Protein AF-A0A2D5G984-F1 (afdb_monomer_lite)

Secondary structure (DSSP, 8-state):
-EE-TT--EE-SS---TTTTPPSSSS-EEEEEEEEE-TTS-EEEEEEEEE-----SS-SSS-TTS-S-TT-TT----SSSSS--TTT-SSTT-TT----SSSSSS-TTTT-SSTTS--TT---SSSSSS-TTT-S-TTSSSS-HHHHHHHT--TTS--TT--SSSSS--HHHHHHHT--TT-TTSSPPP--------S-EEEEETTTEEEEEETTEE---S---S--SS--EEEEE--TT--EEEEEEPPPP-S--TT-----EEEEEETTB--------S--PPEEEEEEEEE-S----------TT------S---PPPP-TT--TTSEEEEETTEE-TTT-EEEEEEGGGS-EEEEEEEEEE-STTS-HHHHHHHHHHHHHHHB-TTS-B-PPTTEEEEEEEESSSEEEEEEEES---HHHHHHHTT-----SS--HHHHHHHHTTS---EESSS-EEEEEEEEEE-S---S-SS-HHHHHHHHHHH--EEEEEEESTT--HHHHHHHHS-GGGEEEES-GGGHHHHHHHHHHHHHHHHHTTTTTEEEEEEEEE--SS----EEEEEB-SSS-B-TT--EE------TT--S------------------------------SS----------------------STT-------PPP--------------TTS--------------SSS--TTS-S-TTS--TT---SS-SSS-TTT-SSSSSSS--TTT-S-TT-TT----SSSSS--TTT-SSTT-SSS-GGG-S-TT-TT-------TT-SSSSSS--EEEEETTTTEEEEEEEETTEEEEEEEEEE--STTEEEEEEE-SSSSSS-EEEEEETTT-EEEEEEEETBEEEEEEEEEE--TTTEEEEE-S-SSSSS---EEEEETTT--EEEEEEETTEEEE--EE-----TTEEEEEEE-SSSSSS-EEEEEETTT--EEEEEEETTEEEEEEEEPP--TTEEEEEEE-SSSSSSPEEEEEETTT-EEEEEEEETTEEEEEEEEEE---TTEEEEEEE-SSSSSS-EEEEEETTTTEEEEEEEETBEEEEEEEPPP--TTEEE--

Structure (mmCIF, N/CA/C/O backbone):
data_AF-A0A2D5G984-F1
#
_entry.id   AF-A0A2D5G984-F1
#
loop_
_atom_site.group_PDB
_atom_site.id
_atom_site.type_symbol
_atom_site.label_atom_id
_atom_site.label_alt_id
_atom_site.label_comp_id
_atom_site.label_asym_id
_atom_site.label_entity_id
_atom_site.label_seq_id
_atom_site.pdbx_PDB_ins_code
_atom_site.Cartn_x
_atom_site.Cartn_y
_atom_site.Cartn_z
_atom_site.occupancy
_atom_site.B_iso_or_equiv
_atom_site.auth_seq_id
_atom_site.auth_comp_id
_atom_site.auth_asym_id
_atom_site.auth_atom_id
_atom_site.pdbx_PDB_model_num
ATOM 1 N N . PHE A 1 1 ? 63.640 -6.044 41.833 1.00 72.88 1 PHE A N 1
ATOM 2 C CA . PHE A 1 1 ? 63.336 -7.449 41.522 1.00 72.88 1 PHE A CA 1
ATOM 3 C C . PHE A 1 1 ? 63.156 -8.225 42.811 1.00 72.88 1 PHE A C 1
ATOM 5 O O . PHE A 1 1 ? 63.799 -7.881 43.799 1.00 72.88 1 PHE A O 1
ATOM 12 N N . ALA A 1 2 ? 62.315 -9.252 42.790 1.00 75.62 2 ALA A N 1
ATOM 13 C CA . ALA A 1 2 ? 62.269 -10.324 43.776 1.00 75.62 2 ALA A CA 1
ATOM 14 C C . ALA A 1 2 ? 62.746 -11.619 43.103 1.00 75.62 2 ALA A C 1
ATOM 16 O O . ALA A 1 2 ? 62.732 -11.712 41.875 1.00 75.62 2 ALA A O 1
ATOM 17 N N . ILE A 1 3 ? 63.184 -12.595 43.898 1.00 77.12 3 ILE A N 1
ATOM 18 C CA . ILE A 1 3 ? 63.578 -13.920 43.409 1.00 77.12 3 ILE A CA 1
ATOM 19 C C . ILE A 1 3 ? 62.800 -14.967 44.211 1.00 77.12 3 ILE A C 1
ATOM 21 O O . ILE A 1 3 ? 62.787 -14.903 45.443 1.00 77.12 3 ILE A O 1
ATOM 25 N N . THR A 1 4 ? 62.121 -15.896 43.536 1.00 76.56 4 THR A N 1
ATOM 26 C CA . THR A 1 4 ? 61.377 -16.978 44.202 1.00 76.56 4 THR A CA 1
ATOM 27 C C . THR A 1 4 ? 62.344 -18.033 44.758 1.00 76.56 4 THR A C 1
ATOM 29 O O . THR A 1 4 ? 63.473 -18.150 44.277 1.00 76.56 4 THR A O 1
ATOM 32 N N . PRO A 1 5 ? 61.939 -18.873 45.733 1.00 68.81 5 PRO A N 1
ATOM 33 C CA . PRO A 1 5 ? 62.769 -19.990 46.201 1.00 68.81 5 PRO A CA 1
ATOM 34 C C . PRO A 1 5 ? 63.130 -21.027 45.119 1.00 68.81 5 PRO A C 1
ATOM 36 O O . PRO A 1 5 ? 63.953 -21.902 45.377 1.00 68.81 5 PRO A O 1
ATOM 39 N N . MET A 1 6 ? 62.518 -20.943 43.930 1.00 71.88 6 MET A N 1
ATOM 40 C CA . MET A 1 6 ? 62.817 -21.764 42.751 1.00 71.88 6 MET A CA 1
ATOM 41 C C . MET A 1 6 ? 63.754 -21.067 41.744 1.00 71.88 6 MET A C 1
ATOM 43 O O . MET A 1 6 ? 64.185 -21.703 40.787 1.00 71.88 6 MET A O 1
ATOM 47 N N . GLY A 1 7 ? 64.115 -19.798 41.974 1.00 65.88 7 GLY A N 1
ATOM 48 C CA . GLY A 1 7 ? 65.059 -19.031 41.152 1.00 65.88 7 GLY A CA 1
ATOM 49 C C . GLY A 1 7 ? 64.426 -18.110 40.103 1.00 65.88 7 GLY A C 1
ATOM 50 O O . GLY A 1 7 ? 65.157 -17.474 39.348 1.00 65.88 7 GLY A O 1
ATOM 51 N N . GLU A 1 8 ? 63.097 -18.001 40.047 1.00 75.50 8 GLU A N 1
ATOM 52 C CA . GLU A 1 8 ? 62.406 -17.113 39.102 1.00 75.50 8 GLU A CA 1
ATOM 53 C C . GLU A 1 8 ? 62.559 -15.654 39.540 1.00 75.50 8 GLU A C 1
ATOM 55 O O . GLU A 1 8 ? 62.438 -15.347 40.726 1.00 75.50 8 GLU A O 1
ATOM 60 N N . LEU A 1 9 ? 62.803 -14.747 38.593 1.00 75.94 9 LEU A N 1
ATOM 61 C CA . LEU A 1 9 ? 63.164 -13.356 38.867 1.00 75.94 9 LEU A CA 1
ATOM 62 C C . LEU A 1 9 ? 62.079 -12.407 38.340 1.00 75.94 9 LEU A C 1
ATOM 64 O O . LEU A 1 9 ? 61.869 -12.308 37.135 1.00 75.94 9 LEU A O 1
ATOM 68 N N . SER A 1 10 ? 61.389 -11.706 39.243 1.00 74.62 10 SER A N 1
ATOM 69 C CA . SER A 1 10 ? 60.225 -10.864 38.924 1.00 74.62 10 SER A CA 1
ATOM 70 C C . SER A 1 10 ? 60.441 -9.391 39.279 1.00 74.62 10 SER A C 1
ATOM 72 O O . SER A 1 10 ? 61.189 -9.045 40.200 1.00 74.62 10 SER A O 1
ATOM 74 N N . PHE A 1 11 ? 59.794 -8.483 38.548 1.00 73.56 11 PHE A N 1
ATOM 75 C CA . PHE A 1 11 ? 59.820 -7.052 38.853 1.00 73.56 11 PHE A CA 1
ATOM 76 C C . PHE A 1 11 ? 59.001 -6.736 40.118 1.00 73.56 11 PHE A C 1
ATOM 78 O O . PHE A 1 11 ? 57.890 -7.218 40.297 1.00 73.56 11 PHE A O 1
ATOM 85 N N . THR A 1 12 ? 59.547 -5.894 41.001 1.00 72.25 12 THR A N 1
ATOM 86 C CA . THR A 1 12 ? 58.902 -5.456 42.265 1.00 72.25 12 THR A CA 1
ATOM 87 C C . THR A 1 12 ? 58.130 -4.137 42.139 1.00 72.25 12 THR A C 1
ATOM 89 O O . THR A 1 12 ? 57.498 -3.689 43.089 1.00 72.25 12 THR A O 1
ATOM 92 N N . LYS A 1 13 ? 58.231 -3.503 40.972 1.00 69.94 13 LYS A N 1
ATOM 93 C CA . LYS A 1 13 ? 57.448 -2.381 40.445 1.00 69.94 13 LYS A CA 1
ATOM 94 C C . LYS A 1 13 ? 57.608 -2.470 38.924 1.00 69.94 13 LYS A C 1
ATOM 96 O O . LYS A 1 13 ? 58.684 -2.884 38.486 1.00 69.94 13 LYS A O 1
ATOM 101 N N . ALA A 1 14 ? 56.593 -2.095 38.146 1.00 65.00 14 ALA A N 1
ATOM 102 C CA . ALA A 1 14 ? 56.723 -1.995 36.693 1.00 65.00 14 ALA A CA 1
ATOM 103 C C . ALA A 1 14 ? 57.974 -1.167 36.305 1.00 65.00 14 ALA A C 1
ATOM 105 O O . ALA A 1 14 ? 58.214 -0.121 36.929 1.00 65.00 14 ALA A O 1
ATOM 106 N N . PRO A 1 15 ? 58.797 -1.634 35.346 1.00 66.62 15 PRO A N 1
ATOM 107 C CA . PRO A 1 15 ? 59.877 -0.830 34.787 1.00 66.62 15 PRO A CA 1
ATOM 108 C C . PRO A 1 15 ? 59.307 0.392 34.055 1.00 66.62 15 PRO A C 1
ATOM 110 O O . PRO A 1 15 ? 58.212 0.338 33.506 1.00 66.62 15 PRO A O 1
ATOM 113 N N . ILE A 1 16 ? 60.064 1.488 34.056 1.00 68.44 16 ILE A N 1
ATOM 114 C CA . ILE A 1 16 ? 59.806 2.656 33.209 1.00 68.44 16 ILE A CA 1
ATOM 115 C C . ILE A 1 16 ? 60.832 2.563 32.089 1.00 68.44 16 ILE A C 1
ATOM 117 O O . ILE A 1 16 ? 62.025 2.694 32.361 1.00 68.44 16 ILE A O 1
ATOM 121 N N . PHE A 1 17 ? 60.380 2.271 30.874 1.00 65.50 17 PHE A N 1
ATOM 122 C CA . PHE A 1 17 ? 61.282 2.042 29.748 1.00 65.50 17 PHE A CA 1
ATOM 123 C C . PHE A 1 17 ? 61.952 3.343 29.272 1.00 65.50 17 PHE A C 1
ATOM 125 O O . PHE A 1 17 ? 63.152 3.334 29.029 1.00 65.50 17 PHE A O 1
ATOM 132 N N . GLU A 1 18 ? 61.275 4.489 29.404 1.00 62.75 18 GLU A N 1
ATOM 133 C CA . GLU A 1 18 ? 61.811 5.834 29.112 1.00 62.75 18 GLU A CA 1
ATOM 134 C C . GLU A 1 18 ? 62.972 6.317 30.012 1.00 62.75 18 GLU A C 1
ATOM 136 O O . GLU A 1 18 ? 63.437 7.454 29.894 1.00 62.75 18 GLU A O 1
ATOM 141 N N . MET A 1 19 ? 63.463 5.496 30.949 1.00 64.62 19 MET A N 1
ATOM 142 C CA . MET A 1 19 ? 64.619 5.824 31.793 1.00 64.62 19 MET A CA 1
ATOM 143 C C . MET A 1 19 ? 65.549 4.607 31.990 1.00 64.62 19 MET A C 1
ATOM 145 O O . MET A 1 19 ? 65.352 3.837 32.936 1.00 64.62 19 MET A O 1
ATOM 149 N N . PRO A 1 20 ? 66.630 4.461 31.194 1.00 60.62 20 PRO A N 1
ATOM 150 C CA . PRO A 1 20 ? 67.133 5.396 30.181 1.00 60.62 20 PRO A CA 1
ATOM 151 C C . PRO A 1 20 ? 66.295 5.392 28.894 1.00 60.62 20 PRO A C 1
ATOM 153 O O . PRO A 1 20 ? 65.963 4.324 28.399 1.00 60.62 20 PRO A O 1
ATOM 156 N N . ALA A 1 21 ? 66.033 6.580 28.345 1.00 63.16 21 ALA A N 1
ATOM 157 C CA . ALA A 1 21 ? 65.268 6.755 27.112 1.00 63.16 21 ALA A CA 1
ATOM 158 C C . ALA A 1 21 ? 65.879 5.996 25.925 1.00 63.16 21 ALA A C 1
ATOM 160 O O . ALA A 1 21 ? 67.108 6.008 25.745 1.00 63.16 21 ALA A O 1
ATOM 161 N N . ASP A 1 22 ? 65.020 5.400 25.095 1.00 69.12 22 ASP A N 1
ATOM 162 C CA . ASP A 1 22 ? 65.439 4.843 23.814 1.00 69.12 22 ASP A CA 1
ATOM 163 C C . ASP A 1 22 ? 66.078 5.949 22.955 1.00 69.12 22 ASP A C 1
ATOM 165 O O . ASP A 1 22 ? 65.508 7.006 22.696 1.00 69.12 22 ASP A O 1
ATOM 169 N N . SER A 1 23 ? 67.334 5.719 22.578 1.00 69.81 23 SER A N 1
ATOM 170 C CA . SER A 1 23 ? 68.154 6.649 21.797 1.00 69.81 23 SER A CA 1
ATOM 171 C C . SER A 1 23 ? 68.283 6.225 20.328 1.00 69.81 23 SER A C 1
ATOM 173 O O . SER A 1 23 ? 68.980 6.891 19.559 1.00 69.81 23 SER A O 1
ATOM 175 N N . ASN A 1 24 ? 67.653 5.108 19.957 1.00 70.19 24 ASN A N 1
ATOM 176 C CA . ASN A 1 24 ? 67.613 4.512 18.624 1.00 70.19 24 ASN A CA 1
ATOM 177 C C . ASN A 1 24 ? 66.189 4.502 18.035 1.00 70.19 24 ASN A C 1
ATOM 179 O O . ASN A 1 24 ? 66.074 4.522 16.811 1.00 70.19 24 ASN A O 1
ATOM 183 N N . GLY A 1 25 ? 65.144 4.568 18.865 1.00 66.06 25 GLY A N 1
ATOM 184 C CA . GLY A 1 25 ? 63.748 4.700 18.435 1.00 66.06 25 GLY A CA 1
ATOM 185 C C . GLY A 1 25 ? 63.187 3.424 17.808 1.00 66.06 25 GLY A C 1
ATOM 186 O O . GLY A 1 25 ? 62.398 3.500 16.870 1.00 66.06 25 GLY A O 1
ATOM 187 N N . ASP A 1 26 ? 63.640 2.258 18.277 1.00 72.06 26 ASP A N 1
ATOM 188 C CA . ASP A 1 26 ? 63.119 0.947 17.866 1.00 72.06 26 ASP A CA 1
ATOM 189 C C . ASP A 1 26 ? 62.229 0.294 18.937 1.00 72.06 26 ASP A C 1
ATOM 191 O O . ASP A 1 26 ? 61.632 -0.754 18.685 1.00 72.06 26 ASP A O 1
ATOM 195 N N . ASN A 1 27 ? 62.116 0.920 20.114 1.00 70.62 27 ASN A N 1
ATOM 196 C CA . ASN A 1 27 ? 61.397 0.453 21.294 1.00 70.62 27 ASN A CA 1
ATOM 197 C C . ASN A 1 27 ? 61.853 -0.932 21.811 1.00 70.62 27 ASN A C 1
ATOM 199 O O . ASN A 1 27 ? 61.105 -1.582 22.549 1.00 70.62 27 ASN A O 1
ATOM 203 N N . ILE A 1 28 ? 63.060 -1.411 21.462 1.00 76.00 28 ILE A N 1
ATOM 204 C CA . ILE A 1 28 ? 63.586 -2.730 21.859 1.00 76.00 28 ILE A CA 1
ATOM 205 C C . ILE A 1 28 ? 64.616 -2.599 22.992 1.00 76.00 28 ILE A C 1
ATOM 207 O O . ILE A 1 28 ? 65.824 -2.428 22.810 1.00 76.00 28 ILE A O 1
ATOM 211 N N . TYR A 1 29 ? 64.136 -2.805 24.213 1.00 76.00 29 TYR A N 1
ATOM 212 C CA . TYR A 1 29 ? 64.911 -2.686 25.440 1.00 76.00 29 TYR A CA 1
ATOM 213 C C . TYR A 1 29 ? 65.614 -4.003 25.810 1.00 76.00 29 TYR A C 1
ATOM 215 O O . TYR A 1 29 ? 64.987 -5.053 25.966 1.00 76.00 29 TYR A O 1
ATOM 223 N N . GLN A 1 30 ? 66.940 -3.956 25.986 1.00 76.06 30 GLN A N 1
ATOM 224 C CA . GLN A 1 30 ? 67.775 -5.124 26.309 1.00 76.06 30 GLN A CA 1
ATOM 225 C C . GLN A 1 30 ? 67.986 -5.281 27.822 1.00 76.06 30 GLN A C 1
ATOM 227 O O . GLN A 1 30 ? 68.870 -4.662 28.422 1.00 76.06 30 GLN A O 1
ATOM 232 N N . LEU A 1 31 ? 67.213 -6.164 28.454 1.00 76.56 31 LEU A N 1
ATOM 233 C CA . LEU A 1 31 ? 67.364 -6.503 29.866 1.00 76.56 31 LEU A CA 1
ATOM 234 C C . LEU A 1 31 ? 68.503 -7.517 30.049 1.00 76.56 31 LEU A C 1
ATOM 236 O O . LEU A 1 31 ? 68.408 -8.639 29.562 1.00 76.56 31 LEU A O 1
ATOM 240 N N . THR A 1 32 ? 69.568 -7.164 30.775 1.00 77.62 32 THR A N 1
ATOM 241 C CA . THR A 1 32 ? 70.674 -8.095 31.084 1.00 77.62 32 THR A CA 1
ATOM 242 C C . THR A 1 32 ? 70.706 -8.448 32.568 1.00 77.62 32 THR A C 1
ATOM 244 O O . THR A 1 32 ? 70.838 -7.577 33.427 1.00 77.62 32 THR A O 1
ATOM 247 N N . VAL A 1 33 ? 70.617 -9.744 32.862 1.00 78.12 33 VAL A N 1
ATOM 248 C CA . VAL A 1 33 ? 70.697 -10.330 34.203 1.00 78.12 33 VAL A CA 1
ATOM 249 C C . VAL A 1 33 ? 72.072 -10.973 34.378 1.00 78.12 33 VAL A C 1
ATOM 251 O O . VAL A 1 33 ? 72.521 -11.733 33.523 1.00 78.12 33 VAL A O 1
ATOM 254 N N . SER A 1 34 ? 72.739 -10.681 35.495 1.00 80.00 34 SER A N 1
ATOM 255 C CA . SER A 1 34 ? 74.047 -11.243 35.851 1.00 80.00 34 SER A CA 1
ATOM 256 C C . SER A 1 34 ? 73.943 -11.956 37.196 1.00 80.00 34 SER A C 1
ATOM 258 O O . SER A 1 34 ? 73.473 -11.364 38.166 1.00 80.00 34 SER A O 1
ATOM 260 N N . ALA A 1 35 ? 74.402 -13.203 37.259 1.00 79.06 35 ALA A N 1
ATOM 261 C CA . ALA A 1 35 ? 74.536 -13.978 38.491 1.00 79.06 35 ALA A CA 1
ATOM 262 C C . ALA A 1 35 ? 76.018 -14.299 38.732 1.00 79.06 35 ALA A C 1
ATOM 264 O O . ALA A 1 35 ? 76.754 -14.534 37.777 1.00 79.06 35 ALA A O 1
ATOM 265 N N . GLU A 1 36 ? 76.455 -14.303 39.990 1.00 83.75 36 GLU A N 1
ATOM 266 C CA . GLU A 1 36 ? 77.839 -14.567 40.405 1.00 83.75 36 GLU A CA 1
ATOM 267 C C . GLU A 1 36 ? 77.829 -15.507 41.617 1.00 83.75 36 GLU A C 1
ATOM 269 O O . GLU A 1 36 ? 76.978 -15.362 42.498 1.00 83.75 36 GLU A O 1
ATOM 274 N N . ASP A 1 37 ? 78.724 -16.497 41.638 1.00 81.69 37 ASP A N 1
ATOM 275 C CA . ASP A 1 37 ? 78.843 -17.457 42.738 1.00 81.69 37 ASP A CA 1
ATOM 276 C C . ASP A 1 37 ? 79.801 -16.985 43.852 1.00 81.69 37 ASP A C 1
ATOM 278 O O . ASP A 1 37 ? 80.534 -16.005 43.716 1.00 81.69 37 ASP A O 1
ATOM 282 N N . GLU A 1 38 ? 79.826 -17.705 44.979 1.00 73.19 38 GLU A N 1
ATOM 283 C CA . GLU A 1 38 ? 80.688 -17.378 46.131 1.00 73.19 38 GLU A CA 1
ATOM 284 C C . GLU A 1 38 ? 82.204 -17.514 45.846 1.00 73.19 38 GLU A C 1
ATOM 286 O O . GLU A 1 38 ? 83.027 -17.215 46.715 1.00 73.19 38 GLU A O 1
ATOM 291 N N . LEU A 1 39 ? 82.591 -17.965 44.646 1.00 77.25 39 LEU A N 1
ATOM 292 C CA . LEU A 1 39 ? 83.975 -18.078 44.180 1.00 77.25 39 LEU A CA 1
ATOM 293 C C . LEU A 1 39 ? 84.346 -16.990 43.152 1.00 77.25 39 LEU A C 1
ATOM 295 O O . LEU A 1 39 ? 85.504 -16.936 42.727 1.00 77.25 39 LEU A O 1
ATOM 299 N N . GLY A 1 40 ? 83.405 -16.112 42.785 1.00 71.75 40 GLY A N 1
ATOM 300 C CA . GLY A 1 40 ? 83.599 -15.025 41.823 1.00 71.75 40 GLY A CA 1
ATOM 301 C C . GLY A 1 40 ? 83.478 -15.454 40.357 1.00 71.75 40 GLY A C 1
ATOM 302 O O . GLY A 1 40 ? 84.008 -14.777 39.473 1.00 71.75 40 GLY A O 1
ATOM 303 N N . ALA A 1 41 ? 82.832 -16.590 40.074 1.00 76.00 41 ALA A N 1
ATOM 304 C CA . ALA A 1 41 ? 82.476 -16.979 38.714 1.00 76.00 41 ALA A CA 1
ATOM 305 C C . ALA A 1 41 ? 81.079 -16.444 38.371 1.00 76.00 41 ALA A C 1
ATOM 307 O O . ALA A 1 41 ? 80.106 -16.747 39.061 1.00 76.00 41 ALA A O 1
ATOM 308 N N . SER A 1 42 ? 80.973 -15.661 37.295 1.00 81.81 42 SER A N 1
ATOM 309 C CA . SER A 1 42 ? 79.714 -15.050 36.862 1.00 81.81 42 SER A CA 1
ATOM 310 C C . SER A 1 42 ? 79.224 -15.539 35.500 1.00 81.81 42 SER A C 1
ATOM 312 O O . SER A 1 42 ? 80.000 -15.901 34.613 1.00 81.81 42 SER A O 1
ATOM 314 N N . ALA A 1 43 ? 77.901 -15.546 35.349 1.00 80.94 43 ALA A N 1
ATOM 315 C CA . ALA A 1 43 ? 77.179 -15.859 34.125 1.00 80.94 43 ALA A CA 1
ATOM 316 C C . ALA A 1 43 ? 76.155 -14.753 33.835 1.00 80.94 43 ALA A C 1
ATOM 318 O O . ALA A 1 43 ? 75.552 -14.194 34.754 1.00 80.94 43 ALA A O 1
ATOM 319 N N . GLN A 1 44 ? 75.959 -14.445 32.553 1.00 84.19 44 GLN A N 1
ATOM 320 C CA . GLN A 1 44 ? 75.046 -13.400 32.089 1.00 84.19 44 GLN A CA 1
ATOM 321 C C . GLN A 1 44 ? 74.031 -13.956 31.095 1.00 84.19 44 GLN A C 1
ATOM 323 O O . GLN A 1 44 ? 74.346 -14.845 30.303 1.00 84.19 44 GLN A O 1
ATOM 328 N N . PHE A 1 45 ? 72.820 -13.413 31.148 1.00 80.19 45 PHE A N 1
ATOM 329 C CA . PHE A 1 45 ? 71.716 -13.725 30.250 1.00 80.19 45 PHE A CA 1
ATOM 330 C C . PHE A 1 45 ? 71.002 -12.427 29.866 1.00 80.19 45 PHE A C 1
ATOM 332 O O . PHE A 1 45 ? 70.779 -11.577 30.729 1.00 80.19 45 PHE A O 1
ATOM 339 N N . SER A 1 46 ? 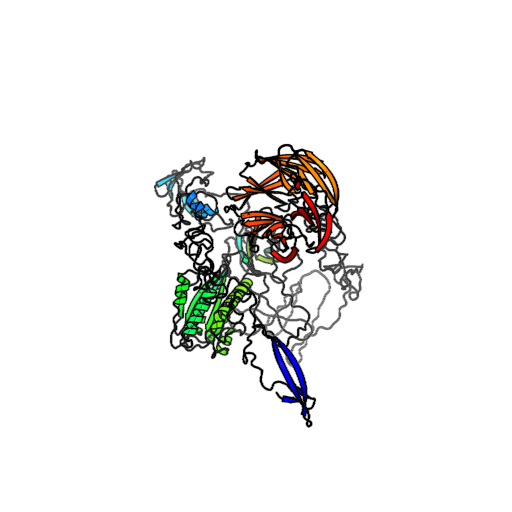70.644 -12.274 28.592 1.00 83.06 46 SER A N 1
ATOM 340 C CA . SER A 1 46 ? 70.015 -11.057 28.066 1.00 83.06 46 SER A CA 1
ATOM 341 C C . SER A 1 46 ? 68.700 -11.384 27.363 1.00 83.06 46 SER A C 1
ATOM 343 O O . SER A 1 46 ? 68.597 -12.402 26.680 1.00 83.06 46 SER A O 1
ATOM 345 N N . ILE A 1 47 ? 67.703 -10.519 27.545 1.00 81.06 47 ILE A N 1
ATOM 346 C CA . ILE A 1 47 ? 66.343 -10.640 27.013 1.00 81.06 47 ILE A CA 1
ATOM 347 C C . ILE A 1 47 ? 65.987 -9.325 26.315 1.00 81.06 47 ILE A C 1
ATOM 349 O O . ILE A 1 47 ? 66.127 -8.259 26.912 1.00 81.06 47 ILE A O 1
ATOM 353 N N . ALA A 1 48 ? 65.495 -9.408 25.081 1.00 79.25 48 ALA A N 1
ATOM 354 C CA . ALA A 1 48 ? 64.903 -8.278 24.375 1.00 79.25 48 ALA A CA 1
ATOM 355 C C . ALA A 1 48 ? 63.421 -8.132 24.760 1.00 79.25 48 ALA A C 1
ATOM 357 O O . ALA A 1 48 ? 62.703 -9.131 24.809 1.00 79.25 48 ALA A O 1
ATOM 358 N N . VAL A 1 49 ? 62.966 -6.904 25.004 1.00 72.69 49 VAL A N 1
ATOM 359 C CA . VAL A 1 49 ? 61.558 -6.559 25.249 1.00 72.69 49 VAL A CA 1
ATOM 360 C C . VAL A 1 49 ? 61.183 -5.425 24.304 1.00 72.69 49 VAL A C 1
ATOM 362 O O . VAL A 1 49 ? 61.825 -4.381 24.347 1.00 72.69 49 VAL A O 1
ATOM 365 N N . GLN A 1 50 ? 60.172 -5.629 23.460 1.00 76.88 50 GLN A N 1
ATOM 366 C CA . GLN A 1 50 ? 59.649 -4.592 22.570 1.00 76.88 50 GLN A CA 1
ATOM 367 C C . GLN A 1 50 ? 58.452 -3.887 23.222 1.00 76.88 50 GLN A C 1
ATOM 369 O O . GLN A 1 50 ? 57.627 -4.543 23.860 1.00 76.88 50 GLN A O 1
ATOM 374 N N . VAL A 1 51 ? 58.365 -2.570 23.050 1.00 67.81 51 VAL A N 1
ATOM 375 C CA . VAL A 1 51 ? 57.208 -1.738 23.416 1.00 67.81 51 VAL A CA 1
ATOM 376 C C . VAL A 1 51 ? 56.555 -1.212 22.132 1.00 67.81 51 VAL A C 1
ATOM 378 O O . VAL A 1 51 ? 57.236 -1.008 21.128 1.00 67.81 51 VAL A O 1
ATOM 381 N N . ILE A 1 52 ? 55.239 -1.015 22.148 1.00 65.69 52 ILE A N 1
ATOM 382 C CA . ILE A 1 52 ? 54.480 -0.411 21.047 1.00 65.69 52 ILE A CA 1
ATOM 383 C C . ILE A 1 52 ? 53.616 0.726 21.594 1.00 65.69 52 ILE A C 1
ATOM 385 O O . ILE A 1 52 ? 53.033 0.599 22.671 1.00 65.69 52 ILE A O 1
ATOM 389 N N . THR A 1 53 ? 53.587 1.832 20.859 1.00 65.81 53 THR A N 1
ATOM 390 C CA . THR A 1 53 ? 52.595 2.908 20.959 1.00 65.81 53 THR A CA 1
ATOM 391 C C . THR A 1 53 ? 51.608 2.717 19.816 1.00 65.81 53 THR A C 1
ATOM 393 O O . THR A 1 53 ? 52.012 2.224 18.762 1.00 65.81 53 THR A O 1
ATOM 396 N N . ASN A 1 54 ? 50.342 3.056 20.041 1.00 73.50 54 ASN A N 1
ATOM 397 C CA . ASN A 1 54 ? 49.280 2.858 19.065 1.00 73.50 54 ASN A CA 1
ATOM 398 C C . ASN A 1 54 ? 48.931 4.199 18.398 1.00 73.50 54 ASN A C 1
ATOM 400 O O . ASN A 1 54 ? 48.911 5.235 19.065 1.00 73.50 54 ASN A O 1
ATOM 404 N N . ASP A 1 55 ? 48.818 4.114 17.081 1.00 81.56 55 ASP A N 1
ATOM 405 C CA . ASP A 1 55 ? 48.581 5.141 16.066 1.00 81.56 55 ASP A CA 1
ATOM 406 C C . ASP A 1 55 ? 48.088 4.291 14.883 1.00 81.56 55 ASP A C 1
ATOM 408 O O . ASP A 1 55 ? 48.879 3.559 14.271 1.00 81.56 55 ASP A O 1
ATOM 412 N N . ALA A 1 56 ? 46.766 4.160 14.749 1.00 83.50 56 ALA A N 1
ATOM 413 C CA . ALA A 1 56 ? 46.163 3.043 14.017 1.00 83.50 56 ALA A CA 1
ATOM 414 C C . ALA A 1 56 ? 45.941 3.302 12.514 1.00 83.50 56 ALA A C 1
ATOM 416 O O . ALA A 1 56 ? 45.974 2.337 11.740 1.00 83.50 56 ALA A O 1
ATOM 417 N N . ASP A 1 57 ? 45.812 4.559 12.086 1.00 84.88 57 ASP A N 1
ATOM 418 C CA . ASP A 1 57 ? 45.705 4.966 10.674 1.00 84.88 57 ASP A CA 1
ATOM 419 C C . ASP A 1 57 ? 46.930 5.735 10.131 1.00 84.88 57 ASP A C 1
ATOM 421 O O . ASP A 1 57 ? 47.137 5.756 8.911 1.00 84.88 57 ASP A O 1
ATOM 425 N N . SER A 1 58 ? 47.813 6.237 11.008 1.00 86.94 58 SER A N 1
ATOM 426 C CA . SER A 1 58 ? 49.041 6.972 10.670 1.00 86.94 58 SER A CA 1
ATOM 427 C C . SER A 1 58 ? 48.864 8.398 10.126 1.00 86.94 58 SER A C 1
ATOM 429 O O . SER A 1 58 ? 49.705 8.840 9.329 1.00 86.94 58 SER A O 1
ATOM 431 N N . ASP A 1 59 ? 47.846 9.144 10.574 1.00 84.62 59 ASP A N 1
ATOM 432 C CA . ASP A 1 59 ? 47.746 10.599 10.347 1.00 84.62 59 ASP A CA 1
ATOM 433 C C . ASP A 1 59 ? 48.890 11.388 11.048 1.00 84.62 59 ASP A C 1
ATOM 435 O O . ASP A 1 59 ? 49.530 12.262 10.443 1.00 84.62 59 ASP A O 1
ATOM 439 N N . GLY A 1 60 ? 49.235 11.006 12.287 1.00 85.62 60 GLY A N 1
ATOM 440 C CA . GLY A 1 60 ? 50.279 11.613 13.123 1.00 85.62 60 GLY A CA 1
ATOM 441 C C . GLY A 1 60 ? 49.837 12.088 14.518 1.00 85.62 60 GLY A C 1
ATOM 442 O O . GLY A 1 60 ? 50.682 12.589 15.276 1.00 85.62 60 GLY A O 1
ATOM 443 N N . VAL A 1 61 ? 48.560 11.942 14.864 1.00 84.75 61 VAL A N 1
ATOM 444 C CA . VAL A 1 61 ? 48.002 11.974 16.222 1.00 84.75 61 VAL A CA 1
ATOM 445 C C . VAL A 1 61 ? 48.150 10.560 16.837 1.00 84.75 61 VAL A C 1
ATOM 447 O O . VAL A 1 61 ? 48.820 9.692 16.283 1.00 84.75 61 VAL A O 1
ATOM 450 N N . LEU A 1 62 ? 47.691 10.345 18.070 1.00 84.81 62 LEU A N 1
ATOM 451 C CA . LEU A 1 62 ? 47.742 9.049 18.761 1.00 84.81 62 LEU A CA 1
ATOM 452 C C . LEU A 1 62 ? 46.333 8.697 19.229 1.00 84.81 62 LEU A C 1
ATOM 454 O O . LEU A 1 62 ? 45.675 9.591 19.759 1.00 84.81 62 LEU A O 1
ATOM 458 N N . ASP A 1 63 ? 45.955 7.413 19.211 1.00 81.44 63 ASP A N 1
ATOM 459 C CA . ASP A 1 63 ? 44.626 6.898 19.607 1.00 81.44 63 ASP A CA 1
ATOM 460 C C . ASP A 1 63 ? 44.078 7.429 20.958 1.00 81.44 63 ASP A C 1
ATOM 462 O O . ASP A 1 63 ? 42.886 7.342 21.236 1.00 81.44 63 ASP A O 1
ATOM 466 N N . GLU A 1 64 ? 44.946 7.912 21.856 1.00 83.44 64 GLU A N 1
ATOM 467 C CA . GLU A 1 64 ? 44.583 8.473 23.170 1.00 83.44 64 GLU A CA 1
ATOM 468 C C . GLU A 1 64 ? 44.304 9.993 23.183 1.00 83.44 64 GLU A C 1
ATOM 470 O O . GLU A 1 64 ? 43.908 10.522 24.222 1.00 83.44 64 GLU A O 1
ATOM 475 N N . ASN A 1 65 ? 44.526 10.700 22.070 1.00 85.25 65 ASN A N 1
ATOM 476 C CA . ASN A 1 65 ? 44.288 12.143 21.904 1.00 85.25 65 ASN A CA 1
ATOM 477 C C . ASN A 1 65 ? 43.522 12.462 20.602 1.00 85.25 65 ASN A C 1
ATOM 479 O O . ASN A 1 65 ? 43.547 13.606 20.155 1.00 85.25 65 ASN A O 1
ATOM 483 N N . ASP A 1 66 ? 42.898 11.452 20.003 1.00 88.88 66 ASP A N 1
ATOM 484 C CA . ASP A 1 66 ? 42.262 11.482 18.691 1.00 88.88 66 ASP A CA 1
ATOM 485 C C . ASP A 1 66 ? 40.766 11.146 18.830 1.00 88.88 66 ASP A C 1
ATOM 487 O O . ASP A 1 66 ? 40.394 10.270 19.618 1.00 88.88 66 ASP A O 1
ATOM 491 N N . ALA A 1 67 ? 39.917 11.879 18.108 1.00 89.88 67 ALA A N 1
ATOM 492 C CA . ALA A 1 67 ? 38.474 11.662 18.054 1.00 89.88 67 ALA A CA 1
ATOM 493 C C . ALA A 1 67 ? 38.083 10.535 17.078 1.00 89.88 67 ALA A C 1
ATOM 495 O O . ALA A 1 67 ? 37.115 9.817 17.342 1.00 89.88 67 ALA A O 1
ATOM 496 N N . PHE A 1 68 ? 38.868 10.308 16.016 1.00 92.25 68 PHE A N 1
ATOM 497 C CA . PHE A 1 68 ? 38.576 9.345 14.951 1.00 92.25 68 PHE A CA 1
ATOM 498 C C . PHE A 1 68 ? 39.767 8.408 14.654 1.00 92.25 68 PHE A C 1
ATOM 500 O O . PHE A 1 68 ? 40.219 8.378 13.514 1.00 92.25 68 PHE A O 1
ATOM 507 N N . PRO A 1 69 ? 40.224 7.546 15.600 1.00 89.06 69 PRO A N 1
ATOM 508 C CA . PRO A 1 69 ? 41.496 6.800 15.500 1.00 89.06 69 PRO A CA 1
ATOM 509 C C . PRO A 1 69 ? 41.591 5.697 14.428 1.00 89.06 69 PRO A C 1
ATOM 511 O O . PRO A 1 69 ? 42.278 4.695 14.630 1.00 89.06 69 PRO A O 1
ATOM 514 N N . ASN A 1 70 ? 40.784 5.756 13.371 1.00 90.44 70 ASN A N 1
ATOM 515 C CA . ASN A 1 70 ? 40.866 4.885 12.201 1.00 90.44 70 ASN A CA 1
ATOM 516 C C . ASN A 1 70 ? 40.599 5.649 10.878 1.00 90.44 70 ASN A C 1
ATOM 518 O O . ASN A 1 70 ? 40.521 4.991 9.834 1.00 90.44 70 ASN A O 1
ATOM 522 N N . ASP A 1 71 ? 40.423 6.979 10.897 1.00 89.94 71 ASP A N 1
ATOM 523 C CA . ASP A 1 71 ? 40.248 7.812 9.701 1.00 89.94 71 ASP A CA 1
ATOM 524 C C . ASP A 1 71 ? 41.360 8.876 9.613 1.00 89.94 71 ASP A C 1
ATOM 526 O O . ASP A 1 71 ? 41.264 9.924 10.245 1.00 89.94 71 ASP A O 1
ATOM 530 N N . PRO A 1 72 ? 42.384 8.685 8.759 1.00 92.19 72 PRO A N 1
ATOM 531 C CA . PRO A 1 72 ? 43.527 9.595 8.661 1.00 92.19 72 PRO A CA 1
ATOM 532 C C . PRO A 1 72 ? 43.205 10.924 7.940 1.00 92.19 72 PRO A C 1
ATOM 534 O O . PRO A 1 72 ? 44.109 11.595 7.426 1.00 92.19 72 PRO A O 1
ATOM 537 N N . SER A 1 73 ? 41.920 11.275 7.839 1.00 91.75 73 SER A N 1
ATOM 538 C CA . SER A 1 73 ? 41.400 12.564 7.375 1.00 91.75 73 SER A CA 1
ATOM 539 C C . SER A 1 73 ? 40.937 13.454 8.534 1.00 91.75 73 SER A C 1
ATOM 541 O O . SER A 1 73 ? 40.904 14.671 8.358 1.00 91.75 73 SER A O 1
ATOM 543 N N . GLU A 1 74 ? 40.590 12.869 9.687 1.00 92.25 74 GLU A N 1
ATOM 544 C CA . GLU A 1 74 ? 39.933 13.539 10.813 1.00 92.25 74 GLU A CA 1
ATOM 545 C C . GLU A 1 74 ? 40.627 13.213 12.137 1.00 92.25 74 GLU A C 1
ATOM 547 O O . GLU A 1 74 ? 40.994 12.078 12.394 1.00 92.25 74 GLU A O 1
ATOM 552 N N . TRP A 1 75 ? 40.782 14.211 13.006 1.00 91.38 75 TRP A N 1
ATOM 553 C CA . TRP A 1 75 ? 41.472 14.059 14.300 1.00 91.38 75 TRP A CA 1
ATOM 554 C C . TRP A 1 75 ? 40.827 14.886 15.425 1.00 91.38 75 TRP A C 1
ATOM 556 O O . TRP A 1 75 ? 41.383 15.025 16.519 1.00 91.38 75 TRP A O 1
ATOM 566 N N . SER A 1 76 ? 39.703 15.544 15.134 1.00 92.12 76 SER A N 1
ATOM 567 C CA . SER A 1 76 ? 39.096 16.572 15.978 1.00 92.12 76 SER A CA 1
ATOM 568 C C . SER A 1 76 ? 37.599 16.653 15.707 1.00 92.12 76 SER A C 1
ATOM 570 O O . SER A 1 76 ? 37.176 16.614 14.555 1.00 92.12 76 SER A O 1
ATOM 572 N N . ASP A 1 77 ? 36.846 16.762 16.793 1.00 92.38 77 ASP A N 1
ATOM 573 C CA . ASP A 1 77 ? 35.398 16.934 16.863 1.00 92.38 77 ASP A CA 1
ATOM 574 C C . ASP A 1 77 ? 35.180 18.070 17.880 1.00 92.38 77 ASP A C 1
ATOM 576 O O . ASP A 1 77 ? 35.432 17.915 19.088 1.00 92.38 77 ASP A O 1
ATOM 580 N N . SER A 1 78 ? 34.872 19.266 17.375 1.00 93.94 78 SER A N 1
ATOM 581 C CA . SER A 1 78 ? 34.932 20.509 18.152 1.00 93.94 78 SER A CA 1
ATOM 582 C C . SER A 1 78 ? 33.742 20.745 19.089 1.00 93.94 78 SER A C 1
ATOM 584 O O . SER A 1 78 ? 33.885 21.514 20.050 1.00 93.94 78 SER A O 1
ATOM 586 N N . ASP A 1 79 ? 32.600 20.089 18.870 1.00 90.75 79 ASP A N 1
ATOM 587 C CA . ASP A 1 79 ? 31.374 20.276 19.667 1.00 90.75 79 ASP A CA 1
ATOM 588 C C . ASP A 1 79 ? 30.667 18.980 20.116 1.00 90.75 79 ASP A C 1
ATOM 590 O O . ASP A 1 79 ? 29.891 19.036 21.076 1.00 90.75 79 ASP A O 1
ATOM 594 N N . ASN A 1 80 ? 31.123 17.827 19.614 1.00 90.25 80 ASN A N 1
ATOM 595 C CA . ASN A 1 80 ? 30.896 16.462 20.106 1.00 90.25 80 ASN A CA 1
ATOM 596 C C . ASN A 1 80 ? 29.593 15.815 19.601 1.00 90.25 80 ASN A C 1
ATOM 598 O O . ASN A 1 80 ? 28.919 15.118 20.369 1.00 90.25 80 ASN A O 1
ATOM 602 N N . ASP A 1 81 ? 29.260 16.020 18.320 1.00 88.69 81 ASP A N 1
ATOM 603 C CA . ASP A 1 81 ? 28.163 15.326 17.627 1.00 88.69 81 ASP A CA 1
ATOM 604 C C . ASP A 1 81 ? 28.571 13.985 16.973 1.00 88.69 81 ASP A C 1
ATOM 606 O O . ASP A 1 81 ? 27.734 13.084 16.849 1.00 88.69 81 ASP A O 1
ATOM 610 N N . GLY A 1 82 ? 29.861 13.800 16.667 1.00 88.25 82 GLY A N 1
ATOM 611 C CA . GLY A 1 82 ? 30.419 12.612 16.021 1.00 88.25 82 GLY A CA 1
ATOM 612 C C . GLY A 1 82 ? 30.801 12.767 14.541 1.00 88.25 82 GLY A C 1
ATOM 613 O O . GLY A 1 82 ? 31.156 11.757 13.926 1.00 88.25 82 GLY A O 1
ATOM 614 N N . VAL A 1 83 ? 30.760 13.976 13.973 1.00 90.56 83 VAL A N 1
ATOM 615 C CA . VAL A 1 83 ? 31.335 14.323 12.661 1.00 90.56 83 VAL A CA 1
ATOM 616 C C . VAL A 1 83 ? 32.707 14.995 12.857 1.00 90.56 83 VAL A C 1
ATOM 618 O O . VAL A 1 83 ? 33.004 15.567 13.904 1.00 90.56 83 VAL A O 1
ATOM 621 N N . GLY A 1 84 ? 33.615 14.845 11.888 1.00 92.25 84 GLY A N 1
ATOM 622 C CA . GLY A 1 84 ? 34.970 15.401 11.971 1.00 92.25 84 GLY A CA 1
ATOM 623 C C . GLY A 1 84 ? 35.076 16.833 11.443 1.00 92.25 84 GLY A C 1
ATOM 624 O O . GLY A 1 84 ? 34.502 17.149 10.400 1.00 92.25 84 GLY A O 1
ATOM 625 N N . ASP A 1 85 ? 35.878 17.666 12.118 1.00 92.38 85 ASP A N 1
ATOM 626 C CA . ASP A 1 85 ? 36.093 19.100 11.838 1.00 92.38 85 ASP A CA 1
ATOM 627 C C . ASP A 1 85 ? 36.452 19.449 10.367 1.00 92.38 85 ASP A C 1
ATOM 629 O O . ASP A 1 85 ? 36.385 20.626 9.994 1.00 92.38 85 ASP A O 1
ATOM 633 N N . ASN A 1 86 ? 36.920 18.498 9.539 1.00 89.88 86 ASN A N 1
ATOM 634 C CA . ASN A 1 86 ? 37.242 18.736 8.122 1.00 89.88 86 ASN A CA 1
ATOM 635 C C . ASN A 1 86 ? 36.137 18.292 7.139 1.00 89.88 86 ASN A C 1
ATOM 637 O O . ASN A 1 86 ? 36.204 18.676 5.965 1.00 89.88 86 ASN A O 1
ATOM 641 N N . SER A 1 87 ? 35.162 17.503 7.596 1.00 89.81 87 SER A N 1
ATOM 642 C CA . SER A 1 87 ? 34.024 16.991 6.815 1.00 89.81 87 SER A CA 1
ATOM 643 C C . SER A 1 87 ? 32.710 17.695 7.157 1.00 89.81 87 SER A C 1
ATOM 645 O O . SER A 1 87 ? 31.845 17.806 6.293 1.00 89.81 87 SER A O 1
ATOM 647 N N . ASP A 1 88 ? 32.590 18.183 8.389 1.00 91.25 88 ASP A N 1
ATOM 648 C CA . ASP A 1 88 ? 31.477 18.977 8.903 1.00 91.25 88 ASP A CA 1
ATOM 649 C C . ASP A 1 88 ? 31.433 20.389 8.264 1.00 91.25 88 ASP A C 1
ATOM 651 O O . ASP A 1 88 ? 32.447 21.092 8.157 1.00 91.25 88 ASP A O 1
ATOM 655 N N . ALA A 1 89 ? 30.244 20.809 7.818 1.00 92.06 89 ALA A N 1
ATOM 656 C CA . ALA A 1 89 ? 29.985 22.134 7.255 1.00 92.06 89 ALA A CA 1
ATOM 657 C C . ALA A 1 89 ? 29.908 23.255 8.319 1.00 92.06 89 ALA A C 1
ATOM 659 O O . ALA A 1 89 ? 30.239 24.412 8.023 1.00 92.06 89 ALA A O 1
ATOM 660 N N . PHE A 1 90 ? 29.555 22.926 9.567 1.00 92.81 90 PHE A N 1
ATOM 661 C CA . PHE A 1 90 ? 29.369 23.845 10.693 1.00 92.81 90 PHE A CA 1
ATOM 662 C C . PHE A 1 90 ? 30.122 23.440 11.998 1.00 92.81 90 PHE A C 1
ATOM 664 O O . PHE A 1 90 ? 29.475 23.444 13.044 1.00 92.81 90 PHE A O 1
ATOM 671 N N . PRO A 1 91 ? 31.480 23.289 12.031 1.00 92.38 91 PRO A N 1
ATOM 672 C CA . PRO A 1 91 ? 32.274 22.669 13.134 1.00 92.38 91 PRO A CA 1
ATOM 673 C C . PRO A 1 91 ? 32.323 23.336 14.524 1.00 92.38 91 PRO A C 1
ATOM 675 O O . PRO A 1 91 ? 33.370 23.390 15.173 1.00 92.38 91 PRO A O 1
ATOM 678 N N . ASN A 1 92 ? 31.261 24.017 14.942 1.00 92.38 92 ASN A N 1
ATOM 679 C CA . ASN A 1 92 ? 31.059 24.613 16.265 1.00 92.38 92 ASN A CA 1
ATOM 680 C C . ASN A 1 92 ? 29.556 24.584 16.665 1.00 92.38 92 ASN A C 1
ATOM 682 O O . ASN A 1 92 ? 29.146 25.380 17.521 1.00 92.38 92 ASN A O 1
ATOM 686 N N . ASN A 1 93 ? 28.727 23.774 15.995 1.00 89.00 93 ASN A N 1
ATOM 687 C CA . ASN A 1 93 ? 27.272 23.754 16.084 1.00 89.00 93 ASN A CA 1
ATOM 688 C C . ASN A 1 93 ? 26.669 22.349 15.845 1.00 89.00 93 ASN A C 1
ATOM 690 O O . ASN A 1 93 ? 25.805 22.220 14.989 1.00 89.00 93 ASN A O 1
ATOM 694 N N . GLY A 1 94 ? 27.065 21.346 16.641 1.00 89.94 94 GLY A N 1
ATOM 695 C CA . GLY A 1 94 ? 26.610 19.935 16.632 1.00 89.94 94 GLY A CA 1
ATOM 696 C C . GLY A 1 94 ? 25.108 19.630 16.828 1.00 89.94 94 GLY A C 1
ATOM 697 O O . GLY A 1 94 ? 24.712 18.776 17.627 1.00 89.94 94 GLY A O 1
ATOM 698 N N . THR A 1 95 ? 24.254 20.370 16.130 1.00 90.12 95 THR A N 1
ATOM 699 C CA . THR A 1 95 ? 22.885 20.050 15.705 1.00 90.12 95 THR A CA 1
ATOM 700 C C . THR A 1 95 ? 22.713 20.237 14.186 1.00 90.12 95 THR A C 1
ATOM 702 O O . THR A 1 95 ? 21.599 20.094 13.685 1.00 90.12 95 THR A O 1
ATOM 705 N N . GLU A 1 96 ? 23.785 20.609 13.480 1.00 89.94 96 GLU A N 1
ATOM 706 C CA . GLU A 1 96 ? 23.880 20.945 12.057 1.00 89.94 96 GLU A CA 1
ATOM 707 C C . GLU A 1 96 ? 25.288 20.545 11.588 1.00 89.94 96 GLU A C 1
ATOM 709 O O . GLU A 1 96 ? 26.257 21.005 12.185 1.00 89.94 96 GLU A O 1
ATOM 714 N N . TRP A 1 97 ? 25.406 19.723 10.545 1.00 90.69 97 TRP A N 1
ATOM 715 C CA . TRP A 1 97 ? 26.697 19.220 10.047 1.00 90.69 97 TRP A CA 1
ATOM 716 C C . TRP A 1 97 ? 26.786 19.131 8.511 1.00 90.69 97 TRP A C 1
ATOM 718 O O . TRP A 1 97 ? 27.891 19.007 7.977 1.00 90.69 97 TRP A O 1
ATOM 728 N N . ASP A 1 98 ? 25.663 19.220 7.783 1.00 90.00 98 ASP A N 1
ATOM 729 C CA . ASP A 1 98 ? 25.607 19.194 6.311 1.00 90.00 98 ASP A CA 1
ATOM 730 C C . ASP A 1 98 ? 24.958 20.475 5.738 1.00 90.00 98 ASP A C 1
ATOM 732 O O . ASP A 1 98 ? 24.072 21.073 6.347 1.00 90.00 98 ASP A O 1
ATOM 736 N N . ASP A 1 99 ? 25.408 20.898 4.554 1.00 90.62 99 ASP A N 1
ATOM 737 C CA . ASP A 1 99 ? 24.942 22.071 3.781 1.00 90.62 99 ASP A CA 1
ATOM 738 C C . ASP A 1 99 ? 24.623 21.562 2.365 1.00 90.62 99 ASP A C 1
ATOM 740 O O . ASP A 1 99 ? 25.387 21.755 1.410 1.00 90.62 99 ASP A O 1
ATOM 744 N N . ARG A 1 100 ? 23.546 20.767 2.266 1.00 91.25 100 ARG A N 1
ATOM 745 C CA . ARG A 1 100 ? 23.301 19.832 1.149 1.00 91.25 100 ARG A CA 1
ATOM 746 C C . ARG A 1 100 ? 23.128 20.510 -0.208 1.00 91.25 100 ARG A C 1
ATOM 748 O O . ARG A 1 100 ? 23.464 19.915 -1.237 1.00 91.25 100 ARG A O 1
ATOM 755 N N . ASP A 1 101 ? 22.635 21.743 -0.227 1.00 85.94 101 ASP A N 1
ATOM 756 C CA . ASP A 1 101 ? 22.399 22.527 -1.442 1.00 85.94 101 ASP A CA 1
ATOM 757 C C . ASP A 1 101 ? 23.310 23.768 -1.589 1.00 85.94 101 ASP A C 1
ATOM 759 O O . ASP A 1 101 ? 23.402 24.335 -2.689 1.00 85.94 101 ASP A O 1
ATOM 763 N N . GLY A 1 102 ? 24.059 24.139 -0.543 1.00 90.56 102 GLY A N 1
ATOM 764 C CA . GLY A 1 102 ? 24.986 25.272 -0.534 1.00 90.56 102 GLY A CA 1
ATOM 765 C C . GLY A 1 102 ? 24.336 26.634 -0.264 1.00 90.56 102 GLY A C 1
ATOM 766 O O . GLY A 1 102 ? 24.885 27.663 -0.685 1.00 90.56 102 GLY A O 1
ATOM 767 N N . ASP A 1 103 ? 23.166 26.647 0.374 1.00 90.00 103 ASP A N 1
ATOM 768 C CA . ASP A 1 103 ? 22.475 27.804 0.950 1.00 90.00 103 ASP A CA 1
ATOM 769 C C . ASP A 1 103 ? 23.321 28.517 2.028 1.00 90.00 103 ASP A C 1
ATOM 771 O O . ASP A 1 103 ? 23.466 29.753 2.001 1.00 90.00 103 ASP A O 1
ATOM 775 N N . GLY A 1 104 ? 23.950 27.729 2.912 1.00 89.00 104 GLY A N 1
ATOM 776 C CA . GLY A 1 104 ? 24.669 28.196 4.099 1.00 89.00 104 GLY A CA 1
ATOM 777 C C . GLY A 1 104 ? 23.909 28.058 5.429 1.00 89.00 104 GLY A C 1
ATOM 778 O O . GLY A 1 104 ? 24.263 28.758 6.387 1.00 89.00 104 GLY A O 1
ATOM 779 N N . LEU A 1 105 ? 22.906 27.178 5.492 1.00 89.38 105 LEU A N 1
ATOM 780 C CA . LEU A 1 105 ? 22.165 26.757 6.688 1.00 89.38 105 LEU A CA 1
ATOM 781 C C . LEU A 1 105 ? 22.272 25.234 6.866 1.00 89.38 105 LEU A C 1
ATOM 783 O O . LEU A 1 105 ? 22.400 24.506 5.886 1.00 89.38 105 LEU A O 1
ATOM 787 N N . GLY A 1 106 ? 22.239 24.748 8.110 1.00 89.38 106 GLY A N 1
ATOM 788 C CA . GLY A 1 106 ? 22.367 23.322 8.393 1.00 89.38 106 GLY A CA 1
ATOM 789 C C . GLY A 1 106 ? 21.128 22.514 8.024 1.00 89.38 106 GLY A C 1
ATOM 790 O O . GLY A 1 106 ? 20.060 22.685 8.627 1.00 89.38 106 GLY A O 1
ATOM 791 N N . SER A 1 107 ? 21.308 21.572 7.097 1.00 90.12 107 SER A N 1
ATOM 792 C CA . SER A 1 107 ? 20.272 20.717 6.504 1.00 90.12 107 SER A CA 1
ATOM 793 C C . SER A 1 107 ? 19.654 19.683 7.469 1.00 90.12 107 SER A C 1
ATOM 795 O O . SER A 1 107 ? 18.839 18.852 7.051 1.00 90.12 107 SER A O 1
ATOM 797 N N . GLU A 1 108 ? 20.038 19.717 8.747 1.00 87.81 108 GLU A N 1
ATOM 798 C CA . GLU A 1 108 ? 19.508 18.905 9.847 1.00 87.81 108 GLU A CA 1
ATOM 799 C C . GLU A 1 108 ? 18.379 19.593 10.626 1.00 87.81 108 GLU A C 1
ATOM 801 O O . GLU A 1 108 ? 17.394 18.941 10.981 1.00 87.81 108 GLU A O 1
ATOM 806 N N . THR A 1 109 ? 18.551 20.876 10.979 1.00 82.31 109 THR A N 1
ATOM 807 C CA . THR A 1 109 ? 17.674 21.571 11.949 1.00 82.31 109 THR A CA 1
ATOM 808 C C . THR A 1 109 ? 17.479 23.076 11.728 1.00 82.31 109 THR A C 1
ATOM 810 O O . THR A 1 109 ? 16.616 23.658 12.393 1.00 82.31 109 THR A O 1
ATOM 813 N N . ALA A 1 110 ? 18.232 23.719 10.828 1.00 85.81 110 ALA A N 1
ATOM 814 C CA . ALA A 1 110 ? 18.130 25.160 10.564 1.00 85.81 110 ALA A CA 1
ATOM 815 C C . ALA A 1 110 ? 17.487 25.512 9.215 1.00 85.81 110 ALA A C 1
ATOM 817 O O . ALA A 1 110 ? 17.173 26.683 8.997 1.00 85.81 110 ALA A O 1
ATOM 818 N N . ASP A 1 111 ? 17.300 24.517 8.349 1.00 91.12 111 ASP A N 1
ATOM 819 C CA . ASP A 1 111 ? 16.786 24.662 6.992 1.00 91.12 111 ASP A CA 1
ATOM 820 C C . ASP A 1 111 ? 15.407 23.990 6.825 1.00 91.12 111 ASP A C 1
ATOM 822 O O . ASP A 1 111 ? 15.227 22.825 7.190 1.00 91.12 111 ASP A O 1
ATOM 826 N N . ASN A 1 112 ? 14.433 24.725 6.280 1.00 90.06 112 ASN A N 1
ATOM 827 C CA . ASN A 1 112 ? 13.090 24.254 5.946 1.00 90.06 112 ASN A CA 1
ATOM 828 C C . ASN A 1 112 ? 12.911 23.790 4.487 1.00 90.06 112 ASN A C 1
ATOM 830 O O . ASN A 1 112 ? 11.883 23.191 4.175 1.00 90.06 112 ASN A O 1
ATOM 834 N N . CYS A 1 113 ? 13.916 23.962 3.620 1.00 92.25 113 CYS A N 1
ATOM 835 C CA . CYS A 1 113 ? 14.013 23.270 2.333 1.00 92.25 113 CYS A CA 1
ATOM 836 C C . CYS A 1 113 ? 15.381 22.575 2.144 1.00 92.25 113 CYS A C 1
ATOM 838 O O . CYS A 1 113 ? 16.073 22.918 1.188 1.00 92.25 113 CYS A O 1
ATOM 840 N N . PRO A 1 114 ? 15.734 21.528 2.934 1.00 89.75 114 PRO A N 1
ATOM 841 C CA . PRO A 1 114 ? 17.079 20.912 3.007 1.00 89.75 114 PRO A CA 1
ATOM 842 C C . PRO A 1 114 ? 17.710 20.300 1.741 1.00 89.75 114 PRO A C 1
ATOM 844 O O . PRO A 1 114 ? 18.692 19.565 1.842 1.00 89.75 114 PRO A O 1
ATOM 847 N N . ASP A 1 115 ? 17.117 20.509 0.570 1.00 91.50 115 ASP A N 1
ATOM 848 C CA . ASP A 1 115 ? 17.600 20.071 -0.739 1.00 91.50 115 ASP A CA 1
ATOM 849 C C . ASP A 1 115 ? 17.356 21.147 -1.844 1.00 91.50 115 ASP A C 1
ATOM 851 O O . ASP A 1 115 ? 17.599 20.871 -3.025 1.00 91.50 115 ASP A O 1
ATOM 855 N N . ILE A 1 116 ? 16.841 22.351 -1.511 1.00 88.81 116 ILE A N 1
ATOM 856 C CA . ILE A 1 116 ? 16.469 23.431 -2.456 1.00 88.81 116 ILE A CA 1
ATOM 857 C C . ILE A 1 116 ? 16.748 24.846 -1.885 1.00 88.81 116 ILE A C 1
ATOM 859 O O . ILE A 1 116 ? 15.846 25.541 -1.417 1.00 88.81 116 ILE A O 1
ATOM 863 N N . ALA A 1 117 ? 17.985 25.311 -2.081 1.00 90.88 117 ALA A N 1
ATOM 864 C CA . ALA A 1 117 ? 18.565 26.507 -1.461 1.00 90.88 117 ALA A CA 1
ATOM 865 C C . ALA A 1 117 ? 17.651 27.748 -1.399 1.00 90.88 117 ALA A C 1
ATOM 867 O O . ALA A 1 117 ? 17.446 28.456 -2.401 1.00 90.88 117 ALA A O 1
ATOM 868 N N . ASN A 1 118 ? 17.187 28.075 -0.192 1.00 90.88 118 ASN A N 1
ATOM 869 C CA . ASN A 1 118 ? 16.255 29.161 0.097 1.00 90.88 118 ASN A CA 1
ATOM 870 C C . ASN A 1 118 ? 16.706 30.056 1.291 1.00 90.88 118 ASN A C 1
ATOM 872 O O . ASN A 1 118 ? 15.959 30.179 2.265 1.00 90.88 118 ASN A O 1
ATOM 876 N N . PRO A 1 119 ? 17.800 30.862 1.200 1.00 91.12 119 PRO A N 1
ATOM 877 C CA . PRO A 1 119 ? 18.432 31.511 2.376 1.00 91.12 119 PRO A CA 1
ATOM 878 C C . PRO A 1 119 ? 17.622 32.635 3.057 1.00 91.12 119 PRO A C 1
ATOM 880 O O . PRO A 1 119 ? 18.145 33.440 3.835 1.00 91.12 119 PRO A O 1
ATOM 883 N N . ALA A 1 120 ? 16.355 32.778 2.678 1.00 89.38 120 ALA A N 1
ATOM 884 C CA . ALA A 1 120 ? 15.355 33.603 3.330 1.00 89.38 120 ALA A CA 1
ATOM 885 C C . ALA A 1 120 ? 14.529 32.834 4.378 1.00 89.38 120 ALA A C 1
ATOM 887 O O . ALA A 1 120 ? 13.941 33.513 5.221 1.00 89.38 120 ALA A O 1
ATOM 888 N N . GLN A 1 121 ? 14.496 31.491 4.322 1.00 90.75 121 GLN A N 1
ATOM 889 C CA . GLN A 1 121 ? 13.708 30.600 5.187 1.00 90.75 121 GLN A CA 1
ATOM 890 C C . GLN A 1 121 ? 12.266 31.103 5.313 1.00 90.75 121 GLN A C 1
ATOM 892 O O . GLN A 1 121 ? 11.800 31.527 6.374 1.00 90.75 121 GLN A O 1
ATOM 897 N N . ALA A 1 122 ? 11.620 31.192 4.150 1.00 90.88 122 ALA A N 1
ATOM 898 C CA . ALA A 1 122 ? 10.222 31.564 4.045 1.00 90.88 122 ALA A CA 1
ATOM 899 C C . ALA A 1 122 ? 9.366 30.321 4.331 1.00 90.88 122 ALA A C 1
ATOM 901 O O . ALA A 1 122 ? 9.735 29.223 3.923 1.00 90.88 122 ALA A O 1
ATOM 902 N N . ASP A 1 123 ? 8.324 30.529 5.128 1.00 87.25 123 ASP A N 1
ATOM 903 C CA . ASP A 1 123 ? 7.422 29.538 5.720 1.00 87.25 123 ASP A CA 1
ATOM 904 C C . ASP A 1 123 ? 6.098 30.285 5.948 1.00 87.25 123 ASP A C 1
ATOM 906 O O . ASP A 1 123 ? 5.935 30.979 6.967 1.00 87.25 123 ASP A O 1
ATOM 910 N N . LEU A 1 124 ? 5.227 30.310 4.934 1.00 89.19 124 LEU A N 1
ATOM 911 C CA . LEU A 1 124 ? 4.002 31.113 4.941 1.00 89.19 124 LEU A CA 1
ATOM 912 C C . LEU A 1 124 ? 2.872 30.455 5.757 1.00 89.19 124 LEU A C 1
ATOM 914 O O . LEU A 1 124 ? 2.381 31.098 6.697 1.00 89.19 124 LEU A O 1
ATOM 918 N N . ASP A 1 125 ? 2.496 29.203 5.478 1.00 78.88 125 ASP A N 1
ATOM 919 C CA . ASP A 1 125 ? 1.438 28.483 6.212 1.00 78.88 125 ASP A CA 1
ATOM 920 C C . ASP A 1 125 ? 1.820 28.134 7.671 1.00 78.88 125 ASP A C 1
ATOM 922 O O . ASP A 1 125 ? 0.957 28.117 8.560 1.00 78.88 125 ASP A O 1
ATOM 926 N N . ASN A 1 126 ? 3.127 28.002 7.948 1.00 86.69 126 ASN A N 1
ATOM 927 C CA . ASN A 1 126 ? 3.726 27.641 9.231 1.00 86.69 126 ASN A CA 1
ATOM 928 C C . ASN A 1 126 ? 3.778 26.134 9.603 1.00 86.69 126 ASN A C 1
ATOM 930 O O . ASN A 1 126 ? 3.906 25.842 10.804 1.00 86.69 126 ASN A O 1
ATOM 934 N N . ASP A 1 127 ? 3.760 25.215 8.631 1.00 80.94 127 ASP A N 1
ATOM 935 C CA . ASP A 1 127 ? 3.978 23.756 8.747 1.00 80.94 127 ASP A CA 1
ATOM 936 C C . ASP A 1 127 ? 5.430 23.379 9.122 1.00 80.94 127 ASP A C 1
ATOM 938 O O . ASP A 1 127 ? 5.629 22.612 10.074 1.00 80.94 127 ASP A O 1
ATOM 942 N N . GLY A 1 128 ? 6.435 23.970 8.463 1.00 83.88 128 GLY A N 1
ATOM 943 C CA . GLY A 1 128 ? 7.856 23.626 8.637 1.00 83.88 128 GLY A CA 1
ATOM 944 C C . GLY A 1 128 ? 8.584 23.140 7.375 1.00 83.88 128 GLY A C 1
ATOM 945 O O . GLY A 1 128 ? 9.802 22.965 7.430 1.00 83.88 128 GLY A O 1
ATOM 946 N N . ILE A 1 129 ? 7.875 22.965 6.261 1.00 86.75 129 ILE A N 1
ATOM 947 C CA . ILE A 1 129 ? 8.392 23.090 4.888 1.00 86.75 129 ILE A CA 1
ATOM 948 C C . ILE A 1 129 ? 8.574 24.607 4.587 1.00 86.75 129 ILE A C 1
ATOM 950 O O . ILE A 1 129 ? 8.405 25.449 5.479 1.00 86.75 129 ILE A O 1
ATOM 954 N N . GLY A 1 130 ? 9.019 25.004 3.392 1.00 90.12 130 GLY A N 1
ATOM 955 C CA . GLY A 1 130 ? 9.104 26.415 2.997 1.00 90.12 130 GLY A CA 1
ATOM 956 C C . GLY A 1 130 ? 8.646 26.706 1.573 1.00 90.12 130 GLY A C 1
ATOM 957 O O . GLY A 1 130 ? 8.694 25.810 0.733 1.00 90.12 130 GLY A O 1
ATOM 958 N N . ASP A 1 131 ? 8.332 27.983 1.293 1.00 88.00 131 ASP A N 1
ATOM 959 C CA . ASP A 1 131 ? 7.758 28.567 0.048 1.00 88.00 131 ASP A CA 1
ATOM 960 C C . ASP A 1 131 ? 8.529 28.274 -1.281 1.00 88.00 131 ASP A C 1
ATOM 962 O O . ASP A 1 131 ? 8.356 28.927 -2.314 1.00 88.00 131 ASP A O 1
ATOM 966 N N . VAL A 1 132 ? 9.535 27.399 -1.252 1.00 87.19 132 VAL A N 1
ATOM 967 C CA . VAL A 1 132 ? 10.402 27.020 -2.383 1.00 87.19 132 VAL A CA 1
ATOM 968 C C . VAL A 1 132 ? 10.403 25.498 -2.610 1.00 87.19 132 VAL A C 1
ATOM 970 O O . VAL A 1 132 ? 10.865 25.032 -3.654 1.00 87.19 132 VAL A O 1
ATOM 973 N N . CYS A 1 133 ? 9.879 24.729 -1.653 1.00 87.69 133 CYS A N 1
ATOM 974 C CA . CYS A 1 133 ? 9.781 23.273 -1.673 1.00 87.69 133 CYS A CA 1
ATOM 975 C C . CYS A 1 133 ? 8.403 22.730 -1.234 1.00 87.69 133 CYS A C 1
ATOM 977 O O . CYS A 1 133 ? 8.247 21.507 -1.185 1.00 87.69 133 CYS A O 1
ATOM 979 N N . ASP A 1 134 ? 7.428 23.601 -0.954 1.00 86.38 134 ASP A N 1
ATOM 980 C CA . ASP A 1 134 ? 6.015 23.242 -0.780 1.00 86.38 134 ASP A CA 1
ATOM 981 C C . ASP A 1 134 ? 5.247 23.194 -2.125 1.00 86.38 134 ASP A C 1
ATOM 983 O O . ASP A 1 134 ? 5.741 23.636 -3.166 1.00 86.38 134 ASP A O 1
ATOM 987 N N . ASP A 1 135 ? 4.042 22.619 -2.094 1.00 89.62 135 ASP A N 1
ATOM 988 C CA . ASP A 1 135 ? 3.042 22.585 -3.172 1.00 89.62 135 ASP A CA 1
ATOM 989 C C . ASP A 1 135 ? 1.751 23.379 -2.802 1.00 89.62 135 ASP A C 1
ATOM 991 O O . ASP A 1 135 ? 0.875 23.514 -3.663 1.00 89.62 135 ASP A O 1
ATOM 995 N N . ASP A 1 136 ? 1.605 23.872 -1.560 1.00 87.31 136 ASP A N 1
ATOM 996 C CA . ASP A 1 136 ? 0.445 24.608 -0.992 1.00 87.31 136 ASP A CA 1
ATOM 997 C C . ASP A 1 136 ? 0.951 25.714 -0.026 1.00 87.31 136 ASP A C 1
ATOM 999 O O . ASP A 1 136 ? 0.854 25.572 1.193 1.00 87.31 136 ASP A O 1
ATOM 1003 N N . ASP A 1 137 ? 1.534 26.804 -0.561 1.00 89.50 137 ASP A N 1
ATOM 1004 C CA . ASP A 1 137 ? 2.277 27.830 0.211 1.00 89.50 137 ASP A CA 1
ATOM 1005 C C . ASP A 1 137 ? 1.483 28.443 1.391 1.00 89.50 137 ASP A C 1
ATOM 1007 O O . ASP A 1 137 ? 2.087 28.943 2.345 1.00 89.50 137 ASP A O 1
ATOM 1011 N N . ASP A 1 138 ? 0.142 28.464 1.350 1.00 83.50 138 ASP A N 1
ATOM 1012 C CA . ASP A 1 138 ? -0.695 29.056 2.407 1.00 83.50 138 ASP A CA 1
ATOM 1013 C C . ASP A 1 138 ? -1.540 28.071 3.244 1.00 83.50 138 ASP A C 1
ATOM 1015 O O . ASP A 1 138 ? -2.182 28.488 4.222 1.00 83.50 138 ASP A O 1
ATOM 1019 N N . GLY A 1 139 ? -1.427 26.768 2.961 1.00 84.94 139 GLY A N 1
ATOM 1020 C CA . GLY A 1 139 ? -1.920 25.664 3.791 1.00 84.94 139 GLY A CA 1
ATOM 1021 C C . GLY A 1 139 ? -3.439 25.502 3.791 1.00 84.94 139 GLY A C 1
ATOM 1022 O O . GLY A 1 139 ? -4.035 25.139 4.817 1.00 84.94 139 GLY A O 1
ATOM 1023 N N . ASP A 1 140 ? -4.096 25.802 2.670 1.00 81.06 140 ASP A N 1
ATOM 1024 C CA . ASP A 1 140 ? -5.558 25.799 2.562 1.00 81.06 140 ASP A CA 1
ATOM 1025 C C . ASP A 1 140 ? -6.148 24.583 1.823 1.00 81.06 140 ASP A C 1
ATOM 1027 O O . ASP A 1 140 ? -7.372 24.387 1.788 1.00 81.06 140 ASP A O 1
ATOM 1031 N N . GLY A 1 141 ? -5.296 23.682 1.338 1.00 82.38 141 GLY A N 1
ATOM 1032 C CA . GLY A 1 141 ? -5.701 22.471 0.634 1.00 82.38 141 GLY A CA 1
ATOM 1033 C C . GLY A 1 141 ? -6.005 22.701 -0.845 1.00 82.38 141 GLY A C 1
ATOM 1034 O O . GLY A 1 141 ? -6.652 21.849 -1.463 1.00 82.38 141 GLY A O 1
ATOM 1035 N N . LEU A 1 142 ? -5.569 23.830 -1.405 1.00 84.19 142 LEU A N 1
ATOM 1036 C CA . LEU A 1 142 ? -5.449 24.096 -2.834 1.00 84.19 142 LEU A CA 1
ATOM 1037 C C . LEU A 1 142 ? -3.962 24.144 -3.185 1.00 84.19 142 LEU A C 1
ATOM 1039 O O . LEU A 1 142 ? -3.192 24.797 -2.500 1.00 84.19 142 LEU A O 1
ATOM 1043 N N . THR A 1 143 ? -3.536 23.502 -4.275 1.00 89.44 143 THR A N 1
ATOM 1044 C CA . THR A 1 143 ? -2.119 23.593 -4.656 1.00 89.44 143 THR A CA 1
ATOM 1045 C C . THR A 1 143 ? -1.806 24.861 -5.444 1.00 89.44 143 THR A C 1
ATOM 1047 O O . THR A 1 143 ? -2.575 25.271 -6.324 1.00 89.44 143 THR A O 1
ATOM 1050 N N . ASP A 1 144 ? -0.606 25.394 -5.227 1.00 83.69 144 ASP A N 1
ATOM 1051 C CA . ASP A 1 144 ? -0.005 26.556 -5.896 1.00 83.69 144 ASP A CA 1
ATOM 1052 C C . ASP A 1 144 ? -0.200 26.534 -7.417 1.00 83.69 144 ASP A C 1
ATOM 1054 O O . ASP A 1 144 ?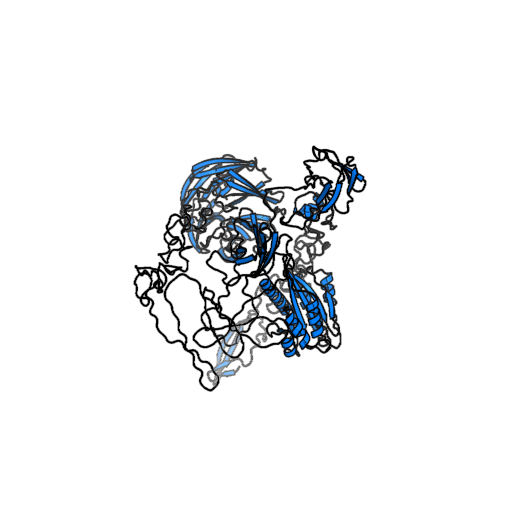 -0.553 27.514 -8.091 1.00 83.69 144 ASP A O 1
ATOM 1058 N N . VAL A 1 145 ? -0.007 25.336 -7.970 1.00 85.94 145 VAL A N 1
ATOM 1059 C CA . VAL A 1 145 ? -0.139 25.025 -9.388 1.00 85.94 145 VAL A CA 1
ATOM 1060 C C . VAL A 1 145 ? -1.599 25.092 -9.840 1.00 85.94 145 VAL A C 1
ATOM 1062 O O . VAL A 1 145 ? -1.867 25.606 -10.929 1.00 85.94 145 VAL A O 1
ATOM 1065 N N . TRP A 1 146 ? -2.557 24.586 -9.061 1.00 85.94 146 TRP A N 1
ATOM 1066 C CA . TRP A 1 146 ? -3.983 24.654 -9.401 1.00 85.94 146 TRP A CA 1
ATOM 1067 C C . TRP A 1 146 ? -4.480 26.102 -9.376 1.00 85.94 146 TRP A C 1
ATOM 1069 O O . TRP A 1 146 ? -5.066 26.578 -10.354 1.00 85.94 146 TRP A O 1
ATOM 1079 N N . GLU A 1 147 ? -4.147 26.834 -8.318 1.00 88.56 147 GLU A N 1
ATOM 1080 C CA . GLU A 1 147 ? -4.488 28.243 -8.152 1.00 88.56 147 GLU A CA 1
ATOM 1081 C C . GLU A 1 147 ? -3.921 29.132 -9.258 1.00 88.56 147 GLU A C 1
ATOM 1083 O O . GLU A 1 147 ? -4.662 29.870 -9.921 1.00 88.56 147 GLU A O 1
ATOM 1088 N N . THR A 1 148 ? -2.622 28.998 -9.537 1.00 89.31 148 THR A N 1
ATOM 1089 C CA . THR A 1 148 ? -1.944 29.716 -10.623 1.00 89.31 148 THR A CA 1
ATOM 1090 C C . THR A 1 148 ? -2.575 29.416 -11.988 1.00 89.31 148 THR A C 1
ATOM 1092 O O . THR A 1 148 ? -2.657 30.305 -12.843 1.00 89.31 148 THR A O 1
ATOM 1095 N N . ASN A 1 149 ? -3.063 28.189 -12.215 1.00 87.75 149 ASN A N 1
ATOM 1096 C CA . ASN A 1 149 ? -3.738 27.815 -13.462 1.00 87.75 149 ASN A CA 1
ATOM 1097 C C . ASN A 1 149 ? -5.118 28.478 -13.627 1.00 87.75 149 ASN A C 1
ATOM 1099 O O . ASN A 1 149 ? -5.493 28.799 -14.760 1.00 87.75 149 ASN A O 1
ATOM 1103 N N . PHE A 1 150 ? -5.857 28.722 -12.539 1.00 85.06 150 PHE A N 1
ATOM 1104 C CA . PHE A 1 150 ? -7.152 29.418 -12.580 1.00 85.06 150 PHE A CA 1
ATOM 1105 C C . PHE A 1 150 ? -7.066 30.936 -12.350 1.00 85.06 150 PHE A C 1
ATOM 1107 O O . PHE A 1 150 ? -8.019 31.657 -12.654 1.00 85.06 150 PHE A O 1
ATOM 1114 N N . GLY A 1 151 ? -5.902 31.445 -11.938 1.00 87.06 151 GLY A N 1
ATOM 1115 C CA . GLY A 1 151 ? -5.658 32.871 -11.713 1.00 87.06 151 GLY A CA 1
ATOM 1116 C C . GLY A 1 151 ? -6.110 33.359 -10.337 1.00 87.06 151 GLY A C 1
ATOM 1117 O O . GLY A 1 151 ? -6.522 34.517 -10.214 1.00 87.06 151 GLY A O 1
ATOM 1118 N N . LEU A 1 152 ? -6.053 32.465 -9.350 1.00 88.81 152 LEU A N 1
ATOM 1119 C CA . LEU A 1 152 ? -6.142 32.769 -7.925 1.00 88.81 152 LEU A CA 1
ATOM 1120 C C . LEU A 1 152 ? -4.761 33.268 -7.421 1.00 88.81 152 LEU A C 1
ATOM 1122 O O . LEU A 1 152 ? -3.950 33.719 -8.238 1.00 88.81 152 LEU A O 1
ATOM 1126 N N . ASP A 1 153 ? -4.521 33.304 -6.111 1.00 87.56 153 ASP A N 1
ATOM 1127 C CA . ASP A 1 153 ? -3.355 33.972 -5.502 1.00 87.56 153 ASP A CA 1
ATOM 1128 C C . ASP A 1 153 ? -2.787 33.057 -4.400 1.00 87.56 153 ASP A C 1
ATOM 1130 O O . ASP A 1 153 ? -3.268 33.175 -3.273 1.00 87.56 153 ASP A O 1
ATOM 1134 N N . PRO A 1 154 ? -1.796 32.185 -4.707 1.00 87.88 154 PRO A N 1
ATOM 1135 C CA . PRO A 1 154 ? -1.320 31.098 -3.824 1.00 87.88 154 PRO A CA 1
ATOM 1136 C C . PRO A 1 154 ? -0.733 31.493 -2.461 1.00 87.88 154 PRO A C 1
ATOM 1138 O O . PRO A 1 154 ? -0.238 30.667 -1.712 1.00 87.88 154 PRO A O 1
ATOM 1141 N N . LEU A 1 155 ? -0.723 32.790 -2.161 1.00 90.81 155 LEU A N 1
ATOM 1142 C CA . LEU A 1 155 ? -0.206 33.365 -0.924 1.00 90.81 155 LEU A CA 1
ATOM 1143 C C . LEU A 1 155 ? -1.357 33.981 -0.098 1.00 90.81 155 LEU A C 1
ATOM 1145 O O . LEU A 1 155 ? -1.164 34.988 0.600 1.00 90.81 155 LEU A O 1
ATOM 1149 N N . SER A 1 156 ? -2.591 33.494 -0.281 1.00 88.94 156 SER A N 1
ATOM 1150 C CA . SER A 1 156 ? -3.821 34.085 0.254 1.00 88.94 156 SER A CA 1
ATOM 1151 C C . SER A 1 156 ? -5.049 33.147 0.302 1.00 88.94 156 SER A C 1
ATOM 1153 O O . SER A 1 156 ? -6.026 33.382 -0.426 1.00 88.94 156 SER A O 1
ATOM 1155 N N . SER A 1 157 ? -5.088 32.249 1.287 1.00 86.50 157 SER A N 1
ATOM 1156 C CA . SER A 1 157 ? -6.186 31.331 1.630 1.00 86.50 157 SER A CA 1
ATOM 1157 C C . SER A 1 157 ? -7.573 31.726 1.108 1.00 86.50 157 SER A C 1
ATOM 1159 O O . SER A 1 157 ? -8.209 32.714 1.521 1.00 86.50 157 SER A O 1
ATOM 1161 N N . ASN A 1 158 ? -8.038 30.944 0.138 1.00 83.62 158 ASN A N 1
ATOM 1162 C CA . ASN A 1 158 ? -9.228 31.166 -0.660 1.00 83.62 158 ASN A CA 1
ATOM 1163 C C . ASN A 1 158 ? -10.069 29.904 -0.971 1.00 83.62 158 ASN A C 1
ATOM 1165 O O . ASN A 1 158 ? -11.107 30.044 -1.615 1.00 83.62 158 ASN A O 1
ATOM 1169 N N . GLN A 1 159 ? -9.755 28.738 -0.397 1.00 83.81 159 GLN A N 1
ATOM 1170 C CA . GLN A 1 159 ? -10.537 27.486 -0.313 1.00 83.81 159 GLN A CA 1
ATOM 1171 C C . GLN A 1 159 ? -12.065 27.677 -0.165 1.00 83.81 159 GLN A C 1
ATOM 1173 O O . GLN A 1 159 ? -12.861 26.926 -0.742 1.00 83.81 159 GLN A O 1
ATOM 1178 N N . TYR A 1 160 ? -12.490 28.702 0.589 1.00 81.81 160 TYR A N 1
ATOM 1179 C CA . TYR A 1 160 ? -13.892 29.044 0.885 1.00 81.81 160 TYR A CA 1
ATOM 1180 C C . TYR A 1 160 ? -14.489 30.153 -0.001 1.00 81.81 160 TYR A C 1
ATOM 1182 O O . TYR A 1 160 ? -15.620 30.584 0.241 1.00 81.81 160 TYR A O 1
ATOM 1190 N N . GLN A 1 161 ? -13.750 30.670 -0.983 1.00 83.50 161 GLN A N 1
ATOM 1191 C CA . GLN A 1 161 ? -14.248 31.676 -1.922 1.00 83.50 161 GLN A CA 1
ATOM 1192 C C . GLN A 1 161 ? -15.048 31.018 -3.055 1.00 83.50 161 GLN A C 1
ATOM 1194 O O . GLN A 1 161 ? -14.796 29.879 -3.427 1.00 83.50 161 GLN A O 1
ATOM 1199 N N . ASP A 1 162 ? -16.027 31.764 -3.569 1.00 78.56 162 ASP A N 1
ATOM 1200 C CA . ASP A 1 162 ? -16.938 31.419 -4.670 1.00 78.56 162 ASP A CA 1
ATOM 1201 C C . ASP A 1 162 ? -16.780 32.536 -5.726 1.00 78.56 162 ASP A C 1
ATOM 1203 O O . ASP A 1 162 ? -17.423 33.591 -5.601 1.00 78.56 162 ASP A O 1
ATOM 1207 N N . PRO A 1 163 ? -15.821 32.426 -6.672 1.00 81.56 163 PRO A N 1
ATOM 1208 C CA . PRO A 1 163 ? -15.426 33.561 -7.510 1.00 81.56 163 PRO A CA 1
ATOM 1209 C C . PRO A 1 163 ? -16.403 33.849 -8.656 1.00 81.56 163 PRO A C 1
ATOM 1211 O O . PRO A 1 163 ? -16.499 34.999 -9.106 1.00 81.56 163 PRO A O 1
ATOM 1214 N N . ASP A 1 164 ? -17.137 32.838 -9.130 1.00 75.12 164 ASP A N 1
ATOM 1215 C CA . ASP A 1 164 ? -18.063 32.954 -10.263 1.00 75.12 164 ASP A CA 1
ATOM 1216 C C . ASP A 1 164 ? -19.559 32.960 -9.890 1.00 75.12 164 ASP A C 1
ATOM 1218 O O . ASP A 1 164 ? -20.387 33.403 -10.703 1.00 75.12 164 ASP A O 1
ATOM 1222 N N . LEU A 1 165 ? -19.880 32.623 -8.633 1.00 71.31 165 LEU A N 1
ATOM 1223 C CA . LEU A 1 165 ? -21.207 32.647 -8.012 1.00 71.31 165 LEU A CA 1
ATOM 1224 C C . LEU A 1 165 ? -22.153 31.520 -8.471 1.00 71.31 165 LEU A C 1
ATOM 1226 O O . LEU A 1 165 ? -23.378 31.711 -8.517 1.00 71.31 165 LEU A O 1
ATOM 1230 N N . ASP A 1 166 ? -21.587 30.354 -8.793 1.00 66.62 166 ASP A N 1
ATOM 1231 C CA . ASP A 1 166 ? -22.253 29.048 -8.920 1.00 66.62 166 ASP A CA 1
ATOM 1232 C C . ASP A 1 166 ? -22.853 28.560 -7.579 1.00 66.62 166 ASP A C 1
ATOM 1234 O O . ASP A 1 166 ? -24.019 28.130 -7.537 1.00 66.62 166 ASP A O 1
ATOM 1238 N N . GLY A 1 167 ? -22.107 28.721 -6.478 1.00 63.34 167 GLY A N 1
ATOM 1239 C CA . GLY A 1 167 ? -22.489 28.308 -5.124 1.00 63.34 167 GLY A CA 1
ATOM 1240 C C . GLY A 1 167 ? -21.672 27.162 -4.508 1.00 63.34 167 GLY A C 1
ATOM 1241 O O . GLY A 1 167 ? -21.985 26.768 -3.379 1.00 63.34 167 GLY A O 1
ATOM 1242 N N . ARG A 1 168 ? -20.663 26.631 -5.208 1.00 67.88 168 ARG A N 1
ATOM 1243 C CA . ARG A 1 168 ? -19.534 25.876 -4.635 1.00 67.88 168 ARG A CA 1
ATOM 1244 C C . ARG A 1 168 ? -18.439 26.834 -4.139 1.00 67.88 168 ARG A C 1
ATOM 1246 O O . ARG A 1 168 ? -18.608 28.048 -4.179 1.00 67.88 168 ARG A O 1
ATOM 1253 N N . SER A 1 169 ? -17.352 26.285 -3.602 1.00 78.94 169 SER A N 1
ATOM 1254 C CA . SER A 1 169 ? -16.134 27.044 -3.310 1.00 78.94 169 SER A CA 1
ATOM 1255 C C . SER A 1 169 ? -14.924 26.381 -3.952 1.00 78.94 169 SER A C 1
ATOM 1257 O O . SER A 1 169 ? -14.976 25.181 -4.236 1.00 78.94 169 SER A O 1
ATOM 1259 N N . ASN A 1 170 ? -13.834 27.136 -4.103 1.00 76.81 170 ASN A N 1
ATOM 1260 C CA . ASN A 1 170 ? -12.593 26.693 -4.742 1.00 76.81 170 ASN A CA 1
ATOM 1261 C C . ASN A 1 170 ? -12.162 25.278 -4.308 1.00 76.81 170 ASN A C 1
ATOM 1263 O O . ASN A 1 170 ? -11.901 24.438 -5.160 1.00 76.81 170 ASN A O 1
ATOM 1267 N N . PHE A 1 171 ? -12.194 24.967 -3.007 1.00 72.88 171 PHE A N 1
ATOM 1268 C CA . PHE A 1 171 ? -11.858 23.637 -2.474 1.00 72.88 171 PHE A CA 1
ATOM 1269 C C . PHE A 1 171 ? -12.780 22.508 -2.965 1.00 72.88 171 PHE A C 1
ATOM 1271 O O . PHE A 1 171 ? -12.329 21.416 -3.302 1.00 72.88 171 PHE A O 1
ATOM 1278 N N . VAL A 1 172 ? -14.088 22.764 -3.058 1.00 67.31 172 VAL A N 1
ATOM 1279 C CA . VAL A 1 172 ? -15.056 21.792 -3.593 1.00 67.31 172 VAL A CA 1
ATOM 1280 C C . VAL A 1 172 ? -14.821 21.567 -5.088 1.00 67.31 172 VAL A C 1
ATOM 1282 O O . VAL A 1 172 ? -15.009 20.458 -5.582 1.00 67.31 172 VAL A O 1
ATOM 1285 N N . GLU A 1 173 ? -14.416 22.601 -5.820 1.00 74.12 173 GLU A N 1
ATOM 1286 C CA . GLU A 1 173 ? -14.144 22.525 -7.258 1.00 74.12 173 GLU A CA 1
ATOM 1287 C C . GLU A 1 173 ? -12.795 21.866 -7.562 1.00 74.12 173 GLU A C 1
ATOM 1289 O O . GLU A 1 173 ? -12.725 21.053 -8.480 1.00 74.12 173 GLU A O 1
ATOM 1294 N N . PHE A 1 174 ? -11.775 22.107 -6.734 1.00 77.06 174 PHE A N 1
ATOM 1295 C CA . PHE A 1 174 ? -10.508 21.372 -6.715 1.00 77.06 174 PHE A CA 1
ATOM 1296 C C . PHE A 1 174 ? -10.747 19.868 -6.543 1.00 77.06 174 PHE A C 1
ATOM 1298 O O . PHE A 1 174 ? -10.382 19.085 -7.422 1.00 77.06 174 PHE A O 1
ATOM 1305 N N . LEU A 1 175 ? -11.467 19.471 -5.485 1.00 61.47 175 LEU A N 1
ATOM 1306 C CA . LEU A 1 175 ? -11.800 18.067 -5.210 1.00 61.47 175 LEU A CA 1
ATOM 1307 C C . LEU A 1 175 ? -12.667 17.405 -6.294 1.00 61.47 175 LEU A C 1
ATOM 1309 O O . LEU A 1 175 ? -12.604 16.190 -6.459 1.00 61.47 175 LEU A O 1
ATOM 1313 N N . THR A 1 176 ? -13.480 18.173 -7.028 1.00 62.25 176 THR A N 1
ATOM 1314 C CA . THR A 1 176 ? -14.381 17.637 -8.071 1.00 62.25 176 THR A CA 1
ATOM 1315 C C . THR A 1 176 ? -13.885 17.858 -9.506 1.00 62.25 176 THR A C 1
ATOM 1317 O O . THR A 1 176 ? -14.569 17.475 -10.453 1.00 62.25 176 THR A O 1
ATOM 1320 N N . GLY A 1 177 ? -12.692 18.433 -9.699 1.00 69.25 177 GLY A N 1
ATOM 1321 C CA . GLY A 1 177 ? -12.090 18.658 -11.020 1.00 69.25 177 GLY A CA 1
ATOM 1322 C C . GLY A 1 177 ? -12.784 19.728 -11.877 1.00 69.25 177 GLY A C 1
ATOM 1323 O O . GLY A 1 177 ? -12.666 19.700 -13.105 1.00 69.25 177 GLY A O 1
ATOM 1324 N N . HIS A 1 178 ? -13.510 20.654 -11.248 1.00 75.94 178 HIS A N 1
ATOM 1325 C CA . HIS A 1 178 ? -14.246 21.742 -11.896 1.00 75.94 178 HIS A CA 1
ATOM 1326 C C . HIS A 1 178 ? -13.483 23.080 -11.834 1.00 75.94 178 HIS A C 1
ATOM 1328 O O . HIS A 1 178 ? -12.461 23.202 -11.159 1.00 75.94 178 HIS A O 1
ATOM 1334 N N . SER A 1 179 ? -13.924 24.074 -12.615 1.00 80.44 179 SER A N 1
ATOM 1335 C CA . SER A 1 179 ? -13.204 25.339 -12.791 1.00 80.44 179 SER A CA 1
ATOM 1336 C C . SER A 1 179 ? -13.829 26.487 -11.974 1.00 80.44 179 SER A C 1
ATOM 1338 O O . SER A 1 179 ? -14.889 26.961 -12.386 1.00 80.44 179 SER A O 1
ATOM 1340 N N . PRO A 1 180 ? -13.126 27.055 -10.962 1.00 82.12 180 PRO A N 1
ATOM 1341 C CA . PRO A 1 180 ? -13.622 28.105 -10.039 1.00 82.12 180 PRO A CA 1
ATOM 1342 C C . PRO A 1 180 ? -13.851 29.490 -10.678 1.00 82.12 180 PRO A C 1
ATOM 1344 O O . PRO A 1 180 ? -13.875 30.533 -10.024 1.00 82.12 180 PRO A O 1
ATOM 1347 N N . VAL A 1 181 ? -13.951 29.526 -12.005 1.00 83.50 181 VAL A N 1
ATOM 1348 C CA . VAL A 1 181 ? -14.173 30.707 -12.842 1.00 83.50 181 VAL A CA 1
ATOM 1349 C C . VAL A 1 181 ? -15.175 30.417 -13.982 1.00 83.50 181 VAL A C 1
ATOM 1351 O O . VAL A 1 181 ? -15.320 31.244 -14.892 1.00 83.50 181 VAL A O 1
ATOM 1354 N N . SER A 1 182 ? -15.848 29.255 -13.970 1.00 77.75 182 SER A N 1
ATOM 1355 C CA . SER A 1 182 ? -16.710 28.734 -15.043 1.00 77.75 182 SER A CA 1
ATOM 1356 C C . SER A 1 182 ? -18.048 28.124 -14.569 1.00 77.75 182 SER A C 1
ATOM 1358 O O . SER A 1 182 ? -18.350 26.947 -14.765 1.00 77.75 182 SER A O 1
ATOM 1360 N N . LYS A 1 183 ? -18.963 28.992 -14.128 1.00 64.19 183 LYS A N 1
ATOM 1361 C CA . LYS A 1 183 ? -20.406 28.761 -13.874 1.00 64.19 183 LYS A CA 1
ATOM 1362 C C . LYS A 1 183 ? -21.258 28.247 -15.054 1.00 64.19 183 LYS A C 1
ATOM 1364 O O . LYS A 1 183 ? -22.460 28.524 -15.144 1.00 64.19 183 LYS A O 1
ATOM 1369 N N . GLU A 1 184 ? -20.658 27.581 -16.036 1.00 54.59 184 GLU A N 1
ATOM 1370 C CA . GLU A 1 184 ? -21.333 26.787 -17.076 1.00 54.59 184 GLU A CA 1
ATOM 1371 C C . GLU A 1 184 ? -20.996 25.286 -16.980 1.00 54.59 184 GLU A C 1
ATOM 1373 O O . GLU A 1 184 ? -21.571 24.495 -17.728 1.00 54.59 184 GLU A O 1
ATOM 1378 N N . ASP A 1 185 ? -20.147 24.892 -16.025 1.00 56.94 185 ASP A N 1
ATOM 1379 C CA . ASP A 1 185 ? -19.646 23.525 -15.861 1.00 56.94 185 ASP A CA 1
ATOM 1380 C C . ASP A 1 185 ? -20.663 22.576 -15.179 1.00 56.94 185 ASP A C 1
ATOM 1382 O O . ASP A 1 185 ? -20.551 21.355 -15.311 1.00 56.94 185 ASP A O 1
ATOM 1386 N N . PHE A 1 186 ? -21.716 23.113 -14.539 1.00 48.91 186 PHE A N 1
ATOM 1387 C CA . PHE A 1 186 ? -22.824 22.347 -13.939 1.00 48.91 186 PHE A CA 1
ATOM 1388 C C . PHE A 1 186 ? -24.185 22.570 -14.650 1.00 48.91 186 PHE A C 1
ATOM 1390 O O . PHE A 1 186 ? -24.541 23.697 -15.015 1.00 48.91 186 PHE A O 1
ATOM 1397 N N . PRO A 1 187 ? -25.016 21.519 -14.835 1.00 35.84 187 PRO A N 1
ATOM 1398 C CA . PRO A 1 187 ? -26.273 21.607 -15.586 1.00 35.84 187 PRO A CA 1
ATOM 1399 C C . PRO A 1 187 ? -27.407 22.323 -14.824 1.00 35.84 187 PRO A C 1
ATOM 1401 O O . PRO A 1 187 ? -27.723 22.013 -13.677 1.00 35.84 187 PRO A O 1
ATOM 1404 N N . SER A 1 188 ? -28.092 23.255 -15.496 1.00 32.53 188 SER A N 1
ATOM 1405 C CA . SER A 1 188 ? -29.106 24.128 -14.879 1.00 32.53 188 SER A CA 1
ATOM 1406 C C . SER A 1 188 ? -30.461 23.456 -14.571 1.00 32.53 188 SER A C 1
ATOM 1408 O O . SER A 1 188 ? -30.939 22.581 -15.293 1.00 32.53 188 SER A O 1
ATOM 1410 N N . LEU A 1 189 ? -31.142 23.957 -13.533 1.00 34.47 189 LEU A N 1
ATOM 1411 C CA . LEU A 1 189 ? -32.431 23.467 -13.018 1.00 34.47 189 LEU A CA 1
ATOM 1412 C C . LEU A 1 189 ? -33.588 23.496 -14.047 1.00 34.47 189 LEU A C 1
ATOM 1414 O O . LEU A 1 189 ? -34.005 24.563 -14.504 1.00 34.47 189 LEU A O 1
ATOM 1418 N N . VAL A 1 190 ? -34.212 22.338 -14.307 1.00 32.72 190 VAL A N 1
ATOM 1419 C CA . VAL A 1 190 ? -35.407 22.201 -15.170 1.00 32.72 190 VAL A CA 1
ATOM 1420 C C . VAL A 1 190 ? -36.644 21.803 -14.355 1.00 32.72 190 VAL A C 1
ATOM 1422 O O . VAL A 1 190 ? -36.646 20.786 -13.667 1.00 32.72 190 VAL A O 1
ATOM 1425 N N . ILE A 1 191 ? -37.736 22.570 -14.474 1.00 35.66 191 ILE A N 1
ATOM 1426 C CA . ILE A 1 191 ? -38.997 22.333 -13.746 1.00 35.66 191 ILE A CA 1
ATOM 1427 C C . ILE A 1 191 ? -40.126 21.965 -14.718 1.00 35.66 191 ILE A C 1
ATOM 1429 O O . ILE A 1 191 ? -40.608 22.804 -15.482 1.00 35.66 191 ILE A O 1
ATOM 1433 N N . TYR A 1 192 ? -40.622 20.730 -14.620 1.00 31.91 192 TYR A N 1
ATOM 1434 C CA . TYR A 1 192 ? -41.823 20.276 -15.324 1.00 31.91 192 TYR A CA 1
ATOM 1435 C C . TYR A 1 192 ? -43.065 20.349 -14.428 1.00 31.91 192 TYR A C 1
ATOM 1437 O O . TYR A 1 192 ? -43.039 19.939 -13.271 1.00 31.91 192 TYR A O 1
ATOM 1445 N N . SER A 1 193 ? -44.193 20.790 -14.990 1.00 37.72 193 SER A N 1
ATOM 1446 C CA . SER A 1 193 ? -45.515 20.675 -14.362 1.00 37.72 193 SER A CA 1
ATOM 1447 C C . SER A 1 193 ? -46.452 19.849 -15.236 1.00 37.72 193 SER A C 1
ATOM 1449 O O . SER A 1 193 ? -46.463 20.022 -16.453 1.00 37.72 193 SER A O 1
ATOM 1451 N N . ARG A 1 194 ? -47.310 19.025 -14.628 1.00 36.75 194 ARG A N 1
ATOM 1452 C CA . ARG A 1 194 ? -48.476 18.434 -15.302 1.00 36.75 194 ARG A CA 1
ATOM 1453 C C . ARG A 1 194 ? -49.766 18.907 -14.624 1.00 36.75 194 ARG A C 1
ATOM 1455 O O . ARG A 1 194 ? -49.808 19.067 -13.410 1.00 36.75 194 ARG A O 1
ATOM 1462 N N . PHE A 1 195 ? -50.822 19.083 -15.421 1.00 41.47 195 PHE A N 1
ATOM 1463 C CA . PHE A 1 195 ? -52.208 19.343 -14.988 1.00 41.47 195 PHE A CA 1
ATOM 1464 C C . PHE A 1 195 ? -52.562 20.744 -14.434 1.00 41.47 195 PHE A C 1
ATOM 1466 O O . PHE A 1 195 ? -53.483 20.863 -13.625 1.00 41.47 195 PHE A O 1
ATOM 1473 N N . ILE A 1 196 ? -51.947 21.822 -14.940 1.00 43.28 196 ILE A N 1
ATOM 1474 C CA . ILE A 1 196 ? -52.469 23.196 -14.767 1.00 43.28 196 ILE A CA 1
ATOM 1475 C C . ILE A 1 196 ? -53.221 23.632 -16.035 1.00 43.28 196 ILE A C 1
ATOM 1477 O O . ILE A 1 196 ? -52.616 23.999 -17.033 1.00 43.28 196 ILE A O 1
ATOM 1481 N N . THR A 1 197 ? -54.556 23.638 -15.985 1.00 43.47 197 THR A N 1
ATOM 1482 C CA . THR A 1 197 ? -55.440 23.969 -17.128 1.00 43.47 197 THR A CA 1
ATOM 1483 C C . THR A 1 197 ? -55.781 25.463 -17.257 1.00 43.47 197 THR A C 1
ATOM 1485 O O . THR A 1 197 ? -56.677 25.856 -18.006 1.00 43.47 197 THR A O 1
ATOM 1488 N N . SER A 1 198 ? -55.135 26.333 -16.475 1.00 52.00 198 SER A N 1
ATOM 1489 C CA . SER A 1 198 ? -55.269 27.797 -16.551 1.00 52.00 198 SER A CA 1
ATOM 1490 C C . SER A 1 198 ? -54.100 28.468 -15.825 1.00 52.00 198 SER A C 1
ATOM 1492 O O . SER A 1 198 ? -53.833 28.096 -14.682 1.00 52.00 198 SER A O 1
ATOM 1494 N N . PRO A 1 199 ? -53.416 29.453 -16.434 1.00 56.34 199 PRO A N 1
ATOM 1495 C CA . PRO A 1 199 ? -52.127 29.921 -15.937 1.00 56.34 199 PRO A CA 1
ATOM 1496 C C . PRO A 1 199 ? -52.210 30.691 -14.615 1.00 56.34 199 PRO A C 1
ATOM 1498 O O . PRO A 1 199 ? -53.164 31.437 -14.359 1.00 56.34 199 PRO A O 1
ATOM 1501 N N . VAL A 1 200 ? -51.161 30.535 -13.805 1.00 59.50 200 VAL A N 1
ATOM 1502 C CA . VAL A 1 200 ? -50.966 31.201 -12.508 1.00 59.50 200 VAL A CA 1
ATOM 1503 C C . VAL A 1 200 ? -49.632 31.944 -12.533 1.00 59.50 200 VAL A C 1
ATOM 1505 O O . VAL A 1 200 ? -48.612 31.369 -12.909 1.00 59.50 200 VAL A O 1
ATOM 1508 N N . THR A 1 201 ? -49.642 33.212 -12.112 1.00 62.25 201 THR A N 1
ATOM 1509 C CA . THR A 1 201 ? -48.442 34.062 -12.069 1.00 62.25 201 THR A CA 1
ATOM 1510 C C . THR A 1 201 ? -47.907 34.144 -10.640 1.00 62.25 201 THR A C 1
ATOM 1512 O O . THR A 1 201 ? -48.585 34.676 -9.749 1.00 62.25 201 THR A O 1
ATOM 1515 N N . LEU A 1 202 ? -46.683 33.664 -10.422 1.00 60.44 202 LEU A N 1
ATOM 1516 C CA . LEU A 1 202 ? -45.918 33.824 -9.184 1.00 60.44 202 LEU A CA 1
ATOM 1517 C C . LEU A 1 202 ? -44.922 34.984 -9.305 1.00 60.44 202 LEU A C 1
ATOM 1519 O O . LEU A 1 202 ? -44.470 35.324 -10.396 1.00 60.44 202 LEU A O 1
ATOM 1523 N N . VAL A 1 203 ? -44.559 35.582 -8.172 1.00 58.34 203 VAL A N 1
ATOM 1524 C CA . VAL A 1 203 ? -43.529 36.624 -8.073 1.00 58.34 203 VAL A CA 1
ATOM 1525 C C . VAL A 1 203 ? -42.577 36.313 -6.924 1.00 58.34 203 VAL A C 1
ATOM 1527 O O . VAL A 1 203 ? -43.033 36.066 -5.808 1.00 58.34 203 VAL A O 1
ATOM 1530 N N . ILE A 1 204 ? -41.273 36.380 -7.194 1.00 55.34 204 ILE A N 1
ATOM 1531 C CA . ILE A 1 204 ? -40.182 36.125 -6.243 1.00 55.34 204 ILE A CA 1
ATOM 1532 C C . ILE A 1 204 ? -39.524 37.465 -5.884 1.00 55.34 204 ILE A C 1
ATOM 1534 O O . ILE A 1 204 ? -39.127 38.228 -6.770 1.00 55.34 204 ILE A O 1
ATOM 1538 N N . ASP A 1 205 ? -39.511 37.799 -4.590 1.00 52.78 205 ASP A N 1
ATOM 1539 C CA . ASP A 1 205 ? -38.945 39.020 -3.979 1.00 52.78 205 ASP A CA 1
ATOM 1540 C C . ASP A 1 205 ? -39.350 40.350 -4.629 1.00 52.78 205 ASP A C 1
ATOM 1542 O O . ASP A 1 205 ? -38.677 41.372 -4.511 1.00 52.78 205 ASP A O 1
ATOM 1546 N N . ASN A 1 206 ? -40.504 40.362 -5.299 1.00 55.38 206 ASN A N 1
ATOM 1547 C CA . ASN A 1 206 ? -40.995 41.482 -6.109 1.00 55.38 206 ASN A CA 1
ATOM 1548 C C . ASN A 1 206 ? -40.095 41.858 -7.302 1.00 55.38 206 ASN A C 1
ATOM 1550 O O . ASN A 1 206 ? -40.320 42.909 -7.903 1.00 55.38 206 ASN A O 1
ATOM 1554 N N . LYS A 1 207 ? -39.120 41.009 -7.652 1.00 50.62 207 LYS A N 1
ATOM 1555 C CA . LYS A 1 207 ? -38.145 41.226 -8.729 1.00 50.62 207 LYS A CA 1
ATOM 1556 C C . LYS A 1 207 ? -38.405 40.312 -9.929 1.00 50.62 207 LYS A C 1
ATOM 1558 O O . LYS A 1 207 ? -38.486 40.804 -11.051 1.00 50.62 207 LYS A O 1
ATOM 1563 N N . TYR A 1 208 ? -38.580 39.012 -9.694 1.00 51.97 208 TYR A N 1
ATOM 1564 C CA . TYR A 1 208 ? -38.779 38.012 -10.750 1.00 51.97 208 TYR A CA 1
ATOM 1565 C C . TYR A 1 208 ? -40.249 37.589 -10.835 1.00 51.97 208 TYR A C 1
ATOM 1567 O O . TYR A 1 208 ? -40.961 37.612 -9.831 1.00 51.97 208 TYR A O 1
ATOM 1575 N N . THR A 1 209 ? -40.715 37.226 -12.031 1.00 51.94 209 THR A N 1
ATOM 1576 C CA . THR A 1 209 ? -42.112 36.840 -12.304 1.00 51.94 209 THR A CA 1
ATOM 1577 C C . THR A 1 209 ? -42.125 35.547 -13.109 1.00 51.94 209 THR A C 1
ATOM 1579 O O . THR A 1 209 ? -41.447 35.476 -14.129 1.00 51.94 209 THR A O 1
ATOM 1582 N N . VAL A 1 210 ? -42.887 34.547 -12.662 1.00 55.41 210 VAL A N 1
ATOM 1583 C CA . VAL A 1 210 ? -42.962 33.212 -13.275 1.00 55.41 210 VAL A CA 1
ATOM 1584 C C . VAL A 1 210 ? -44.415 32.918 -13.642 1.00 55.41 210 VAL A C 1
ATOM 1586 O O . VAL A 1 210 ? -45.274 32.867 -12.761 1.00 55.41 210 VAL A O 1
ATOM 1589 N N . ASP A 1 211 ? -44.696 32.729 -14.931 1.00 54.94 211 ASP A N 1
ATOM 1590 C CA . ASP A 1 211 ? -46.000 32.274 -15.427 1.00 54.94 211 ASP A CA 1
ATOM 1591 C C . ASP A 1 211 ? -45.961 30.754 -15.641 1.00 54.94 211 ASP A C 1
ATOM 1593 O O . ASP A 1 211 ? -45.248 30.262 -16.517 1.00 54.94 211 ASP A O 1
ATOM 1597 N N . ILE A 1 212 ? -46.737 30.007 -14.851 1.00 57.62 212 ILE A N 1
ATOM 1598 C CA . ILE A 1 212 ? -46.858 28.548 -14.989 1.00 57.62 212 ILE A CA 1
ATOM 1599 C C . ILE A 1 212 ? -48.022 28.241 -15.939 1.00 57.62 212 ILE A C 1
ATOM 1601 O O . ILE A 1 212 ? -49.123 28.769 -15.754 1.00 57.62 212 ILE A O 1
ATOM 1605 N N . THR A 1 213 ? -47.789 27.412 -16.961 1.00 52.97 213 THR A N 1
ATOM 1606 C CA . THR A 1 213 ? -48.745 27.146 -18.052 1.00 52.97 213 THR A CA 1
ATOM 1607 C C . THR A 1 213 ? -49.009 25.650 -18.256 1.00 52.97 213 THR A C 1
ATOM 1609 O O . THR A 1 213 ? -48.371 24.809 -17.628 1.00 52.97 213 THR A O 1
ATOM 1612 N N . GLU A 1 214 ? -49.967 25.308 -19.123 1.00 47.56 214 GLU A N 1
ATOM 1613 C CA . GLU A 1 214 ? -50.365 23.916 -19.398 1.00 47.56 214 GLU A CA 1
ATOM 1614 C C . GLU A 1 214 ? -49.235 23.085 -20.038 1.00 47.56 214 GLU A C 1
ATOM 1616 O O . GLU A 1 214 ? -49.122 21.894 -19.756 1.00 47.56 214 GLU A O 1
ATOM 1621 N N . ASP A 1 215 ? -48.349 23.738 -20.802 1.00 43.44 215 ASP A N 1
ATOM 1622 C CA . ASP A 1 215 ? -47.160 23.141 -21.431 1.00 43.44 215 ASP A CA 1
ATOM 1623 C C . ASP A 1 215 ? -45.918 23.118 -20.505 1.00 43.44 215 ASP A C 1
ATOM 1625 O O . ASP A 1 215 ? -44.839 22.709 -20.931 1.00 43.44 215 ASP A O 1
ATOM 1629 N N . GLY A 1 216 ? -46.036 23.583 -19.252 1.00 50.56 216 GLY A N 1
ATOM 1630 C CA . GLY A 1 216 ? -44.920 23.738 -18.309 1.00 50.56 216 GLY A CA 1
ATOM 1631 C C . GLY A 1 216 ? -44.538 25.194 -18.011 1.00 50.56 216 GLY A C 1
ATOM 1632 O O . GLY A 1 216 ? -45.321 26.130 -18.222 1.00 50.56 216 GLY A O 1
ATOM 1633 N N . ILE A 1 217 ? -43.320 25.383 -17.495 1.00 43.28 217 ILE A N 1
ATOM 1634 C CA . ILE A 1 217 ? -42.682 26.695 -17.317 1.00 43.28 217 ILE A CA 1
ATOM 1635 C C . ILE A 1 217 ? -41.881 27.024 -18.585 1.00 43.28 217 ILE A C 1
ATOM 1637 O O . ILE A 1 217 ? -41.156 26.180 -19.103 1.00 43.28 217 ILE A O 1
ATOM 1641 N N . ARG A 1 218 ? -41.990 28.261 -19.085 1.00 40.53 218 ARG A N 1
ATOM 1642 C CA . ARG A 1 218 ? -41.050 28.791 -20.087 1.00 40.53 218 ARG A CA 1
ATOM 1643 C C . ARG A 1 218 ? -39.796 29.298 -19.382 1.00 40.53 218 ARG A C 1
ATOM 1645 O O . ARG A 1 218 ? -39.927 30.014 -18.395 1.00 40.53 218 ARG A O 1
ATOM 1652 N N . GLU A 1 219 ? -38.631 28.938 -19.912 1.00 38.41 219 GLU A N 1
ATOM 1653 C CA . GLU A 1 219 ? -37.300 29.230 -19.360 1.00 38.41 219 GLU A CA 1
ATOM 1654 C C . GLU A 1 219 ? -37.133 30.675 -18.859 1.00 38.41 219 GLU A C 1
ATOM 1656 O O . GLU A 1 219 ? -37.542 31.638 -19.517 1.00 38.41 219 GLU A O 1
ATOM 1661 N N . ILE A 1 220 ? -36.490 30.817 -17.696 1.00 40.56 220 ILE A N 1
ATOM 1662 C CA . ILE A 1 220 ? -36.059 32.097 -17.125 1.00 40.56 220 ILE A CA 1
ATOM 1663 C C . ILE A 1 220 ? -34.631 31.910 -16.607 1.00 40.56 220 ILE A C 1
ATOM 1665 O O . ILE A 1 220 ? -34.425 31.545 -15.452 1.00 40.56 220 ILE A O 1
ATOM 1669 N N . ASN A 1 221 ? -33.644 32.181 -17.460 1.00 37.31 221 ASN A N 1
ATOM 1670 C CA . ASN A 1 221 ? -32.210 31.957 -17.219 1.00 37.31 221 ASN A CA 1
ATOM 1671 C C . ASN A 1 221 ? -31.599 32.984 -16.226 1.00 37.31 221 ASN A C 1
ATOM 1673 O O . ASN A 1 221 ? -30.515 33.508 -16.469 1.00 37.31 221 ASN A O 1
ATOM 1677 N N . GLN A 1 222 ? -32.345 33.388 -15.187 1.00 39.25 222 GLN A N 1
ATOM 1678 C CA . GLN A 1 222 ? -32.027 34.497 -14.266 1.00 39.25 222 GLN A CA 1
ATOM 1679 C C . GLN A 1 222 ? -32.624 34.309 -12.850 1.00 39.25 222 GLN A C 1
ATOM 1681 O O . GLN A 1 222 ? -33.069 35.279 -12.229 1.00 39.25 222 GLN A O 1
ATOM 1686 N N . ILE A 1 223 ? -32.667 33.078 -12.332 1.00 38.75 223 ILE A N 1
ATOM 1687 C CA . ILE A 1 223 ? -33.008 32.791 -10.925 1.00 38.75 223 ILE A CA 1
ATOM 1688 C C . ILE A 1 223 ? -31.744 32.228 -10.241 1.00 38.75 223 ILE A C 1
ATOM 1690 O O . ILE A 1 223 ? -31.128 31.348 -10.836 1.00 38.75 223 ILE A O 1
ATOM 1694 N N . PRO A 1 224 ? -31.330 32.722 -9.054 1.00 36.66 224 PRO A N 1
ATOM 1695 C CA . PRO A 1 224 ? -30.188 32.167 -8.316 1.00 36.66 224 PRO A CA 1
ATOM 1696 C C . PRO A 1 224 ? -30.400 30.700 -7.920 1.00 36.66 224 PRO A C 1
ATOM 1698 O O . PRO A 1 224 ? -31.542 30.276 -7.734 1.00 36.66 224 PRO A O 1
ATOM 1701 N N . HIS A 1 225 ? -29.309 29.948 -7.755 1.00 39.97 225 HIS A N 1
ATOM 1702 C CA . HIS A 1 225 ? -29.372 28.517 -7.442 1.00 39.97 225 HIS A CA 1
ATOM 1703 C C . HIS A 1 225 ? -29.785 28.231 -5.983 1.00 39.97 225 HIS A C 1
ATOM 1705 O O . HIS A 1 225 ? -30.512 27.269 -5.734 1.00 39.97 225 HIS A O 1
ATOM 1711 N N . GLN A 1 226 ? -29.454 29.107 -5.024 1.00 38.50 226 GLN A N 1
ATOM 1712 C CA . GLN A 1 226 ? -30.004 29.019 -3.665 1.00 38.50 226 GLN A CA 1
ATOM 1713 C C . GLN A 1 226 ? -31.424 29.606 -3.564 1.00 38.50 226 GLN A C 1
ATOM 1715 O O . GLN A 1 226 ? -31.698 30.718 -4.013 1.00 38.50 226 GLN A O 1
ATOM 1720 N N . PHE A 1 227 ? -32.327 28.874 -2.900 1.00 39.84 227 PHE A N 1
ATOM 1721 C CA . PHE A 1 227 ? -33.742 29.254 -2.747 1.00 39.84 227 PHE A CA 1
ATOM 1722 C C . PHE A 1 227 ? -34.129 29.757 -1.342 1.00 39.84 227 PHE A C 1
ATOM 1724 O O . PHE A 1 227 ? -35.302 30.068 -1.110 1.00 39.84 227 PHE A O 1
ATOM 1731 N N . ASP A 1 228 ? -33.202 29.821 -0.377 1.00 37.16 228 ASP A N 1
ATOM 1732 C CA . ASP A 1 228 ? -33.554 30.216 0.995 1.00 37.16 228 ASP A CA 1
ATOM 1733 C C . ASP A 1 228 ? -33.616 31.739 1.203 1.00 37.16 228 ASP A C 1
ATOM 1735 O O . ASP A 1 228 ? -33.124 32.531 0.406 1.00 37.16 228 ASP A O 1
ATOM 1739 N N . GLY A 1 229 ? -34.336 32.172 2.240 1.00 40.41 229 GLY A N 1
ATOM 1740 C CA . GLY A 1 229 ? -34.651 33.584 2.510 1.00 40.41 229 GLY A CA 1
ATOM 1741 C C . GLY A 1 229 ? -35.631 34.249 1.520 1.00 40.41 229 GLY A C 1
ATOM 1742 O O . GLY A 1 229 ? -36.359 35.170 1.909 1.00 40.41 229 GLY A O 1
ATOM 1743 N N . HIS A 1 230 ? -35.700 33.761 0.279 1.00 50.06 230 HIS A N 1
ATOM 1744 C CA . HIS A 1 230 ? -36.481 34.305 -0.832 1.00 50.06 230 HIS A CA 1
ATOM 1745 C C . HIS A 1 230 ? -38.008 34.282 -0.608 1.00 50.06 230 HIS A C 1
ATOM 1747 O O . HIS A 1 230 ? -38.602 33.285 -0.186 1.00 50.06 230 HIS A O 1
ATOM 1753 N N . LYS A 1 231 ? -38.688 35.401 -0.907 1.00 49.19 231 LYS A N 1
ATOM 1754 C CA . LYS A 1 231 ? -40.132 35.591 -0.649 1.00 49.19 231 LYS A CA 1
ATOM 1755 C C . LYS A 1 231 ? -40.965 35.466 -1.918 1.00 49.19 231 LYS A C 1
ATOM 1757 O O . LYS A 1 231 ? -41.198 36.441 -2.637 1.00 49.19 231 LYS A O 1
ATOM 1762 N N . VAL A 1 232 ? -41.490 34.265 -2.147 1.00 54.00 232 VAL A N 1
ATOM 1763 C CA . VAL A 1 232 ? -42.434 33.967 -3.234 1.00 54.00 232 VAL A CA 1
ATOM 1764 C C . VAL A 1 232 ? -43.871 34.354 -2.843 1.00 54.00 232 VAL A C 1
ATOM 1766 O O . VAL A 1 232 ? -44.299 34.137 -1.709 1.00 54.00 232 VAL A O 1
ATOM 1769 N N . ARG A 1 233 ? -44.653 34.900 -3.784 1.00 60.09 233 ARG A N 1
ATOM 1770 C CA . ARG A 1 233 ? -46.100 35.142 -3.630 1.00 60.09 233 ARG A CA 1
ATOM 1771 C C . ARG A 1 233 ? -46.880 34.962 -4.932 1.00 60.09 233 ARG A C 1
ATOM 1773 O O . ARG A 1 233 ? -46.385 35.286 -6.008 1.00 60.09 233 ARG A O 1
ATOM 1780 N N . ILE A 1 234 ? -48.141 34.544 -4.827 1.00 64.38 234 ILE A N 1
ATOM 1781 C CA . ILE A 1 234 ? -49.084 34.533 -5.957 1.00 64.38 234 ILE A CA 1
ATOM 1782 C C . ILE A 1 234 ? -49.443 35.983 -6.314 1.00 64.38 234 ILE A C 1
ATOM 1784 O O . ILE A 1 234 ? -49.958 36.725 -5.476 1.00 64.38 234 ILE A O 1
ATOM 1788 N N . GLN A 1 235 ? -49.179 36.396 -7.554 1.00 65.38 235 GLN A N 1
ATOM 1789 C CA . GLN A 1 235 ? -49.534 37.729 -8.053 1.00 65.38 235 GLN A CA 1
ATOM 1790 C C . GLN A 1 235 ? -50.901 37.731 -8.751 1.00 65.38 235 GLN A C 1
ATOM 1792 O O . GLN A 1 235 ? -51.624 38.728 -8.686 1.00 65.38 235 GLN A O 1
ATOM 1797 N N . LYS A 1 236 ? -51.264 36.630 -9.425 1.00 64.88 236 LYS A N 1
ATOM 1798 C CA . LYS A 1 236 ? -52.466 36.554 -10.265 1.00 64.88 236 LYS A CA 1
ATOM 1799 C C . LYS A 1 236 ? -53.006 35.124 -10.350 1.00 64.88 236 LYS A C 1
ATOM 1801 O O . LYS A 1 236 ? -52.256 34.197 -10.638 1.00 64.88 236 LYS A O 1
ATOM 1806 N N . GLN A 1 237 ? -54.316 34.974 -10.152 1.00 62.81 237 GLN A N 1
ATOM 1807 C CA . GLN A 1 237 ? -55.057 33.713 -10.283 1.00 62.81 237 GLN A CA 1
ATOM 1808 C C . GLN A 1 237 ? -56.410 33.946 -10.994 1.00 62.81 237 GLN A C 1
ATOM 1810 O O . GLN A 1 237 ? -56.924 35.072 -10.947 1.00 62.81 237 GLN A O 1
ATOM 1815 N N . PRO A 1 238 ? -57.004 32.932 -11.655 1.00 53.06 238 PRO A N 1
ATOM 1816 C CA . PRO A 1 238 ? -58.320 33.039 -12.290 1.00 53.06 238 PRO A CA 1
ATOM 1817 C C . PRO A 1 238 ? -59.456 33.382 -11.312 1.00 53.06 238 PRO A C 1
ATOM 1819 O O . PRO A 1 238 ? -59.463 32.959 -10.157 1.00 53.06 238 PRO A O 1
ATOM 1822 N N . ALA A 1 239 ? -60.471 34.112 -11.784 1.00 47.94 239 ALA A N 1
ATOM 1823 C CA . ALA A 1 239 ? -61.627 34.473 -10.964 1.00 47.94 239 ALA A CA 1
ATOM 1824 C C . ALA A 1 239 ? -62.462 33.229 -10.596 1.00 47.94 239 ALA A C 1
ATOM 1826 O O . ALA A 1 239 ? -63.066 32.605 -11.465 1.00 47.94 239 ALA A O 1
ATOM 1827 N N . GLY A 1 240 ? -62.506 32.896 -9.303 1.00 53.00 240 GLY A N 1
ATOM 1828 C CA . GLY A 1 240 ? -63.154 31.686 -8.777 1.00 53.00 240 GLY A CA 1
ATOM 1829 C C . GLY A 1 240 ? -62.177 30.573 -8.380 1.00 53.00 240 GLY A C 1
ATOM 1830 O O . GLY A 1 240 ? -62.592 29.630 -7.710 1.00 53.00 240 GLY A O 1
ATOM 1831 N N . LEU A 1 241 ? -60.890 30.701 -8.720 1.00 55.09 241 LEU A N 1
ATOM 1832 C CA . LEU A 1 241 ? -59.819 29.882 -8.160 1.00 55.09 241 LEU A CA 1
ATOM 1833 C C . LEU A 1 241 ? -59.214 30.611 -6.951 1.00 55.09 241 LEU A C 1
ATOM 1835 O O . LEU A 1 241 ? -58.937 31.809 -7.029 1.00 55.09 241 LEU A O 1
ATOM 1839 N N . SER A 1 242 ? -59.008 29.899 -5.844 1.00 57.22 242 SER A N 1
ATOM 1840 C CA . SER A 1 242 ? -58.242 30.391 -4.701 1.00 57.22 242 SER A CA 1
ATOM 1841 C C . SER A 1 242 ? -57.127 29.399 -4.404 1.00 57.22 242 SER A C 1
ATOM 1843 O O . SER A 1 242 ? -57.395 28.227 -4.148 1.00 57.22 242 SER A O 1
ATOM 1845 N N . CYS A 1 243 ? -55.885 29.866 -4.451 1.00 57.06 243 CYS A N 1
ATOM 1846 C CA . CYS A 1 243 ? -54.705 29.063 -4.162 1.00 57.06 243 CYS A CA 1
ATOM 1847 C C . CYS A 1 243 ? -53.932 29.620 -2.960 1.00 57.06 243 CYS A C 1
ATOM 1849 O O . CYS A 1 243 ? -53.969 30.818 -2.673 1.00 57.06 243 CYS A O 1
ATOM 1851 N N . SER A 1 244 ? -53.225 28.736 -2.267 1.00 51.94 244 SER A N 1
ATOM 1852 C CA . SER A 1 244 ? -52.386 29.014 -1.103 1.00 51.94 244 SER A CA 1
ATOM 1853 C C . SER A 1 244 ? -51.085 28.225 -1.207 1.00 51.94 244 SER A C 1
ATOM 1855 O O . SER A 1 244 ? -51.088 27.080 -1.656 1.00 51.94 244 SER A O 1
ATOM 1857 N N . MET A 1 245 ? -49.987 28.834 -0.769 1.00 53.88 245 MET A N 1
ATOM 1858 C CA . MET A 1 245 ? -48.667 28.207 -0.733 1.00 53.88 245 MET A CA 1
ATOM 1859 C C . MET A 1 245 ? -48.291 27.828 0.698 1.00 53.88 245 MET A C 1
ATOM 1861 O O . MET A 1 245 ? -48.532 28.609 1.621 1.00 53.88 245 MET A O 1
ATOM 1865 N N . SER A 1 246 ? -47.638 26.682 0.853 1.00 45.81 246 SER A N 1
ATOM 1866 C CA . SER A 1 246 ? -46.991 26.227 2.086 1.00 45.81 246 SER A CA 1
ATOM 1867 C C . SER A 1 246 ? -45.518 25.914 1.806 1.00 45.81 246 SER A C 1
ATOM 1869 O O . SER A 1 246 ? -45.190 25.322 0.776 1.00 45.81 246 SER A O 1
ATOM 1871 N N . LYS A 1 247 ? -44.621 26.296 2.729 1.00 41.91 247 LYS A N 1
ATOM 1872 C CA . LYS A 1 247 ? -43.321 25.615 2.839 1.00 41.91 247 LYS A CA 1
ATOM 1873 C C . LYS A 1 247 ? -43.610 24.206 3.356 1.00 41.91 247 LYS A C 1
ATOM 1875 O O . LYS A 1 247 ? -44.358 24.073 4.326 1.00 41.91 247 LYS A O 1
ATOM 1880 N N . VAL A 1 248 ? -43.027 23.196 2.724 1.00 36.53 248 VAL A N 1
ATOM 1881 C CA . VAL A 1 248 ? -42.967 21.837 3.262 1.00 36.53 248 VAL A CA 1
ATOM 1882 C C . VAL A 1 248 ? -41.505 21.580 3.596 1.00 36.53 248 VAL A C 1
ATOM 1884 O O . VAL A 1 248 ? -40.663 21.556 2.700 1.00 36.53 248 VAL A O 1
ATOM 1887 N N . ASN A 1 249 ? -41.204 21.435 4.885 1.00 32.22 249 ASN A N 1
ATOM 1888 C CA . ASN A 1 249 ? -39.974 20.765 5.282 1.00 32.22 249 ASN A CA 1
ATOM 1889 C C . ASN A 1 249 ? -40.220 19.269 5.073 1.00 32.22 249 ASN A C 1
ATOM 1891 O O . ASN A 1 249 ? -41.216 18.743 5.570 1.00 32.22 249 ASN A O 1
ATOM 1895 N N . LEU A 1 250 ? -39.334 18.621 4.327 1.00 30.69 250 LEU A N 1
ATOM 1896 C CA . LEU A 1 250 ? -39.145 17.180 4.388 1.00 30.69 250 LEU A CA 1
ATOM 1897 C C . LEU A 1 250 ? -37.888 16.956 5.232 1.00 30.69 250 LEU A C 1
ATOM 1899 O O . LEU A 1 250 ? -36.933 17.726 5.114 1.00 30.69 250 LEU A O 1
ATOM 1903 N N . GLU A 1 251 ? -37.921 15.961 6.107 1.00 26.45 251 GLU A N 1
ATOM 1904 C CA . GLU A 1 251 ? -36.733 15.490 6.823 1.00 26.45 251 GLU A CA 1
ATOM 1905 C C . GLU A 1 251 ? -35.871 14.642 5.869 1.00 26.45 251 GLU A C 1
ATOM 1907 O O . GLU A 1 251 ? -36.416 14.060 4.922 1.00 26.45 251 GLU A O 1
ATOM 1912 N N . PRO A 1 252 ? -34.539 14.601 6.052 1.00 27.66 252 PRO A N 1
ATOM 1913 C CA . PRO A 1 252 ? -33.662 13.827 5.184 1.00 27.66 252 PRO A CA 1
ATOM 1914 C C . PRO A 1 252 ? -33.921 12.326 5.357 1.00 27.66 252 PRO A C 1
ATOM 1916 O O . PRO A 1 252 ? -33.883 11.796 6.466 1.00 27.66 252 PRO A O 1
ATOM 1919 N N . GLN A 1 253 ? -34.180 11.648 4.242 1.00 27.94 253 GLN A N 1
ATOM 1920 C CA . GLN A 1 253 ? -34.279 10.194 4.141 1.00 27.94 253 GLN A CA 1
ATOM 1921 C C . GLN A 1 253 ? -33.550 9.766 2.861 1.00 27.94 253 GLN A C 1
ATOM 1923 O O . GLN A 1 253 ? -33.882 10.246 1.777 1.00 27.94 253 GLN A O 1
ATOM 1928 N N . ASN A 1 254 ? -32.544 8.911 3.037 1.00 31.05 254 ASN A N 1
ATOM 1929 C CA . ASN A 1 254 ? -31.752 8.169 2.050 1.00 31.05 254 ASN A CA 1
ATOM 1930 C C . ASN A 1 254 ? -31.428 8.892 0.724 1.00 31.05 254 ASN A C 1
ATOM 1932 O O . ASN A 1 254 ? -32.051 8.659 -0.313 1.00 31.05 254 ASN A O 1
ATOM 1936 N N . ILE A 1 255 ? -30.360 9.696 0.752 1.00 28.22 255 ILE A N 1
ATOM 1937 C CA . ILE A 1 255 ? -29.472 9.946 -0.395 1.00 28.22 255 ILE A CA 1
ATOM 1938 C C . ILE A 1 255 ? -28.038 9.811 0.137 1.00 28.22 255 ILE A C 1
ATOM 1940 O O . ILE A 1 255 ? -27.761 10.289 1.236 1.00 28.22 255 ILE A O 1
ATOM 1944 N N . THR A 1 256 ? -27.151 9.164 -0.620 1.00 27.47 256 THR A N 1
ATOM 1945 C CA . THR A 1 256 ? -25.716 9.072 -0.311 1.00 27.47 256 THR A CA 1
ATOM 1946 C C . THR A 1 256 ? -25.023 10.444 -0.349 1.00 27.47 256 THR A C 1
ATOM 1948 O O . THR A 1 256 ? -25.589 11.454 -0.782 1.00 27.47 256 THR A O 1
ATOM 1951 N N . SER A 1 257 ? -23.800 10.498 0.175 1.00 33.28 257 SER A N 1
ATOM 1952 C CA . SER A 1 257 ? -23.062 11.718 0.512 1.00 33.28 257 SER A CA 1
ATOM 1953 C C . SER A 1 257 ? -22.606 12.550 -0.695 1.00 33.28 257 SER A C 1
ATOM 1955 O O . SER A 1 257 ? -21.445 12.490 -1.081 1.00 33.28 257 SER A O 1
ATOM 1957 N N . GLU A 1 258 ? -23.492 13.391 -1.246 1.00 31.30 258 GLU A N 1
ATOM 1958 C CA . GLU A 1 258 ? -23.061 14.550 -2.059 1.00 31.30 258 GLU A CA 1
ATOM 1959 C C . GLU A 1 258 ? -24.087 15.709 -2.190 1.00 31.30 258 GLU A C 1
ATOM 1961 O O . GLU A 1 258 ? -23.694 16.851 -2.422 1.00 31.30 258 GLU A O 1
ATOM 1966 N N . TYR A 1 259 ? -25.403 15.483 -2.010 1.00 29.75 259 TYR A N 1
ATOM 1967 C CA . TYR A 1 259 ? -26.442 16.487 -2.346 1.00 29.75 259 TYR A CA 1
ATOM 1968 C C . TYR A 1 259 ? -27.330 16.920 -1.170 1.00 29.75 259 TYR A C 1
ATOM 1970 O O . TYR A 1 259 ? -28.462 16.458 -1.006 1.00 29.75 259 TYR A O 1
ATOM 1978 N N . ASN A 1 260 ? -26.860 17.893 -0.387 1.00 26.17 260 ASN A N 1
ATOM 1979 C CA . ASN A 1 260 ? -27.650 18.498 0.687 1.00 26.17 260 ASN A CA 1
ATOM 1980 C C . ASN A 1 260 ? -28.587 19.637 0.200 1.00 26.17 260 ASN A C 1
ATOM 1982 O O . ASN A 1 260 ? -28.275 20.376 -0.728 1.00 26.17 260 ASN A O 1
ATOM 1986 N N . HIS A 1 261 ? -29.725 19.818 0.893 1.00 30.98 261 HIS A N 1
ATOM 1987 C CA . HIS A 1 261 ? -30.677 20.954 0.784 1.00 30.98 261 HIS A CA 1
ATOM 1988 C C . HIS A 1 261 ? -31.746 20.991 -0.346 1.00 30.98 261 HIS A C 1
ATOM 1990 O O . HIS A 1 261 ? -31.964 22.032 -0.975 1.00 30.98 261 HIS A O 1
ATOM 1996 N N . VAL A 1 262 ? -32.584 19.956 -0.492 1.00 30.75 262 VAL A N 1
ATOM 1997 C CA . VAL A 1 262 ? -33.860 20.082 -1.242 1.00 30.75 262 VAL A CA 1
ATOM 1998 C C . VAL A 1 262 ? -34.983 20.658 -0.355 1.00 30.75 262 VAL A C 1
ATOM 2000 O O . VAL A 1 262 ? -35.422 20.022 0.599 1.00 30.75 262 VAL A O 1
ATOM 2003 N N . LYS A 1 263 ? -35.511 21.852 -0.679 1.00 36.69 263 LYS A N 1
ATOM 2004 C CA . LYS A 1 263 ? -36.653 22.493 0.023 1.00 36.69 263 LYS A CA 1
ATOM 2005 C C . LYS A 1 263 ? -37.863 22.658 -0.908 1.00 36.69 263 LYS A C 1
ATOM 2007 O O . LYS A 1 263 ? -37.803 23.407 -1.881 1.00 36.69 263 LYS A O 1
ATOM 2012 N N . VAL A 1 264 ? -38.986 22.000 -0.598 1.00 38.03 264 VAL A N 1
ATOM 2013 C CA . VAL A 1 264 ? -40.159 21.918 -1.495 1.00 38.03 264 VAL A CA 1
ATOM 2014 C C . VAL A 1 264 ? -41.208 23.007 -1.206 1.00 38.03 264 VAL A C 1
ATOM 2016 O O . VAL A 1 264 ? -41.621 23.244 -0.068 1.00 38.03 264 VAL A O 1
ATOM 2019 N N . LEU A 1 265 ? -41.691 23.658 -2.272 1.00 42.69 265 LEU A N 1
ATOM 2020 C CA . LEU A 1 265 ? -42.787 24.635 -2.247 1.00 42.69 265 LEU A CA 1
ATOM 2021 C C . LEU A 1 265 ? -44.084 24.007 -2.774 1.00 42.69 265 LEU A C 1
ATOM 2023 O O . LEU A 1 265 ? -44.222 23.771 -3.973 1.00 42.69 265 LEU A O 1
ATOM 2027 N N . GLN A 1 266 ? -45.067 23.789 -1.897 1.00 47.00 266 GLN A N 1
ATOM 2028 C CA . GLN A 1 266 ? -46.353 23.206 -2.286 1.00 47.00 266 GLN A CA 1
ATOM 2029 C C . GLN A 1 266 ? -47.389 24.298 -2.602 1.00 47.00 266 GLN A C 1
ATOM 2031 O O . GLN A 1 266 ? -47.602 25.225 -1.817 1.00 47.00 266 GLN A O 1
ATOM 2036 N N . LEU A 1 267 ? -48.070 24.171 -3.747 1.00 48.41 267 LEU A N 1
ATOM 2037 C CA . LEU A 1 267 ? -49.148 25.063 -4.189 1.00 48.41 267 LEU A CA 1
ATOM 2038 C C . LEU A 1 267 ? -50.490 24.315 -4.175 1.00 48.41 267 LEU A C 1
ATOM 2040 O O . LEU A 1 267 ? -50.786 23.523 -5.067 1.00 48.41 267 LEU A O 1
ATOM 2044 N N . SER A 1 268 ? -51.323 24.594 -3.173 1.00 49.72 268 SER A N 1
ATOM 2045 C CA . SER A 1 268 ? -52.656 23.993 -3.030 1.00 49.72 268 SER A CA 1
ATOM 2046 C C . SER A 1 268 ? -53.747 24.937 -3.535 1.00 49.72 268 SER A C 1
ATOM 2048 O O . SER A 1 268 ? -53.739 26.121 -3.205 1.00 49.72 268 SER A O 1
ATOM 2050 N N . CYS A 1 269 ? -54.721 24.429 -4.298 1.00 52.66 269 CYS A N 1
ATOM 2051 C CA . CYS A 1 269 ? -55.834 25.221 -4.836 1.00 52.66 269 CYS A CA 1
ATOM 2052 C C . CYS A 1 269 ? -57.196 24.600 -4.479 1.00 52.66 269 CYS A C 1
ATOM 2054 O O . CYS A 1 269 ? -57.334 23.382 -4.400 1.00 52.66 269 CYS A O 1
ATOM 2056 N N . THR A 1 270 ? -58.233 25.428 -4.305 1.00 50.56 270 THR A N 1
ATOM 2057 C CA . THR A 1 270 ? -59.530 25.089 -3.665 1.00 50.56 270 THR A CA 1
ATOM 2058 C C . THR A 1 270 ? -60.440 24.047 -4.350 1.00 50.56 270 THR A C 1
ATOM 2060 O O . THR A 1 270 ? -61.638 24.029 -4.090 1.00 50.56 270 THR A O 1
ATOM 2063 N N . ASN A 1 271 ? -59.919 23.176 -5.217 1.00 43.56 271 ASN A N 1
ATOM 2064 C CA . ASN A 1 271 ? -60.617 21.970 -5.690 1.00 43.56 271 ASN A CA 1
ATOM 2065 C C . ASN A 1 271 ? -59.690 20.773 -6.013 1.00 43.56 271 ASN A C 1
ATOM 2067 O O . ASN A 1 271 ? -60.187 19.768 -6.516 1.00 43.56 271 ASN A O 1
ATOM 2071 N N . ARG A 1 272 ? -58.373 20.858 -5.750 1.00 42.03 272 ARG A N 1
ATOM 2072 C CA . ARG A 1 272 ? -57.399 19.746 -5.818 1.00 42.03 272 ARG A CA 1
ATOM 2073 C C . ARG A 1 272 ? -56.074 20.159 -5.168 1.00 42.03 272 ARG A C 1
ATOM 2075 O O . ARG A 1 272 ? -55.572 21.249 -5.448 1.00 42.03 272 ARG A O 1
ATOM 2082 N N . SER A 1 273 ? -55.498 19.265 -4.371 1.00 35.00 273 SER A N 1
ATOM 2083 C CA . SER A 1 273 ? -54.073 19.305 -4.026 1.00 35.00 273 SER A CA 1
ATOM 2084 C C . SER A 1 273 ? -53.256 18.752 -5.194 1.00 35.00 273 SER A C 1
ATOM 2086 O O . SER A 1 273 ? -53.728 17.862 -5.905 1.00 35.00 273 SER A O 1
ATOM 2088 N N . TYR A 1 274 ? -52.042 19.265 -5.382 1.00 39.88 274 TYR A N 1
ATOM 2089 C CA . TYR A 1 274 ? -51.089 18.780 -6.378 1.00 39.88 274 TYR A CA 1
ATOM 2090 C C . TYR A 1 274 ? -49.736 18.561 -5.704 1.00 39.88 274 TYR A C 1
ATOM 2092 O O . TYR A 1 274 ? -49.323 19.360 -4.861 1.00 39.88 274 TYR A O 1
ATOM 2100 N N . HIS A 1 275 ? -49.075 17.470 -6.071 1.00 31.64 275 HIS A N 1
ATOM 2101 C CA . HIS A 1 275 ? -47.740 17.110 -5.610 1.00 31.64 275 HIS A CA 1
ATOM 2102 C C . HIS A 1 275 ? -46.755 17.327 -6.768 1.00 31.64 275 HIS A C 1
ATOM 2104 O O . HIS A 1 275 ? -47.094 17.053 -7.922 1.00 31.64 275 HIS A O 1
ATOM 2110 N N . LEU A 1 276 ? -45.560 17.843 -6.469 1.00 31.44 276 LEU A N 1
ATOM 2111 C CA . LEU A 1 276 ? -44.404 17.745 -7.360 1.00 31.44 276 LEU A CA 1
ATOM 2112 C C . LEU A 1 276 ? -43.512 16.645 -6.791 1.00 31.44 276 LEU A C 1
ATOM 2114 O O . LEU A 1 276 ? -42.884 16.845 -5.757 1.00 31.44 276 LEU A O 1
ATOM 2118 N N . GLU A 1 277 ? -43.483 15.501 -7.464 1.00 27.23 277 GLU A N 1
ATOM 2119 C CA . GLU A 1 277 ? -42.711 14.324 -7.069 1.00 27.23 277 GLU A CA 1
ATOM 2120 C C . GLU A 1 277 ? -41.908 13.822 -8.275 1.00 27.23 277 GLU A C 1
ATOM 2122 O O . GLU A 1 277 ? -42.457 13.620 -9.363 1.00 27.23 277 GLU A O 1
ATOM 2127 N N . LYS A 1 278 ? -40.603 13.602 -8.076 1.00 25.86 278 LYS A N 1
ATOM 2128 C CA . LYS A 1 278 ? -39.803 12.704 -8.917 1.00 25.86 278 LYS A CA 1
ATOM 2129 C C . LYS A 1 278 ? -40.189 11.291 -8.486 1.00 25.86 278 LYS A C 1
ATOM 2131 O O . LYS A 1 278 ? -39.817 10.878 -7.397 1.00 25.86 278 LYS A O 1
ATOM 2136 N N . MET A 1 279 ? -40.957 10.581 -9.307 1.00 23.17 279 MET A N 1
ATOM 2137 C CA . MET A 1 279 ? -41.446 9.242 -8.973 1.00 23.17 279 MET A CA 1
ATOM 2138 C C . MET A 1 279 ? -40.774 8.188 -9.853 1.00 23.17 279 MET A C 1
ATOM 2140 O O . MET A 1 279 ? -41.180 7.962 -10.994 1.00 23.17 279 MET A O 1
ATOM 2144 N N . SER A 1 280 ? -39.757 7.533 -9.302 1.00 22.08 280 SER A N 1
ATOM 2145 C CA . SER A 1 280 ? -39.429 6.146 -9.630 1.00 22.08 280 SER A CA 1
ATOM 2146 C C . SER A 1 280 ? -40.331 5.233 -8.791 1.00 22.08 280 SER A C 1
ATOM 2148 O O . SER A 1 280 ? -40.470 5.473 -7.602 1.00 22.08 280 SER A O 1
ATOM 2150 N N . VAL A 1 281 ? -40.957 4.251 -9.453 1.00 21.27 281 VAL A N 1
ATOM 2151 C CA . VAL A 1 281 ? -41.647 3.045 -8.933 1.00 21.27 281 VAL A CA 1
ATOM 2152 C C . VAL A 1 281 ? -42.487 3.187 -7.643 1.00 21.27 281 VAL A C 1
ATOM 2154 O O . VAL A 1 281 ? -41.976 3.369 -6.548 1.00 21.27 281 VAL A O 1
ATOM 2157 N N . SER A 1 282 ? -43.807 2.979 -7.763 1.00 23.98 282 SER A N 1
ATOM 2158 C CA . SER A 1 282 ? -44.693 2.781 -6.600 1.00 23.98 282 SER A CA 1
ATOM 2159 C C . SER A 1 282 ? -44.296 1.513 -5.834 1.00 23.98 282 SER A C 1
ATOM 2161 O O . SER A 1 282 ? -44.106 0.490 -6.486 1.00 23.98 282 SER A O 1
ATOM 2163 N N . THR A 1 283 ? -44.326 1.500 -4.504 1.00 23.33 283 THR A N 1
ATOM 2164 C CA . THR A 1 283 ? -45.556 1.149 -3.761 1.00 23.33 283 THR A CA 1
ATOM 2165 C C . THR A 1 283 ? -45.887 2.152 -2.631 1.00 23.33 283 THR A C 1
ATOM 2167 O O . THR A 1 283 ? -45.647 3.351 -2.769 1.00 23.33 283 THR A O 1
ATOM 2170 N N . GLN A 1 284 ? -46.604 1.722 -1.584 1.00 26.52 284 GLN A N 1
ATOM 2171 C CA . GLN A 1 284 ? -47.143 2.581 -0.523 1.00 26.52 284 GLN A CA 1
ATOM 2172 C C . GLN A 1 284 ? -46.066 2.900 0.518 1.00 26.52 284 GLN A C 1
ATOM 2174 O O . GLN A 1 284 ? -45.327 2.007 0.911 1.00 26.52 284 GLN A O 1
ATOM 2179 N N . SER A 1 285 ? -46.017 4.145 1.003 1.00 29.56 285 SER A N 1
ATOM 2180 C CA . SER A 1 285 ? -44.982 4.608 1.936 1.00 29.56 285 SER A CA 1
ATOM 2181 C C . SER A 1 285 ? -44.863 3.722 3.190 1.00 29.56 285 SER A C 1
ATOM 2183 O O . SER A 1 285 ? -45.834 3.658 3.960 1.00 29.56 285 SER A O 1
ATOM 2185 N N . PRO A 1 286 ? -43.699 3.091 3.433 1.00 33.59 286 PRO A N 1
ATOM 2186 C CA . PRO A 1 286 ? -43.410 2.448 4.705 1.00 33.59 286 PRO A CA 1
ATOM 2187 C C . PRO A 1 286 ? -43.188 3.479 5.818 1.00 33.59 286 PRO A C 1
ATOM 2189 O O . PRO A 1 286 ? -43.026 4.676 5.564 1.00 33.59 286 PRO A O 1
ATOM 2192 N N . SER A 1 287 ? -43.212 3.016 7.067 1.00 37.03 287 SER A N 1
ATOM 2193 C CA . SER A 1 287 ? -42.842 3.826 8.235 1.00 37.03 287 SER A CA 1
ATOM 2194 C C . SER A 1 287 ? -41.418 3.468 8.646 1.00 37.03 287 SER A C 1
ATOM 2196 O O . SER A 1 287 ? -41.155 2.302 8.916 1.00 37.03 287 SER A O 1
ATOM 2198 N N . ILE A 1 288 ? -40.519 4.455 8.662 1.00 38.94 288 ILE A N 1
ATOM 2199 C CA . ILE A 1 288 ? -39.087 4.231 8.901 1.00 38.94 288 ILE A CA 1
ATOM 2200 C C . ILE A 1 288 ? -38.778 4.302 10.403 1.00 38.94 288 ILE A C 1
ATOM 2202 O O . ILE A 1 288 ? -39.201 5.230 11.098 1.00 38.94 288 ILE A O 1
ATOM 2206 N N . VAL A 1 289 ? -38.026 3.314 10.870 1.00 39.19 289 VAL A N 1
ATOM 2207 C CA . VAL A 1 289 ? -37.465 3.127 12.208 1.00 39.19 289 VAL A CA 1
ATOM 2208 C C . VAL A 1 289 ? -35.943 3.184 12.093 1.00 39.19 289 VAL A C 1
ATOM 2210 O O . VAL A 1 289 ? -35.384 2.790 11.070 1.00 39.19 289 VAL A O 1
ATOM 2213 N N . LYS A 1 290 ? -35.276 3.668 13.141 1.00 45.12 290 LYS A N 1
ATOM 2214 C CA . LYS A 1 290 ? -33.825 3.556 13.294 1.00 45.12 290 LYS A CA 1
ATOM 2215 C C . LYS A 1 290 ? -33.493 3.087 14.712 1.00 45.12 290 LYS A C 1
ATOM 2217 O O . LYS A 1 290 ? -34.195 3.488 15.643 1.00 45.12 290 LYS A O 1
ATOM 2222 N N . GLY A 1 291 ? -32.439 2.297 14.864 1.00 44.41 291 GLY A N 1
ATOM 2223 C CA . GLY A 1 291 ? -31.924 1.812 16.145 1.00 44.41 291 GLY A CA 1
ATOM 2224 C C . GLY A 1 291 ? -30.429 1.501 16.068 1.00 44.41 291 GLY A C 1
ATOM 2225 O O . GLY A 1 291 ? -29.838 1.580 14.994 1.00 44.41 291 GLY A O 1
ATOM 2226 N N . ILE A 1 292 ? -29.832 1.163 17.207 1.00 46.81 292 ILE A N 1
ATOM 2227 C CA . ILE A 1 292 ? -28.463 0.644 17.308 1.00 46.81 292 ILE A CA 1
ATOM 2228 C C . ILE A 1 292 ? -28.577 -0.736 17.942 1.00 46.81 292 ILE A C 1
ATOM 2230 O O . ILE A 1 292 ? -29.249 -0.860 18.963 1.00 46.81 292 ILE A O 1
ATOM 2234 N N . ILE A 1 293 ? -27.932 -1.734 17.346 1.00 50.22 293 ILE A N 1
ATOM 2235 C CA . ILE A 1 293 ? -27.771 -3.067 17.922 1.00 50.22 293 ILE A CA 1
ATOM 2236 C C . ILE A 1 293 ? -26.321 -3.200 18.388 1.00 50.22 293 ILE A C 1
ATOM 2238 O O . ILE A 1 293 ? -25.378 -2.920 17.644 1.00 50.22 293 ILE A O 1
ATOM 2242 N N . ASP A 1 294 ? -26.161 -3.599 19.644 1.00 50.06 294 ASP A N 1
ATOM 2243 C CA . ASP A 1 294 ? -24.888 -4.017 20.221 1.00 50.06 294 ASP A CA 1
ATOM 2244 C C . ASP A 1 294 ? -24.719 -5.517 19.942 1.00 50.06 294 ASP A C 1
ATOM 2246 O O . ASP A 1 294 ? -25.658 -6.274 20.186 1.00 50.06 294 ASP A O 1
ATOM 2250 N N . VAL A 1 295 ? -23.572 -5.941 19.405 1.00 47.84 295 VAL A N 1
ATOM 2251 C CA . VAL A 1 295 ? -23.258 -7.358 19.129 1.00 47.84 295 VAL A CA 1
ATOM 2252 C C . VAL A 1 295 ? -22.020 -7.843 19.892 1.00 47.84 295 VAL A C 1
ATOM 2254 O O . VAL A 1 295 ? -21.695 -9.028 19.837 1.00 47.84 295 VAL A O 1
ATOM 2257 N N . ASP A 1 296 ? -21.343 -6.963 20.643 1.00 47.09 296 ASP A N 1
ATOM 2258 C CA . ASP A 1 296 ? -20.219 -7.344 21.503 1.00 47.09 296 ASP A CA 1
ATOM 2259 C C . ASP A 1 296 ? -20.693 -7.821 22.888 1.00 47.09 296 ASP A C 1
ATOM 2261 O O . ASP A 1 296 ? -21.558 -7.229 23.546 1.00 47.09 296 ASP A O 1
ATOM 2265 N N . ALA A 1 297 ? -20.075 -8.896 23.375 1.00 39.91 297 ALA A N 1
ATOM 2266 C CA . ALA A 1 297 ? -20.389 -9.540 24.647 1.00 39.91 297 ALA A CA 1
ATOM 2267 C C . ALA A 1 297 ? -19.775 -8.761 25.831 1.00 39.91 297 ALA A C 1
ATOM 2269 O O . ALA A 1 297 ? -18.784 -9.175 26.437 1.00 39.91 297 ALA A O 1
ATOM 2270 N N . HIS A 1 298 ? -20.392 -7.617 26.142 1.00 35.19 298 HIS A N 1
ATOM 2271 C CA . HIS A 1 298 ? -19.801 -6.500 26.885 1.00 35.19 298 HIS A CA 1
ATOM 2272 C C . HIS A 1 298 ? -19.097 -6.802 28.231 1.00 35.19 298 HIS A C 1
ATOM 2274 O O . HIS A 1 298 ? -19.424 -7.712 28.998 1.00 35.19 298 HIS A O 1
ATOM 2280 N N . THR A 1 299 ? -18.097 -5.958 28.510 1.00 29.33 299 THR A N 1
ATOM 2281 C CA . THR A 1 299 ? -16.955 -6.195 29.421 1.00 29.33 299 THR A CA 1
ATOM 2282 C C . THR A 1 299 ? -17.199 -5.800 30.902 1.00 29.33 299 THR A C 1
ATOM 2284 O O . THR A 1 299 ? -18.296 -5.346 31.238 1.00 29.33 299 THR A O 1
ATOM 2287 N N . PRO A 1 300 ? -16.237 -6.019 31.849 1.00 24.31 300 PRO A N 1
ATOM 2288 C CA . PRO A 1 300 ? -15.180 -5.004 32.063 1.00 24.31 300 PRO A CA 1
ATOM 2289 C C . PRO A 1 300 ? -13.784 -5.467 32.593 1.00 24.31 300 PRO A C 1
ATOM 2291 O O . PRO A 1 300 ? -13.656 -6.314 33.475 1.00 24.31 300 PRO A O 1
ATOM 2294 N N . SER A 1 301 ? -12.740 -4.774 32.112 1.00 21.16 301 SER A N 1
ATOM 2295 C CA . SER A 1 301 ? -11.486 -4.336 32.789 1.00 21.16 301 SER A CA 1
ATOM 2296 C C . SER A 1 301 ? -10.567 -5.278 33.632 1.00 21.16 301 SER A C 1
ATOM 2298 O O . SER A 1 301 ? -10.818 -5.533 34.807 1.00 21.16 301 SER A O 1
ATOM 2300 N N . LEU A 1 302 ? -9.361 -5.524 33.082 1.00 20.52 302 LEU A N 1
ATOM 2301 C CA . LEU A 1 302 ? -8.031 -5.092 33.604 1.00 20.52 302 LEU A CA 1
ATOM 2302 C C . LEU A 1 302 ? -7.276 -5.828 34.768 1.00 20.52 302 LEU A C 1
ATOM 2304 O O . LEU A 1 302 ? -7.457 -5.522 35.940 1.00 20.52 302 LEU A O 1
ATOM 2308 N N . LEU A 1 303 ? -6.276 -6.641 34.359 1.00 23.28 303 LEU A N 1
ATOM 2309 C CA . LEU A 1 303 ? -4.923 -6.936 34.930 1.00 23.28 303 LEU A CA 1
ATOM 2310 C C . LEU A 1 303 ? -4.677 -7.446 36.378 1.00 23.28 303 LEU A C 1
ATOM 2312 O O . LEU A 1 303 ? -5.059 -6.818 37.359 1.00 23.28 303 LEU A O 1
ATOM 2316 N N . ILE A 1 304 ? -3.811 -8.479 36.492 1.00 22.12 304 ILE A N 1
ATOM 2317 C CA . ILE A 1 304 ? -2.428 -8.426 37.062 1.00 22.12 304 ILE A CA 1
ATOM 2318 C C . ILE A 1 304 ? -1.736 -9.814 36.963 1.00 22.12 304 ILE A C 1
ATOM 2320 O O . ILE A 1 304 ? -2.371 -10.839 37.204 1.00 22.12 304 ILE A O 1
ATOM 2324 N N . GLU A 1 305 ? -0.430 -9.858 36.651 1.00 22.39 305 GLU A N 1
ATOM 2325 C CA . GLU A 1 305 ? 0.408 -11.077 36.724 1.00 22.39 305 GLU A CA 1
ATOM 2326 C C . GLU A 1 305 ? 0.986 -11.349 38.133 1.00 22.39 305 GLU A C 1
ATOM 2328 O O . GLU A 1 305 ? 1.242 -10.433 38.916 1.00 22.39 305 GLU A O 1
ATOM 2333 N N . ASP A 1 306 ? 1.279 -12.622 38.428 1.00 23.81 306 ASP A N 1
ATOM 2334 C CA . ASP A 1 306 ? 1.990 -13.083 39.633 1.00 23.81 306 ASP A CA 1
ATOM 2335 C C . ASP A 1 306 ? 3.475 -13.382 39.329 1.00 23.81 306 ASP A C 1
ATOM 2337 O O . ASP A 1 306 ? 3.822 -14.028 38.338 1.00 23.81 306 ASP A O 1
ATOM 2341 N N . ALA A 1 307 ? 4.372 -12.945 40.219 1.00 27.72 307 ALA A N 1
ATOM 2342 C CA . ALA A 1 307 ? 5.825 -12.965 40.023 1.00 27.72 307 ALA A CA 1
ATOM 2343 C C . ALA A 1 307 ? 6.504 -14.349 40.198 1.00 27.72 307 ALA A C 1
ATOM 2345 O O . ALA A 1 307 ? 7.626 -14.428 40.712 1.00 27.72 307 ALA A O 1
ATOM 2346 N N . THR A 1 308 ? 5.852 -15.449 39.800 1.00 27.69 308 THR A N 1
ATOM 2347 C CA . THR A 1 308 ? 6.394 -16.821 39.924 1.00 27.69 308 THR A CA 1
ATOM 2348 C C . THR A 1 308 ? 6.485 -17.631 38.625 1.00 27.69 308 THR A C 1
ATOM 2350 O O . THR A 1 308 ? 7.025 -18.739 38.656 1.00 27.69 308 THR A O 1
ATOM 2353 N N . GLY A 1 309 ? 6.058 -17.090 37.477 1.00 32.88 309 GLY A N 1
ATOM 2354 C CA . GLY A 1 309 ? 6.469 -17.572 36.145 1.00 32.88 309 GLY A CA 1
ATOM 2355 C C . GLY A 1 309 ? 6.155 -19.043 35.833 1.00 32.88 309 GLY A C 1
ATOM 2356 O O . GLY A 1 309 ? 7.017 -19.762 35.329 1.00 32.88 309 GLY A O 1
ATOM 2357 N N . ASN A 1 310 ? 4.948 -19.514 36.162 1.00 24.23 310 ASN A N 1
ATOM 2358 C CA . ASN A 1 310 ? 4.488 -20.875 35.862 1.00 24.23 310 ASN A CA 1
ATOM 2359 C C . ASN A 1 310 ? 3.083 -20.855 35.237 1.00 24.23 310 ASN A C 1
ATOM 2361 O O . ASN A 1 310 ? 2.088 -20.759 35.950 1.00 24.23 310 ASN A O 1
ATOM 2365 N N . VAL A 1 311 ? 2.995 -21.018 33.914 1.00 25.50 311 VAL A N 1
ATOM 2366 C CA . VAL A 1 311 ? 1.715 -21.248 33.222 1.00 25.50 311 VAL A CA 1
ATOM 2367 C C . VAL A 1 311 ? 1.299 -22.709 33.404 1.00 25.50 311 VAL A C 1
ATOM 2369 O O . VAL A 1 311 ? 2.063 -23.616 33.078 1.00 25.50 311 VAL A O 1
ATOM 2372 N N . ASN A 1 312 ? 0.099 -22.946 33.940 1.00 26.28 312 ASN A N 1
ATOM 2373 C CA . ASN A 1 312 ? -0.548 -24.262 33.984 1.00 26.28 312 ASN A CA 1
ATOM 2374 C C . ASN A 1 312 ? -2.067 -24.119 34.198 1.00 26.28 312 ASN A C 1
ATOM 2376 O O . ASN A 1 312 ? -2.537 -24.087 35.339 1.00 26.28 312 ASN A O 1
ATOM 2380 N N . GLN A 1 313 ? -2.834 -24.078 33.107 1.00 24.80 313 GLN A N 1
ATOM 2381 C CA . GLN A 1 313 ? -4.169 -24.683 33.034 1.00 24.80 313 GLN A CA 1
ATOM 2382 C C . GLN A 1 313 ? -4.668 -24.769 31.590 1.00 24.80 313 GLN A C 1
ATOM 2384 O O . GLN A 1 313 ? -4.183 -24.063 30.710 1.00 24.80 313 GLN A O 1
ATOM 2389 N N . ASN A 1 314 ? -5.623 -25.672 31.377 1.00 23.73 314 ASN A N 1
ATOM 2390 C CA . ASN A 1 314 ? -6.265 -25.923 30.093 1.00 23.73 314 ASN A CA 1
ATOM 2391 C C . ASN A 1 314 ? -7.636 -25.226 30.042 1.00 23.73 314 ASN A C 1
ATOM 2393 O O . ASN A 1 314 ? -8.226 -24.967 31.089 1.00 23.73 314 ASN A O 1
ATOM 2397 N N . SER A 1 315 ? -8.172 -25.124 28.823 1.00 27.34 315 SER A N 1
ATOM 2398 C CA . SER A 1 315 ? -9.604 -24.991 28.505 1.00 27.34 315 SER A CA 1
ATOM 2399 C C . SER A 1 315 ? -10.265 -23.617 28.711 1.00 27.34 315 SER A C 1
ATOM 2401 O O . SER A 1 315 ? -10.197 -23.011 29.772 1.00 27.34 315 SER A O 1
ATOM 2403 N N . TYR A 1 316 ? -10.983 -23.189 27.665 1.00 27.39 316 TYR A N 1
ATOM 2404 C CA . TYR A 1 316 ? -11.949 -22.080 27.631 1.00 27.39 316 TYR A CA 1
ATOM 2405 C C . TYR A 1 316 ? -11.441 -20.705 28.087 1.00 27.39 316 TYR A C 1
ATOM 2407 O O . TYR A 1 316 ? -11.963 -20.077 29.003 1.00 27.39 316 TYR A O 1
ATOM 2415 N N . GLY A 1 317 ? -10.449 -20.219 27.336 1.00 25.28 317 GLY A N 1
ATOM 2416 C CA . GLY A 1 317 ? -10.011 -18.821 27.305 1.00 25.28 317 GLY A CA 1
ATOM 2417 C C . GLY A 1 317 ? -9.986 -18.217 25.893 1.00 25.28 317 GLY A C 1
ATOM 2418 O O . GLY A 1 317 ? -9.259 -17.252 25.675 1.00 25.28 317 GLY A O 1
ATOM 2419 N N . LYS A 1 318 ? -10.732 -18.779 24.921 1.00 24.95 318 LYS A N 1
ATOM 2420 C CA . LYS A 1 318 ? -10.957 -18.099 23.634 1.00 24.95 318 LYS A CA 1
ATOM 2421 C C . LYS A 1 318 ? -11.727 -16.811 23.941 1.00 24.95 318 LYS A C 1
ATOM 2423 O O . LYS A 1 318 ? -12.899 -16.862 24.300 1.00 24.95 318 LYS A O 1
ATOM 2428 N N . ARG A 1 319 ? -11.069 -15.665 23.762 1.00 24.09 319 ARG A N 1
ATOM 2429 C CA . ARG A 1 319 ? -11.762 -14.468 23.285 1.00 24.09 319 ARG A CA 1
ATOM 2430 C C . ARG A 1 319 ? -12.385 -14.899 21.950 1.00 24.09 319 ARG A C 1
ATOM 2432 O O . ARG A 1 319 ? -11.650 -15.413 21.104 1.00 24.09 319 ARG A O 1
ATOM 2439 N N . LEU A 1 320 ? -13.701 -14.778 21.782 1.00 29.36 320 LEU A N 1
ATOM 2440 C CA . LEU A 1 320 ? -14.226 -14.703 20.420 1.00 29.36 320 LEU A CA 1
ATOM 2441 C C . LEU A 1 320 ? -13.552 -13.479 19.788 1.00 29.36 320 LEU A C 1
ATOM 2443 O O . LEU A 1 320 ? -13.383 -12.459 20.461 1.00 29.36 320 LEU A O 1
ATOM 2447 N N . ALA A 1 321 ? -13.082 -13.600 18.550 1.00 28.98 321 ALA A N 1
ATOM 2448 C CA . ALA A 1 321 ? -12.767 -12.395 17.796 1.00 28.98 321 ALA A CA 1
ATOM 2449 C C . ALA A 1 321 ? -14.072 -11.591 17.639 1.00 28.98 321 ALA A C 1
ATOM 2451 O O . ALA A 1 321 ? -15.144 -12.209 17.640 1.00 28.98 321 ALA A O 1
ATOM 2452 N N . PRO A 1 322 ? -14.017 -10.256 17.497 1.00 35.50 322 PRO A N 1
ATOM 2453 C CA . PRO A 1 322 ? -15.151 -9.537 16.940 1.00 35.50 322 PRO A CA 1
ATOM 2454 C C . PRO A 1 322 ? -15.573 -10.221 15.638 1.00 35.50 322 PRO A C 1
ATOM 2456 O O . PRO A 1 322 ? -14.713 -10.633 14.851 1.00 35.50 322 PRO A O 1
ATOM 2459 N N . VAL A 1 323 ? -16.879 -10.388 15.431 1.00 43.16 323 VAL A N 1
ATOM 2460 C CA . VAL A 1 323 ? -17.410 -11.007 14.210 1.00 43.16 323 VAL A CA 1
ATOM 2461 C C . VAL A 1 323 ? -17.349 -9.965 13.092 1.00 43.16 323 VAL A C 1
ATOM 2463 O O . VAL A 1 323 ? -18.329 -9.297 12.763 1.00 43.16 323 VAL A O 1
ATOM 2466 N N . PHE A 1 324 ? -16.142 -9.772 12.563 1.00 41.47 324 PHE A N 1
ATOM 2467 C CA . PHE A 1 324 ? -15.906 -9.010 11.347 1.00 41.47 324 PHE A CA 1
ATOM 2468 C C . PHE A 1 324 ? -16.590 -9.724 10.177 1.00 41.47 324 PHE A C 1
ATOM 2470 O O . PHE A 1 324 ? -16.432 -10.933 10.021 1.00 41.47 324 PHE A O 1
ATOM 2477 N N . GLY A 1 325 ? -17.331 -8.973 9.359 1.00 49.03 325 GLY A N 1
ATOM 2478 C CA . GLY A 1 325 ? -17.990 -9.496 8.159 1.00 49.03 325 GLY A CA 1
ATOM 2479 C C . GLY A 1 325 ? -19.514 -9.636 8.227 1.00 49.03 325 GLY A C 1
ATOM 2480 O O . GLY A 1 325 ? -20.086 -10.058 7.228 1.00 49.03 325 GLY A O 1
ATOM 2481 N N . LEU A 1 326 ? -20.184 -9.253 9.328 1.00 50.34 326 LEU A N 1
ATOM 2482 C CA . LEU A 1 326 ? -21.654 -9.192 9.331 1.00 50.34 326 LEU A CA 1
ATOM 2483 C C . LEU A 1 326 ? -22.155 -8.192 8.276 1.00 50.34 326 LEU A C 1
ATOM 2485 O O . LEU A 1 326 ? -21.732 -7.032 8.246 1.00 50.34 326 LEU A O 1
ATOM 2489 N N . ASN A 1 327 ? -23.079 -8.649 7.439 1.00 56.25 327 ASN A N 1
ATOM 2490 C CA . ASN A 1 327 ? -23.679 -7.913 6.333 1.00 56.25 327 ASN A CA 1
ATOM 2491 C C . ASN A 1 327 ? -25.218 -7.892 6.457 1.00 56.25 327 ASN A C 1
ATOM 2493 O O . ASN A 1 327 ? -25.777 -8.511 7.357 1.00 56.25 327 ASN A O 1
ATOM 2497 N N . ASP A 1 328 ? -25.921 -7.205 5.550 1.00 55.72 328 ASP A N 1
ATOM 2498 C CA . ASP A 1 328 ? -27.388 -7.048 5.600 1.00 55.72 328 ASP A CA 1
ATOM 2499 C C . ASP A 1 328 ? -28.192 -8.369 5.588 1.00 55.72 328 ASP A C 1
ATOM 2501 O O . ASP A 1 328 ? -29.372 -8.340 5.943 1.00 55.72 328 ASP A O 1
ATOM 2505 N N . SER A 1 329 ? -27.598 -9.510 5.203 1.00 61.06 329 SER A N 1
ATOM 2506 C CA . SER A 1 329 ? -28.232 -10.835 5.312 1.00 61.06 329 SER A CA 1
ATOM 2507 C C . SER A 1 329 ? -28.021 -11.547 6.654 1.00 61.06 329 SER A C 1
ATOM 2509 O O . SER A 1 329 ? -28.840 -12.394 6.993 1.00 61.06 329 SER A O 1
ATOM 2511 N N . ASP A 1 330 ? -27.002 -11.190 7.450 1.00 56.75 330 ASP A N 1
ATOM 2512 C CA . ASP A 1 330 ? -26.754 -11.804 8.770 1.00 56.75 330 ASP A CA 1
ATOM 2513 C C . ASP A 1 330 ? -27.708 -11.281 9.867 1.00 56.75 330 ASP A C 1
ATOM 2515 O O . ASP A 1 330 ? -27.603 -11.652 11.037 1.00 56.75 330 ASP A O 1
ATOM 2519 N N . PHE A 1 331 ? -28.636 -10.385 9.528 1.00 59.69 331 PHE A N 1
ATOM 2520 C CA . PHE A 1 331 ? -29.667 -9.877 10.430 1.00 59.69 331 PHE A CA 1
ATOM 2521 C C . PHE A 1 331 ? -31.049 -10.361 9.958 1.00 59.69 331 PHE A C 1
ATOM 2523 O O . PHE A 1 331 ? -31.283 -10.535 8.765 1.00 59.69 331 PHE A O 1
ATOM 2530 N N . TYR A 1 332 ? -32.019 -10.484 10.872 1.00 59.75 332 TYR A N 1
ATOM 2531 C CA . TYR A 1 332 ? -33.443 -10.638 10.526 1.00 59.75 332 TYR A CA 1
ATOM 2532 C C . TYR A 1 332 ? -34.370 -9.691 11.317 1.00 59.75 332 TYR A C 1
ATOM 2534 O O . TYR A 1 332 ? -34.036 -9.214 12.407 1.00 59.75 332 TYR A O 1
ATOM 2542 N N . VAL A 1 333 ? -35.568 -9.425 10.773 1.00 56.56 333 VAL A N 1
ATOM 2543 C CA . VAL A 1 333 ? -36.654 -8.703 11.468 1.00 56.56 333 VAL A CA 1
ATOM 2544 C C . VAL A 1 333 ? -37.927 -9.534 11.464 1.00 56.56 333 VAL A C 1
ATOM 2546 O O . VAL A 1 333 ? -38.384 -9.970 10.410 1.00 56.56 333 VAL A O 1
ATOM 2549 N N . LEU A 1 334 ? -38.556 -9.666 12.631 1.00 57.50 334 LEU A N 1
ATOM 2550 C CA . LEU A 1 334 ? -39.876 -10.277 12.775 1.00 57.50 334 LEU A CA 1
ATOM 2551 C C . LEU A 1 334 ? -40.920 -9.220 13.149 1.00 57.50 334 LEU A C 1
ATOM 2553 O O . LEU A 1 334 ? -40.692 -8.410 14.050 1.00 57.50 334 LEU A O 1
ATOM 2557 N N . GLU A 1 335 ? -42.100 -9.257 12.524 1.00 57.94 335 GLU A N 1
ATOM 2558 C CA . GLU A 1 335 ? -43.270 -8.497 12.977 1.00 57.94 335 GLU A CA 1
ATOM 2559 C C . GLU A 1 335 ? -44.252 -9.440 13.689 1.00 57.94 335 GLU A C 1
ATOM 2561 O O . GLU A 1 335 ? -44.866 -10.302 13.069 1.00 57.94 335 GLU A O 1
ATOM 2566 N N . ASN A 1 336 ? -44.427 -9.272 15.004 1.00 59.94 336 ASN A N 1
ATOM 2567 C CA . ASN A 1 336 ? -45.195 -10.183 15.869 1.00 59.94 336 ASN A CA 1
ATOM 2568 C C . ASN A 1 336 ? -44.749 -11.667 15.781 1.00 59.94 336 ASN A C 1
ATOM 2570 O O . ASN A 1 336 ? -45.593 -12.561 15.841 1.00 59.94 336 ASN A O 1
ATOM 2574 N N . ASN A 1 337 ? -43.441 -11.917 15.648 1.00 56.28 337 ASN A N 1
ATOM 2575 C CA . ASN A 1 337 ? -42.820 -13.237 15.436 1.00 56.28 337 ASN A CA 1
ATOM 2576 C C . ASN A 1 337 ? -43.132 -13.909 14.074 1.00 56.28 337 ASN A C 1
ATOM 2578 O O . ASN A 1 337 ? -42.900 -15.106 13.927 1.00 56.28 337 ASN A O 1
ATOM 2582 N N . GLU A 1 338 ? -43.599 -13.164 13.066 1.00 54.44 338 GLU A N 1
ATOM 2583 C CA . GLU A 1 338 ? -43.662 -13.618 11.664 1.00 54.44 338 GLU A CA 1
ATOM 2584 C C . GLU A 1 338 ? -42.609 -12.875 10.815 1.00 54.44 338 GLU A C 1
ATOM 2586 O O . GLU A 1 338 ? -42.424 -11.666 10.986 1.00 54.44 338 GLU A O 1
ATOM 2591 N N . SER A 1 339 ? -41.929 -13.576 9.895 1.00 58.81 339 SER A N 1
ATOM 2592 C CA . SER A 1 339 ? -41.008 -12.944 8.930 1.00 58.81 339 SER A CA 1
ATOM 2593 C C . SER A 1 339 ? -41.758 -12.092 7.892 1.00 58.81 339 SER A C 1
ATOM 2595 O O . SER A 1 339 ? -42.955 -12.271 7.644 1.00 58.81 339 SER A O 1
ATOM 2597 N N . ILE A 1 340 ? -41.052 -11.125 7.302 1.00 56.66 340 ILE A N 1
ATOM 2598 C CA . ILE A 1 340 ? -41.599 -10.018 6.498 1.00 56.66 340 ILE A CA 1
ATOM 2599 C C . ILE A 1 340 ? -40.765 -9.691 5.239 1.00 56.66 340 ILE A C 1
ATOM 2601 O O . ILE A 1 340 ? -40.883 -8.593 4.684 1.00 56.66 340 ILE A O 1
ATOM 2605 N N . GLU A 1 341 ? -39.974 -10.657 4.763 1.00 50.03 341 GLU A N 1
ATOM 2606 C CA . GLU A 1 341 ? -39.046 -10.567 3.616 1.00 50.03 341 GLU A CA 1
ATOM 2607 C C . GLU A 1 341 ? -39.645 -9.953 2.331 1.00 50.03 341 GLU A C 1
ATOM 2609 O O . GLU A 1 341 ? -38.984 -9.160 1.666 1.00 50.03 341 GLU A O 1
ATOM 2614 N N . GLU A 1 342 ? -40.899 -10.263 1.970 1.00 47.84 342 GLU A N 1
ATOM 2615 C CA . GLU A 1 342 ? -41.519 -9.735 0.735 1.00 47.84 342 GLU A CA 1
ATOM 2616 C C . GLU A 1 342 ? -42.034 -8.282 0.844 1.00 47.84 342 GLU A C 1
ATOM 2618 O O . GLU A 1 342 ? -42.374 -7.675 -0.178 1.00 47.84 342 GLU A O 1
ATOM 2623 N N . GLU A 1 343 ? -42.165 -7.717 2.053 1.00 45.03 343 GLU A N 1
ATOM 2624 C CA . GLU A 1 343 ? -42.863 -6.437 2.263 1.00 45.03 343 GLU A CA 1
ATOM 2625 C C . GLU A 1 343 ? -41.986 -5.297 2.813 1.00 45.03 343 GLU A C 1
ATOM 2627 O O . GLU A 1 343 ? -42.274 -4.139 2.494 1.00 45.03 343 GLU A O 1
ATOM 2632 N N . ALA A 1 344 ? -40.947 -5.567 3.612 1.00 47.09 344 ALA A N 1
ATOM 2633 C CA . ALA A 1 344 ? -40.121 -4.530 4.246 1.00 47.09 344 ALA A CA 1
ATOM 2634 C C . ALA A 1 344 ? -38.820 -4.209 3.477 1.00 47.09 344 ALA A C 1
ATOM 2636 O O . ALA A 1 344 ? -38.269 -5.049 2.777 1.00 47.09 344 ALA A O 1
ATOM 2637 N N . PHE A 1 345 ? -38.307 -2.984 3.637 1.00 48.09 345 PHE A N 1
ATOM 2638 C CA . PHE A 1 345 ? -36.931 -2.619 3.265 1.00 48.09 345 PHE A CA 1
ATOM 2639 C C . PHE A 1 345 ? -36.127 -2.308 4.524 1.00 48.09 345 PHE A C 1
ATOM 2641 O O . PHE A 1 345 ? -36.657 -1.685 5.448 1.00 48.09 345 PHE A O 1
ATOM 2648 N N . TRP A 1 346 ? -34.846 -2.662 4.536 1.00 51.69 346 TRP A N 1
ATOM 2649 C CA . TRP A 1 346 ? -33.926 -2.289 5.600 1.00 51.69 346 TRP A CA 1
ATOM 2650 C C . TRP A 1 346 ? -32.463 -2.343 5.156 1.00 51.69 346 TRP A C 1
ATOM 2652 O O . TRP A 1 346 ? -32.184 -2.808 4.054 1.00 51.69 346 TRP A O 1
ATOM 2662 N N . CYS A 1 347 ? -31.575 -1.817 5.999 1.00 51.66 347 CYS A N 1
ATOM 2663 C CA . CYS A 1 347 ? -30.122 -1.928 5.875 1.00 51.66 347 CYS A CA 1
ATOM 2664 C C . CYS A 1 347 ? -29.437 -1.681 7.231 1.00 51.66 347 CYS A C 1
ATOM 2666 O O . CYS A 1 347 ? -30.014 -1.058 8.136 1.00 51.66 347 CYS A O 1
ATOM 2668 N N . THR A 1 348 ? -28.190 -2.118 7.344 1.00 55.06 348 THR A N 1
ATOM 2669 C CA . THR A 1 348 ? -27.332 -2.039 8.530 1.00 55.06 348 THR A CA 1
ATOM 2670 C C . THR A 1 348 ? -26.012 -1.326 8.209 1.00 55.06 348 THR A C 1
ATOM 2672 O O . THR A 1 348 ? -25.671 -1.114 7.046 1.00 55.06 348 THR A O 1
ATOM 2675 N N . GLN A 1 349 ? -25.283 -0.872 9.232 1.00 58.44 349 GLN A N 1
ATOM 2676 C CA . GLN A 1 349 ? -23.950 -0.280 9.068 1.00 58.44 349 GLN A CA 1
ATOM 2677 C C . GLN A 1 349 ? -23.134 -0.396 10.370 1.00 58.44 349 GLN A C 1
ATOM 2679 O O . GLN A 1 349 ? -23.657 0.001 11.414 1.00 58.44 349 GLN A O 1
ATOM 2684 N N . PRO A 1 350 ? -21.865 -0.848 10.351 1.00 59.56 350 PRO A N 1
ATOM 2685 C CA . PRO A 1 350 ? -20.996 -0.804 11.529 1.00 59.56 350 PRO A CA 1
ATOM 2686 C C . PRO A 1 350 ? -20.807 0.633 12.038 1.00 59.56 350 PRO A C 1
ATOM 2688 O O . PRO A 1 350 ? -20.524 1.540 11.252 1.00 59.56 350 PRO A O 1
ATOM 2691 N N . LEU A 1 351 ? -20.894 0.858 13.353 1.00 54.69 351 LEU A N 1
ATOM 2692 C CA . LEU A 1 351 ? -20.670 2.183 13.948 1.00 54.69 351 LEU A CA 1
ATOM 2693 C C . LEU A 1 351 ? -19.221 2.663 13.804 1.00 54.69 351 LEU A C 1
ATOM 2695 O O . LEU A 1 351 ? -18.978 3.868 13.819 1.00 54.69 351 LEU A O 1
ATOM 2699 N N . GLU A 1 352 ? -18.271 1.758 13.564 1.00 58.06 352 GLU A N 1
ATOM 2700 C CA . GLU A 1 352 ? -16.893 2.093 13.178 1.00 58.06 352 GLU A CA 1
ATOM 2701 C C . GLU A 1 352 ? -16.816 2.971 11.914 1.00 58.06 352 GLU A C 1
ATOM 2703 O O . GLU A 1 352 ? -15.894 3.773 11.781 1.00 58.06 352 GLU A O 1
ATOM 2708 N N . GLN A 1 353 ? -17.807 2.874 11.017 1.00 52.50 353 GLN A N 1
ATOM 2709 C CA . GLN A 1 353 ? -17.902 3.658 9.778 1.00 52.50 353 GLN A CA 1
ATOM 2710 C C . GLN A 1 353 ? -18.641 5.003 9.947 1.00 52.50 353 GLN A C 1
ATOM 2712 O O . GLN A 1 353 ? -18.885 5.706 8.964 1.00 52.50 353 GLN A O 1
ATOM 2717 N N . VAL A 1 354 ? -19.029 5.365 11.174 1.00 54.69 354 VAL A N 1
ATOM 2718 C CA . VAL A 1 354 ? -19.722 6.622 11.507 1.00 54.69 354 VAL A CA 1
ATOM 2719 C C . VAL A 1 354 ? -18.725 7.608 12.151 1.00 54.69 354 VAL A C 1
ATOM 2721 O O . VAL A 1 354 ? -17.605 7.250 12.511 1.00 54.69 354 VAL A O 1
ATOM 2724 N N . SER A 1 355 ? -19.081 8.892 12.255 1.00 61.03 355 SER A N 1
ATOM 2725 C CA . SER A 1 355 ? -18.199 9.934 12.799 1.00 61.03 355 SER A CA 1
ATOM 2726 C C . SER A 1 355 ? -17.928 9.746 14.302 1.00 61.03 355 SER A C 1
ATOM 2728 O O . SER A 1 355 ? -18.707 10.194 15.143 1.00 61.03 355 SER A O 1
ATOM 2730 N N . ASN A 1 356 ? -16.793 9.131 14.641 1.00 71.56 356 ASN A N 1
ATOM 2731 C CA . ASN A 1 356 ? -16.389 8.817 16.017 1.00 71.56 356 ASN A CA 1
ATOM 2732 C C . ASN A 1 356 ? -15.291 9.768 16.521 1.00 71.56 356 ASN A C 1
ATOM 2734 O O . ASN A 1 356 ? -14.280 9.934 15.842 1.00 71.56 356 ASN A O 1
ATOM 2738 N N . THR A 1 357 ? -15.472 10.371 17.705 1.00 82.31 357 THR A N 1
ATOM 2739 C CA . THR A 1 357 ? -14.589 11.408 18.285 1.00 82.31 357 THR A CA 1
ATOM 2740 C C . THR A 1 357 ? -14.145 11.067 19.711 1.00 82.31 357 THR A C 1
ATOM 2742 O O . THR A 1 357 ? -14.979 10.856 20.593 1.00 82.31 357 THR A O 1
ATOM 2745 N N . LEU A 1 358 ? -12.830 11.081 19.964 1.00 85.31 358 LEU A N 1
ATOM 2746 C CA . LEU A 1 358 ? -12.222 10.825 21.278 1.00 85.31 358 LEU A CA 1
ATOM 2747 C C . LEU A 1 358 ? -11.970 12.136 22.034 1.00 85.31 358 LEU A C 1
ATOM 2749 O O . LEU A 1 358 ? -11.104 12.921 21.655 1.00 85.31 358 LEU A O 1
ATOM 2753 N N . LYS A 1 359 ? -12.678 12.352 23.145 1.00 90.06 359 LYS A N 1
ATOM 2754 C CA . LYS A 1 359 ? -12.524 13.517 24.030 1.00 90.06 359 LYS A CA 1
ATOM 2755 C C . LYS A 1 359 ? -11.580 13.195 25.199 1.00 90.06 359 LYS A C 1
ATOM 2757 O O . LYS A 1 359 ? -11.989 12.587 26.190 1.00 90.06 359 LYS A O 1
ATOM 2762 N N . THR A 1 360 ? -10.321 13.631 25.142 1.00 92.88 360 THR A N 1
ATOM 2763 C CA . THR A 1 360 ? -9.357 13.433 26.247 1.00 92.88 360 THR A CA 1
ATOM 2764 C C . THR A 1 360 ? -9.203 14.694 27.099 1.00 92.88 360 THR A C 1
ATOM 2766 O O . THR A 1 360 ? -8.728 15.730 26.633 1.00 92.88 360 THR A O 1
ATOM 2769 N N . VAL A 1 361 ? -9.552 14.602 28.383 1.00 96.19 361 VAL A N 1
ATOM 2770 C CA . VAL A 1 361 ? -9.364 15.665 29.382 1.00 96.19 361 VAL A CA 1
ATOM 2771 C C . VAL A 1 361 ? -8.088 15.414 30.178 1.00 96.19 361 VAL A C 1
ATOM 2773 O O . VAL A 1 361 ? -7.973 14.404 30.869 1.00 96.19 361 VAL A O 1
ATOM 2776 N N . ILE A 1 362 ? -7.157 16.367 30.166 1.00 97.25 362 ILE A N 1
ATOM 2777 C CA . ILE A 1 362 ? -5.938 16.304 30.979 1.00 97.25 362 ILE A CA 1
ATOM 2778 C C . ILE A 1 362 ? -6.028 17.306 32.128 1.00 97.25 362 ILE A C 1
ATOM 2780 O O . ILE A 1 362 ? -6.151 18.514 31.912 1.00 97.25 362 ILE A O 1
ATOM 2784 N N . LEU A 1 363 ? -5.934 16.797 33.358 1.00 97.12 363 LEU A N 1
ATOM 2785 C CA . LEU A 1 363 ? -5.881 17.586 34.586 1.00 97.12 363 LEU A CA 1
ATOM 2786 C C . LEU A 1 363 ? -4.471 17.553 35.177 1.00 97.12 363 LEU A C 1
ATOM 2788 O O . LEU A 1 363 ? -4.052 16.536 35.728 1.00 97.12 363 LEU A O 1
ATOM 2792 N N . LEU A 1 364 ? -3.756 18.675 35.128 1.00 95.56 364 LEU A N 1
ATOM 2793 C CA . LEU A 1 364 ? -2.434 18.809 35.744 1.00 95.56 364 LEU A CA 1
ATOM 2794 C C . LEU A 1 364 ? -2.508 19.553 37.086 1.00 95.56 364 LEU A C 1
ATOM 2796 O O . LEU A 1 364 ? -2.871 20.730 37.148 1.00 95.56 364 LEU A O 1
ATOM 2800 N N . ASP A 1 365 ? -2.103 18.880 38.159 1.00 92.94 365 ASP A N 1
ATOM 2801 C CA . ASP A 1 365 ? -1.818 19.503 39.451 1.00 92.94 365 ASP A CA 1
ATOM 2802 C C . ASP A 1 365 ? -0.665 20.501 39.283 1.00 92.94 365 ASP A C 1
ATOM 2804 O O . ASP A 1 365 ? 0.419 20.148 38.819 1.00 92.94 365 ASP A O 1
ATOM 2808 N N . VAL A 1 366 ? -0.894 21.764 39.638 1.00 92.12 366 VAL A N 1
ATOM 2809 C CA . VAL A 1 366 ? 0.142 22.815 39.622 1.00 92.12 366 VAL A CA 1
ATOM 2810 C C . VAL A 1 366 ? 0.388 23.397 41.009 1.00 92.12 366 VAL A C 1
ATOM 2812 O O . VAL A 1 366 ? 1.086 24.406 41.143 1.00 92.12 366 VAL A O 1
ATOM 2815 N N . SER A 1 367 ? -0.195 22.791 42.046 1.00 89.12 367 SER A N 1
ATOM 2816 C CA . SER A 1 367 ? -0.170 23.304 43.412 1.00 89.12 367 SER A CA 1
ATOM 2817 C C . SER A 1 367 ? 1.245 23.330 44.009 1.00 89.12 367 SER A C 1
ATOM 2819 O O . SER A 1 367 ? 2.213 22.776 43.483 1.00 89.12 367 SER A O 1
ATOM 2821 N N . SER A 1 368 ? 1.408 24.021 45.141 1.00 83.12 368 SER A N 1
ATOM 2822 C CA . SER A 1 368 ? 2.728 24.238 45.748 1.00 83.12 368 SER A CA 1
ATOM 2823 C C . SER A 1 368 ? 3.410 22.984 46.330 1.00 83.12 368 SER A C 1
ATOM 2825 O O . SER A 1 368 ? 4.514 23.114 46.868 1.00 83.12 368 SER A O 1
ATOM 2827 N N . SER A 1 369 ? 2.797 21.800 46.214 1.00 79.56 369 SER A N 1
ATOM 2828 C CA . SER A 1 369 ? 3.460 20.503 46.412 1.00 79.56 369 SER A CA 1
ATOM 2829 C C . SER A 1 369 ? 4.611 20.320 45.415 1.00 79.56 369 SER A C 1
ATOM 2831 O O . SER A 1 369 ? 5.718 19.966 45.823 1.00 79.56 369 SER A O 1
ATOM 2833 N N . LEU A 1 370 ? 4.387 20.663 44.142 1.00 81.25 370 LEU A N 1
ATOM 2834 C CA . LEU A 1 370 ? 5.382 20.572 43.073 1.00 81.25 370 LEU A CA 1
ATOM 2835 C C . LEU A 1 370 ? 6.413 21.696 43.169 1.00 81.25 370 LEU A C 1
ATOM 2837 O O . LEU A 1 370 ? 6.099 22.809 43.598 1.00 81.25 370 LEU A O 1
ATOM 2841 N N . SER A 1 371 ? 7.647 21.460 42.730 1.00 82.75 371 SER A N 1
ATOM 2842 C CA . SER A 1 371 ? 8.662 22.501 42.536 1.00 82.75 371 SER A CA 1
ATOM 2843 C C . SER A 1 371 ? 8.552 23.182 41.164 1.00 82.75 371 SER A C 1
ATOM 2845 O O . SER A 1 371 ? 7.834 22.746 40.268 1.00 82.75 371 SER A O 1
ATOM 2847 N N . PHE A 1 372 ? 9.304 24.271 40.972 1.00 80.12 372 PHE A N 1
ATOM 2848 C CA . PHE A 1 372 ? 9.365 24.967 39.681 1.00 80.12 372 PHE A CA 1
ATOM 2849 C C . PHE A 1 372 ? 9.965 24.099 38.557 1.00 80.12 372 PHE A C 1
ATOM 2851 O O . PHE A 1 372 ? 9.583 24.262 37.405 1.00 80.12 372 PHE A O 1
ATOM 2858 N N . ALA A 1 373 ? 10.865 23.163 38.884 1.00 80.62 373 ALA A N 1
ATOM 2859 C CA . ALA A 1 373 ? 11.442 22.239 37.906 1.00 80.62 373 ALA A CA 1
ATOM 2860 C C . ALA A 1 373 ? 10.446 21.142 37.493 1.00 80.62 373 ALA A C 1
ATOM 2862 O O . ALA A 1 373 ? 10.362 20.801 36.320 1.00 80.62 373 ALA A O 1
ATOM 2863 N N . GLU A 1 374 ? 9.650 20.636 38.436 1.00 86.06 374 GLU A N 1
ATOM 2864 C CA . GLU A 1 374 ? 8.616 19.627 38.162 1.00 86.06 374 GLU A CA 1
ATOM 2865 C C . GLU A 1 374 ? 7.473 20.211 37.319 1.00 86.06 374 GLU A C 1
ATOM 2867 O O . GLU A 1 374 ? 7.016 19.562 36.385 1.00 86.06 374 GLU A O 1
ATOM 2872 N N . VAL A 1 375 ? 7.097 21.477 37.548 1.00 85.38 375 VAL A N 1
ATOM 2873 C CA . VAL A 1 375 ? 6.152 22.197 36.672 1.00 85.38 375 VAL A CA 1
ATOM 2874 C C . VAL A 1 375 ? 6.721 22.421 35.263 1.00 85.38 375 VAL A C 1
ATOM 2876 O O . VAL A 1 375 ? 5.954 22.376 34.309 1.00 85.38 375 VAL A O 1
ATOM 2879 N N . ILE A 1 376 ? 8.037 22.614 35.091 1.00 85.50 376 ILE A N 1
ATOM 2880 C CA . ILE A 1 376 ? 8.650 22.643 33.748 1.00 85.50 376 ILE A CA 1
ATOM 2881 C C . ILE A 1 376 ? 8.539 21.265 33.088 1.00 85.50 376 ILE A C 1
ATOM 2883 O O . ILE A 1 376 ? 7.974 21.165 32.006 1.00 85.50 376 ILE A O 1
ATOM 2887 N N . LEU A 1 377 ? 8.987 20.200 33.760 1.00 87.88 377 LEU A N 1
ATOM 2888 C CA . LEU A 1 377 ? 8.919 18.832 33.229 1.00 87.88 377 LEU A CA 1
ATOM 2889 C C . LEU A 1 377 ? 7.485 18.407 32.869 1.00 87.88 377 LEU A C 1
ATOM 2891 O O . LEU A 1 377 ? 7.289 17.717 31.874 1.00 87.88 377 LEU A O 1
ATOM 2895 N N . ALA A 1 378 ? 6.477 18.864 33.616 1.00 88.81 378 ALA A N 1
ATOM 2896 C CA . ALA A 1 378 ? 5.074 18.628 33.288 1.00 88.81 378 ALA A CA 1
ATOM 2897 C C . ALA A 1 378 ? 4.608 19.348 32.006 1.00 88.81 378 ALA A C 1
ATOM 2899 O O . ALA A 1 378 ? 3.804 18.790 31.263 1.00 88.81 378 ALA A O 1
ATOM 2900 N N . ARG A 1 379 ? 5.125 20.547 31.697 1.00 90.94 379 ARG A N 1
ATOM 2901 C CA . ARG A 1 379 ? 4.856 21.224 30.412 1.00 90.94 379 ARG A CA 1
ATOM 2902 C C . ARG A 1 379 ? 5.513 20.501 29.247 1.00 90.94 379 ARG A C 1
ATOM 2904 O O . ARG A 1 379 ? 4.887 20.365 28.204 1.00 90.94 379 ARG A O 1
ATOM 2911 N N . GLU A 1 380 ? 6.755 20.053 29.418 1.00 89.75 380 GLU A N 1
ATOM 2912 C CA . GLU A 1 380 ? 7.465 19.310 28.372 1.00 89.75 380 GLU A CA 1
ATOM 2913 C C . GLU A 1 380 ? 6.785 17.956 28.119 1.00 89.75 380 GLU A C 1
ATOM 2915 O O . GLU A 1 380 ? 6.569 17.591 26.968 1.00 89.75 380 GLU A O 1
ATOM 2920 N N . ALA A 1 381 ? 6.318 17.273 29.172 1.00 92.81 381 ALA A N 1
ATOM 2921 C CA . ALA A 1 381 ? 5.490 16.075 29.042 1.00 92.81 381 ALA A CA 1
ATOM 2922 C C . ALA A 1 381 ? 4.179 16.350 28.279 1.00 92.81 381 ALA A C 1
ATOM 2924 O O . ALA A 1 381 ? 3.873 15.623 27.336 1.00 92.81 381 ALA A O 1
ATOM 2925 N N . LEU A 1 382 ? 3.444 17.419 28.619 1.00 95.06 382 LEU A N 1
ATOM 2926 C CA . LEU A 1 382 ? 2.241 17.830 27.880 1.00 95.06 382 LEU A CA 1
ATOM 2927 C C . LEU A 1 382 ? 2.547 18.137 26.405 1.00 95.06 382 LEU A C 1
ATOM 2929 O O . LEU A 1 382 ? 1.840 17.648 25.531 1.00 95.06 382 LEU A O 1
ATOM 2933 N N . LYS A 1 383 ? 3.611 18.893 26.103 1.00 93.38 383 LYS A N 1
ATOM 2934 C CA . LYS A 1 383 ? 4.005 19.181 24.713 1.00 93.38 383 LYS A CA 1
ATOM 2935 C C . LYS A 1 383 ? 4.377 17.902 23.959 1.00 93.38 383 LYS A C 1
ATOM 2937 O O . LYS A 1 383 ? 3.865 17.709 22.868 1.00 93.38 383 LYS A O 1
ATOM 2942 N N . SER A 1 384 ? 5.126 16.984 24.576 1.00 91.31 384 SER A N 1
ATOM 2943 C CA . SER A 1 384 ? 5.491 15.683 23.986 1.00 91.31 384 SER A CA 1
ATOM 2944 C C . SER A 1 384 ? 4.316 14.724 23.748 1.00 91.31 384 SER A C 1
ATOM 2946 O O . SER A 1 384 ? 4.490 13.693 23.096 1.00 91.31 384 SER A O 1
ATOM 2948 N N . LEU A 1 385 ? 3.141 15.009 24.319 1.00 92.62 385 LEU A N 1
ATOM 2949 C CA . LEU A 1 385 ? 1.894 14.309 24.011 1.00 92.62 385 LEU A CA 1
ATOM 2950 C C . LEU A 1 385 ? 1.184 14.954 22.813 1.00 92.62 385 LEU A C 1
ATOM 2952 O O . LEU A 1 385 ? 0.646 14.244 21.972 1.00 92.62 385 LEU A O 1
ATOM 2956 N N . LEU A 1 386 ? 1.174 16.289 22.752 1.00 92.50 386 LEU A N 1
ATOM 2957 C CA . LEU A 1 386 ? 0.487 17.043 21.706 1.00 92.50 386 LEU A CA 1
ATOM 2958 C C . LEU A 1 386 ? 1.237 17.045 20.367 1.00 92.50 386 LEU A C 1
ATOM 2960 O O . LEU A 1 386 ? 0.585 17.019 19.327 1.00 92.50 386 LEU A O 1
ATOM 2964 N N . VAL A 1 387 ? 2.573 17.100 20.387 1.00 90.25 387 VAL A N 1
ATOM 2965 C CA . VAL A 1 387 ? 3.431 17.180 19.194 1.00 90.25 387 VAL A CA 1
ATOM 2966 C C . VAL A 1 387 ? 4.686 16.317 19.304 1.00 90.25 387 VAL A C 1
ATOM 2968 O O . VAL A 1 387 ? 5.123 15.963 20.404 1.00 90.25 387 VAL A O 1
ATOM 2971 N N . ASP A 1 388 ? 5.258 15.971 18.153 1.00 83.69 388 ASP A N 1
ATOM 2972 C CA . ASP A 1 388 ? 6.580 15.352 18.038 1.00 83.69 388 ASP A CA 1
ATOM 2973 C C . ASP A 1 388 ? 7.728 16.384 18.108 1.00 83.69 388 ASP A C 1
ATOM 2975 O O . ASP A 1 388 ? 7.530 17.543 18.481 1.00 83.69 388 ASP A O 1
ATOM 2979 N N . SER A 1 389 ? 8.953 15.947 17.801 1.00 75.25 389 SER A N 1
ATOM 2980 C CA . SER A 1 389 ? 10.152 16.797 17.747 1.00 75.25 389 SER A CA 1
ATOM 2981 C C . SER A 1 389 ? 10.066 17.917 16.712 1.00 75.25 389 SER A C 1
ATOM 2983 O O . SER A 1 389 ? 10.725 18.940 16.879 1.00 75.25 389 SER A O 1
ATOM 2985 N N . ASN A 1 390 ? 9.253 17.731 15.675 1.00 69.81 390 ASN A N 1
ATOM 2986 C CA . ASN A 1 390 ? 9.158 18.600 14.510 1.00 69.81 390 ASN A CA 1
ATOM 2987 C C . ASN A 1 390 ? 7.951 19.550 14.634 1.00 69.81 390 ASN A C 1
ATOM 2989 O O . ASN A 1 390 ? 7.715 20.379 13.765 1.00 69.81 390 ASN A O 1
ATOM 2993 N N . GLY A 1 391 ? 7.181 19.451 15.726 1.00 69.75 391 GLY A N 1
ATOM 2994 C CA . GLY A 1 391 ? 5.988 20.262 15.969 1.00 69.75 391 GLY A CA 1
ATOM 2995 C C . GLY A 1 391 ? 4.705 19.701 15.349 1.00 69.75 391 GLY A C 1
ATOM 2996 O O . GLY A 1 391 ? 3.642 20.292 15.546 1.00 69.75 391 GLY A O 1
ATOM 2997 N N . LYS A 1 392 ? 4.767 18.551 14.666 1.00 79.88 392 LYS A N 1
ATOM 2998 C CA . LYS A 1 392 ? 3.605 17.913 14.040 1.00 79.88 392 LYS A CA 1
ATOM 2999 C C . LYS A 1 392 ? 2.711 17.274 15.099 1.00 79.88 392 LYS A C 1
ATOM 3001 O O . LYS A 1 392 ? 3.200 16.708 16.078 1.00 79.88 392 LYS A O 1
ATOM 3006 N N . SER A 1 393 ? 1.392 17.371 14.917 1.00 86.38 393 SER A N 1
ATOM 3007 C CA . SER A 1 393 ? 0.415 16.844 15.880 1.00 86.38 393 SER A CA 1
ATOM 3008 C C . SER A 1 393 ? 0.576 15.336 16.086 1.00 86.38 393 SER A C 1
ATOM 3010 O O . SER A 1 393 ? 0.599 14.565 15.128 1.00 86.38 393 SER A O 1
ATOM 3012 N N . LYS A 1 394 ? 0.634 14.924 17.355 1.00 86.31 394 LYS A N 1
ATOM 3013 C CA . LYS A 1 394 ? 0.665 13.523 17.802 1.00 86.31 394 LYS A CA 1
ATOM 3014 C C . LYS A 1 394 ? -0.690 13.004 18.289 1.00 86.31 394 LYS A C 1
ATOM 3016 O O . LYS A 1 394 ? -0.768 11.890 18.811 1.00 86.31 394 LYS A O 1
ATOM 3021 N N . LEU A 1 395 ? -1.748 13.803 18.148 1.00 84.44 395 LEU A N 1
ATOM 3022 C CA . LEU A 1 395 ? -3.100 13.343 18.442 1.00 84.44 395 LEU A CA 1
ATOM 3023 C C . LEU A 1 395 ? -3.511 12.239 17.465 1.00 84.44 395 LEU A C 1
ATOM 3025 O O . LEU A 1 395 ? -3.140 12.254 16.292 1.00 84.44 395 LEU A O 1
ATOM 3029 N N . LEU A 1 396 ? -4.286 11.278 17.960 1.00 78.88 396 LEU A N 1
ATOM 3030 C CA . LEU A 1 396 ? -4.849 10.223 17.120 1.00 78.88 396 LEU A CA 1
ATOM 3031 C C . LEU A 1 396 ? -5.918 10.800 16.168 1.00 78.88 396 LEU A C 1
ATOM 3033 O O . LEU A 1 396 ? -6.489 11.855 16.464 1.00 78.88 396 LEU A O 1
ATOM 3037 N N . PRO A 1 397 ? -6.234 10.123 15.046 1.00 71.62 397 PRO A N 1
ATOM 3038 C CA . PRO A 1 397 ? -7.364 10.498 14.202 1.00 71.62 397 PRO A CA 1
ATOM 3039 C C . PRO A 1 397 ? -8.638 10.690 15.036 1.00 71.62 397 PRO A C 1
ATOM 3041 O O . PRO A 1 397 ? -8.951 9.879 15.906 1.00 71.62 397 PRO A O 1
ATOM 3044 N N . ASN A 1 398 ? -9.333 11.803 14.798 1.00 76.62 398 ASN A N 1
ATOM 3045 C CA . ASN A 1 398 ? -10.523 12.246 15.533 1.00 76.62 398 ASN A CA 1
ATOM 3046 C C . ASN A 1 398 ? -10.356 12.388 17.066 1.00 76.62 398 ASN A C 1
ATOM 3048 O O . ASN A 1 398 ? -11.348 12.418 17.797 1.00 76.62 398 ASN A O 1
ATOM 3052 N N . GLN A 1 399 ? -9.128 12.509 17.584 1.00 87.69 399 GLN A N 1
ATOM 3053 C CA . GLN A 1 399 ? -8.892 12.875 18.981 1.00 87.69 399 GLN A CA 1
ATOM 3054 C C . GLN A 1 399 ? -8.939 14.399 19.169 1.00 87.69 399 GLN A C 1
ATOM 3056 O O . GLN A 1 399 ? -8.227 15.152 18.507 1.00 87.69 399 GLN A O 1
ATOM 3061 N N . GLU A 1 400 ? -9.721 14.849 20.148 1.00 92.88 400 GLU A N 1
ATOM 3062 C CA . GLU A 1 400 ? -9.691 16.203 20.694 1.00 92.88 400 GLU A CA 1
ATOM 3063 C C . GLU A 1 400 ? -9.137 16.177 22.124 1.00 92.88 400 GLU A C 1
ATOM 3065 O O . GLU A 1 400 ? -9.618 15.433 22.982 1.00 92.88 400 GLU A O 1
ATOM 3070 N N . VAL A 1 401 ? -8.162 17.040 22.421 1.00 94.12 401 VAL A N 1
ATOM 3071 C CA . VAL A 1 401 ? -7.590 17.172 23.771 1.00 94.12 401 VAL A CA 1
ATOM 3072 C C . VAL A 1 401 ? -7.985 18.502 24.403 1.00 94.12 401 VAL A C 1
ATOM 3074 O O . VAL A 1 401 ? -7.837 19.558 23.790 1.00 94.12 401 VAL A O 1
ATOM 3077 N N . ALA A 1 402 ? -8.432 18.456 25.658 1.00 96.69 402 ALA A N 1
ATOM 3078 C CA . ALA A 1 402 ? -8.628 19.620 26.517 1.00 96.69 402 ALA A CA 1
ATOM 3079 C C . ALA A 1 402 ? -7.643 19.587 27.695 1.00 96.69 402 ALA A C 1
ATOM 3081 O O . ALA A 1 402 ? -7.458 18.551 28.336 1.00 96.69 402 ALA A O 1
ATOM 3082 N N . ILE A 1 403 ? -7.025 20.727 28.021 1.00 97.75 403 ILE A N 1
ATOM 3083 C CA . ILE A 1 403 ? -5.989 20.821 29.064 1.00 97.75 403 ILE A CA 1
ATOM 3084 C C . ILE A 1 403 ? -6.414 21.820 30.133 1.00 97.75 403 ILE A C 1
ATOM 3086 O O . ILE A 1 403 ? -6.655 22.998 29.861 1.00 97.75 403 ILE A O 1
ATOM 3090 N N . TYR A 1 404 ? -6.450 21.354 31.376 1.00 97.56 404 TYR A N 1
ATOM 3091 C CA . TYR A 1 404 ? -6.793 22.140 32.552 1.00 97.56 404 TYR A CA 1
ATOM 3092 C C . TYR A 1 404 ? -5.736 21.937 33.640 1.00 97.56 404 TYR A C 1
ATOM 3094 O O . TYR A 1 404 ? -5.138 20.872 33.782 1.00 97.56 404 TYR A O 1
ATOM 3102 N N . THR A 1 405 ? -5.513 22.975 34.438 1.00 96.19 405 THR A N 1
ATOM 3103 C CA . THR A 1 405 ? -4.596 22.950 35.585 1.00 96.19 405 THR A CA 1
ATOM 3104 C C . THR A 1 405 ? -5.351 23.253 36.870 1.00 96.19 405 THR A C 1
ATOM 3106 O O . THR A 1 405 ? -6.359 23.965 36.832 1.00 96.19 405 THR A O 1
ATOM 3109 N N . PHE A 1 406 ? -4.907 22.713 38.008 1.00 94.94 406 PHE A N 1
ATOM 3110 C CA . PHE A 1 406 ? -5.593 22.933 39.284 1.00 94.94 406 PHE A CA 1
ATOM 3111 C C . PHE A 1 406 ? -4.665 23.203 40.475 1.00 94.94 406 PHE A C 1
ATOM 3113 O O . PHE A 1 406 ? -3.586 22.626 40.617 1.00 94.94 406 PHE A O 1
ATOM 3120 N N . ASP A 1 407 ? -5.137 24.093 41.347 1.00 91.62 407 ASP A N 1
ATOM 3121 C CA . ASP A 1 407 ? -4.610 24.376 42.681 1.00 91.62 407 ASP A CA 1
ATOM 3122 C C . ASP A 1 407 ? -5.777 24.436 43.688 1.00 91.62 407 ASP A C 1
ATOM 3124 O O . ASP A 1 407 ? -6.390 23.402 43.934 1.00 91.62 407 ASP A O 1
ATOM 3128 N N . ASP A 1 408 ? -6.147 25.592 44.251 1.00 87.88 408 ASP A N 1
ATOM 3129 C CA . ASP A 1 408 ? -7.462 25.767 44.886 1.00 87.88 408 ASP A CA 1
ATOM 3130 C C . ASP A 1 408 ? -8.570 26.114 43.873 1.00 87.88 408 ASP A C 1
ATOM 3132 O O . ASP A 1 408 ? -9.752 25.869 44.142 1.00 87.88 408 ASP A O 1
ATOM 3136 N N . GLN A 1 409 ? -8.180 26.619 42.699 1.00 87.75 409 GLN A N 1
ATOM 3137 C CA . GLN A 1 409 ? -9.024 26.864 41.535 1.00 87.75 409 GLN A CA 1
ATOM 3138 C C . GLN A 1 409 ? -8.781 25.804 40.448 1.00 87.75 409 GLN A C 1
ATOM 3140 O O . GLN A 1 409 ? -7.824 25.034 40.502 1.00 87.75 409 GLN A O 1
ATOM 3145 N N . ILE A 1 410 ? -9.655 25.788 39.441 1.00 92.88 410 ILE A N 1
ATOM 3146 C CA . ILE A 1 410 ? -9.516 24.977 38.227 1.00 92.88 410 ILE A CA 1
ATOM 3147 C C . ILE A 1 410 ? -9.428 25.959 37.058 1.00 92.88 410 ILE A C 1
ATOM 3149 O O . ILE A 1 410 ? -10.315 26.797 36.879 1.00 92.88 410 ILE A O 1
ATOM 3153 N N . ILE A 1 411 ? -8.340 25.899 36.295 1.00 93.56 411 ILE A N 1
ATOM 3154 C CA . ILE A 1 411 ? -7.993 26.872 35.257 1.00 93.56 411 ILE A CA 1
ATOM 3155 C C . ILE A 1 411 ? -7.900 26.141 33.921 1.00 93.56 411 ILE A C 1
ATOM 3157 O O . ILE A 1 411 ? -7.043 25.275 33.741 1.00 93.56 411 ILE A O 1
ATOM 3161 N N . LYS A 1 412 ? -8.756 26.518 32.965 1.00 96.56 412 LYS A N 1
ATOM 3162 C CA . LYS A 1 412 ? -8.624 26.062 31.578 1.00 96.56 412 LYS A CA 1
ATOM 3163 C C . LYS A 1 412 ? -7.342 26.633 30.982 1.00 96.56 412 LYS A C 1
ATOM 3165 O O . LYS A 1 412 ? -7.154 27.850 31.003 1.00 96.56 412 LYS A O 1
ATOM 3170 N N . VAL A 1 413 ? -6.494 25.754 30.460 1.00 95.88 413 VAL A N 1
ATOM 3171 C CA . VAL A 1 413 ? -5.372 26.124 29.597 1.00 95.88 413 VAL A CA 1
ATOM 3172 C C . VAL A 1 413 ? -5.932 26.219 28.183 1.00 95.88 413 VAL A C 1
ATOM 3174 O O . VAL A 1 413 ? -6.176 27.328 27.720 1.00 95.88 413 VAL A O 1
ATOM 3177 N N . GLN A 1 414 ? -6.282 25.068 27.603 1.00 96.12 414 GLN A N 1
ATOM 3178 C CA . GLN A 1 414 ? -6.848 24.893 26.266 1.00 96.12 414 GLN A CA 1
ATOM 3179 C C . GLN A 1 414 ? -8.181 24.130 26.378 1.00 96.12 414 GLN A C 1
ATOM 3181 O O . GLN A 1 414 ? -8.310 23.222 27.198 1.00 96.12 414 GLN A O 1
ATOM 3186 N N . ASP A 1 415 ? -9.181 24.527 25.589 1.00 94.50 415 ASP A N 1
ATOM 3187 C CA . ASP A 1 415 ? -10.443 23.779 25.438 1.00 94.50 415 ASP A CA 1
ATOM 3188 C C . ASP A 1 415 ? -10.253 22.578 24.501 1.00 94.50 415 ASP A C 1
ATOM 3190 O O . ASP A 1 415 ? -9.177 22.448 23.921 1.00 94.50 415 ASP A O 1
ATOM 3194 N N . PHE A 1 416 ? -11.265 21.734 24.298 1.00 95.19 416 PHE A N 1
ATOM 3195 C CA . PHE A 1 416 ? -11.146 20.646 23.319 1.00 95.19 416 PHE A CA 1
ATOM 3196 C C . PHE A 1 416 ? -10.705 21.155 21.934 1.00 95.19 416 PHE A C 1
ATOM 3198 O O . PHE A 1 416 ? -11.252 22.127 21.406 1.00 95.19 416 PHE A O 1
ATOM 3205 N N . THR A 1 417 ? -9.666 20.527 21.377 1.00 92.50 417 THR A N 1
ATOM 3206 C CA . THR A 1 417 ? -9.155 20.790 20.026 1.00 92.50 417 THR A CA 1
ATOM 3207 C C . THR A 1 417 ? -8.441 19.560 19.469 1.00 92.50 417 THR A C 1
ATOM 3209 O O . THR A 1 417 ? -7.700 18.894 20.193 1.00 92.50 417 THR A O 1
ATOM 3212 N N . SER A 1 418 ? -8.645 19.283 18.183 1.00 87.06 418 SER A N 1
ATOM 3213 C CA . SER A 1 418 ? -7.865 18.327 17.383 1.00 87.06 418 SER A CA 1
ATOM 3214 C C . SER A 1 418 ? -6.692 19.005 16.657 1.00 87.06 418 SER A C 1
ATOM 3216 O O . SER A 1 418 ? -5.652 18.392 16.426 1.00 87.06 418 SER A O 1
ATOM 3218 N N . SER A 1 419 ? -6.816 20.303 16.354 1.00 88.62 419 SER A N 1
ATOM 3219 C CA . SER A 1 419 ? -5.739 21.119 15.784 1.00 88.62 419 SER A CA 1
ATOM 3220 C C . SER A 1 419 ? -4.802 21.628 16.885 1.00 88.62 419 SER A C 1
ATOM 3222 O O . SER A 1 419 ? -5.224 22.347 17.801 1.00 88.62 419 SER A O 1
ATOM 3224 N N . ILE A 1 420 ? -3.518 21.273 16.790 1.00 89.56 420 ILE A N 1
ATOM 3225 C CA . ILE A 1 420 ? -2.465 21.718 17.707 1.00 89.56 420 ILE A CA 1
ATOM 3226 C C . ILE A 1 420 ? -1.627 22.803 17.037 1.00 89.56 420 ILE A C 1
ATOM 3228 O O . ILE A 1 420 ? -0.629 22.544 16.378 1.00 89.56 420 ILE A O 1
ATOM 3232 N N . THR A 1 421 ? -2.037 24.054 17.223 1.00 86.69 421 THR A N 1
ATOM 3233 C CA . THR A 1 421 ? -1.331 25.204 16.646 1.00 86.69 421 THR A CA 1
ATOM 3234 C C . THR A 1 421 ? -0.192 25.701 17.544 1.00 86.69 421 THR A C 1
ATOM 3236 O O . THR A 1 421 ? -0.212 25.531 18.770 1.00 86.69 421 THR A O 1
ATOM 3239 N N . LYS A 1 422 ? 0.729 26.484 16.961 1.00 81.94 422 LYS A N 1
ATOM 3240 C CA . LYS A 1 422 ? 1.731 27.311 17.673 1.00 81.94 422 LYS A CA 1
ATOM 3241 C C . LYS A 1 422 ? 1.097 28.180 18.800 1.00 81.94 422 LYS A C 1
ATOM 3243 O O . LYS A 1 422 ? 1.780 28.568 19.751 1.00 81.94 422 LYS A O 1
ATOM 3248 N N . ALA A 1 423 ? -0.219 28.448 18.769 1.00 82.44 423 ALA A N 1
ATOM 3249 C CA . ALA A 1 423 ? -0.960 29.119 19.846 1.00 82.44 423 ALA A CA 1
ATOM 3250 C C . ALA A 1 423 ? -1.385 28.200 21.014 1.00 82.44 423 ALA A C 1
ATOM 3252 O O . ALA A 1 423 ? -1.447 28.685 22.144 1.00 82.44 423 ALA A O 1
ATOM 3253 N N . VAL A 1 424 ? -1.653 26.909 20.780 1.00 88.38 424 VAL A N 1
ATOM 3254 C CA . VAL A 1 424 ? -1.958 25.912 21.829 1.00 88.38 424 VAL A CA 1
ATOM 3255 C C . VAL A 1 424 ? -0.717 25.642 22.678 1.00 88.38 424 VAL A C 1
ATOM 3257 O O . VAL A 1 424 ? -0.757 25.780 23.902 1.00 88.38 424 VAL A O 1
ATOM 3260 N N . LEU A 1 425 ? 0.420 25.361 22.033 1.00 91.06 425 LEU A N 1
ATOM 3261 C CA . LEU A 1 425 ? 1.700 25.101 22.709 1.00 91.06 425 LEU A CA 1
ATOM 3262 C C . LEU A 1 425 ? 2.101 26.268 23.630 1.00 91.06 425 LEU A C 1
ATOM 3264 O O . LEU A 1 425 ? 2.485 26.074 24.784 1.00 91.06 425 LEU A O 1
ATOM 3268 N N . LYS A 1 426 ? 1.869 27.504 23.175 1.00 89.88 426 LYS A N 1
ATOM 3269 C CA . LYS A 1 426 ? 2.102 28.735 23.943 1.00 89.88 426 LYS A CA 1
ATOM 3270 C C . LYS A 1 426 ? 1.208 28.891 25.182 1.00 89.88 426 LYS A C 1
ATOM 3272 O O . LYS A 1 426 ? 1.598 29.582 26.125 1.00 89.88 426 LYS A O 1
ATOM 3277 N N . GLN A 1 427 ? 0.022 28.280 25.207 1.00 92.75 427 GLN A N 1
ATOM 3278 C CA . GLN A 1 427 ? -0.806 28.215 26.419 1.00 92.75 427 GLN A CA 1
ATOM 3279 C C . GLN A 1 427 ? -0.211 27.216 27.423 1.00 92.75 427 GLN A C 1
ATOM 3281 O O . GLN A 1 427 ? -0.151 27.523 28.615 1.00 92.75 427 GLN A O 1
ATOM 3286 N N . VAL A 1 428 ? 0.307 26.076 26.946 1.00 94.44 428 VAL A N 1
ATOM 3287 C CA . VAL A 1 428 ? 1.009 25.072 27.770 1.00 94.44 428 VAL A CA 1
ATOM 3288 C C . VAL A 1 428 ? 2.293 25.655 28.379 1.00 94.44 428 VAL A C 1
ATOM 3290 O O . VAL A 1 428 ? 2.503 25.554 29.588 1.00 94.44 428 VAL A O 1
ATOM 3293 N N . ASP A 1 429 ? 3.093 26.401 27.612 1.00 90.75 429 ASP A N 1
ATOM 3294 C CA . ASP A 1 429 ? 4.235 27.174 28.140 1.00 90.75 429 ASP A CA 1
ATOM 3295 C C . ASP A 1 429 ? 3.827 28.255 29.163 1.00 90.75 429 ASP A C 1
ATOM 3297 O O . ASP A 1 429 ? 4.641 28.715 29.976 1.00 90.75 429 ASP A O 1
ATOM 3301 N N . GLY A 1 430 ? 2.556 28.659 29.154 1.00 90.25 430 GLY A N 1
ATOM 3302 C CA . GLY A 1 430 ? 1.961 29.580 30.117 1.00 90.25 430 GLY A CA 1
ATOM 3303 C C . GLY A 1 430 ? 1.676 28.970 31.494 1.00 90.25 430 GLY A C 1
ATOM 3304 O O . GLY A 1 430 ? 1.485 29.732 32.442 1.00 90.25 430 GLY A O 1
ATOM 3305 N N . ILE A 1 431 ? 1.683 27.636 31.646 1.00 93.50 431 ILE A N 1
ATOM 3306 C CA . ILE A 1 431 ? 1.260 26.932 32.872 1.00 93.50 431 ILE A CA 1
ATOM 3307 C C . ILE A 1 431 ? 2.176 27.264 34.059 1.00 93.50 431 ILE A C 1
ATOM 3309 O O . ILE A 1 431 ? 3.255 26.693 34.234 1.00 93.50 431 ILE A O 1
ATOM 3313 N N . SER A 1 432 ? 1.784 28.234 34.883 1.00 88.94 432 SER A N 1
ATOM 3314 C CA . SER A 1 432 ? 2.530 28.643 36.075 1.00 88.94 432 SER A CA 1
ATOM 3315 C C . SER A 1 432 ? 2.145 27.822 37.303 1.00 88.94 432 SER A C 1
ATOM 3317 O O . SER A 1 432 ? 0.966 27.561 37.524 1.00 88.94 432 SER A O 1
ATOM 3319 N N . ARG A 1 433 ? 3.128 27.530 38.163 1.00 89.19 433 ARG A N 1
ATOM 3320 C CA . ARG A 1 433 ? 2.914 26.973 39.508 1.00 89.19 433 ARG A CA 1
ATOM 3321 C C . ARG A 1 433 ? 1.906 27.814 40.307 1.00 89.19 433 ARG A C 1
ATOM 3323 O O . ARG A 1 433 ? 2.090 29.026 40.436 1.00 89.19 433 ARG A O 1
ATOM 3330 N N . GLY A 1 434 ? 0.899 27.150 40.856 1.00 86.88 434 GLY A N 1
ATOM 3331 C CA . GLY A 1 434 ? -0.241 27.726 41.559 1.00 86.88 434 GLY A CA 1
ATOM 3332 C C . GLY A 1 434 ? -0.095 27.844 43.081 1.00 86.88 434 GLY A C 1
ATOM 3333 O O . GLY A 1 434 ? 0.999 27.978 43.642 1.00 86.88 434 GLY A O 1
ATOM 3334 N N . GLY A 1 435 ? -1.255 27.853 43.736 1.00 85.25 435 GLY A N 1
ATOM 3335 C CA . GLY A 1 435 ? -1.495 28.151 45.144 1.00 85.25 435 GLY A CA 1
ATOM 3336 C C . GLY A 1 435 ? -1.045 27.101 46.166 1.00 85.25 435 GLY A C 1
ATOM 3337 O O . GLY A 1 435 ? -0.404 26.094 45.873 1.00 85.25 435 GLY A O 1
ATOM 3338 N N . ALA A 1 436 ? -1.369 27.380 47.432 1.00 83.56 436 ALA A N 1
ATOM 3339 C CA . ALA A 1 436 ? -0.879 26.633 48.595 1.00 83.56 436 ALA A CA 1
ATOM 3340 C C . ALA A 1 436 ? -1.681 25.359 48.935 1.00 83.56 436 ALA A C 1
ATOM 3342 O O . ALA A 1 436 ? -1.376 24.696 49.926 1.00 83.56 436 ALA A O 1
ATOM 3343 N N . SER A 1 437 ? -2.711 25.050 48.151 1.00 85.81 437 SER A N 1
ATOM 3344 C CA . SER A 1 437 ? -3.641 23.937 48.356 1.00 85.81 437 SER A CA 1
ATOM 3345 C C . SER A 1 437 ? -4.070 23.345 47.015 1.00 85.81 437 SER A C 1
ATOM 3347 O O . SER A 1 437 ? -3.807 23.931 45.966 1.00 85.81 437 SER A O 1
ATOM 3349 N N . THR A 1 438 ? -4.719 22.188 47.081 1.00 89.50 438 THR A N 1
ATOM 3350 C CA . THR A 1 438 ? -4.925 21.269 45.959 1.00 89.50 438 THR A CA 1
ATOM 3351 C C . THR A 1 438 ? -6.362 20.752 45.999 1.00 89.50 438 THR A C 1
ATOM 3353 O O . THR A 1 438 ? -6.794 20.204 47.014 1.00 89.50 438 THR A O 1
ATOM 3356 N N . ASN A 1 439 ? -7.111 20.961 44.922 1.00 92.25 439 ASN A N 1
ATOM 3357 C CA . ASN A 1 439 ? -8.537 20.671 44.773 1.00 92.25 439 ASN A CA 1
ATOM 3358 C C . ASN A 1 439 ? -8.740 19.495 43.809 1.00 92.25 439 ASN A C 1
ATOM 3360 O O . ASN A 1 439 ? -9.464 19.603 42.822 1.00 92.25 439 ASN A O 1
ATOM 3364 N N . LEU A 1 440 ? -8.038 18.390 44.067 1.00 93.12 440 LEU A N 1
ATOM 3365 C CA . LEU A 1 440 ? -8.029 17.189 43.234 1.00 93.12 440 LEU A CA 1
ATOM 3366 C C . LEU A 1 440 ? -9.446 16.646 42.991 1.00 93.12 440 LEU A C 1
ATOM 3368 O O . LEU A 1 440 ? -9.812 16.359 41.852 1.00 93.12 440 LEU A O 1
ATOM 3372 N N . TYR A 1 441 ? -10.271 16.556 44.038 1.00 94.25 441 TYR A N 1
ATOM 3373 C CA . TYR A 1 441 ? -11.619 15.993 43.915 1.00 94.25 441 TYR A CA 1
ATOM 3374 C C . TYR A 1 441 ? -12.578 16.939 43.183 1.00 94.25 441 TYR A C 1
ATOM 3376 O O . TYR A 1 441 ? -13.469 16.475 42.472 1.00 94.25 441 TYR A O 1
ATOM 3384 N N . GLY A 1 442 ? -12.393 18.257 43.321 1.00 93.44 442 GLY A N 1
ATOM 3385 C CA . GLY A 1 442 ? -13.128 19.248 42.535 1.00 93.44 442 GLY A CA 1
ATOM 3386 C C . GLY A 1 442 ? -12.695 19.251 41.072 1.00 93.44 442 GLY A C 1
ATOM 3387 O O . GLY A 1 442 ? -13.548 19.238 40.190 1.00 93.44 442 GLY A O 1
ATOM 3388 N N . ALA A 1 443 ? -11.386 19.196 40.814 1.00 94.88 443 ALA A N 1
ATOM 3389 C CA . ALA A 1 443 ? -10.816 19.160 39.473 1.00 94.88 443 ALA A CA 1
ATOM 3390 C C . ALA A 1 443 ? -11.318 17.944 38.689 1.00 94.88 443 ALA A C 1
ATOM 3392 O O . ALA A 1 443 ? -11.894 18.123 37.619 1.00 94.88 443 ALA A O 1
ATOM 3393 N N . VAL A 1 444 ? -11.198 16.731 39.245 1.00 95.00 444 VAL A N 1
ATOM 3394 C CA . VAL A 1 444 ? -11.713 15.503 38.609 1.00 95.00 444 VAL A CA 1
ATOM 3395 C C . VAL A 1 444 ? -13.231 15.573 38.434 1.00 95.00 444 VAL A C 1
ATOM 3397 O O . VAL A 1 444 ? -13.727 15.285 37.347 1.00 95.00 444 VAL A O 1
ATOM 3400 N N . SER A 1 445 ? -13.978 16.046 39.441 1.00 93.56 445 SER A N 1
ATOM 3401 C CA . SER A 1 445 ? -15.432 16.216 39.317 1.00 93.56 445 SER A CA 1
ATOM 3402 C C . SER A 1 445 ? -15.823 17.144 38.162 1.00 93.56 445 SER A C 1
ATOM 3404 O O . SER A 1 445 ? -16.777 16.823 37.460 1.00 93.56 445 SER A O 1
ATOM 3406 N N . SER A 1 446 ? -15.123 18.265 37.960 1.00 93.69 446 SER A N 1
ATOM 3407 C CA . SER A 1 446 ? -15.411 19.210 36.871 1.00 93.69 446 SER A CA 1
ATOM 3408 C C . SER A 1 446 ? -14.830 18.795 35.522 1.00 93.69 446 SER A C 1
ATOM 3410 O O . SER A 1 446 ? -15.413 19.142 34.505 1.00 93.69 446 SER A O 1
ATOM 3412 N N . GLY A 1 447 ? -13.732 18.035 35.483 1.00 93.38 447 GLY A N 1
ATOM 3413 C CA . GLY A 1 447 ? -13.219 17.449 34.242 1.00 93.38 447 GLY A CA 1
ATOM 3414 C C . GLY A 1 447 ? -14.229 16.483 33.617 1.00 93.38 447 GLY A C 1
ATOM 3415 O O . GLY A 1 447 ? -14.459 16.528 32.415 1.00 93.38 447 GLY A O 1
ATOM 3416 N N . LEU A 1 448 ? -14.919 15.698 34.452 1.00 91.25 448 LEU A N 1
ATOM 3417 C CA . LEU A 1 448 ? -16.031 14.832 34.037 1.00 91.25 448 LEU A CA 1
ATOM 3418 C C . LEU A 1 448 ? -17.250 15.608 33.499 1.00 91.25 448 LEU A C 1
ATOM 3420 O O . LEU A 1 448 ? -18.050 15.021 32.783 1.00 91.25 448 LEU A O 1
ATOM 3424 N N . ASP A 1 449 ? -17.419 16.897 33.830 1.00 92.69 449 ASP A N 1
ATOM 3425 C CA . ASP A 1 449 ? -18.503 17.745 33.288 1.00 92.69 449 ASP A CA 1
ATOM 3426 C C . ASP A 1 449 ? -18.190 18.315 31.887 1.00 92.69 449 ASP A C 1
ATOM 3428 O O . ASP A 1 449 ? -19.039 18.994 31.310 1.00 92.69 449 ASP A O 1
ATOM 3432 N N . LEU A 1 450 ? -16.981 18.101 31.347 1.00 91.56 450 LEU A N 1
ATOM 3433 C CA . LEU A 1 450 ? -16.563 18.701 30.072 1.00 91.56 450 LEU A CA 1
ATOM 3434 C C . LEU A 1 450 ? -17.092 17.957 28.842 1.00 91.56 450 LEU A C 1
ATOM 3436 O O . LEU A 1 450 ? -17.272 18.582 27.801 1.00 91.56 450 LEU A O 1
ATOM 3440 N N . TRP A 1 451 ? -17.352 16.654 28.961 1.00 89.81 451 TRP A N 1
ATOM 3441 C CA . TRP A 1 451 ? -17.898 15.823 27.888 1.00 89.81 451 TRP A CA 1
ATOM 3442 C C . TRP A 1 451 ? -19.042 14.940 28.402 1.00 89.81 451 TRP A C 1
ATOM 3444 O O . TRP A 1 451 ? -19.197 14.719 29.609 1.00 89.81 451 TRP A O 1
ATOM 3454 N N . ASN A 1 452 ? -19.839 14.416 27.476 1.00 80.19 452 ASN A N 1
ATOM 3455 C CA . ASN A 1 452 ? -20.810 13.358 27.738 1.00 80.19 452 ASN A CA 1
ATOM 3456 C C . ASN A 1 452 ? -20.460 12.166 26.851 1.00 80.19 452 ASN A C 1
ATOM 3458 O O . ASN A 1 452 ? -19.928 12.365 25.766 1.00 80.19 452 ASN A O 1
ATOM 3462 N N . GLU A 1 453 ? -20.779 10.958 27.305 1.00 73.62 453 GLU A N 1
ATOM 3463 C CA . GLU A 1 453 ? -20.801 9.801 26.412 1.00 73.62 453 GLU A CA 1
ATOM 3464 C C . GLU A 1 453 ? -22.032 9.937 25.501 1.00 73.62 453 GLU A C 1
ATOM 3466 O O . GLU A 1 453 ? -23.158 10.089 25.989 1.00 73.62 453 GLU A O 1
ATOM 3471 N N . VAL A 1 454 ? -21.807 9.924 24.191 1.00 68.88 454 VAL A N 1
ATOM 3472 C CA . VAL A 1 454 ? -22.818 9.966 23.134 1.00 68.88 454 VAL A CA 1
ATOM 3473 C C . VAL A 1 454 ? -22.555 8.788 22.205 1.00 68.88 454 VAL A C 1
ATOM 3475 O O . VAL A 1 454 ? -21.445 8.605 21.710 1.00 68.88 454 VAL A O 1
ATOM 3478 N N . LEU A 1 455 ? -23.592 7.997 21.961 1.00 58.81 455 LEU A N 1
ATOM 3479 C CA . LEU A 1 455 ? -23.592 6.913 20.990 1.00 58.81 455 LEU A CA 1
ATOM 3480 C C . LEU A 1 455 ? -24.944 6.969 20.280 1.00 58.81 455 LEU A C 1
ATOM 3482 O O . LEU A 1 455 ? -25.958 6.533 20.830 1.00 58.81 455 LEU A O 1
ATOM 3486 N N . ASP A 1 456 ? -24.976 7.601 19.110 1.00 53.72 456 ASP A N 1
ATOM 3487 C CA . ASP A 1 456 ? -26.180 7.716 18.296 1.00 53.72 456 ASP A CA 1
ATOM 3488 C C . ASP A 1 456 ? -25.890 7.505 16.798 1.00 53.72 456 ASP A C 1
ATOM 3490 O O . ASP A 1 456 ? -24.854 6.976 16.404 1.00 53.72 456 ASP A O 1
ATOM 3494 N N . LEU A 1 457 ? -26.878 7.819 15.962 1.00 50.34 457 LEU A N 1
ATOM 3495 C CA . LEU A 1 457 ? -26.885 7.534 14.526 1.00 50.34 457 LEU A CA 1
ATOM 3496 C C . LEU A 1 457 ? -26.262 8.659 13.681 1.00 50.34 457 LEU A C 1
ATOM 3498 O O . LEU A 1 457 ? -26.257 8.566 12.454 1.00 50.34 457 LEU A O 1
ATOM 3502 N N . GLU A 1 458 ? -25.802 9.736 14.318 1.00 53.75 458 GLU A N 1
ATOM 3503 C CA . GLU A 1 458 ? -25.052 10.833 13.701 1.00 53.75 458 GLU A CA 1
ATOM 3504 C C . GLU A 1 458 ? -23.563 10.785 14.113 1.00 53.75 458 GLU A C 1
ATOM 3506 O O . GLU A 1 458 ? -22.711 11.252 13.354 1.00 53.75 458 GLU A O 1
ATOM 3511 N N . GLY A 1 459 ? -23.227 10.148 15.246 1.00 58.94 459 GLY A N 1
ATOM 3512 C CA . GLY A 1 459 ? -21.848 9.829 15.632 1.00 58.94 459 GLY A CA 1
ATOM 3513 C C . GLY A 1 459 ? -21.686 9.243 17.037 1.00 58.94 459 GLY A C 1
ATOM 3514 O O . GLY A 1 459 ? -22.654 9.052 17.779 1.00 58.94 459 GLY A O 1
ATOM 3515 N N . SER A 1 460 ? -20.428 9.012 17.423 1.00 68.19 460 SER A N 1
ATOM 3516 C CA . SER A 1 460 ? -20.052 8.754 18.816 1.00 68.19 460 SER A CA 1
ATOM 3517 C C . SER A 1 460 ? -19.105 9.830 19.352 1.00 68.19 460 SER A C 1
ATOM 3519 O O . SER A 1 460 ? -18.087 10.144 18.734 1.00 68.19 460 SER A O 1
ATOM 3521 N N . GLU A 1 461 ? -19.421 10.372 20.529 1.00 78.62 461 GLU A N 1
ATOM 3522 C CA . GLU A 1 461 ? -18.457 11.072 21.382 1.00 78.62 461 GLU A CA 1
ATOM 3523 C C . GLU A 1 461 ? -18.225 10.224 22.633 1.00 78.62 461 GLU A C 1
ATOM 3525 O O . GLU A 1 461 ? -19.129 10.065 23.450 1.00 78.62 461 GLU A O 1
ATOM 3530 N N . SER A 1 462 ? -17.005 9.733 22.823 1.00 77.50 462 SER A N 1
ATOM 3531 C CA . SER A 1 462 ? -16.595 9.063 24.061 1.00 77.50 462 SER A CA 1
ATOM 3532 C C . SER A 1 462 ? -15.328 9.708 24.604 1.00 77.50 462 SER A C 1
ATOM 3534 O O . SER A 1 462 ? -14.629 10.432 23.888 1.00 77.50 462 SER A O 1
ATOM 3536 N N . GLY A 1 463 ? -15.030 9.517 25.891 1.00 83.75 463 GLY A N 1
ATOM 3537 C CA . GLY A 1 463 ? -13.928 10.259 26.494 1.00 83.75 463 GLY A CA 1
ATOM 3538 C C . GLY A 1 463 ? -13.252 9.645 27.707 1.00 83.75 463 GLY A C 1
ATOM 3539 O O . GLY A 1 463 ? -13.688 8.672 28.320 1.00 83.75 463 GLY A O 1
ATOM 3540 N N . SER A 1 464 ? -12.120 10.254 28.044 1.00 89.56 464 SER A N 1
ATOM 3541 C CA . SER A 1 464 ? -11.233 9.808 29.114 1.00 89.56 464 SER A CA 1
ATOM 3542 C C . SER A 1 464 ? -10.633 10.990 29.864 1.00 89.56 464 SER A C 1
ATOM 3544 O O . SER A 1 464 ? -10.330 12.032 29.282 1.00 89.56 464 SER A O 1
ATOM 3546 N N . LEU A 1 465 ? -10.430 10.823 31.170 1.00 94.12 465 LEU A N 1
ATOM 3547 C CA . LEU A 1 465 ? -9.771 11.812 32.017 1.00 94.12 465 LEU A CA 1
ATOM 3548 C C . LEU A 1 465 ? -8.439 11.270 32.532 1.00 94.12 465 LEU A C 1
ATOM 3550 O O . LEU A 1 465 ? -8.401 10.252 33.221 1.00 94.12 465 LEU A O 1
ATOM 3554 N N . ILE A 1 466 ? -7.353 11.992 32.261 1.00 95.44 466 ILE A N 1
ATOM 3555 C CA . ILE A 1 466 ? -6.013 11.708 32.780 1.00 95.44 466 ILE A CA 1
ATOM 3556 C C . ILE A 1 466 ? -5.667 12.780 33.817 1.00 95.44 466 ILE A C 1
ATOM 3558 O O . ILE A 1 466 ? -5.532 13.957 33.478 1.00 95.44 466 ILE A O 1
ATOM 3562 N N . VAL A 1 467 ? -5.512 12.394 35.087 1.00 95.50 467 VAL A N 1
ATOM 3563 C CA . VAL A 1 467 ? -5.104 13.309 36.167 1.00 95.50 467 VAL A CA 1
ATOM 3564 C C . VAL A 1 467 ? -3.661 13.061 36.603 1.00 95.50 467 VAL A C 1
ATOM 3566 O O . VAL A 1 467 ? -3.294 11.953 36.982 1.00 95.50 467 VAL A O 1
ATOM 3569 N N . ILE A 1 468 ? -2.840 14.109 36.566 1.00 94.44 468 ILE A N 1
ATOM 3570 C CA . ILE A 1 468 ? -1.426 14.104 36.957 1.00 94.44 468 ILE A CA 1
ATOM 3571 C C . ILE A 1 468 ? -1.316 14.826 38.304 1.00 94.44 468 ILE A C 1
ATOM 3573 O O . ILE A 1 468 ? -1.602 16.020 38.371 1.00 94.44 468 ILE A O 1
ATOM 3577 N N . THR A 1 469 ? -0.949 14.129 39.386 1.00 91.25 469 THR A N 1
ATOM 3578 C CA . THR A 1 469 ? -1.007 14.686 40.759 1.00 91.25 469 THR A CA 1
ATOM 3579 C C . THR A 1 469 ? -0.103 13.953 41.762 1.00 91.25 469 THR A C 1
ATOM 3581 O O . THR A 1 469 ? 0.348 12.837 41.508 1.00 91.25 469 THR A O 1
ATOM 3584 N N . ASP A 1 470 ? 0.120 14.555 42.940 1.00 79.19 470 ASP A N 1
ATOM 3585 C CA . ASP A 1 470 ? 0.682 13.882 44.124 1.00 79.19 470 ASP A CA 1
ATOM 3586 C C . ASP A 1 470 ? -0.388 13.187 45.009 1.00 79.19 470 ASP A C 1
ATOM 3588 O O . ASP A 1 470 ? -0.090 12.692 46.103 1.00 79.19 470 ASP A O 1
ATOM 3592 N N . GLY A 1 471 ? -1.642 13.151 44.542 1.00 72.94 471 GLY A N 1
ATOM 3593 C CA . GLY A 1 471 ? -2.758 12.398 45.122 1.00 72.94 471 GLY A CA 1
ATOM 3594 C C . GLY A 1 471 ? -3.469 13.062 46.303 1.00 72.94 471 GLY A C 1
ATOM 3595 O O . GLY A 1 471 ? -4.427 12.491 46.821 1.00 72.94 471 GLY A O 1
ATOM 3596 N N . LYS A 1 472 ? -3.046 14.252 46.753 1.00 82.75 472 LYS A N 1
ATOM 3597 C CA . LYS A 1 472 ? -3.633 14.904 47.937 1.00 82.75 472 LYS A CA 1
ATOM 3598 C C . LYS A 1 472 ? -4.642 15.981 47.571 1.00 82.75 472 LYS A C 1
ATOM 3600 O O . LYS A 1 472 ? -4.261 17.062 47.136 1.00 82.75 472 LYS A O 1
ATOM 3605 N N . ASP A 1 473 ? -5.911 15.779 47.920 1.00 87.88 473 ASP A N 1
ATOM 3606 C CA . ASP A 1 473 ? -6.798 16.926 48.132 1.00 87.88 473 ASP A CA 1
ATOM 3607 C C . ASP A 1 473 ? -6.500 17.577 49.492 1.00 87.88 473 ASP A C 1
ATOM 3609 O O . ASP A 1 473 ? -6.486 16.927 50.540 1.00 87.88 473 ASP A O 1
ATOM 3613 N N . THR A 1 474 ? -6.263 18.885 49.476 1.00 86.25 474 THR A N 1
ATOM 3614 C CA . THR A 1 474 ? -6.092 19.726 50.671 1.00 86.25 474 THR A CA 1
ATOM 3615 C C . THR A 1 474 ? -7.097 20.881 50.721 1.00 86.25 474 THR A C 1
ATOM 3617 O O . THR A 1 474 ? -7.067 21.688 51.651 1.00 86.25 474 THR A O 1
ATOM 3620 N N . SER A 1 475 ? -8.004 20.954 49.743 1.00 83.56 475 SER A N 1
ATOM 3621 C CA . SER A 1 475 ? -9.051 21.968 49.628 1.00 83.56 475 SER A CA 1
ATOM 3622 C C . SER A 1 475 ? -10.302 21.613 50.440 1.00 83.56 475 SER A C 1
ATOM 3624 O O . SER A 1 475 ? -10.919 22.490 51.048 1.00 83.56 475 SER A O 1
ATOM 3626 N N . GLY A 1 476 ? -10.686 20.330 50.444 1.00 77.88 476 GLY A N 1
ATOM 3627 C CA . GLY A 1 476 ? -11.947 19.840 50.995 1.00 77.88 476 GLY A CA 1
ATOM 3628 C C . GLY A 1 476 ? -13.211 20.408 50.330 1.00 77.88 476 GLY A C 1
ATOM 3629 O O . GLY A 1 476 ? -14.265 20.388 50.967 1.00 77.88 476 GLY A O 1
ATOM 3630 N N . GLN A 1 477 ? -13.132 20.948 49.104 1.00 82.75 477 GLN A N 1
ATOM 3631 C CA . GLN A 1 477 ? -14.294 21.531 48.408 1.00 82.75 477 GLN A CA 1
ATOM 3632 C C . GLN A 1 477 ? -15.295 20.458 47.949 1.00 82.75 477 GLN A C 1
ATOM 3634 O O . GLN A 1 477 ? -16.505 20.631 48.103 1.00 82.75 477 GLN A O 1
ATOM 3639 N N . VAL A 1 478 ? -14.781 19.339 47.435 1.00 89.56 478 VAL A N 1
ATOM 3640 C CA . VAL A 1 478 ? -15.527 18.115 47.109 1.00 89.56 478 VAL A CA 1
ATOM 3641 C C . VAL A 1 478 ? -14.977 16.980 47.976 1.00 89.56 478 VAL A C 1
ATOM 3643 O O . VAL A 1 478 ? -13.801 16.972 48.327 1.00 89.56 478 VAL A O 1
ATOM 3646 N N . SER A 1 479 ? -15.820 16.025 48.368 1.00 91.69 479 SER A N 1
ATOM 3647 C CA . SER A 1 479 ? -15.389 14.829 49.104 1.00 91.69 479 SER A CA 1
ATOM 3648 C C . SER A 1 479 ? -15.086 13.666 48.161 1.00 91.69 479 SER A C 1
ATOM 3650 O O . SER A 1 479 ? -15.852 13.444 47.224 1.00 91.69 479 SER A O 1
ATOM 3652 N N . LEU A 1 480 ? -14.070 12.862 48.490 1.00 90.44 480 LEU A N 1
ATOM 3653 C CA . LEU A 1 480 ? -13.714 11.595 47.831 1.00 90.44 480 LEU A CA 1
ATOM 3654 C C . LEU A 1 480 ? -14.946 10.721 47.509 1.00 90.44 480 LEU A C 1
ATOM 3656 O O . LEU A 1 480 ? -15.217 10.424 46.349 1.00 90.44 480 LEU A O 1
ATOM 3660 N N . ASP A 1 481 ? -15.784 10.464 48.518 1.00 90.12 481 ASP A N 1
ATOM 3661 C CA . ASP A 1 481 ? -17.098 9.803 48.435 1.00 90.12 481 ASP A CA 1
ATOM 3662 C C . ASP A 1 481 ? -18.065 10.325 47.358 1.00 90.12 481 ASP A C 1
ATOM 3664 O O . ASP A 1 481 ? -19.041 9.640 47.049 1.00 90.12 481 ASP A O 1
ATOM 3668 N N . SER A 1 482 ? -17.889 11.558 46.883 1.00 90.19 482 SER A N 1
ATOM 3669 C CA . SER A 1 482 ? -18.766 12.211 45.906 1.00 90.19 482 SER A CA 1
ATOM 3670 C C . SER A 1 482 ? -18.200 12.109 44.496 1.00 90.19 482 SER A C 1
ATOM 3672 O O . SER A 1 482 ? -18.963 11.852 43.572 1.00 90.19 482 SER A O 1
ATOM 3674 N N . VAL A 1 483 ? -16.883 12.267 44.327 1.00 91.62 483 VAL A N 1
ATOM 3675 C CA . VAL A 1 483 ? -16.230 12.112 43.018 1.00 91.62 483 VAL A CA 1
ATOM 3676 C C . VAL A 1 483 ? -16.147 10.637 42.611 1.00 91.62 483 VAL A C 1
ATOM 3678 O O . VAL A 1 483 ? -16.515 10.310 41.490 1.00 91.62 483 VAL A O 1
ATOM 3681 N N . ALA A 1 484 ? -15.838 9.728 43.543 1.00 88.62 484 ALA A N 1
ATOM 3682 C CA . ALA A 1 484 ? -15.865 8.283 43.292 1.00 88.62 484 ALA A CA 1
ATOM 3683 C C . ALA A 1 484 ? -17.272 7.781 42.909 1.00 88.62 484 ALA A C 1
ATOM 3685 O O . ALA A 1 484 ? -17.428 6.932 42.030 1.00 88.62 484 ALA A O 1
ATOM 3686 N N . LYS A 1 485 ? -18.323 8.350 43.525 1.00 88.81 485 LYS A N 1
ATOM 3687 C CA . LYS A 1 485 ? -19.715 8.083 43.127 1.00 88.81 485 LYS A CA 1
ATOM 3688 C C . LYS A 1 485 ? -20.041 8.652 41.750 1.00 88.81 485 LYS A C 1
ATOM 3690 O O . LYS A 1 485 ? -20.724 7.967 41.008 1.00 88.81 485 LYS A O 1
ATOM 3695 N N . LYS A 1 486 ? -19.544 9.846 41.402 1.00 88.06 486 LYS A N 1
ATOM 3696 C CA . LYS A 1 486 ? -19.743 10.441 40.071 1.00 88.06 486 LYS A CA 1
ATOM 3697 C C . LYS A 1 486 ? -19.128 9.564 38.975 1.00 88.06 486 LYS A C 1
ATOM 3699 O O . LYS A 1 486 ? -19.832 9.187 38.048 1.00 88.06 486 LYS A O 1
ATOM 3704 N N . ILE A 1 487 ? -17.862 9.171 39.143 1.00 86.31 487 ILE A N 1
ATOM 3705 C CA . ILE A 1 487 ? -17.137 8.275 38.224 1.00 86.31 487 ILE A CA 1
ATOM 3706 C C . ILE A 1 487 ? -17.910 6.964 38.034 1.00 86.31 487 ILE A C 1
ATOM 3708 O O . ILE A 1 487 ? -18.249 6.602 36.914 1.00 86.31 487 ILE A O 1
ATOM 3712 N N . SER A 1 488 ? -18.280 6.292 39.129 1.00 80.81 488 SER A N 1
ATOM 3713 C CA . SER A 1 488 ? -19.018 5.021 39.055 1.00 80.81 488 SER A CA 1
ATOM 3714 C C . SER A 1 488 ? -20.477 5.144 38.587 1.00 80.81 488 SER A C 1
ATOM 3716 O O . SER A 1 488 ? -21.024 4.152 38.114 1.00 80.81 488 SER A O 1
ATOM 3718 N N . SER A 1 489 ? -21.113 6.321 38.675 1.00 78.31 489 SER A N 1
ATOM 3719 C CA . SER A 1 489 ? -22.464 6.552 38.134 1.00 78.31 489 SER A CA 1
ATOM 3720 C C . SER A 1 489 ? -22.492 7.000 36.672 1.00 78.31 489 SER A C 1
ATOM 3722 O O . SER A 1 489 ? -23.512 6.816 36.019 1.00 78.31 489 SER A O 1
ATOM 3724 N N . GLU A 1 490 ? -21.413 7.609 36.176 1.00 79.69 490 GLU A N 1
ATOM 3725 C CA . GLU A 1 490 ? -21.283 8.063 34.781 1.00 79.69 490 GLU A CA 1
ATOM 3726 C C . GLU A 1 490 ? -20.466 7.095 33.912 1.00 79.69 490 GLU A C 1
ATOM 3728 O O . GLU A 1 490 ? -20.381 7.305 32.711 1.00 79.69 490 GLU A O 1
ATOM 3733 N N . GLN A 1 491 ? -19.852 6.064 34.507 1.00 76.56 491 GLN A N 1
ATOM 3734 C CA . GLN A 1 491 ? -19.041 5.017 33.853 1.00 76.56 491 GLN A CA 1
ATOM 3735 C C . GLN A 1 491 ? -17.826 5.511 33.032 1.00 76.56 491 GLN A C 1
ATOM 3737 O O . GLN A 1 491 ? -17.124 4.710 32.423 1.00 76.56 491 GLN A O 1
ATOM 3742 N N . LYS A 1 492 ? -17.519 6.812 33.087 1.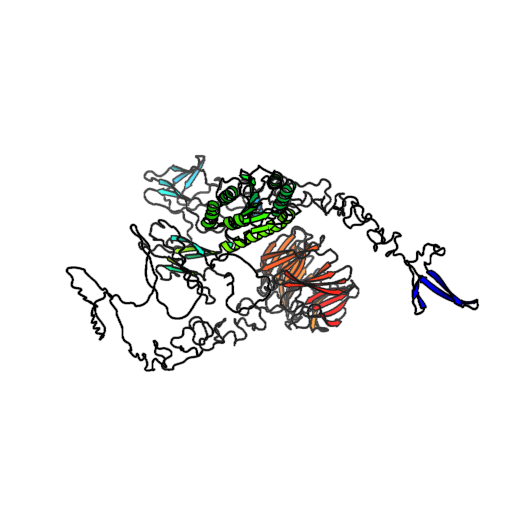00 80.56 492 LYS A N 1
ATOM 3743 C CA . LYS A 1 492 ? -16.408 7.468 32.382 1.00 80.56 492 LYS A CA 1
ATOM 3744 C C . LYS A 1 492 ? -15.033 6.943 32.803 1.00 80.56 492 LYS A C 1
ATOM 3746 O O . LYS A 1 492 ? -14.741 6.810 33.995 1.00 80.56 492 LYS A O 1
ATOM 3751 N N . ALA A 1 493 ? -14.155 6.743 31.820 1.00 84.69 493 ALA A N 1
ATOM 3752 C CA . ALA A 1 493 ? -12.783 6.300 32.040 1.00 84.69 493 ALA A CA 1
ATOM 3753 C C . ALA A 1 493 ? -11.941 7.381 32.746 1.00 84.69 493 ALA A C 1
ATOM 3755 O O . ALA A 1 493 ? -11.817 8.513 32.270 1.00 84.69 493 ALA A O 1
ATOM 3756 N N . VAL A 1 494 ? -11.325 7.021 33.876 1.00 91.12 494 VAL A N 1
ATOM 3757 C CA . VAL A 1 494 ? -10.404 7.888 34.628 1.00 91.12 494 VAL A CA 1
ATOM 3758 C C . VAL A 1 494 ? -9.098 7.150 34.900 1.00 91.12 494 VAL A C 1
ATOM 3760 O O . VAL A 1 494 ? -9.109 6.020 35.391 1.00 91.12 494 VAL A O 1
ATOM 3763 N N . TYR A 1 495 ? -7.980 7.820 34.632 1.00 93.00 495 TYR A N 1
ATOM 3764 C CA . TYR A 1 495 ? -6.616 7.348 34.860 1.00 93.00 495 TYR A CA 1
ATOM 3765 C C . TYR A 1 495 ? -5.849 8.361 35.713 1.00 93.00 495 TYR A C 1
ATOM 3767 O O . TYR A 1 495 ? -5.983 9.571 35.519 1.00 93.00 495 TYR A O 1
ATOM 3775 N N . ALA A 1 496 ? -5.026 7.888 36.650 1.00 93.31 496 ALA A N 1
ATOM 3776 C CA . ALA A 1 496 ? -4.230 8.747 37.525 1.00 93.31 496 ALA A CA 1
ATOM 3777 C C . ALA A 1 496 ? -2.731 8.476 37.357 1.00 93.31 496 ALA A C 1
ATOM 3779 O O . ALA A 1 496 ? -2.245 7.404 37.711 1.00 93.31 496 ALA A O 1
ATOM 3780 N N . ILE A 1 497 ? -1.980 9.465 36.871 1.00 94.12 497 ILE A N 1
ATOM 3781 C CA . ILE A 1 497 ? -0.515 9.427 36.851 1.00 94.12 497 ILE A CA 1
ATOM 3782 C C . ILE A 1 497 ? -0.020 10.076 38.143 1.00 94.12 497 ILE A C 1
ATOM 3784 O O . ILE A 1 497 ? -0.147 11.283 38.362 1.00 94.12 497 ILE A O 1
ATOM 3788 N N . ALA A 1 498 ? 0.496 9.243 39.037 1.00 91.06 498 ALA A N 1
ATOM 3789 C CA . ALA A 1 498 ? 0.694 9.576 40.436 1.00 91.06 498 ALA A CA 1
ATOM 3790 C C . ALA A 1 498 ? 2.185 9.815 40.711 1.00 91.06 498 ALA A C 1
ATOM 3792 O O . ALA A 1 498 ? 2.975 8.872 40.792 1.00 91.06 498 ALA A O 1
ATOM 3793 N N . VAL A 1 499 ? 2.596 11.083 40.795 1.00 87.19 499 VAL A N 1
ATOM 3794 C CA . VAL A 1 499 ? 4.008 11.468 40.637 1.00 87.19 499 VAL A CA 1
ATOM 3795 C C . VAL A 1 499 ? 4.643 11.929 41.950 1.00 87.19 499 VAL A C 1
ATOM 3797 O O . VAL A 1 499 ? 4.149 12.824 42.635 1.00 87.19 499 VAL A O 1
ATOM 3800 N N . GLY A 1 500 ? 5.807 11.360 42.265 1.00 77.81 500 GLY A N 1
ATOM 3801 C CA . GLY A 1 500 ? 6.712 11.829 43.312 1.00 77.81 500 GLY A CA 1
ATOM 3802 C C . GLY A 1 500 ? 6.771 10.952 44.566 1.00 77.81 500 GLY A C 1
ATOM 3803 O O . GLY A 1 500 ? 6.233 9.853 44.654 1.00 77.81 500 GLY A O 1
ATOM 3804 N N . ASN A 1 501 ? 7.482 11.448 45.581 1.00 70.62 501 ASN A N 1
ATOM 3805 C CA . ASN A 1 501 ? 7.923 10.645 46.731 1.00 70.62 501 ASN A CA 1
ATOM 3806 C C . ASN A 1 501 ? 6.934 10.602 47.916 1.00 70.62 501 ASN A C 1
ATOM 3808 O O . ASN A 1 501 ? 7.279 10.086 48.979 1.00 70.62 501 ASN A O 1
ATOM 3812 N N . GLN A 1 502 ? 5.745 11.198 47.794 1.00 71.31 502 GLN A N 1
ATOM 3813 C CA . GLN A 1 502 ? 4.774 11.356 48.893 1.00 71.31 502 GLN A CA 1
ATOM 3814 C C . GLN A 1 502 ? 3.323 11.116 48.440 1.00 71.31 502 GLN A C 1
ATOM 3816 O O . GLN A 1 502 ? 2.414 11.737 48.983 1.00 71.31 502 GLN A O 1
ATOM 3821 N N . VAL A 1 503 ? 3.101 10.270 47.433 1.00 81.00 503 VAL A N 1
ATOM 3822 C CA . VAL A 1 503 ? 1.771 10.030 46.846 1.00 81.00 503 VAL A CA 1
ATOM 3823 C C . VAL A 1 503 ? 0.804 9.375 47.842 1.00 81.00 503 VAL A C 1
ATOM 3825 O O . VAL A 1 503 ? 1.197 8.482 48.594 1.00 81.00 503 VAL A O 1
ATOM 3828 N N . ASP A 1 504 ? -0.464 9.800 47.835 1.00 83.50 504 ASP A N 1
ATOM 3829 C CA . ASP A 1 504 ? -1.556 9.111 48.538 1.00 83.50 504 ASP A CA 1
ATOM 3830 C C . ASP A 1 504 ? -2.275 8.117 47.602 1.00 83.50 504 ASP A C 1
ATOM 3832 O O . ASP A 1 504 ? -3.356 8.386 47.073 1.00 83.50 504 ASP A O 1
ATOM 3836 N N . ASN A 1 505 ? -1.652 6.953 47.369 1.00 79.88 505 ASN A N 1
ATOM 3837 C CA . ASN A 1 505 ? -2.243 5.901 46.530 1.00 79.88 505 ASN A CA 1
ATOM 3838 C C . ASN A 1 505 ? -3.612 5.447 47.064 1.00 79.88 505 ASN A C 1
ATOM 3840 O O . ASN A 1 505 ? -4.484 5.118 46.270 1.00 79.88 505 ASN A O 1
ATOM 3844 N N . GLN A 1 506 ? -3.831 5.458 48.385 1.00 83.56 506 GLN A N 1
ATOM 3845 C CA . GLN A 1 506 ? -5.089 4.996 48.977 1.00 83.56 506 GLN A CA 1
ATOM 3846 C C . GLN A 1 506 ? -6.254 5.936 48.630 1.00 83.56 506 GLN A C 1
ATOM 3848 O O . GLN A 1 506 ? -7.367 5.467 48.381 1.00 83.56 506 GLN A O 1
ATOM 3853 N N . ALA A 1 507 ? -6.007 7.248 48.589 1.00 84.75 507 ALA A N 1
ATOM 3854 C CA . ALA A 1 507 ? -6.975 8.224 48.097 1.00 84.75 507 ALA A CA 1
ATOM 3855 C C . ALA A 1 507 ? -7.250 8.057 46.592 1.00 84.75 507 ALA A C 1
ATOM 3857 O O . ALA A 1 507 ? -8.407 8.114 46.175 1.00 84.75 507 ALA A O 1
ATOM 3858 N N . LEU A 1 508 ? -6.213 7.806 45.784 1.00 88.50 508 LEU A N 1
ATOM 3859 C CA . LEU A 1 508 ? -6.354 7.602 44.337 1.00 88.50 508 LEU A CA 1
ATOM 3860 C C . LEU A 1 508 ? -7.102 6.302 43.995 1.00 88.50 508 LEU A C 1
ATOM 3862 O O . LEU A 1 508 ? -8.031 6.343 43.194 1.00 88.50 508 LEU A O 1
ATOM 3866 N N . GLU A 1 509 ? -6.789 5.181 44.651 1.00 87.62 509 GLU A N 1
ATOM 3867 C CA . GLU A 1 509 ? -7.511 3.902 44.517 1.00 87.62 509 GLU A CA 1
ATOM 3868 C C . GLU A 1 509 ? -8.999 4.058 44.862 1.00 87.62 509 GLU A C 1
ATOM 3870 O O . GLU A 1 509 ? -9.864 3.558 44.147 1.00 87.62 509 GLU A O 1
ATOM 3875 N N . GLN A 1 510 ? -9.315 4.807 45.924 1.00 85.56 510 GLN A N 1
ATOM 3876 C CA . GLN A 1 510 ? -10.698 5.086 46.326 1.00 85.56 510 GLN A CA 1
ATOM 3877 C C . GLN A 1 510 ? -11.419 6.083 45.409 1.00 85.56 510 GLN A C 1
ATOM 3879 O O . GLN A 1 510 ? -12.648 6.102 45.404 1.00 85.56 510 GLN A O 1
ATOM 3884 N N . MET A 1 511 ? -10.688 6.909 44.656 1.00 89.06 511 MET A N 1
ATOM 3885 C CA . MET A 1 511 ? -11.254 7.856 43.692 1.00 89.06 511 MET A CA 1
ATOM 3886 C C . MET A 1 511 ? -11.535 7.183 42.348 1.00 89.06 511 MET A C 1
ATOM 3888 O O . MET A 1 511 ? -12.626 7.338 41.810 1.00 89.06 511 MET A O 1
ATOM 3892 N N . VAL A 1 512 ? -10.548 6.456 41.820 1.00 85.94 512 VAL A N 1
ATOM 3893 C CA . VAL A 1 512 ? -10.561 5.857 40.477 1.00 85.94 512 VAL A CA 1
ATOM 3894 C C . VAL A 1 512 ? -11.240 4.479 40.466 1.00 85.94 512 VAL A C 1
ATOM 3896 O O . VAL A 1 512 ? -11.744 4.047 39.436 1.00 85.94 512 VAL A O 1
ATOM 3899 N N . GLY A 1 513 ? -11.297 3.785 41.607 1.00 78.75 513 GLY A N 1
ATOM 3900 C CA . GLY A 1 513 ? -11.996 2.504 41.767 1.00 78.75 513 GLY A CA 1
ATOM 3901 C C . GLY A 1 513 ? -11.199 1.264 41.343 1.00 78.75 513 GLY A C 1
ATOM 3902 O O . GLY A 1 513 ? -11.537 0.164 41.774 1.00 78.75 513 GLY A O 1
ATOM 3903 N N . SER A 1 514 ? -10.118 1.429 40.574 1.00 79.50 514 SER A N 1
ATOM 3904 C CA . SER A 1 514 ? -9.169 0.368 40.213 1.00 79.50 514 SER A CA 1
ATOM 3905 C C . SER A 1 514 ? -7.728 0.845 40.386 1.00 79.50 514 SER A C 1
ATOM 3907 O O . SER A 1 514 ? -7.383 1.954 39.976 1.00 79.50 514 SER A O 1
ATOM 3909 N N . SER A 1 515 ? -6.872 -0.003 40.961 1.00 80.00 515 SER A N 1
ATOM 3910 C CA . SER A 1 515 ? -5.434 0.256 41.093 1.00 80.00 515 SER A CA 1
ATOM 3911 C C . SER A 1 515 ? -4.682 0.148 39.764 1.00 80.00 515 SER A C 1
ATOM 3913 O O . SER A 1 515 ? -3.652 0.792 39.603 1.00 80.00 515 SER A O 1
ATOM 3915 N N . ALA A 1 516 ? -5.199 -0.608 38.791 1.00 81.62 516 ALA A N 1
ATOM 3916 C CA . ALA A 1 516 ? -4.565 -0.769 37.480 1.00 81.62 516 ALA A CA 1
ATOM 3917 C C . ALA A 1 516 ? -4.770 0.443 36.541 1.00 81.62 516 ALA A C 1
ATOM 3919 O O . ALA A 1 516 ? -4.094 0.546 35.524 1.00 81.62 516 ALA A O 1
ATOM 3920 N N . ASN A 1 517 ? -5.623 1.405 36.920 1.00 86.19 517 ASN A N 1
ATOM 3921 C CA . ASN A 1 517 ? -5.717 2.724 36.280 1.00 86.19 517 ASN A CA 1
ATOM 3922 C C . ASN A 1 517 ? -4.758 3.764 36.912 1.00 86.19 517 ASN A C 1
ATOM 3924 O O . ASN A 1 517 ? -4.885 4.963 36.641 1.00 86.19 517 ASN A O 1
ATOM 3928 N N . ILE A 1 518 ? -3.837 3.343 37.792 1.00 89.00 518 ILE A N 1
ATOM 3929 C CA . ILE A 1 518 ? -2.950 4.230 38.559 1.00 89.00 518 ILE A CA 1
ATOM 3930 C C . ILE A 1 518 ? -1.484 3.943 38.222 1.00 89.00 518 ILE A C 1
ATOM 3932 O O . ILE A 1 518 ? -0.943 2.883 38.529 1.00 89.00 518 ILE A O 1
ATOM 3936 N N . PHE A 1 519 ? -0.820 4.937 37.639 1.00 91.31 519 PHE A N 1
ATOM 3937 C CA . PHE A 1 519 ? 0.530 4.839 37.092 1.00 91.31 519 PHE A CA 1
ATOM 3938 C C . PHE A 1 519 ? 1.494 5.625 37.984 1.00 91.31 519 PHE A C 1
ATOM 3940 O O . PHE A 1 519 ? 1.564 6.855 37.913 1.00 91.31 519 PHE A O 1
ATOM 3947 N N . GLN A 1 520 ? 2.191 4.937 38.893 1.00 89.38 520 GLN A N 1
ATOM 3948 C CA . GLN A 1 520 ? 3.025 5.594 39.903 1.00 89.38 520 GLN A CA 1
ATOM 3949 C C . GLN A 1 520 ? 4.448 5.877 39.400 1.00 89.38 520 GLN A C 1
ATOM 3951 O O . GLN A 1 520 ? 5.220 4.961 39.122 1.00 89.38 520 GLN A O 1
ATOM 3956 N N . LEU A 1 521 ? 4.838 7.155 39.391 1.00 90.00 521 LEU A N 1
ATOM 3957 C CA . LEU A 1 521 ? 6.146 7.614 38.924 1.00 90.00 521 LEU A CA 1
ATOM 3958 C C . LEU A 1 521 ? 7.013 8.164 40.058 1.00 90.00 521 LEU A C 1
ATOM 3960 O O . LEU A 1 521 ? 6.628 9.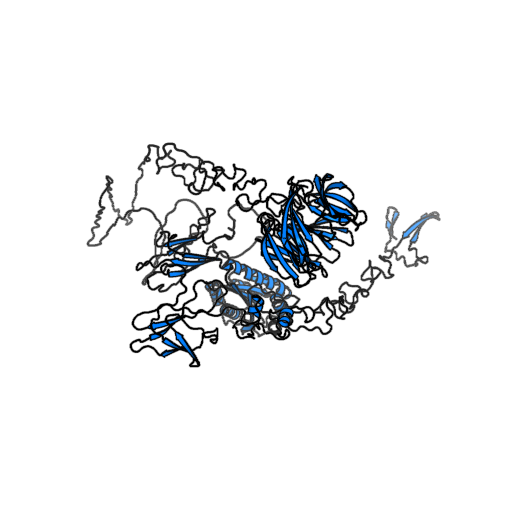078 40.784 1.00 90.00 521 LEU A O 1
ATOM 3964 N N . ASN A 1 522 ? 8.255 7.684 40.147 1.00 83.12 522 ASN A N 1
ATOM 3965 C CA . ASN A 1 522 ? 9.238 8.164 41.129 1.00 83.12 522 ASN A CA 1
ATOM 3966 C C . ASN A 1 522 ? 9.778 9.582 40.830 1.00 83.12 522 ASN A C 1
ATOM 3968 O O . ASN A 1 522 ? 10.400 10.199 41.696 1.00 83.12 522 ASN A O 1
ATOM 3972 N N . SER A 1 523 ? 9.584 10.087 39.605 1.00 82.94 523 SER A N 1
ATOM 3973 C CA . SER A 1 523 ? 10.127 11.359 39.112 1.00 82.94 523 SER A CA 1
ATOM 3974 C C . SER A 1 523 ? 9.284 11.916 37.962 1.00 82.94 523 SER A C 1
ATOM 3976 O O . SER A 1 523 ? 8.859 11.162 37.089 1.00 82.94 523 SER A O 1
ATOM 3978 N N . PHE A 1 524 ? 9.144 13.244 37.898 1.00 86.31 524 PHE A N 1
ATOM 3979 C CA . PHE A 1 524 ? 8.557 13.953 36.752 1.00 86.31 524 PHE A CA 1
ATOM 3980 C C . PHE A 1 524 ? 9.342 13.764 35.441 1.00 86.31 524 PHE A C 1
ATOM 3982 O O . PHE A 1 524 ? 8.792 13.987 34.370 1.00 86.31 524 PHE A O 1
ATOM 3989 N N . SER A 1 525 ? 10.601 13.315 35.494 1.00 85.75 525 SER A N 1
ATOM 3990 C CA . SER A 1 525 ? 11.400 13.021 34.292 1.00 85.75 525 SER A CA 1
ATOM 3991 C C . SER A 1 525 ? 10.885 11.832 33.471 1.00 85.75 525 SER A C 1
ATOM 3993 O O . SER A 1 525 ? 11.288 11.692 32.326 1.00 85.75 525 SER A O 1
ATOM 3995 N N . LEU A 1 526 ? 10.022 10.982 34.042 1.00 89.12 526 LEU A N 1
ATOM 3996 C CA . LEU A 1 526 ? 9.388 9.844 33.356 1.00 89.12 526 LEU A CA 1
ATOM 3997 C C . LEU A 1 526 ? 7.946 10.154 32.908 1.00 89.12 526 LEU A C 1
ATOM 3999 O O . LEU A 1 526 ? 7.262 9.301 32.352 1.00 89.12 526 LEU A O 1
ATOM 4003 N N . LEU A 1 527 ? 7.457 11.373 33.170 1.00 91.75 527 LEU A N 1
ATOM 4004 C CA . LEU A 1 527 ? 6.061 11.739 32.928 1.00 91.75 527 LEU A CA 1
ATOM 4005 C C . LEU A 1 527 ? 5.711 11.784 31.435 1.00 91.75 527 LEU A C 1
ATOM 4007 O O . LEU A 1 527 ? 4.587 11.454 31.085 1.00 91.75 527 LEU A O 1
ATOM 4011 N N . ALA A 1 528 ? 6.654 12.159 30.566 1.00 90.12 528 ALA A N 1
ATOM 4012 C CA . ALA A 1 528 ? 6.441 12.211 29.118 1.00 90.12 528 ALA A CA 1
ATOM 4013 C C . ALA A 1 528 ? 6.101 10.827 28.534 1.00 90.12 528 ALA A C 1
ATOM 4015 O O . ALA A 1 528 ? 5.067 10.662 27.887 1.00 90.12 528 ALA A O 1
ATOM 4016 N N . GLU A 1 529 ? 6.936 9.827 28.822 1.00 88.12 529 GLU A N 1
ATOM 4017 C CA . GLU A 1 529 ? 6.768 8.433 28.395 1.00 88.12 529 GLU A CA 1
ATOM 4018 C C . GLU A 1 529 ? 5.446 7.852 28.919 1.00 88.12 529 GLU A C 1
ATOM 4020 O O . GLU A 1 529 ? 4.593 7.426 28.139 1.00 88.12 529 GLU A O 1
ATOM 4025 N N . GLN A 1 530 ? 5.214 7.953 30.232 1.00 92.69 530 GLN A N 1
ATOM 4026 C CA . GLN A 1 530 ? 4.014 7.404 30.862 1.00 92.69 530 GLN A CA 1
ATOM 4027 C C . GLN A 1 530 ? 2.719 8.077 30.386 1.00 92.69 530 GLN A C 1
ATOM 4029 O O . GLN A 1 530 ? 1.702 7.404 30.243 1.00 92.69 530 GLN A O 1
ATOM 4034 N N . LEU A 1 531 ? 2.730 9.393 30.144 1.00 92.94 531 LEU A N 1
ATOM 4035 C CA . LEU A 1 531 ? 1.560 10.132 29.659 1.00 92.94 531 LEU A CA 1
ATOM 4036 C C . LEU A 1 531 ? 1.192 9.737 28.222 1.00 92.94 531 LEU A C 1
ATOM 4038 O O . LEU A 1 531 ? 0.008 9.610 27.914 1.00 92.94 531 LEU A O 1
ATOM 4042 N N . ASN A 1 532 ? 2.191 9.494 27.368 1.00 87.94 532 ASN A N 1
ATOM 4043 C CA . ASN A 1 532 ? 1.975 8.964 26.021 1.00 87.94 532 ASN A CA 1
ATOM 4044 C C . ASN A 1 532 ? 1.365 7.550 26.069 1.00 87.94 532 ASN A C 1
ATOM 4046 O O . ASN A 1 532 ? 0.386 7.287 25.371 1.00 87.94 532 ASN A O 1
ATOM 4050 N N . GLU A 1 533 ? 1.884 6.665 26.929 1.00 86.56 533 GLU A N 1
ATOM 4051 C CA . GLU A 1 533 ? 1.336 5.313 27.121 1.00 86.56 533 GLU A CA 1
ATOM 4052 C C . GLU A 1 533 ? -0.121 5.346 27.621 1.00 86.56 533 GLU A C 1
ATOM 4054 O O . GLU A 1 533 ? -0.994 4.699 27.043 1.00 86.56 533 GLU A O 1
ATOM 4059 N N . VAL A 1 534 ? -0.415 6.148 28.651 1.00 86.38 534 VAL A N 1
ATOM 4060 C CA . VAL A 1 534 ? -1.768 6.251 29.226 1.00 86.38 534 VAL A CA 1
ATOM 4061 C C . VAL A 1 534 ? -2.767 6.836 28.224 1.00 86.38 534 VAL A C 1
ATOM 4063 O O . VAL A 1 534 ? -3.883 6.330 28.138 1.00 86.38 534 VAL A O 1
ATOM 4066 N N . ASN A 1 535 ? -2.378 7.829 27.414 1.00 86.06 535 ASN A N 1
ATOM 4067 C CA . ASN A 1 535 ? -3.231 8.336 26.331 1.00 86.06 535 ASN A CA 1
ATOM 4068 C C . ASN A 1 535 ? -3.538 7.253 25.284 1.00 86.06 535 ASN A C 1
ATOM 4070 O O . ASN A 1 535 ? -4.685 7.105 24.867 1.00 86.06 535 ASN A O 1
ATOM 4074 N N . LYS A 1 536 ? -2.534 6.453 24.898 1.00 80.56 536 LYS A N 1
ATOM 4075 C CA . LYS A 1 536 ? -2.714 5.353 23.941 1.00 80.56 536 LYS A CA 1
ATOM 4076 C C . LYS A 1 536 ? -3.646 4.263 24.491 1.00 80.56 536 LYS A C 1
ATOM 4078 O O . LYS A 1 536 ? -4.517 3.782 23.771 1.00 80.56 536 LYS A O 1
ATOM 4083 N N . ASN A 1 537 ? -3.507 3.910 25.769 1.00 75.44 537 ASN A N 1
ATOM 4084 C CA . ASN A 1 537 ? -4.352 2.912 26.433 1.00 75.44 537 ASN A CA 1
ATOM 4085 C C . ASN A 1 537 ? -5.799 3.409 26.626 1.00 75.44 537 ASN A C 1
ATOM 4087 O O . ASN A 1 537 ? -6.747 2.642 26.445 1.00 75.44 537 ASN A O 1
ATOM 4091 N N . ALA A 1 538 ? -5.979 4.699 26.924 1.00 69.19 538 ALA A N 1
ATOM 4092 C CA . ALA A 1 538 ? -7.292 5.337 26.967 1.00 69.19 538 ALA A CA 1
ATOM 4093 C C . ALA A 1 538 ? -7.995 5.291 25.597 1.00 69.19 538 ALA A C 1
ATOM 4095 O O . ALA A 1 538 ? -9.166 4.931 25.522 1.00 69.19 538 ALA A O 1
ATOM 4096 N N . ALA A 1 539 ? -7.266 5.566 24.511 1.00 66.00 539 ALA A N 1
ATOM 4097 C CA . ALA A 1 539 ? -7.797 5.488 23.152 1.00 66.00 539 ALA A CA 1
ATOM 4098 C C . ALA A 1 539 ? -8.148 4.052 22.717 1.00 66.00 539 ALA A C 1
ATOM 4100 O O . ALA A 1 539 ? -9.217 3.832 22.155 1.00 66.00 539 ALA A O 1
ATOM 4101 N N . MET A 1 540 ? -7.309 3.057 23.036 1.00 63.56 540 MET A N 1
ATOM 4102 C CA . MET A 1 540 ? -7.624 1.641 22.772 1.00 63.56 540 MET A CA 1
ATOM 4103 C C . MET A 1 540 ? -8.898 1.175 23.492 1.00 63.56 540 MET A C 1
ATOM 4105 O O . MET A 1 540 ? -9.646 0.370 22.948 1.00 63.56 540 MET A O 1
ATOM 4109 N N . THR A 1 541 ? -9.181 1.715 24.683 1.00 60.50 541 THR A N 1
ATOM 4110 C CA . THR A 1 541 ? -10.427 1.431 25.421 1.00 60.50 541 THR A CA 1
ATOM 4111 C C . THR A 1 541 ? -11.663 1.979 24.691 1.00 60.50 541 THR A C 1
ATOM 4113 O O . THR A 1 541 ? -12.760 1.450 24.857 1.00 60.50 541 THR A O 1
ATOM 4116 N N . MET A 1 542 ? -11.491 3.006 23.852 1.00 56.44 542 MET A N 1
ATOM 4117 C CA . MET A 1 542 ? -12.563 3.601 23.054 1.00 56.44 542 MET A CA 1
ATOM 4118 C C . MET A 1 542 ? -12.860 2.845 21.756 1.00 56.44 542 MET A C 1
ATOM 4120 O O . MET A 1 542 ? -14.003 2.867 21.313 1.00 56.44 542 MET A O 1
ATOM 4124 N N . ALA A 1 543 ? -11.883 2.134 21.179 1.00 53.91 543 ALA A N 1
ATOM 4125 C CA . ALA A 1 543 ? -12.160 1.196 20.088 1.00 53.91 543 ALA A CA 1
ATOM 4126 C C . ALA A 1 543 ? -13.188 0.148 20.554 1.00 53.91 543 ALA A C 1
ATOM 4128 O O . ALA A 1 543 ? -14.247 0.011 19.953 1.00 53.91 543 ALA A O 1
ATOM 4129 N N . SER A 1 544 ? -12.974 -0.441 21.737 1.00 53.97 544 SER A N 1
ATOM 4130 C CA . SER A 1 544 ? -13.919 -1.355 22.405 1.00 53.97 544 SER A CA 1
ATOM 4131 C C . SER A 1 544 ? -15.214 -0.710 22.952 1.00 53.97 544 SER A C 1
ATOM 4133 O O . SER A 1 544 ? -15.845 -1.278 23.840 1.00 53.97 544 SER A O 1
ATOM 4135 N N . LEU A 1 545 ? -15.602 0.482 22.481 1.00 53.81 545 LEU A N 1
ATOM 4136 C CA . LEU A 1 545 ? -16.944 1.056 22.682 1.00 53.81 545 LEU A CA 1
ATOM 4137 C C . LEU A 1 545 ? -17.771 1.119 21.384 1.00 53.81 545 LEU A C 1
ATOM 4139 O O . LEU A 1 545 ? -18.988 1.296 21.467 1.00 53.81 545 LEU A O 1
ATOM 4143 N N . ILE A 1 546 ? -17.128 0.956 20.220 1.00 55.16 546 ILE A N 1
ATOM 4144 C CA . ILE A 1 546 ? -17.735 0.964 18.874 1.00 55.16 546 ILE A CA 1
ATOM 4145 C C . ILE A 1 546 ? -17.513 -0.353 18.108 1.00 55.16 546 ILE A C 1
ATOM 4147 O O . ILE A 1 546 ? -18.343 -0.699 17.267 1.00 55.16 546 ILE A O 1
ATOM 4151 N N . ASP A 1 547 ? -16.444 -1.087 18.439 1.00 53.03 547 ASP A N 1
ATOM 4152 C CA . ASP A 1 547 ? -16.195 -2.484 18.062 1.00 53.03 547 ASP A CA 1
ATOM 4153 C C . ASP A 1 547 ? -17.447 -3.327 18.368 1.00 53.03 547 ASP A C 1
ATOM 4155 O O . ASP A 1 547 ? -18.050 -3.200 19.439 1.00 53.03 547 ASP A O 1
ATOM 4159 N N . GLY A 1 548 ? -17.882 -4.131 17.398 1.00 53.56 548 GLY A N 1
ATOM 4160 C CA . GLY A 1 548 ? -19.086 -4.952 17.514 1.00 53.56 548 GLY A CA 1
ATOM 4161 C C . GLY A 1 548 ? -20.404 -4.181 17.696 1.00 53.56 548 GLY A C 1
ATOM 4162 O O . GLY A 1 548 ? -21.277 -4.666 18.413 1.00 53.56 548 GLY A O 1
ATOM 4163 N N . LYS A 1 549 ? -20.607 -3.010 17.068 1.00 58.47 549 LYS A N 1
ATOM 4164 C CA . LYS A 1 549 ? -21.907 -2.292 17.098 1.00 58.47 549 LYS A CA 1
ATOM 4165 C C . LYS A 1 549 ? -22.377 -1.837 15.727 1.00 58.47 549 LYS A C 1
ATOM 4167 O O . LYS A 1 549 ? -21.580 -1.366 14.920 1.00 58.47 549 LYS A O 1
ATOM 4172 N N . TYR A 1 550 ? -23.686 -1.919 15.492 1.00 60.44 550 TYR A N 1
ATOM 4173 C CA . TYR A 1 550 ? -24.301 -1.669 14.187 1.00 60.44 550 TYR A CA 1
ATOM 4174 C C . TYR A 1 550 ? -25.500 -0.715 14.295 1.00 60.44 550 TYR A C 1
ATOM 4176 O O . TYR A 1 550 ? -26.401 -0.901 15.113 1.00 60.44 550 TYR A O 1
ATOM 4184 N N . ALA A 1 551 ? -25.546 0.303 13.438 1.00 55.34 551 ALA A N 1
ATOM 4185 C CA . ALA A 1 551 ? -26.748 1.086 13.169 1.00 55.34 551 ALA A CA 1
ATOM 4186 C C . ALA A 1 551 ? -27.698 0.284 12.268 1.00 55.34 551 ALA A C 1
ATOM 4188 O O . ALA A 1 551 ? -27.265 -0.278 11.266 1.00 55.34 551 ALA A O 1
ATOM 4189 N N . VAL A 1 552 ? -28.996 0.272 12.581 1.00 53.00 552 VAL A N 1
ATOM 4190 C CA . VAL A 1 552 ? -30.020 -0.459 11.816 1.00 53.00 552 VAL A CA 1
ATOM 4191 C C . VAL A 1 552 ? -31.157 0.474 11.406 1.00 53.00 552 VAL A C 1
ATOM 4193 O O . VAL A 1 552 ? -31.718 1.209 12.226 1.00 53.00 552 VAL A O 1
ATOM 4196 N N . TYR A 1 553 ? -31.520 0.426 10.124 1.00 54.53 553 TYR A N 1
ATOM 4197 C CA . TYR A 1 553 ? -32.548 1.252 9.493 1.00 54.53 553 TYR A CA 1
ATOM 4198 C C . TYR A 1 553 ? -33.624 0.347 8.892 1.00 54.53 553 TYR A C 1
ATOM 4200 O O . TYR A 1 553 ? -33.336 -0.393 7.963 1.00 54.53 553 TYR A O 1
ATOM 4208 N N . TYR A 1 554 ? -34.870 0.419 9.365 1.00 51.16 554 TYR A N 1
ATOM 4209 C CA . TYR A 1 554 ? -35.942 -0.511 8.972 1.00 51.16 554 TYR A CA 1
ATOM 4210 C C . TYR A 1 554 ? -37.214 0.218 8.525 1.00 51.16 554 TYR A C 1
ATOM 4212 O O . TYR A 1 554 ? -37.595 1.232 9.107 1.00 51.16 554 TYR A O 1
ATOM 4220 N N . ALA A 1 555 ? -37.887 -0.282 7.487 1.00 50.59 555 ALA A N 1
ATOM 4221 C CA . ALA A 1 555 ? -39.004 0.388 6.830 1.00 50.59 555 ALA A CA 1
ATOM 4222 C C . ALA A 1 555 ? -40.088 -0.600 6.348 1.00 50.59 555 ALA A C 1
ATOM 4224 O O . ALA A 1 555 ? -40.019 -1.128 5.239 1.00 50.59 555 ALA A O 1
ATOM 4225 N N . SER A 1 556 ? -41.153 -0.776 7.141 1.00 48.06 556 SER A N 1
ATOM 4226 C CA . SER A 1 556 ? -42.281 -1.671 6.815 1.00 48.06 556 SER A CA 1
ATOM 4227 C C . SER A 1 556 ? -43.540 -0.933 6.304 1.00 48.06 556 SER A C 1
ATOM 4229 O O . SER A 1 556 ? -43.862 0.167 6.788 1.00 48.06 556 SER A O 1
ATOM 4231 N N . PRO A 1 557 ? -44.260 -1.486 5.301 1.00 46.50 557 PRO A N 1
ATOM 4232 C CA . PRO A 1 557 ? -45.439 -0.884 4.691 1.00 46.50 557 PRO A CA 1
ATOM 4233 C C . PRO A 1 557 ? -46.623 -0.806 5.656 1.00 46.50 557 PRO A C 1
ATOM 4235 O O . PRO A 1 557 ? -46.840 -1.624 6.544 1.00 46.50 557 PRO A O 1
ATOM 4238 N N . LYS A 1 558 ? -47.427 0.241 5.476 1.00 46.41 558 LYS A N 1
ATOM 4239 C CA . LYS A 1 558 ? -48.359 0.750 6.487 1.00 46.41 558 LYS A CA 1
ATOM 4240 C C . LYS A 1 558 ? -49.577 -0.153 6.769 1.00 46.41 558 LYS A C 1
ATOM 4242 O O . LYS A 1 558 ? -50.696 0.166 6.354 1.00 46.41 558 LYS A O 1
ATOM 4247 N N . ARG A 1 559 ? -49.392 -1.215 7.561 1.00 49.09 559 ARG A N 1
ATOM 4248 C CA . ARG A 1 559 ? -50.465 -2.062 8.121 1.00 49.09 559 ARG A CA 1
ATOM 4249 C C . ARG A 1 559 ? -51.419 -1.204 8.972 1.00 49.09 559 ARG A C 1
ATOM 4251 O O . ARG A 1 559 ? -51.081 -0.664 10.025 1.00 49.09 559 ARG A O 1
ATOM 4258 N N . SER A 1 560 ? -52.620 -0.945 8.445 1.00 40.94 560 SER A N 1
ATOM 4259 C CA . SER A 1 560 ? -53.448 0.176 8.907 1.00 40.94 560 SER A CA 1
ATOM 4260 C C . SER A 1 560 ? -54.346 -0.171 10.101 1.00 40.94 560 SER A C 1
ATOM 4262 O O . SER A 1 560 ? -55.515 -0.522 9.923 1.00 40.94 560 SER A O 1
ATOM 4264 N N . GLY A 1 561 ? -53.842 0.035 11.320 1.00 44.56 561 GLY A N 1
ATOM 4265 C CA . GLY A 1 561 ? -54.669 0.110 12.534 1.00 44.56 561 GLY A CA 1
ATOM 4266 C C . GLY A 1 561 ? -54.432 -0.968 13.590 1.00 44.56 561 GLY A C 1
ATOM 4267 O O . GLY A 1 561 ? -55.161 -0.980 14.580 1.00 44.56 561 GLY A O 1
ATOM 4268 N N . THR A 1 562 ? -53.431 -1.827 13.410 1.00 47.22 562 THR A N 1
ATOM 4269 C CA . THR A 1 562 ? -52.868 -2.665 14.475 1.00 47.22 562 THR A CA 1
ATOM 4270 C C . THR A 1 562 ? -51.634 -1.995 15.079 1.00 47.22 562 THR A C 1
ATOM 4272 O O . THR A 1 562 ? -50.982 -1.174 14.433 1.00 47.22 562 THR A O 1
ATOM 4275 N N . SER A 1 563 ? -51.355 -2.318 16.339 1.00 48.69 563 SER A N 1
ATOM 4276 C CA . SER A 1 563 ? -50.085 -2.037 17.003 1.00 48.69 563 SER A CA 1
ATOM 4277 C C . SER A 1 563 ? -49.284 -3.330 17.015 1.00 48.69 563 SER A C 1
ATOM 4279 O O . SER A 1 563 ? -49.658 -4.263 17.726 1.00 48.69 563 SER A O 1
ATOM 4281 N N . ASN A 1 564 ? -48.245 -3.378 16.191 1.00 50.72 564 ASN A N 1
ATOM 4282 C CA . ASN A 1 564 ? -47.412 -4.556 15.989 1.00 50.72 564 ASN A CA 1
ATOM 4283 C C . ASN A 1 564 ? -46.101 -4.402 16.777 1.00 50.72 564 ASN A C 1
ATOM 4285 O O . ASN A 1 564 ? -45.608 -3.278 16.910 1.00 50.72 564 ASN A O 1
ATOM 4289 N N . LEU A 1 565 ? -45.557 -5.507 17.286 1.00 52.72 565 LEU A N 1
ATOM 4290 C CA . LEU A 1 565 ? -44.202 -5.571 17.843 1.00 52.72 565 LEU A CA 1
ATOM 4291 C C . LEU A 1 565 ? -43.210 -5.863 16.709 1.00 52.72 565 LEU A C 1
ATOM 4293 O O . LEU A 1 565 ? -43.529 -6.654 15.823 1.00 52.72 565 LEU A O 1
ATOM 4297 N N . ALA A 1 566 ? -42.033 -5.241 16.749 1.00 50.75 566 ALA A N 1
ATOM 4298 C CA . ALA A 1 566 ? -40.914 -5.562 15.870 1.00 50.75 566 ALA A CA 1
ATOM 4299 C C . ALA A 1 566 ? -39.745 -6.071 16.721 1.00 50.75 566 ALA A C 1
ATOM 4301 O O . ALA A 1 566 ? -39.378 -5.413 17.698 1.00 50.75 566 ALA A O 1
ATOM 4302 N N . THR A 1 567 ? -39.185 -7.213 16.335 1.00 53.03 567 THR A N 1
ATOM 4303 C CA . THR A 1 567 ? -38.011 -7.825 16.967 1.00 53.03 567 THR A CA 1
ATOM 4304 C C . THR A 1 567 ? -36.887 -7.864 15.944 1.00 53.03 567 THR A C 1
ATOM 4306 O O . THR A 1 567 ? -37.128 -8.242 14.796 1.00 53.03 567 THR A O 1
ATOM 4309 N N . PHE A 1 568 ? -35.685 -7.471 16.357 1.00 51.25 568 PHE A N 1
ATOM 4310 C CA . PHE A 1 568 ? -34.470 -7.538 15.550 1.00 51.25 568 PHE A CA 1
ATOM 4311 C C . PHE A 1 568 ? -33.556 -8.622 16.126 1.00 51.25 568 PHE A C 1
ATOM 4313 O O . PHE A 1 568 ? -33.411 -8.699 17.349 1.00 51.25 568 PHE A O 1
ATOM 4320 N N . GLY A 1 569 ? -32.957 -9.430 15.255 1.00 54.50 569 GLY A N 1
ATOM 4321 C CA . GLY A 1 569 ? -32.021 -10.491 15.625 1.00 54.50 569 GLY A CA 1
ATOM 4322 C C . GLY A 1 569 ? -30.913 -10.662 14.586 1.00 54.50 569 GLY A C 1
ATOM 4323 O O . GLY A 1 569 ? -30.941 -10.026 13.531 1.00 54.50 569 GLY A O 1
ATOM 4324 N N . ILE A 1 570 ? -29.928 -11.496 14.921 1.00 52.03 570 ILE A N 1
ATOM 4325 C CA . ILE A 1 570 ? -28.719 -11.765 14.130 1.00 52.03 570 ILE A CA 1
ATOM 4326 C C . ILE A 1 570 ? -28.513 -13.278 14.042 1.00 52.03 570 ILE A C 1
ATOM 4328 O O . ILE A 1 570 ? -28.664 -13.982 15.042 1.00 52.03 570 ILE A O 1
ATOM 4332 N N . GLN A 1 571 ? -28.153 -13.753 12.856 1.00 55.56 571 GLN A N 1
ATOM 4333 C CA . GLN A 1 571 ? -27.848 -15.142 12.535 1.00 55.56 571 GLN A CA 1
ATOM 4334 C C . GLN A 1 571 ? -26.741 -15.124 11.482 1.00 55.56 571 GLN A C 1
ATOM 4336 O O . GLN A 1 571 ? -26.965 -14.661 10.369 1.00 55.56 571 GLN A O 1
ATOM 4341 N N . ASN A 1 572 ? -25.538 -15.572 11.843 1.00 46.69 572 ASN A N 1
ATOM 4342 C CA . ASN A 1 572 ? -24.413 -15.574 10.913 1.00 46.69 572 ASN A CA 1
ATOM 4343 C C . ASN A 1 572 ? -24.369 -16.881 10.114 1.00 46.69 572 ASN A C 1
ATOM 4345 O O . ASN A 1 572 ? -24.525 -17.950 10.702 1.00 46.69 572 ASN A O 1
ATOM 4349 N N . ASN A 1 573 ? -24.074 -16.796 8.812 1.00 42.28 573 ASN A N 1
ATOM 4350 C CA . ASN A 1 573 ? -24.076 -17.945 7.889 1.00 42.28 573 ASN A CA 1
ATOM 4351 C C . ASN A 1 573 ? -23.092 -19.088 8.249 1.00 42.28 573 ASN A C 1
ATOM 4353 O O . ASN A 1 573 ? -23.146 -20.142 7.633 1.00 42.28 573 ASN A O 1
ATOM 4357 N N . ASN A 1 574 ? -22.207 -18.917 9.240 1.00 39.84 574 ASN A N 1
ATOM 4358 C CA . ASN A 1 574 ? -21.313 -19.968 9.750 1.00 39.84 574 ASN A CA 1
ATOM 4359 C C . ASN A 1 574 ? -21.923 -20.742 10.947 1.00 39.84 574 ASN A C 1
ATOM 4361 O O . ASN A 1 574 ? -21.237 -20.951 11.950 1.00 39.84 574 ASN A O 1
ATOM 4365 N N . GLY A 1 575 ? -23.225 -21.057 10.927 1.00 35.59 575 GLY A N 1
ATOM 4366 C CA . GLY A 1 575 ? -23.932 -21.791 11.998 1.00 35.59 575 GLY A CA 1
ATOM 4367 C C . GLY A 1 575 ? -24.044 -21.077 13.363 1.00 35.59 575 GLY A C 1
ATOM 4368 O O . GLY A 1 575 ? -24.660 -21.585 14.302 1.00 35.59 575 GLY A O 1
ATOM 4369 N N . PHE A 1 576 ? -23.474 -19.878 13.519 1.00 37.22 576 PHE A N 1
ATOM 4370 C CA . PHE A 1 576 ? -23.518 -19.121 14.772 1.00 37.22 576 PHE A CA 1
ATOM 4371 C C . PHE A 1 576 ? -24.843 -18.356 14.919 1.00 37.22 576 PHE A C 1
ATOM 4373 O O . PHE A 1 576 ? -24.926 -17.154 14.638 1.00 37.22 576 PHE A O 1
ATOM 4380 N N . SER A 1 577 ? -25.866 -19.023 15.469 1.00 37.03 577 SER A N 1
ATOM 4381 C CA . SER A 1 577 ? -26.951 -18.304 16.151 1.00 37.03 577 SER A CA 1
ATOM 4382 C C . SER A 1 577 ? -26.379 -17.569 17.366 1.00 37.03 577 SER A C 1
ATOM 4384 O O . SER A 1 577 ? -25.826 -18.180 18.287 1.00 37.03 577 SER A O 1
ATOM 4386 N N . LEU A 1 578 ? -26.546 -16.244 17.411 1.00 42.97 578 LEU A N 1
ATOM 4387 C CA . LEU A 1 578 ? -26.292 -15.443 18.610 1.00 42.97 578 LEU A CA 1
ATOM 4388 C C . LEU A 1 578 ? -27.490 -15.550 19.567 1.00 42.97 578 LEU A C 1
ATOM 4390 O O . LEU A 1 578 ? -28.178 -14.568 19.857 1.00 42.97 578 LEU A O 1
ATOM 4394 N N . ASP A 1 579 ? -27.719 -16.774 20.049 1.00 37.25 579 ASP A N 1
ATOM 4395 C CA . ASP A 1 579 ? -28.877 -17.224 20.829 1.00 37.25 579 ASP A CA 1
ATOM 4396 C C . ASP A 1 579 ? -28.997 -16.467 22.173 1.00 37.25 579 ASP A C 1
ATOM 4398 O O . ASP A 1 579 ? -28.516 -16.877 23.232 1.00 37.25 579 ASP A O 1
ATOM 4402 N N . GLY A 1 580 ? -29.596 -15.275 22.102 1.00 38.03 580 GLY A N 1
ATOM 4403 C CA . GLY A 1 580 ? -29.667 -14.305 23.197 1.00 38.03 580 GLY A CA 1
ATOM 4404 C C . GLY A 1 580 ? -29.772 -12.837 22.758 1.00 38.03 580 GLY A C 1
ATOM 4405 O O . GLY A 1 580 ? -30.339 -12.037 23.502 1.00 38.03 580 GLY A O 1
ATOM 4406 N N . PHE A 1 581 ? -29.309 -12.470 21.556 1.00 40.19 581 PHE A N 1
ATOM 4407 C CA . PHE A 1 581 ? -29.332 -11.090 21.035 1.00 40.19 581 PHE A CA 1
ATOM 4408 C C . PHE A 1 581 ? -30.670 -10.698 20.369 1.00 40.19 581 PHE A C 1
ATOM 4410 O O . PHE A 1 581 ? -30.715 -10.158 19.268 1.00 40.19 581 PHE A O 1
ATOM 4417 N N . ASN A 1 582 ? -31.784 -10.936 21.070 1.00 41.81 582 ASN A N 1
ATOM 4418 C CA . ASN A 1 582 ? -33.103 -10.416 20.693 1.00 41.81 582 ASN A CA 1
ATOM 4419 C C . ASN A 1 582 ? -33.363 -9.058 21.377 1.00 41.81 582 ASN A C 1
ATOM 4421 O O . ASN A 1 582 ? -33.871 -9.001 22.500 1.00 41.81 582 ASN A O 1
ATOM 4425 N N . GLU A 1 583 ? -33.042 -7.952 20.699 1.00 41.59 583 GLU A N 1
ATOM 4426 C CA . GLU A 1 583 ? -33.415 -6.597 21.143 1.00 41.59 583 GLU A CA 1
ATOM 4427 C C . GLU A 1 583 ? -34.917 -6.349 20.878 1.00 41.59 583 GLU A C 1
ATOM 4429 O O . GLU A 1 583 ? -35.340 -5.922 19.799 1.00 41.59 583 GLU A O 1
ATOM 4434 N N . GLU A 1 584 ? -35.759 -6.610 21.884 1.00 41.00 584 GLU A N 1
ATOM 4435 C CA . GLU A 1 584 ? -37.184 -6.253 21.855 1.00 41.00 584 GLU A CA 1
ATOM 4436 C C . GLU A 1 584 ? -37.374 -4.724 21.948 1.00 41.00 584 GLU A C 1
ATOM 4438 O O . GLU A 1 584 ? -37.471 -4.138 23.032 1.00 41.00 584 GLU A O 1
ATOM 4443 N N . VAL A 1 585 ? -37.479 -4.043 20.803 1.00 37.72 585 VAL A N 1
ATOM 4444 C CA . VAL A 1 585 ? -37.701 -2.587 20.758 1.00 37.72 585 VAL A CA 1
ATOM 4445 C C . VAL A 1 585 ? -39.164 -2.250 21.089 1.00 37.72 585 VAL A C 1
ATOM 4447 O O . VAL A 1 585 ? -40.030 -2.119 20.221 1.00 37.72 585 VAL A O 1
ATOM 4450 N N . TYR A 1 586 ? -39.448 -2.071 22.382 1.00 36.84 586 TYR A N 1
ATOM 4451 C CA . TYR A 1 586 ? -40.780 -1.769 22.923 1.00 36.84 586 TYR A CA 1
ATOM 4452 C C . TYR A 1 586 ? -41.393 -0.448 22.398 1.00 36.84 586 TYR A C 1
ATOM 4454 O O . TYR A 1 586 ? -41.284 0.611 23.022 1.00 36.84 586 TYR A O 1
ATOM 4462 N N . GLY A 1 587 ? -42.134 -0.517 21.286 1.00 41.25 587 GLY A N 1
ATOM 4463 C CA . GLY A 1 587 ? -42.847 0.619 20.689 1.00 41.25 587 GLY A CA 1
ATOM 4464 C C . GLY A 1 587 ? -44.216 0.252 20.104 1.00 41.25 587 GLY A C 1
ATOM 4465 O O . GLY A 1 587 ? -44.323 -0.568 19.202 1.00 41.25 587 GLY A O 1
ATOM 4466 N N . ASN A 1 588 ? -45.290 0.909 20.562 1.00 39.56 588 ASN A N 1
ATOM 4467 C CA . ASN A 1 588 ? -46.627 0.743 19.972 1.00 39.56 588 ASN A CA 1
ATOM 4468 C C . ASN A 1 588 ? -46.787 1.608 18.710 1.00 39.56 588 ASN A C 1
ATOM 4470 O O . ASN A 1 588 ? -47.229 2.762 18.776 1.00 39.56 588 ASN A O 1
ATOM 4474 N N . PHE A 1 589 ? -46.465 1.040 17.550 1.00 43.41 589 PHE A N 1
ATOM 4475 C CA . PHE A 1 589 ? -46.692 1.686 16.259 1.00 43.41 589 PHE A CA 1
ATOM 4476 C C . PHE A 1 589 ? -48.185 1.877 15.964 1.00 43.41 589 PHE A C 1
ATOM 4478 O O . PHE A 1 589 ? -49.036 1.075 16.342 1.00 43.41 589 PHE A O 1
ATOM 4485 N N . ASN A 1 590 ? -48.526 2.964 15.271 1.00 42.59 590 ASN A N 1
ATOM 4486 C CA . ASN A 1 590 ? -49.846 3.150 14.671 1.00 42.59 590 ASN A CA 1
ATOM 4487 C C . ASN A 1 590 ? -49.741 4.058 13.434 1.00 42.59 590 ASN A C 1
ATOM 4489 O O . ASN A 1 590 ? -48.684 4.608 13.127 1.00 42.59 590 ASN A O 1
ATOM 4493 N N . ALA A 1 591 ? -50.862 4.277 12.741 1.00 36.97 591 ALA A N 1
ATOM 4494 C CA . ALA A 1 591 ? -50.917 5.031 11.485 1.00 36.97 591 ALA A CA 1
ATOM 4495 C C . ALA A 1 591 ? -50.455 6.512 11.554 1.00 36.97 591 ALA A C 1
ATOM 4497 O O . ALA A 1 591 ? -50.433 7.176 10.512 1.00 36.97 591 ALA A O 1
ATOM 4498 N N . SER A 1 592 ? -50.086 7.019 12.734 1.00 35.78 592 SER A N 1
ATOM 4499 C CA . SER A 1 592 ? -49.550 8.367 12.978 1.00 35.78 592 SER A CA 1
ATOM 4500 C C . SER A 1 592 ? -48.014 8.440 13.034 1.00 35.78 592 SER A C 1
ATOM 4502 O O . SER A 1 592 ? -47.488 9.548 13.054 1.00 35.78 592 SER A O 1
ATOM 4504 N N . GLY A 1 593 ? -47.311 7.299 13.071 1.00 43.16 593 GLY A N 1
ATOM 4505 C CA . GLY A 1 593 ? -45.894 7.214 13.459 1.00 43.16 593 GLY A CA 1
ATOM 4506 C C . GLY A 1 593 ? -45.710 6.954 14.962 1.00 43.16 593 GLY A C 1
ATOM 4507 O O . GLY A 1 593 ? -46.693 6.751 15.682 1.00 43.16 593 GLY A O 1
ATOM 4508 N N . PHE A 1 594 ? -44.455 6.942 15.427 1.00 38.59 594 PHE A N 1
ATOM 4509 C CA . PHE A 1 594 ? -44.096 6.750 16.839 1.00 38.59 594 PHE A CA 1
ATOM 4510 C C . PHE A 1 594 ? -44.797 7.745 17.780 1.00 38.59 594 PHE A C 1
ATOM 4512 O O . PHE A 1 594 ? -44.951 8.927 17.468 1.00 38.59 594 PHE A O 1
ATOM 4519 N N . SER A 1 595 ? -45.121 7.293 18.994 1.00 33.44 595 SER A N 1
ATOM 4520 C CA . SER A 1 595 ? -45.462 8.174 20.115 1.00 33.44 595 SER A CA 1
ATOM 4521 C C . SER A 1 595 ? -44.722 7.733 21.378 1.00 33.44 595 SER A C 1
ATOM 4523 O O . SER A 1 595 ? -45.180 6.826 22.070 1.00 33.44 595 SER A O 1
ATOM 4525 N N . ASN A 1 596 ? -43.621 8.434 21.667 1.00 31.70 596 ASN A N 1
ATOM 4526 C CA . ASN A 1 596 ? -42.598 8.137 22.676 1.00 31.70 596 ASN A CA 1
ATOM 4527 C C . ASN A 1 596 ? -41.752 6.894 22.346 1.00 31.70 596 ASN A C 1
ATOM 4529 O O . ASN A 1 596 ? -42.264 5.782 22.296 1.00 31.70 596 ASN A O 1
ATOM 4533 N N . ILE A 1 597 ? -40.442 7.106 22.207 1.00 30.92 597 ILE A N 1
ATOM 4534 C CA . ILE A 1 597 ? -39.415 6.070 22.345 1.00 30.92 597 ILE A CA 1
ATOM 4535 C C . ILE A 1 597 ? -38.645 6.404 23.625 1.00 30.92 597 ILE A C 1
ATOM 4537 O O . ILE A 1 597 ? -38.357 7.571 23.905 1.00 30.92 597 ILE A O 1
ATOM 4541 N N . SER A 1 598 ? -38.319 5.395 24.416 1.00 27.55 598 SER A N 1
ATOM 4542 C CA . SER A 1 598 ? -37.236 5.456 25.396 1.00 27.55 598 SER A CA 1
ATOM 4543 C C . SER A 1 598 ? -36.590 4.078 25.375 1.00 27.55 598 SER A C 1
ATOM 4545 O O . SER A 1 598 ? -37.253 3.137 25.812 1.00 27.55 598 SER A O 1
ATOM 4547 N N . PRO A 1 599 ? -35.376 3.924 24.817 1.00 28.19 599 PRO A N 1
ATOM 4548 C CA . PRO A 1 599 ? -34.707 2.633 24.833 1.00 28.19 599 PRO A CA 1
ATOM 4549 C C . PRO A 1 599 ? -34.467 2.222 26.289 1.00 28.19 599 PRO A C 1
ATOM 4551 O O . PRO A 1 599 ? -34.000 3.019 27.107 1.00 28.19 599 PRO A O 1
ATOM 4554 N N . GLN A 1 600 ? -34.828 0.985 26.620 1.00 25.33 600 GLN A N 1
ATOM 4555 C CA . GLN A 1 600 ? -34.503 0.355 27.895 1.00 25.33 600 GLN A CA 1
ATOM 4556 C C . GLN A 1 600 ? -33.775 -0.956 27.616 1.00 25.33 600 GLN A C 1
ATOM 4558 O O . GLN A 1 600 ? -34.387 -2.023 27.633 1.00 25.33 600 GLN A O 1
ATOM 4563 N N . LEU A 1 601 ? -32.464 -0.847 27.393 1.00 26.94 601 LEU A N 1
ATOM 4564 C CA . LEU A 1 601 ? -31.534 -1.974 27.367 1.00 26.94 601 LEU A CA 1
ATOM 4565 C C . LEU A 1 601 ? -31.796 -2.879 28.585 1.00 26.94 601 LEU A C 1
ATOM 4567 O O . LEU A 1 601 ? -31.690 -2.431 29.731 1.00 26.94 601 LEU A O 1
ATOM 4571 N N . SER A 1 602 ? -32.189 -4.128 28.333 1.00 24.25 602 SER A N 1
ATOM 4572 C CA . SER A 1 602 ? -32.728 -5.049 29.347 1.00 24.25 602 SER A CA 1
ATOM 4573 C C . SER A 1 602 ? -32.011 -6.402 29.315 1.00 24.25 602 SER A C 1
ATOM 4575 O O . SER A 1 602 ? -32.599 -7.435 29.009 1.00 24.25 602 SER A O 1
ATOM 4577 N N . ILE A 1 603 ? -30.716 -6.391 29.645 1.00 23.81 603 ILE A N 1
ATOM 4578 C CA . ILE A 1 603 ? -29.851 -7.580 29.621 1.00 23.81 603 ILE A CA 1
ATOM 4579 C C . ILE A 1 603 ? -30.274 -8.592 30.702 1.00 23.81 603 ILE A C 1
ATOM 4581 O O . ILE A 1 603 ? -30.124 -8.343 31.903 1.00 23.81 603 ILE A O 1
ATOM 4585 N N . TYR A 1 604 ? -30.718 -9.779 30.284 1.00 22.94 604 TYR A N 1
ATOM 4586 C CA . TYR A 1 604 ? -30.977 -10.916 31.172 1.00 22.94 604 TYR A CA 1
ATOM 4587 C C . TYR A 1 604 ? -29.688 -11.690 31.497 1.00 22.94 604 TYR A C 1
ATOM 4589 O O . TYR A 1 604 ? -29.436 -12.777 30.988 1.00 22.94 604 TYR A O 1
ATOM 4597 N N . SER A 1 605 ? -28.864 -11.147 32.397 1.00 22.72 605 SER A N 1
ATOM 4598 C CA . SER A 1 605 ? -27.694 -11.868 32.920 1.00 22.72 605 SER A CA 1
ATOM 4599 C C . SER A 1 605 ? -28.085 -12.851 34.032 1.00 22.72 605 SER A C 1
ATOM 4601 O O . SER A 1 605 ? -28.644 -12.443 35.054 1.00 22.72 605 SER A O 1
ATOM 4603 N N . SER A 1 606 ? -27.733 -14.136 33.890 1.00 22.41 606 SER A N 1
ATOM 4604 C CA . SER A 1 606 ? -27.870 -15.122 34.970 1.00 22.41 606 SER A CA 1
ATOM 4605 C C . SER A 1 606 ? -26.593 -15.937 35.233 1.00 22.41 606 SER A C 1
ATOM 4607 O O . SER A 1 606 ? -26.298 -16.897 34.531 1.00 22.41 606 SER A O 1
ATOM 4609 N N . VAL A 1 607 ? -25.957 -15.615 36.368 1.00 22.84 607 VAL A N 1
ATOM 4610 C CA . VAL A 1 607 ? -24.967 -16.411 37.132 1.00 22.84 607 VAL A CA 1
ATOM 4611 C C . VAL A 1 607 ? -23.505 -16.423 36.637 1.00 22.84 607 VAL A C 1
ATOM 4613 O O . VAL A 1 607 ? -23.178 -16.807 35.523 1.00 22.84 607 VAL A O 1
ATOM 4616 N N . ARG A 1 608 ? -22.592 -16.126 37.576 1.00 25.14 608 ARG A N 1
ATOM 4617 C CA . ARG A 1 608 ? -21.193 -16.597 37.610 1.00 25.14 608 ARG A CA 1
ATOM 4618 C C . ARG A 1 608 ? -20.921 -17.298 38.952 1.00 25.14 608 ARG A C 1
ATOM 4620 O O . ARG A 1 608 ? -21.576 -16.991 39.943 1.00 25.14 608 ARG A O 1
ATOM 4627 N N . SER A 1 609 ? -19.857 -18.105 38.974 1.00 27.11 609 SER A N 1
ATOM 4628 C CA . SER A 1 609 ? -19.133 -18.616 40.155 1.00 27.11 609 SER A CA 1
ATOM 4629 C C . SER A 1 609 ? -19.772 -19.773 40.953 1.00 27.11 609 SER A C 1
ATOM 4631 O O . SER A 1 609 ? -20.534 -19.596 41.898 1.00 27.11 609 SER A O 1
ATOM 4633 N N . ASP A 1 610 ? -19.333 -20.978 40.580 1.00 28.30 610 ASP A N 1
ATOM 4634 C CA . ASP A 1 610 ? -18.725 -21.985 41.465 1.00 28.30 610 ASP A CA 1
ATOM 4635 C C . ASP A 1 610 ? -19.498 -22.493 42.704 1.00 28.30 610 ASP A C 1
ATOM 4637 O O . ASP A 1 610 ? -19.363 -21.961 43.805 1.00 28.30 610 ASP A O 1
ATOM 4641 N N . GLN A 1 611 ? -20.138 -23.667 42.573 1.00 27.23 611 GLN A N 1
ATOM 4642 C CA . GLN A 1 611 ? -19.746 -24.935 43.242 1.00 27.23 611 GLN A CA 1
ATOM 4643 C C . GLN A 1 611 ? -20.912 -25.955 43.327 1.00 27.23 611 GLN A C 1
ATOM 4645 O O . GLN A 1 611 ? -21.999 -25.626 43.782 1.00 27.23 611 GLN A O 1
ATOM 4650 N N . VAL A 1 612 ? -20.602 -27.233 43.051 1.00 24.34 612 VAL A N 1
ATOM 4651 C CA . VAL A 1 612 ? -21.312 -28.450 43.532 1.00 24.34 612 VAL A CA 1
ATOM 4652 C C . VAL A 1 612 ? -22.744 -28.723 42.999 1.00 24.34 612 VAL A C 1
ATOM 4654 O O . VAL A 1 612 ? -23.737 -28.347 43.603 1.00 24.34 612 VAL A O 1
ATOM 4657 N N . THR A 1 613 ? -22.788 -29.522 41.920 1.00 28.73 613 THR A N 1
ATOM 4658 C CA . THR A 1 613 ? -23.690 -30.674 41.623 1.00 28.73 613 THR A CA 1
ATOM 4659 C C . THR A 1 613 ? -25.225 -30.612 41.808 1.00 28.73 613 THR A C 1
ATOM 4661 O O . THR A 1 613 ? -25.718 -30.382 42.904 1.00 28.73 613 THR A O 1
ATOM 4664 N N . GLU A 1 614 ? -25.921 -31.134 40.781 1.00 28.48 614 GLU A N 1
ATOM 4665 C CA . GLU A 1 614 ? -27.299 -31.691 40.749 1.00 28.48 614 GLU A CA 1
ATOM 4666 C C . GLU A 1 614 ? -28.526 -30.738 40.715 1.00 28.48 614 GLU A C 1
ATOM 4668 O O . GLU A 1 614 ? -28.926 -30.140 41.707 1.00 28.48 614 GLU A O 1
ATOM 4673 N N . THR A 1 615 ? -29.260 -30.814 39.590 1.00 22.48 615 THR A N 1
ATOM 4674 C CA . THR A 1 615 ? -30.714 -30.558 39.389 1.00 22.48 615 THR A CA 1
ATOM 4675 C C . THR A 1 615 ? -31.309 -29.141 39.552 1.00 22.48 615 THR A C 1
ATOM 4677 O O . THR A 1 615 ? -31.279 -28.519 40.607 1.00 22.48 615 THR A O 1
ATOM 4680 N N . THR A 1 616 ? -31.992 -28.684 38.493 1.00 24.11 616 THR A N 1
ATOM 4681 C CA . THR A 1 616 ? -32.559 -27.329 38.303 1.00 24.11 616 THR A CA 1
ATOM 4682 C C . THR A 1 616 ? -34.036 -27.180 38.728 1.00 24.11 616 THR A C 1
ATOM 4684 O O . THR A 1 616 ? -34.857 -27.944 38.221 1.00 24.11 616 THR A O 1
ATOM 4687 N N . LYS A 1 617 ? -34.389 -26.168 39.562 1.00 21.42 617 LYS A N 1
ATOM 4688 C CA . LYS A 1 617 ? -35.671 -25.375 39.625 1.00 21.42 617 LYS A CA 1
ATOM 4689 C C . LYS A 1 617 ? -35.735 -24.501 40.917 1.00 21.42 617 LYS A C 1
ATOM 4691 O O . LYS A 1 617 ? -35.442 -25.053 41.971 1.00 21.42 617 LYS A O 1
ATOM 4696 N N . LEU A 1 618 ? -36.027 -23.182 41.012 1.00 23.61 618 LEU A N 1
ATOM 4697 C CA . LEU A 1 618 ? -36.605 -22.070 40.190 1.00 23.61 618 LEU A CA 1
ATOM 4698 C C . LEU A 1 618 ? -38.071 -21.639 40.536 1.00 23.61 618 LEU A C 1
ATOM 4700 O O . LEU A 1 618 ? -38.763 -22.357 41.255 1.00 23.61 618 LEU A O 1
ATOM 4704 N N . SER A 1 619 ? -38.497 -20.458 40.032 1.00 22.84 619 SER A N 1
ATOM 4705 C CA . SER A 1 619 ? -39.776 -19.691 40.219 1.00 22.84 619 SER A CA 1
ATOM 4706 C C . SER A 1 619 ? -39.989 -18.924 41.550 1.00 22.84 619 SER A C 1
ATOM 4708 O O . SER A 1 619 ? -39.501 -19.385 42.583 1.00 22.84 619 SER A O 1
ATOM 4710 N N . PRO A 1 620 ? -40.833 -17.852 41.639 1.00 23.44 620 PRO A N 1
ATOM 4711 C CA . PRO A 1 620 ? -41.219 -16.794 40.659 1.00 23.44 620 PRO A CA 1
ATOM 4712 C C . PRO A 1 620 ? -41.251 -15.320 41.217 1.00 23.44 620 PRO A C 1
ATOM 4714 O O . PRO A 1 620 ? -41.297 -15.181 42.445 1.00 23.44 620 PRO A O 1
ATOM 4717 N N . LYS A 1 621 ? -41.347 -14.257 40.355 1.00 22.77 621 LYS A N 1
ATOM 4718 C CA . LYS A 1 621 ? -41.764 -12.800 40.575 1.00 22.77 621 LYS A CA 1
ATOM 4719 C C . LYS A 1 621 ? -40.827 -11.636 40.129 1.00 22.77 621 LYS A C 1
ATOM 4721 O O . LYS A 1 621 ? -39.700 -11.560 40.585 1.00 22.77 621 LYS A O 1
ATOM 4726 N N . MET A 1 622 ? -41.235 -10.674 39.270 1.00 22.70 622 MET A N 1
ATOM 4727 C CA . MET A 1 622 ? -42.205 -9.521 39.343 1.00 22.70 622 MET A CA 1
ATOM 4728 C C . MET A 1 622 ? -41.643 -8.135 39.774 1.00 22.70 622 MET A C 1
ATOM 4730 O O . MET A 1 622 ? -41.007 -8.003 40.815 1.00 22.70 622 MET A O 1
ATOM 4734 N N . CYS A 1 623 ? -42.043 -7.077 39.043 1.00 22.28 623 CYS A N 1
ATOM 4735 C CA . CYS A 1 623 ? -41.792 -5.650 39.338 1.00 22.28 623 CYS A CA 1
ATOM 4736 C C . CYS A 1 623 ? -42.895 -4.964 40.183 1.00 22.28 623 CYS A C 1
ATOM 4738 O O . CYS A 1 623 ? -44.009 -5.473 40.324 1.00 22.28 623 CYS A O 1
ATOM 4740 N N . PHE A 1 624 ? -42.594 -3.772 40.722 1.00 24.80 624 PHE A N 1
ATOM 4741 C CA . PHE A 1 624 ? -43.482 -3.001 41.608 1.00 24.80 624 PHE A CA 1
ATOM 4742 C C . PHE A 1 624 ? -44.397 -1.995 40.889 1.00 24.80 624 PHE A C 1
ATOM 4744 O O . PHE A 1 624 ? -43.989 -1.288 39.972 1.00 24.80 624 PHE A O 1
ATOM 4751 N N . SER A 1 625 ? -45.599 -1.821 41.445 1.00 25.70 625 SER A N 1
ATOM 4752 C CA . SER A 1 625 ? -46.353 -0.559 41.404 1.00 25.70 625 SER A CA 1
ATOM 4753 C C . SER A 1 625 ? -46.629 -0.111 42.849 1.00 25.70 625 SER A C 1
ATOM 4755 O O . SER A 1 625 ? -46.417 -0.904 43.762 1.00 25.70 625 SER A O 1
ATOM 4757 N N . ASN A 1 626 ? -47.038 1.144 43.063 1.00 29.03 626 ASN A N 1
ATOM 4758 C CA . ASN A 1 626 ? -47.086 1.793 44.385 1.00 29.03 626 ASN A CA 1
ATOM 4759 C C . ASN A 1 626 ? -47.698 0.958 45.539 1.00 29.03 626 ASN A C 1
ATOM 4761 O O . ASN A 1 626 ? -48.726 0.308 45.370 1.00 29.03 626 ASN A O 1
ATOM 4765 N N . ASP A 1 627 ? -47.111 1.168 46.724 1.00 29.44 627 ASP A N 1
ATOM 4766 C CA . ASP A 1 627 ? -47.435 0.645 48.065 1.00 29.44 627 ASP A CA 1
ATOM 4767 C C . ASP A 1 627 ? -46.938 -0.783 48.432 1.00 29.44 627 ASP A C 1
ATOM 4769 O O . ASP A 1 627 ? -47.429 -1.804 47.965 1.00 29.44 627 ASP A O 1
ATOM 4773 N N . GLU A 1 628 ? -46.008 -0.789 49.403 1.00 26.50 628 GLU A N 1
ATOM 4774 C CA . GLU A 1 628 ? -45.404 -1.902 50.172 1.00 26.50 628 GLU A CA 1
ATOM 4775 C C . GLU A 1 628 ? -44.451 -2.902 49.459 1.00 26.50 628 GLU A C 1
ATOM 4777 O O . GLU A 1 628 ? -44.532 -3.196 48.273 1.00 26.50 628 GLU A O 1
ATOM 4782 N N . VAL A 1 629 ? -43.461 -3.392 50.225 1.00 26.47 629 VAL A N 1
ATOM 4783 C CA . VAL A 1 629 ? -42.254 -4.124 49.771 1.00 26.47 629 VAL A CA 1
ATOM 4784 C C . VAL A 1 629 ? -42.174 -5.503 50.435 1.00 26.47 629 VAL A C 1
ATOM 4786 O O . VAL A 1 629 ? -42.413 -5.566 51.639 1.00 26.47 629 VAL A O 1
ATOM 4789 N N . THR A 1 630 ? -41.759 -6.564 49.712 1.00 23.08 630 THR A N 1
ATOM 4790 C CA . THR A 1 630 ? -40.941 -7.739 50.162 1.00 23.08 630 THR A CA 1
ATOM 4791 C C . THR A 1 630 ? -40.662 -8.701 48.963 1.00 23.08 630 THR A C 1
ATOM 4793 O O . THR A 1 630 ? -41.297 -8.565 47.925 1.00 23.08 630 THR A O 1
ATOM 4796 N N . TYR A 1 631 ? -39.668 -9.598 49.092 1.00 23.83 631 TYR A N 1
ATOM 4797 C CA . TYR A 1 631 ? -38.789 -10.198 48.051 1.00 23.83 631 TYR A CA 1
ATOM 4798 C C . TYR A 1 631 ? -39.320 -11.345 47.122 1.00 23.83 631 TYR A C 1
ATOM 4800 O O . TYR A 1 631 ? -40.504 -11.677 47.129 1.00 23.83 631 TYR A O 1
ATOM 4808 N N . VAL A 1 632 ? -38.399 -11.913 46.312 1.00 27.58 632 VAL A N 1
ATOM 4809 C CA . VAL A 1 632 ? -38.508 -12.483 44.932 1.00 27.58 632 VAL A CA 1
ATOM 4810 C C . VAL A 1 632 ? -37.989 -13.943 44.801 1.00 27.58 632 VAL A C 1
ATOM 4812 O O . VAL A 1 632 ? -37.243 -14.373 45.680 1.00 27.58 632 VAL A O 1
ATOM 4815 N N . TRP A 1 633 ? -38.327 -14.648 43.697 1.00 21.77 633 TRP A N 1
ATOM 4816 C CA . TRP A 1 633 ? -37.493 -15.653 42.970 1.00 21.77 633 TRP A CA 1
ATOM 4817 C C . TRP A 1 633 ? -37.845 -15.696 41.449 1.00 21.77 633 TRP A C 1
ATOM 4819 O O . TRP A 1 633 ? -38.539 -14.798 40.995 1.00 21.77 633 TRP A O 1
ATOM 4829 N N . GLN A 1 634 ? -37.342 -16.642 40.631 1.00 26.89 634 GLN A N 1
ATOM 4830 C CA . GLN A 1 634 ? -37.453 -16.657 39.142 1.00 26.89 634 GLN A CA 1
ATOM 4831 C C . GLN A 1 634 ? -37.021 -18.039 38.571 1.00 26.89 634 GLN A C 1
ATOM 4833 O O . GLN A 1 634 ? -36.307 -18.744 39.278 1.00 26.89 634 GLN A O 1
ATOM 4838 N N . GLU A 1 635 ? -37.335 -18.506 37.348 1.00 30.94 635 GLU A N 1
ATOM 4839 C CA . GLU A 1 635 ? -38.653 -18.718 36.693 1.00 30.94 635 GLU A CA 1
ATOM 4840 C C . GLU A 1 635 ? -38.591 -19.962 35.748 1.00 30.94 635 GLU A C 1
ATOM 4842 O O . GLU A 1 635 ? -37.491 -20.477 35.551 1.00 30.94 635 GLU A O 1
ATOM 4847 N N . VAL A 1 636 ? -39.717 -20.526 35.254 1.00 23.06 636 VAL A N 1
ATOM 4848 C CA . VAL A 1 636 ? -39.780 -21.848 34.550 1.00 23.06 636 VAL A CA 1
ATOM 4849 C C . VAL A 1 636 ? -40.910 -21.943 33.494 1.00 23.06 636 VAL A C 1
ATOM 4851 O O . VAL A 1 636 ? -41.907 -21.232 33.613 1.00 23.06 636 VAL A O 1
ATOM 4854 N N . SER A 1 637 ? -40.789 -22.859 32.515 1.00 40.25 637 SER A N 1
ATOM 4855 C CA . SER A 1 637 ? -41.660 -23.040 31.332 1.00 40.25 637 SER A CA 1
ATOM 4856 C C . SER A 1 637 ? -42.365 -24.424 31.173 1.00 40.25 637 SER A C 1
ATOM 4858 O O . SER A 1 637 ? -42.174 -25.349 31.966 1.00 40.25 637 SER A O 1
ATOM 4860 N N . ASP A 1 638 ? -43.194 -24.513 30.117 1.00 34.34 638 ASP A N 1
ATOM 4861 C CA . ASP A 1 638 ? -43.629 -25.696 29.331 1.00 34.34 638 ASP A CA 1
ATOM 4862 C C . ASP A 1 638 ? -44.616 -26.744 29.885 1.00 34.34 638 ASP A C 1
ATOM 4864 O O . ASP A 1 638 ? -44.270 -27.898 30.129 1.00 34.34 638 ASP A O 1
ATOM 4868 N N . ILE A 1 639 ? -45.912 -26.383 29.884 1.00 27.88 639 ILE A N 1
ATOM 4869 C CA . ILE A 1 639 ? -46.997 -27.240 29.348 1.00 27.88 639 ILE A CA 1
ATOM 4870 C C . ILE A 1 639 ? -48.036 -26.346 28.645 1.00 27.88 639 ILE A C 1
ATOM 4872 O O . ILE A 1 639 ? -48.638 -25.485 29.290 1.00 27.88 639 ILE A O 1
ATOM 4876 N N . GLN A 1 640 ? -48.343 -26.586 27.364 1.00 34.72 640 GLN A N 1
ATOM 4877 C CA . GLN A 1 640 ? -49.529 -25.987 26.734 1.00 34.72 640 GLN A CA 1
ATOM 4878 C C . GLN A 1 640 ? -50.807 -26.753 27.112 1.00 34.72 640 GLN A C 1
ATOM 4880 O O . GLN A 1 640 ? -51.070 -27.822 26.565 1.00 34.72 640 GLN A O 1
ATOM 4885 N N . ASN A 1 641 ? -51.604 -26.202 28.037 1.00 31.44 641 ASN A N 1
ATOM 4886 C CA . ASN A 1 641 ? -53.081 -26.217 28.039 1.00 31.44 641 ASN A CA 1
ATOM 4887 C C . ASN A 1 641 ? -53.628 -25.487 29.284 1.00 31.44 641 ASN A C 1
ATOM 4889 O O . ASN A 1 641 ? -53.162 -25.718 30.399 1.00 31.44 641 ASN A O 1
ATOM 4893 N N . GLU A 1 642 ? -54.647 -24.636 29.125 1.00 29.92 642 GLU A N 1
ATOM 4894 C CA . GLU A 1 642 ? -55.236 -23.891 30.249 1.00 29.92 642 GLU A CA 1
ATOM 4895 C C . GLU A 1 642 ? -56.029 -24.790 31.218 1.00 29.92 642 GLU A C 1
ATOM 4897 O O . GLU A 1 642 ? -56.974 -25.478 30.829 1.00 29.92 642 GLU A O 1
ATOM 4902 N N . PHE A 1 643 ? -55.753 -24.673 32.520 1.00 30.36 643 PHE A N 1
ATOM 4903 C CA . PHE A 1 643 ? -56.664 -25.118 33.579 1.00 30.36 643 PHE A CA 1
ATOM 4904 C C . PHE A 1 643 ? -56.805 -24.053 34.674 1.00 30.36 643 PHE A C 1
ATOM 4906 O O . PHE A 1 643 ? -55.860 -23.719 35.385 1.00 30.36 643 PHE A O 1
ATOM 4913 N N . SER A 1 644 ? -58.019 -23.521 34.841 1.00 30.83 644 SER A N 1
ATOM 4914 C CA . SER A 1 644 ? -58.314 -22.508 35.859 1.00 30.83 644 SER A CA 1
ATOM 4915 C C . SER A 1 644 ? -58.807 -23.141 37.165 1.00 30.83 644 SER A C 1
ATOM 4917 O O . SER A 1 644 ? -59.815 -23.845 37.203 1.00 30.83 644 SER A O 1
ATOM 4919 N N . ILE A 1 645 ? -58.112 -22.855 38.272 1.00 33.34 645 ILE A N 1
ATOM 4920 C CA . ILE A 1 645 ? -58.542 -23.221 39.629 1.00 33.34 645 ILE A CA 1
ATOM 4921 C C . ILE A 1 645 ? -59.003 -21.948 40.342 1.00 33.34 645 ILE A C 1
ATOM 4923 O O . ILE A 1 645 ? -58.195 -21.083 40.674 1.00 33.34 645 ILE A O 1
ATOM 4927 N N . THR A 1 646 ? -60.305 -21.832 40.608 1.00 33.34 646 THR A N 1
ATOM 4928 C CA . THR A 1 646 ? -60.868 -20.692 41.353 1.00 33.34 646 THR A CA 1
ATOM 4929 C C . THR A 1 646 ? -61.058 -21.052 42.824 1.00 33.34 646 THR A C 1
ATOM 4931 O O . THR A 1 646 ? -61.818 -21.962 43.145 1.00 33.34 646 THR A O 1
ATOM 4934 N N . VAL A 1 647 ? -60.419 -20.306 43.732 1.00 34.62 647 VAL A N 1
ATOM 4935 C CA . VAL A 1 647 ? -60.593 -20.457 45.189 1.00 34.62 647 VAL A CA 1
ATOM 4936 C C . VAL A 1 647 ? -61.294 -19.221 45.759 1.00 34.62 647 VAL A C 1
ATOM 4938 O O . VAL A 1 647 ? -60.659 -18.230 46.114 1.00 34.62 647 VAL A O 1
ATOM 4941 N N . SER A 1 648 ? -62.624 -19.271 45.855 1.00 35.59 648 SER A N 1
ATOM 4942 C CA . SER A 1 648 ? -63.430 -18.249 46.537 1.00 35.59 648 SER A CA 1
ATOM 4943 C C . SER A 1 648 ? -63.446 -18.470 48.053 1.00 35.59 648 SER A C 1
ATOM 4945 O O . SER A 1 648 ? -63.638 -19.600 48.502 1.00 35.59 648 SER A O 1
ATOM 4947 N N . HIS A 1 649 ? -63.312 -17.404 48.847 1.00 35.72 649 HIS A N 1
ATOM 4948 C CA . HIS A 1 649 ? -63.294 -17.490 50.310 1.00 35.72 649 HIS A CA 1
ATOM 4949 C C . HIS A 1 649 ? -64.560 -16.892 50.947 1.00 35.72 649 HIS A C 1
ATOM 4951 O O . HIS A 1 649 ? -64.595 -15.704 51.253 1.00 35.72 649 HIS A O 1
ATOM 4957 N N . ASP A 1 650 ? -65.562 -17.738 51.195 1.00 33.22 650 ASP A N 1
ATOM 4958 C CA . ASP A 1 650 ? -66.730 -17.445 52.039 1.00 33.22 650 ASP A CA 1
ATOM 4959 C C . ASP A 1 650 ? -66.992 -18.630 52.993 1.00 33.22 650 ASP A C 1
ATOM 4961 O O . ASP A 1 650 ? -66.929 -19.791 52.589 1.00 33.22 650 ASP A O 1
ATOM 4965 N N . ASP A 1 651 ? -67.252 -18.335 54.272 1.00 36.12 651 ASP A N 1
ATOM 4966 C CA . ASP A 1 651 ? -67.731 -19.243 55.338 1.00 36.12 651 ASP A CA 1
ATOM 4967 C C . ASP A 1 651 ? -67.145 -20.680 55.416 1.00 36.12 651 ASP A C 1
ATOM 4969 O O . ASP A 1 651 ? -67.790 -21.629 55.869 1.00 36.12 651 ASP A O 1
ATOM 4973 N N . GLY A 1 652 ? -65.852 -20.833 55.111 1.00 40.94 652 GLY A N 1
ATOM 4974 C CA . GLY A 1 652 ? -65.018 -21.907 55.670 1.00 40.94 652 GLY A CA 1
ATOM 4975 C C . GLY A 1 652 ? -65.150 -23.300 55.044 1.00 40.94 652 GLY A C 1
ATOM 4976 O O . GLY A 1 652 ? -64.726 -24.275 55.667 1.00 40.94 652 GLY A O 1
ATOM 4977 N N . ALA A 1 653 ? -65.683 -23.413 53.826 1.00 31.77 653 ALA A N 1
ATOM 4978 C CA . ALA A 1 653 ? -65.647 -24.643 53.034 1.00 31.77 653 ALA A CA 1
ATOM 4979 C C . ALA A 1 653 ? -64.888 -24.414 51.718 1.00 31.77 653 ALA A C 1
ATOM 4981 O O . ALA A 1 653 ? -65.323 -23.632 50.879 1.00 31.77 653 ALA A O 1
ATOM 4982 N N . VAL A 1 654 ? -63.766 -25.113 51.521 1.00 33.94 654 VAL A N 1
ATOM 4983 C CA . VAL A 1 654 ? -63.060 -25.120 50.231 1.00 33.94 654 VAL A CA 1
ATOM 4984 C C . VAL A 1 654 ? -63.744 -26.125 49.309 1.00 33.94 654 VAL A C 1
ATOM 4986 O O . VAL A 1 654 ? -63.744 -27.325 49.585 1.00 33.94 654 VAL A O 1
ATOM 4989 N N . THR A 1 655 ? -64.315 -25.637 48.213 1.00 32.91 655 THR A N 1
ATOM 4990 C CA . THR A 1 655 ? -64.819 -26.451 47.100 1.00 32.91 655 THR A CA 1
ATOM 4991 C C . THR A 1 655 ? -63.936 -26.254 45.878 1.00 32.91 655 THR A C 1
ATOM 4993 O O . THR A 1 655 ? -63.547 -25.130 45.577 1.00 32.91 655 THR A O 1
ATOM 4996 N N . VAL A 1 656 ? -63.650 -27.345 45.169 1.00 34.75 656 VAL A N 1
ATOM 4997 C CA . VAL A 1 656 ? -62.904 -27.345 43.908 1.00 34.75 656 VAL A CA 1
ATOM 4998 C C . VAL A 1 656 ? -63.800 -27.982 42.853 1.00 34.75 656 VAL A C 1
ATOM 5000 O O . VAL A 1 656 ? -64.155 -29.153 42.978 1.00 34.75 656 VAL A O 1
ATOM 5003 N N . GLU A 1 657 ? -64.169 -27.212 41.835 1.00 32.78 657 GLU A N 1
ATOM 5004 C CA . GLU A 1 657 ? -64.790 -27.716 40.610 1.00 32.78 657 GLU A CA 1
ATOM 5005 C C . GLU A 1 657 ? -63.821 -27.467 39.452 1.00 32.78 657 GLU A C 1
ATOM 5007 O O . GLU A 1 657 ? -63.234 -26.391 39.353 1.00 32.78 657 GLU A O 1
ATOM 5012 N N . ALA A 1 658 ? -63.648 -28.470 38.593 1.00 31.72 658 ALA A N 1
ATOM 5013 C CA . ALA A 1 658 ? -62.867 -28.381 37.367 1.00 31.72 658 ALA A CA 1
ATOM 5014 C C . ALA A 1 658 ? -63.782 -28.733 36.189 1.00 31.72 658 ALA A C 1
ATOM 5016 O O . ALA A 1 658 ? -64.522 -29.718 36.253 1.00 31.72 658 ALA A O 1
ATOM 5017 N N . ALA A 1 659 ? -63.741 -27.926 35.131 1.00 31.58 659 ALA A N 1
ATOM 5018 C CA . ALA A 1 659 ? -64.576 -28.089 33.948 1.00 31.58 659 ALA A CA 1
ATOM 5019 C C . ALA A 1 659 ? -63.743 -27.848 32.682 1.00 31.58 659 ALA A C 1
ATOM 5021 O O . ALA A 1 659 ? -63.656 -26.726 32.192 1.00 31.58 659 ALA A O 1
ATOM 5022 N N . GLY A 1 660 ? -63.129 -28.917 32.171 1.00 31.92 660 GLY A N 1
ATOM 5023 C CA . GLY A 1 660 ? -62.588 -28.963 30.812 1.00 31.92 660 GLY A CA 1
ATOM 5024 C C . GLY A 1 660 ? -63.671 -29.393 29.822 1.00 31.92 660 GLY A C 1
ATOM 5025 O O . GLY A 1 660 ? -64.569 -30.161 30.180 1.00 31.92 660 GLY A O 1
ATOM 5026 N N . ASN A 1 661 ? -63.600 -28.889 28.592 1.00 29.95 661 ASN A N 1
ATOM 5027 C CA . ASN A 1 661 ? -64.451 -29.350 27.494 1.00 29.95 661 ASN A CA 1
ATOM 5028 C C . ASN A 1 661 ? -63.779 -30.530 26.760 1.00 29.95 661 ASN A C 1
ATOM 5030 O O . ASN A 1 661 ? -62.630 -30.862 27.036 1.00 29.95 661 ASN A O 1
ATOM 5034 N N . SER A 1 662 ? -64.515 -31.184 25.865 1.00 36.81 662 SER A N 1
ATOM 5035 C CA . SER A 1 662 ? -64.065 -32.349 25.088 1.00 36.81 662 SER A CA 1
ATOM 5036 C C . SER A 1 662 ? -63.109 -31.958 23.930 1.00 36.81 662 SER A C 1
ATOM 5038 O O . SER A 1 662 ? -62.940 -30.769 23.667 1.00 36.81 662 SER A O 1
ATOM 5040 N N . ASP A 1 663 ? -62.423 -32.868 23.224 1.00 37.72 663 ASP A N 1
ATOM 5041 C CA . ASP A 1 663 ? -62.592 -34.327 23.095 1.00 37.72 663 ASP A CA 1
ATOM 5042 C C . ASP A 1 663 ? -61.237 -35.072 23.020 1.00 37.72 663 ASP A C 1
ATOM 5044 O O . ASP A 1 663 ? -60.584 -35.012 21.987 1.00 37.72 663 ASP A O 1
ATOM 5048 N N . ASP A 1 664 ? -60.870 -35.845 24.053 1.00 31.78 664 ASP A N 1
ATOM 5049 C CA . ASP A 1 664 ? -60.416 -37.244 23.891 1.00 31.78 664 ASP A CA 1
ATOM 5050 C C . ASP A 1 664 ? -60.448 -38.012 25.238 1.00 31.78 664 ASP A C 1
ATOM 5052 O O . ASP A 1 664 ? -60.782 -37.436 26.279 1.00 31.78 664 ASP A O 1
ATOM 5056 N N . ALA A 1 665 ? -60.241 -39.336 25.227 1.00 36.72 665 ALA A N 1
ATOM 5057 C CA . ALA A 1 665 ? -60.761 -40.227 26.278 1.00 36.72 665 ALA A CA 1
ATOM 5058 C C . ALA A 1 665 ? -59.775 -40.731 27.370 1.00 36.72 665 ALA A C 1
ATOM 5060 O O . ALA A 1 665 ? -58.653 -41.140 27.105 1.00 36.72 665 ALA A O 1
ATOM 5061 N N . GLU A 1 666 ? -60.311 -40.845 28.597 1.00 38.16 666 GLU A N 1
ATOM 5062 C CA . GLU A 1 666 ? -59.826 -41.641 29.750 1.00 38.16 666 GLU A CA 1
ATOM 5063 C C . GLU A 1 666 ? -58.521 -41.238 30.484 1.00 38.16 666 GLU A C 1
ATOM 5065 O O . GLU A 1 666 ? -57.599 -42.034 30.642 1.00 38.16 666 GLU A O 1
ATOM 5070 N N . ALA A 1 667 ? -58.549 -40.090 31.177 1.00 29.61 667 ALA A N 1
ATOM 5071 C CA . ALA A 1 667 ? -57.798 -39.904 32.431 1.00 29.61 667 ALA A CA 1
ATOM 5072 C C . ALA A 1 667 ? -58.717 -39.364 33.548 1.00 29.61 667 ALA A C 1
ATOM 5074 O O . ALA A 1 667 ? -59.282 -38.280 33.433 1.00 29.61 667 ALA A O 1
ATOM 5075 N N . THR A 1 668 ? -58.908 -40.119 34.642 1.00 28.08 668 THR A N 1
ATOM 5076 C CA . THR A 1 668 ? -59.749 -39.696 35.788 1.00 28.08 668 THR A CA 1
ATOM 5077 C C . THR A 1 668 ? -58.927 -39.589 37.070 1.00 28.08 668 THR A C 1
ATOM 5079 O O . THR A 1 668 ? -58.698 -40.585 37.759 1.00 28.08 668 THR A O 1
ATOM 5082 N N . TYR A 1 669 ? -58.516 -38.375 37.430 1.00 31.86 669 TYR A N 1
ATOM 5083 C CA . TYR A 1 669 ? -57.739 -38.132 38.646 1.00 31.86 669 TYR A CA 1
ATOM 5084 C C . TYR A 1 669 ? -58.630 -38.063 39.898 1.00 31.86 669 TYR A C 1
ATOM 5086 O O . TYR A 1 669 ? -59.685 -37.428 39.908 1.00 31.86 669 TYR A O 1
ATOM 5094 N N . ARG A 1 670 ? -58.180 -38.691 40.992 1.00 30.83 670 ARG A N 1
ATOM 5095 C CA . ARG A 1 670 ? -58.741 -38.536 42.344 1.00 30.83 670 ARG A CA 1
ATOM 5096 C C . ARG A 1 670 ? -57.637 -38.051 43.277 1.00 30.83 670 ARG A C 1
ATOM 5098 O O . ARG A 1 670 ? -56.646 -38.748 43.461 1.00 30.83 670 ARG A O 1
ATOM 5105 N N . VAL A 1 671 ? -57.865 -36.910 43.919 1.00 31.30 671 VAL A N 1
ATOM 5106 C CA . VAL A 1 671 ? -57.012 -36.380 44.991 1.00 31.30 671 VAL A CA 1
ATOM 5107 C C . VAL A 1 671 ? -57.725 -36.579 46.328 1.00 31.30 671 VAL A C 1
ATOM 5109 O O . VAL A 1 671 ? -58.908 -36.265 46.454 1.00 31.30 671 VAL A O 1
ATOM 5112 N N . GLU A 1 672 ? -57.015 -37.091 47.332 1.00 30.50 672 GLU A N 1
ATOM 5113 C CA . GLU A 1 672 ? -57.478 -37.141 48.722 1.00 30.50 672 GLU A CA 1
ATOM 5114 C C . GLU A 1 672 ? -56.445 -36.452 49.618 1.00 30.50 672 GLU A C 1
ATOM 5116 O O . GLU A 1 672 ? -55.246 -36.685 49.483 1.00 30.50 672 GLU A O 1
ATOM 5121 N N . ALA A 1 673 ? -56.908 -35.586 50.521 1.00 30.23 673 ALA A N 1
ATOM 5122 C CA . ALA A 1 673 ? -56.059 -34.761 51.375 1.00 30.23 673 ALA A CA 1
ATOM 5123 C C . ALA A 1 673 ? -56.498 -34.865 52.841 1.00 30.23 673 ALA A C 1
ATOM 5125 O O . ALA A 1 673 ? -57.692 -34.870 53.145 1.00 30.23 673 ALA A O 1
ATOM 5126 N N . TYR A 1 674 ? -55.524 -34.908 53.750 1.00 35.88 674 TYR A N 1
ATOM 5127 C CA . TYR A 1 674 ? -55.741 -34.958 55.195 1.00 35.88 674 TYR A CA 1
ATOM 5128 C C . TYR A 1 674 ? -54.805 -33.984 55.915 1.00 35.88 674 TYR A C 1
ATOM 5130 O O . TYR A 1 674 ? -53.694 -33.721 55.464 1.00 35.88 674 TYR A O 1
ATOM 5138 N N . VAL A 1 675 ? -55.269 -33.453 57.048 1.00 30.55 675 VAL A N 1
ATOM 5139 C CA . VAL A 1 675 ? -54.538 -32.487 57.877 1.00 30.55 675 VAL A CA 1
ATOM 5140 C C . VAL A 1 675 ? -54.265 -33.114 59.239 1.00 30.55 675 VAL A C 1
ATOM 5142 O O . VAL A 1 675 ? -55.209 -33.435 59.963 1.00 30.55 675 VAL A O 1
ATOM 5145 N N . GLU A 1 676 ? -52.992 -33.241 59.614 1.00 31.56 676 GLU A N 1
ATOM 5146 C CA . GLU A 1 676 ? -52.594 -33.550 60.992 1.00 31.56 676 GLU A CA 1
ATOM 5147 C C . GLU A 1 676 ? -52.086 -32.306 61.740 1.00 31.56 676 GLU A C 1
ATOM 5149 O O . GLU A 1 676 ? -51.738 -31.267 61.170 1.00 31.56 676 GLU A O 1
ATOM 5154 N N . VAL A 1 677 ? -52.127 -32.386 63.070 1.00 41.47 677 VAL A N 1
ATOM 5155 C CA . VAL A 1 677 ? -52.076 -31.216 63.952 1.00 41.47 677 VAL A CA 1
ATOM 5156 C C . VAL A 1 677 ? -50.638 -30.768 64.216 1.00 41.47 677 VAL A C 1
ATOM 5158 O O . VAL A 1 677 ? -50.105 -31.016 65.294 1.00 41.47 677 VAL A O 1
ATOM 5161 N N . LEU A 1 678 ? -50.039 -30.060 63.251 1.00 35.28 678 LEU A N 1
ATOM 5162 C CA . LEU A 1 678 ? -49.051 -28.996 63.520 1.00 35.28 678 LEU A CA 1
ATOM 5163 C C . LEU A 1 678 ? -48.852 -27.958 62.387 1.00 35.28 678 LEU A C 1
ATOM 5165 O O . LEU A 1 678 ? -47.930 -27.152 62.459 1.00 35.28 678 LEU A O 1
ATOM 5169 N N . GLY A 1 679 ? -49.760 -27.887 61.404 1.00 33.62 679 GLY A N 1
ATOM 5170 C CA . GLY A 1 679 ? -49.915 -26.684 60.566 1.00 33.62 679 GLY A CA 1
ATOM 5171 C C . GLY A 1 679 ? -49.047 -26.584 59.306 1.00 33.62 679 GLY A C 1
ATOM 5172 O O . GLY A 1 679 ? -48.874 -25.481 58.799 1.00 33.62 679 GLY A O 1
ATOM 5173 N N . GLN A 1 680 ? -48.541 -27.701 58.779 1.00 31.09 680 GLN A N 1
ATOM 5174 C CA . GLN A 1 680 ? -47.936 -27.763 57.442 1.00 31.09 680 GLN A CA 1
ATOM 5175 C C . GLN A 1 680 ? -48.733 -28.715 56.541 1.00 31.09 680 GLN A C 1
ATOM 5177 O O . GLN A 1 680 ? -49.172 -29.775 56.986 1.00 31.09 680 GLN A O 1
ATOM 5182 N N . LEU A 1 681 ? -48.924 -28.322 55.280 1.00 33.22 681 LEU A N 1
ATOM 5183 C CA . LEU A 1 681 ? -49.506 -29.155 54.229 1.00 33.22 681 LEU A CA 1
ATOM 5184 C C . LEU A 1 681 ? -48.359 -29.799 53.446 1.00 33.22 681 LEU A C 1
ATOM 5186 O O . LEU A 1 681 ? -47.515 -29.085 52.914 1.00 33.22 681 LEU A O 1
ATOM 5190 N N . HIS A 1 682 ? -48.326 -31.128 53.375 1.00 32.69 682 HIS A N 1
ATOM 5191 C CA . HIS A 1 682 ? -47.397 -31.863 52.516 1.00 32.69 682 HIS A CA 1
ATOM 5192 C C . HIS A 1 682 ? -48.182 -32.526 51.382 1.00 32.69 682 HIS A C 1
ATOM 5194 O O . HIS A 1 682 ? -49.187 -33.193 51.630 1.00 32.69 682 HIS A O 1
ATOM 5200 N N . LEU A 1 683 ? -47.697 -32.362 50.154 1.00 31.80 683 LEU A N 1
ATOM 5201 C CA . LEU A 1 683 ? -48.148 -33.100 48.978 1.00 31.80 683 LEU A CA 1
ATOM 5202 C C . LEU A 1 683 ? -47.052 -34.096 48.592 1.00 31.80 683 LEU A C 1
ATOM 5204 O O . LEU A 1 683 ? -45.873 -33.750 48.601 1.00 31.80 683 LEU A O 1
ATOM 5208 N N . TYR A 1 684 ? -47.446 -35.322 48.255 1.00 32.97 684 TYR A N 1
ATOM 5209 C CA . TYR A 1 684 ? -46.549 -36.365 47.764 1.00 32.97 684 TYR A CA 1
ATOM 5210 C C . TYR A 1 684 ? -47.171 -37.007 46.524 1.00 32.97 684 TYR A C 1
ATOM 5212 O O . TYR A 1 684 ? -48.295 -37.504 46.592 1.00 32.97 684 TYR A O 1
ATOM 5220 N N . ALA A 1 685 ? -46.430 -37.025 45.417 1.00 29.61 685 ALA A N 1
ATOM 5221 C CA . ALA A 1 685 ? -46.696 -37.924 44.301 1.00 29.61 685 ALA A CA 1
ATOM 5222 C C . ALA A 1 685 ? -45.939 -39.246 44.520 1.00 29.61 685 ALA A C 1
ATOM 5224 O O . ALA A 1 685 ? -44.876 -39.263 45.144 1.00 29.61 685 ALA A O 1
ATOM 5225 N N . ALA A 1 686 ? -46.494 -40.350 44.021 1.00 27.52 686 ALA A N 1
ATOM 5226 C CA . ALA A 1 686 ? -45.864 -41.669 44.011 1.00 27.52 686 ALA A CA 1
ATOM 5227 C C . ALA A 1 686 ? -45.708 -42.158 42.560 1.00 27.52 686 ALA A C 1
ATOM 5229 O O . ALA A 1 686 ? -46.417 -41.692 41.671 1.00 27.52 686 ALA A O 1
ATOM 5230 N N . GLN A 1 687 ? -44.733 -43.038 42.339 1.00 32.34 687 GLN A N 1
ATOM 5231 C CA . GLN A 1 687 ? -44.061 -43.239 41.050 1.00 32.34 687 GLN A CA 1
ATOM 5232 C C . GLN A 1 687 ? -44.706 -44.311 40.141 1.00 32.34 687 GLN A C 1
ATOM 5234 O O . GLN A 1 687 ? -45.515 -45.119 40.590 1.00 32.34 687 GLN A O 1
ATOM 5239 N N . GLU A 1 688 ? -44.212 -44.328 38.897 1.00 31.30 688 GLU A N 1
ATOM 5240 C CA . GLU A 1 688 ? -44.300 -45.355 37.841 1.00 31.30 688 GLU A CA 1
ATOM 5241 C C . GLU A 1 688 ? -45.525 -45.317 36.910 1.00 31.30 688 GLU A C 1
ATOM 5243 O O . GLU A 1 688 ? -46.620 -45.777 37.227 1.00 31.30 688 GLU A O 1
ATOM 5248 N N . ILE A 1 689 ? -45.262 -44.850 35.683 1.00 31.98 689 ILE A N 1
ATOM 5249 C CA . ILE A 1 689 ? -45.981 -45.190 34.450 1.00 31.98 689 ILE A CA 1
ATOM 5250 C C . ILE A 1 689 ? -44.905 -45.566 33.423 1.00 31.98 689 ILE A C 1
ATOM 5252 O O . ILE A 1 689 ? -43.944 -44.821 33.248 1.00 31.98 689 ILE A O 1
ATOM 5256 N N . THR A 1 690 ? -45.055 -46.712 32.761 1.00 33.28 690 THR A N 1
ATOM 5257 C CA . THR A 1 690 ? -44.236 -47.096 31.601 1.00 33.28 690 THR A CA 1
ATOM 5258 C C . THR A 1 690 ? -44.924 -46.602 30.333 1.00 33.28 690 THR A C 1
ATOM 5260 O O . THR A 1 690 ? -46.126 -46.823 30.178 1.00 33.28 690 THR A O 1
ATOM 5263 N N . ILE A 1 691 ? -44.178 -45.973 29.428 1.00 38.78 691 ILE A N 1
ATOM 5264 C CA . ILE A 1 691 ? -44.653 -45.573 28.099 1.00 38.78 691 ILE A CA 1
ATOM 5265 C C . ILE A 1 691 ? -43.873 -46.402 27.074 1.00 38.78 691 ILE A C 1
ATOM 5267 O O . ILE A 1 691 ? -42.652 -46.469 27.144 1.00 38.78 691 ILE A O 1
ATOM 5271 N N . THR A 1 692 ? -44.577 -47.071 26.164 1.00 40.31 692 THR A N 1
ATOM 5272 C CA . THR A 1 692 ? -43.998 -47.639 24.934 1.00 40.31 692 THR A CA 1
ATOM 5273 C C . THR A 1 692 ? -44.166 -46.632 23.808 1.00 40.31 692 THR A C 1
ATOM 5275 O O . THR A 1 692 ? -45.252 -46.055 23.694 1.00 40.31 692 THR A O 1
ATOM 5278 N N . ALA A 1 693 ? -43.133 -46.459 22.986 1.00 49.66 693 ALA A N 1
ATOM 5279 C CA . ALA A 1 693 ? -43.139 -45.540 21.857 1.00 49.66 693 ALA A CA 1
ATOM 5280 C C . ALA A 1 693 ? -44.097 -45.972 20.730 1.00 49.66 693 ALA A C 1
ATOM 5282 O O . ALA A 1 693 ? -44.743 -47.026 20.783 1.00 49.66 693 ALA A O 1
ATOM 5283 N N . ALA A 1 694 ? -44.235 -45.108 19.723 1.00 53.12 694 ALA A N 1
ATOM 5284 C CA . ALA A 1 694 ? -45.305 -45.173 18.728 1.00 53.12 694 ALA A CA 1
ATOM 5285 C C . ALA A 1 694 ? -45.192 -46.337 17.721 1.00 53.12 694 ALA A C 1
ATOM 5287 O O . ALA A 1 694 ? -46.185 -46.666 17.066 1.00 53.12 694 ALA A O 1
ATOM 5288 N N . ASP A 1 695 ? -44.022 -46.965 17.594 1.00 62.91 695 ASP A N 1
ATOM 5289 C CA . ASP A 1 695 ? -43.726 -47.992 16.589 1.00 62.91 695 ASP A CA 1
ATOM 5290 C C . ASP A 1 695 ? -43.621 -49.429 17.139 1.00 62.91 695 ASP A C 1
ATOM 5292 O O . ASP A 1 695 ? -43.842 -50.398 16.403 1.00 62.91 695 ASP A O 1
ATOM 5296 N N . GLY A 1 696 ? -43.373 -49.573 18.444 1.00 66.94 696 GLY A N 1
ATOM 5297 C CA . GLY A 1 696 ? -43.250 -50.847 19.147 1.00 66.94 696 GLY A CA 1
ATOM 5298 C C . GLY A 1 696 ? -41.844 -51.204 19.638 1.00 66.94 696 GLY A C 1
ATOM 5299 O O . GLY A 1 696 ? -41.676 -52.335 20.108 1.00 66.94 696 GLY A O 1
ATOM 5300 N N . ILE A 1 697 ? -40.866 -50.294 19.567 1.00 72.00 697 ILE A N 1
ATOM 5301 C CA . ILE A 1 697 ? -39.599 -50.427 20.302 1.00 72.00 697 ILE A CA 1
ATOM 5302 C C . ILE A 1 697 ? -39.840 -50.206 21.816 1.00 72.00 697 ILE A C 1
ATOM 5304 O O . ILE A 1 697 ? -40.867 -49.674 22.254 1.00 72.00 697 ILE A O 1
ATOM 5308 N N . ASP A 1 698 ? -38.944 -50.735 22.654 1.00 71.31 698 ASP A N 1
ATOM 5309 C CA . ASP A 1 698 ? -38.967 -50.527 24.107 1.00 71.31 698 ASP A CA 1
ATOM 5310 C C . ASP A 1 698 ? -38.276 -49.195 24.412 1.00 71.31 698 ASP A C 1
ATOM 5312 O O . ASP A 1 698 ? -37.114 -49.045 24.064 1.00 71.31 698 ASP A O 1
ATOM 5316 N N . ALA A 1 699 ? -38.942 -48.263 25.100 1.00 65.44 699 ALA A N 1
ATOM 5317 C CA . ALA A 1 699 ? -38.425 -46.912 25.368 1.00 65.44 699 ALA A CA 1
ATOM 5318 C C . ALA A 1 699 ? -37.160 -46.848 26.264 1.00 65.44 699 ALA A C 1
ATOM 5320 O O . ALA A 1 699 ? -36.721 -45.767 26.644 1.00 65.44 699 ALA A O 1
ATOM 5321 N N . SER A 1 700 ? -36.589 -47.996 26.652 1.00 67.25 700 SER A N 1
ATOM 5322 C CA . SER A 1 700 ? -35.255 -48.120 27.266 1.00 67.25 700 SER A CA 1
ATOM 5323 C C . SER A 1 700 ? -34.158 -48.609 26.301 1.00 67.25 700 SER A C 1
ATOM 5325 O O . SER A 1 700 ? -33.024 -48.836 26.722 1.00 67.25 700 SER A O 1
ATOM 5327 N N . LEU A 1 701 ? -34.518 -48.802 25.031 1.00 76.69 701 LEU A N 1
ATOM 5328 C CA . LEU A 1 701 ? -33.720 -49.265 23.892 1.00 76.69 701 LEU A CA 1
ATOM 5329 C C . LEU A 1 701 ? -34.153 -48.541 22.597 1.00 76.69 701 LEU A C 1
ATOM 5331 O O . LEU A 1 701 ? -33.983 -49.101 21.520 1.00 76.69 701 LEU A O 1
ATOM 5335 N N . ASP A 1 702 ? -34.798 -47.381 22.734 1.00 82.19 702 ASP A N 1
ATOM 5336 C CA . ASP A 1 702 ? -35.371 -46.589 21.649 1.00 82.19 702 ASP A CA 1
ATOM 5337 C C . ASP A 1 702 ? -34.608 -45.272 21.550 1.00 82.19 702 ASP A C 1
ATOM 5339 O O . ASP A 1 702 ? -34.604 -44.512 22.524 1.00 82.19 702 ASP A O 1
ATOM 5343 N N . ASN A 1 703 ? -33.963 -45.024 20.415 1.00 84.94 703 ASN A N 1
ATOM 5344 C CA . ASN A 1 703 ? -33.204 -43.800 20.193 1.00 84.94 703 ASN A CA 1
ATOM 5345 C C . ASN A 1 703 ? -34.038 -42.623 19.652 1.00 84.94 703 ASN A C 1
ATOM 5347 O O . ASN A 1 703 ? -33.614 -41.482 19.793 1.00 84.94 703 ASN A O 1
ATOM 5351 N N . CYS A 1 704 ? -35.285 -42.850 19.209 1.00 87.00 704 CYS A N 1
ATOM 5352 C CA . CYS A 1 704 ? -36.252 -41.774 18.955 1.00 87.00 704 CYS A CA 1
ATOM 5353 C C . CYS A 1 704 ? -37.583 -41.963 19.715 1.00 87.00 704 CYS A C 1
ATOM 5355 O O . CYS A 1 704 ? -38.639 -42.092 19.090 1.00 87.00 704 CYS A O 1
ATOM 5357 N N . PRO A 1 705 ? -37.623 -41.844 21.063 1.00 78.00 705 PRO A N 1
ATOM 5358 C CA . PRO A 1 705 ? -38.827 -42.107 21.874 1.00 78.00 705 PRO A CA 1
ATOM 5359 C C . PRO A 1 705 ? -40.101 -41.310 21.525 1.00 78.00 705 PRO A C 1
ATOM 5361 O O . PRO A 1 705 ? -41.182 -41.614 22.043 1.00 78.00 705 PRO A O 1
ATOM 5364 N N . LEU A 1 706 ? -39.986 -40.267 20.694 1.00 74.88 706 LEU A N 1
ATOM 5365 C CA . LEU A 1 706 ? -41.084 -39.419 20.218 1.00 74.88 706 LEU A CA 1
ATOM 5366 C C . LEU A 1 706 ? -41.388 -39.572 18.711 1.00 74.88 706 LEU A C 1
ATOM 5368 O O . LEU A 1 706 ? -42.466 -39.149 18.286 1.00 74.88 706 LEU A O 1
ATOM 5372 N N . ILE A 1 707 ? -40.500 -40.180 17.912 1.00 80.81 707 ILE A N 1
ATOM 5373 C CA . ILE A 1 707 ? -40.626 -40.299 16.448 1.00 80.81 707 ILE A CA 1
ATOM 5374 C C . ILE A 1 707 ? -40.388 -41.751 16.019 1.00 80.81 707 ILE A C 1
ATOM 5376 O O . ILE A 1 707 ? -39.354 -42.339 16.284 1.00 80.81 707 ILE A O 1
ATOM 5380 N N . ALA A 1 708 ? -41.361 -42.337 15.323 1.00 82.19 708 ALA A N 1
ATOM 5381 C CA . ALA A 1 708 ? -41.342 -43.745 14.930 1.00 82.19 708 ALA A CA 1
ATOM 5382 C C . ALA A 1 708 ? -40.223 -44.082 13.918 1.00 82.19 708 ALA A C 1
ATOM 5384 O O . ALA A 1 708 ? -40.426 -43.899 12.714 1.00 82.19 708 ALA A O 1
ATOM 5385 N N . ASN A 1 709 ? -39.109 -44.664 14.381 1.00 85.19 709 ASN A N 1
ATOM 5386 C CA . ASN A 1 709 ? -37.943 -45.036 13.566 1.00 85.19 709 ASN A CA 1
ATOM 5387 C C . ASN A 1 709 ? -37.585 -46.550 13.655 1.00 85.19 709 ASN A C 1
ATOM 5389 O O . ASN A 1 709 ? -36.545 -46.934 14.189 1.00 85.19 709 ASN A O 1
ATOM 5393 N N . PRO A 1 710 ? -38.376 -47.468 13.057 1.00 85.44 710 PRO A N 1
ATOM 5394 C CA . PRO A 1 710 ? -38.212 -48.918 13.253 1.00 85.44 710 PRO A CA 1
ATOM 5395 C C . PRO A 1 710 ? -36.890 -49.547 12.773 1.00 85.44 710 PRO A C 1
ATOM 5397 O O . PRO A 1 710 ? -36.719 -50.763 12.916 1.00 85.44 710 PRO A O 1
ATOM 5400 N N . SER A 1 711 ? -36.004 -48.783 12.124 1.00 86.38 711 SER A N 1
ATOM 5401 C CA . SER A 1 711 ? -34.632 -49.201 11.821 1.00 86.38 711 SER A CA 1
ATOM 5402 C C . SER A 1 711 ? -33.705 -49.090 13.030 1.00 86.38 711 SER A C 1
ATOM 5404 O O . SER A 1 711 ? -32.799 -49.917 13.122 1.00 86.38 711 SER A O 1
ATOM 5406 N N . GLN A 1 712 ? -33.956 -48.129 13.932 1.00 88.88 712 GLN A N 1
ATOM 5407 C CA . GLN A 1 712 ? -33.034 -47.700 14.992 1.00 88.88 712 GLN A CA 1
ATOM 5408 C C . GLN A 1 712 ? -31.642 -47.458 14.394 1.00 88.88 712 GLN A C 1
ATOM 5410 O O . GLN A 1 712 ? -30.652 -48.085 14.771 1.00 88.88 712 GLN A O 1
ATOM 5415 N N . SER A 1 713 ? -31.643 -46.638 13.341 1.00 91.50 713 SER A N 1
ATOM 5416 C CA . SER A 1 713 ? -30.433 -46.085 12.751 1.00 91.50 713 SER A CA 1
ATOM 5417 C C . SER A 1 713 ? -29.855 -45.020 13.687 1.00 91.50 713 SER A C 1
ATOM 5419 O O . SER A 1 713 ? -30.613 -44.423 14.453 1.00 91.50 713 SER A O 1
ATOM 5421 N N . ASP A 1 714 ? -28.535 -44.888 13.652 1.00 90.31 714 ASP A N 1
ATOM 5422 C CA . ASP A 1 714 ? -27.672 -44.156 14.581 1.00 90.31 714 ASP A CA 1
ATOM 5423 C C . ASP A 1 714 ? -26.305 -44.102 13.863 1.00 90.31 714 ASP A C 1
ATOM 5425 O O . ASP A 1 714 ? -25.636 -45.143 13.771 1.00 90.31 714 ASP A O 1
ATOM 5429 N N . VAL A 1 715 ? -25.984 -42.997 13.171 1.00 91.94 715 VAL A N 1
ATOM 5430 C CA . VAL A 1 715 ? -24.822 -42.925 12.253 1.00 91.94 715 VAL A CA 1
ATOM 5431 C C . VAL A 1 715 ? -23.563 -42.439 12.976 1.00 91.94 715 VAL A C 1
ATOM 5433 O O . VAL A 1 715 ? -22.523 -43.094 12.842 1.00 91.94 715 VAL A O 1
ATOM 5436 N N . ASP A 1 716 ? -23.663 -41.384 13.789 1.00 88.75 716 ASP A N 1
ATOM 5437 C CA . ASP A 1 716 ? -22.559 -40.858 14.611 1.00 88.75 716 ASP A CA 1
ATOM 5438 C C . ASP A 1 716 ? -22.256 -41.728 15.863 1.00 88.75 716 ASP A C 1
ATOM 5440 O O . ASP A 1 716 ? -21.098 -41.863 16.282 1.00 88.75 716 ASP A O 1
ATOM 5444 N N . ALA A 1 717 ? -23.281 -42.415 16.390 1.00 91.31 717 ALA A N 1
ATOM 5445 C CA . ALA A 1 717 ? -23.296 -43.206 17.624 1.00 91.31 717 ALA A CA 1
ATOM 5446 C C . ALA A 1 717 ? -23.325 -42.421 18.962 1.00 91.31 717 ALA A C 1
ATOM 5448 O O . ALA A 1 717 ? -22.850 -42.946 19.984 1.00 91.31 717 ALA A O 1
ATOM 5449 N N . ASP A 1 718 ? -23.908 -41.216 18.995 1.00 88.38 718 ASP A N 1
ATOM 5450 C CA . ASP A 1 718 ? -24.269 -40.458 20.209 1.00 88.38 718 ASP A CA 1
ATOM 5451 C C . ASP A 1 718 ? -25.347 -41.188 21.044 1.00 88.38 718 ASP A C 1
ATOM 5453 O O . ASP A 1 718 ? -25.216 -41.314 22.275 1.00 88.38 718 ASP A O 1
ATOM 5457 N N . GLY A 1 719 ? -26.363 -41.751 20.377 1.00 87.25 719 GLY A N 1
ATOM 5458 C CA . GLY A 1 719 ? -27.502 -42.435 20.998 1.00 87.25 719 GLY A CA 1
ATOM 5459 C C . GLY A 1 719 ? -28.874 -41.765 20.824 1.00 87.25 719 GLY A C 1
ATOM 5460 O O . GLY A 1 719 ? -29.858 -42.298 21.360 1.00 87.25 719 GLY A O 1
ATOM 5461 N N . VAL A 1 720 ? -28.961 -40.658 20.084 1.00 89.88 720 VAL A N 1
ATOM 5462 C CA . VAL A 1 720 ? -30.132 -40.259 19.280 1.00 89.88 720 VAL A CA 1
ATOM 5463 C C . VAL A 1 720 ? -30.135 -41.129 17.990 1.00 89.88 720 VAL A C 1
ATOM 5465 O O . VAL A 1 720 ? -29.687 -42.280 18.035 1.00 89.88 720 VAL A O 1
ATOM 5468 N N . GLY A 1 721 ? -30.746 -40.719 16.882 1.00 92.00 721 GLY A N 1
ATOM 5469 C CA . GLY A 1 721 ? -30.808 -41.503 15.646 1.00 92.00 721 GLY A CA 1
ATOM 5470 C C . GLY A 1 721 ? -31.547 -40.815 14.497 1.00 92.00 721 GLY A C 1
ATOM 5471 O O . GLY A 1 721 ? -32.448 -40.003 14.724 1.00 92.00 721 GLY A O 1
ATOM 5472 N N . ASP A 1 722 ? -31.277 -41.236 13.249 1.00 91.81 722 ASP A N 1
ATOM 5473 C CA . ASP A 1 722 ? -31.435 -40.412 12.026 1.00 91.81 722 ASP A CA 1
ATOM 5474 C C . ASP A 1 722 ? -32.848 -39.866 11.710 1.00 91.81 722 ASP A C 1
ATOM 5476 O O . ASP A 1 722 ? -33.066 -39.160 10.731 1.00 91.81 722 ASP A O 1
ATOM 5480 N N . SER A 1 723 ? -33.872 -40.273 12.459 1.00 89.56 723 SER A N 1
ATOM 5481 C CA . SER A 1 723 ? -35.259 -39.817 12.281 1.00 89.56 723 SER A CA 1
ATOM 5482 C C . SER A 1 723 ? -35.701 -38.773 13.308 1.00 89.56 723 SER A C 1
ATOM 5484 O O . SER A 1 723 ? -36.842 -38.314 13.243 1.00 89.56 723 SER A O 1
ATOM 5486 N N . CYS A 1 724 ? -34.851 -38.458 14.284 1.00 89.00 724 CYS A N 1
ATOM 5487 C CA . CYS A 1 724 ? -35.068 -37.417 15.281 1.00 89.00 724 CYS A CA 1
ATOM 5488 C C . CYS A 1 724 ? -33.816 -36.580 15.583 1.00 89.00 724 CYS A C 1
ATOM 5490 O O . CYS A 1 724 ? -33.937 -35.639 16.368 1.00 89.00 724 CYS A O 1
ATOM 5492 N N . ASP A 1 725 ? -32.675 -36.888 14.961 1.00 90.06 725 ASP A N 1
ATOM 5493 C CA . ASP A 1 725 ? -31.500 -36.021 14.977 1.00 90.06 725 ASP A CA 1
ATOM 5494 C C . ASP A 1 725 ? -31.651 -34.780 14.091 1.00 90.06 725 ASP A C 1
ATOM 5496 O O . ASP A 1 725 ? -32.236 -34.875 13.005 1.00 90.06 725 ASP A O 1
ATOM 5500 N N . PRO A 1 726 ? -31.110 -33.629 14.529 1.00 89.69 726 PRO A N 1
ATOM 5501 C CA . PRO A 1 726 ? -30.892 -32.463 13.684 1.00 89.69 726 PRO A CA 1
ATOM 5502 C C . PRO A 1 726 ? -29.582 -32.549 12.879 1.00 89.69 726 PRO A C 1
ATOM 5504 O O . PRO A 1 726 ? -29.545 -31.972 11.804 1.00 89.69 726 PRO A O 1
ATOM 5507 N N . ASP A 1 727 ? -28.595 -33.328 13.334 1.00 92.06 727 ASP A N 1
ATOM 5508 C CA . ASP A 1 727 ? -27.284 -33.613 12.722 1.00 92.06 727 ASP A CA 1
ATOM 5509 C C . ASP A 1 727 ? -27.110 -35.144 12.778 1.00 92.06 727 ASP A C 1
ATOM 5511 O O . ASP A 1 727 ? -27.053 -35.718 13.865 1.00 92.06 727 ASP A O 1
ATOM 5515 N N . ILE A 1 728 ? -27.196 -35.833 11.633 1.00 93.88 728 ILE A N 1
ATOM 5516 C CA . ILE A 1 728 ? -27.297 -37.307 11.586 1.00 93.88 728 ILE A CA 1
ATOM 5517 C C . ILE A 1 728 ? -25.963 -38.005 11.860 1.00 93.88 728 ILE A C 1
ATOM 5519 O O . ILE A 1 728 ? -25.964 -39.120 12.395 1.00 93.88 728 ILE A O 1
ATOM 5523 N N . ASP A 1 729 ? -24.843 -37.410 11.453 1.00 91.88 729 ASP A N 1
ATOM 5524 C CA . ASP A 1 729 ? -23.540 -38.079 11.421 1.00 91.88 729 ASP A CA 1
ATOM 5525 C C . ASP A 1 729 ? -22.451 -37.427 12.294 1.00 91.88 729 ASP A C 1
ATOM 5527 O O . ASP A 1 729 ? -21.401 -38.046 12.515 1.00 91.88 729 ASP A O 1
ATOM 5531 N N . GLY A 1 730 ? -22.761 -36.295 12.935 1.00 91.00 730 GLY A N 1
ATOM 5532 C CA . GLY A 1 730 ? -22.007 -35.717 14.047 1.00 91.00 730 GLY A CA 1
ATOM 5533 C C . GLY A 1 730 ? -20.837 -34.831 13.622 1.00 91.00 730 GLY A C 1
ATOM 5534 O O . GLY A 1 730 ? -19.898 -34.632 14.406 1.00 91.00 730 GLY A O 1
ATOM 5535 N N . ASP A 1 731 ? -20.868 -34.338 12.385 1.00 88.19 731 ASP A N 1
ATOM 5536 C CA . ASP A 1 731 ? -19.939 -33.359 11.811 1.00 88.19 731 ASP A CA 1
ATOM 5537 C C . ASP A 1 731 ? -20.051 -31.979 12.500 1.00 88.19 731 ASP A C 1
ATOM 5539 O O . ASP A 1 731 ? -19.028 -31.336 12.784 1.00 88.19 731 ASP A O 1
ATOM 5543 N N . GLY A 1 732 ? -21.271 -31.581 12.880 1.00 88.50 732 GLY A N 1
ATOM 5544 C CA . GLY A 1 732 ? -21.601 -30.271 13.444 1.00 88.50 732 GLY A CA 1
ATOM 5545 C C . GLY A 1 732 ? -22.497 -29.391 12.563 1.00 88.50 732 GLY A C 1
ATOM 5546 O O . GLY A 1 732 ? -22.747 -28.245 12.953 1.00 88.50 732 GLY A O 1
ATOM 5547 N N . THR A 1 733 ? -22.971 -29.902 11.423 1.00 86.06 733 THR A N 1
ATOM 5548 C CA . THR A 1 733 ? -23.882 -29.223 10.487 1.00 86.06 733 THR A CA 1
ATOM 5549 C C . THR A 1 733 ? -25.285 -29.847 10.543 1.00 86.06 733 THR A C 1
ATOM 5551 O O . THR A 1 733 ? -25.433 -31.065 10.511 1.00 86.06 733 THR A O 1
ATOM 5554 N N . ASP A 1 734 ? -26.342 -29.030 10.632 1.00 89.88 734 ASP A N 1
ATOM 5555 C CA . ASP A 1 734 ? -27.726 -29.535 10.671 1.00 89.88 734 ASP A CA 1
ATOM 5556 C C . ASP A 1 734 ? -28.172 -30.054 9.280 1.00 89.88 734 ASP A C 1
ATOM 5558 O O . ASP A 1 734 ? -27.962 -29.396 8.260 1.00 89.88 734 ASP A O 1
ATOM 5562 N N . ASN A 1 735 ? -28.909 -31.171 9.239 1.00 85.56 735 ASN A N 1
ATOM 5563 C CA . ASN A 1 735 ? -29.375 -31.907 8.044 1.00 85.56 735 ASN A CA 1
ATOM 5564 C C . ASN A 1 735 ? -30.199 -31.101 7.007 1.00 85.56 735 ASN A C 1
ATOM 5566 O O . ASN A 1 735 ? -30.585 -31.652 5.971 1.00 85.56 735 ASN A O 1
ATOM 5570 N N . GLU A 1 736 ? -30.614 -29.869 7.324 1.00 88.06 736 GLU A N 1
ATOM 5571 C CA . GLU A 1 736 ? -31.323 -28.971 6.393 1.00 88.06 736 GLU A CA 1
ATOM 5572 C C . GLU A 1 736 ? -30.385 -27.942 5.725 1.00 88.06 736 GLU A C 1
ATOM 5574 O O . GLU A 1 736 ? -30.778 -27.343 4.721 1.00 88.06 736 GLU A O 1
ATOM 5579 N N . GLU A 1 737 ? -29.165 -27.768 6.246 1.00 85.31 737 GLU A N 1
ATOM 5580 C CA . GLU A 1 737 ? -28.088 -26.929 5.691 1.00 85.31 737 GLU A CA 1
ATOM 5581 C C . GLU A 1 737 ? -26.960 -27.784 5.069 1.00 85.31 737 GLU A C 1
ATOM 5583 O O . GLU A 1 737 ? -26.339 -27.362 4.096 1.00 85.31 737 GLU A O 1
ATOM 5588 N N . ASP A 1 738 ? -26.763 -29.004 5.575 1.00 87.00 738 ASP A N 1
ATOM 5589 C CA . ASP A 1 738 ? -25.850 -30.031 5.062 1.00 87.00 738 ASP A CA 1
ATOM 5590 C C . ASP A 1 738 ? -26.347 -30.693 3.751 1.00 87.00 738 ASP A C 1
ATOM 5592 O O . ASP A 1 738 ? -27.510 -31.099 3.619 1.00 87.00 738 ASP A O 1
ATOM 5596 N N . VAL A 1 739 ? -25.451 -30.829 2.764 1.00 89.88 739 VAL A N 1
ATOM 5597 C CA . VAL A 1 739 ? -25.725 -31.469 1.464 1.00 89.88 739 VAL A CA 1
ATOM 5598 C C . VAL A 1 739 ? -25.536 -33.000 1.483 1.00 89.88 739 VAL A C 1
ATOM 5600 O O . VAL A 1 739 ? -26.167 -33.706 0.683 1.00 89.88 739 VAL A O 1
ATOM 5603 N N . PHE A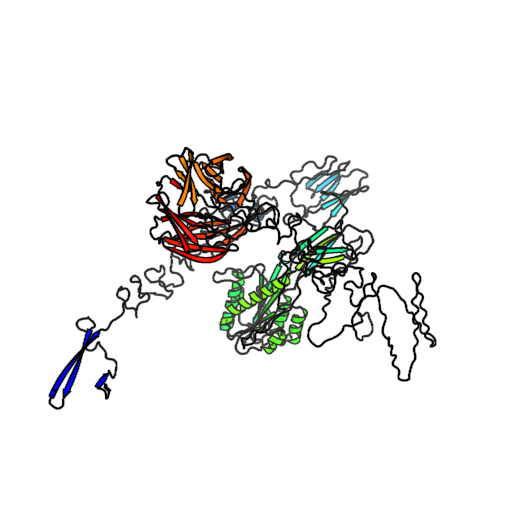 1 740 ? -24.765 -33.548 2.429 1.00 91.31 740 PHE A N 1
ATOM 5604 C CA . PHE A 1 740 ? -24.479 -34.981 2.573 1.00 91.31 740 PHE A CA 1
ATOM 5605 C C . PHE A 1 740 ? -24.768 -35.570 3.981 1.00 91.31 740 PHE A C 1
ATOM 5607 O O . PHE A 1 740 ? -23.878 -36.240 4.500 1.00 91.31 740 PHE A O 1
ATOM 5614 N N . PRO A 1 741 ? -26.015 -35.529 4.529 1.00 92.25 741 PRO A N 1
ATOM 5615 C CA . PRO A 1 741 ? -26.333 -35.882 5.937 1.00 92.25 741 PRO A CA 1
ATOM 5616 C C . PRO A 1 741 ? -26.272 -37.370 6.339 1.00 92.25 741 PRO A C 1
ATOM 5618 O O . PRO A 1 741 ? -27.192 -37.909 6.959 1.00 92.25 741 PRO A O 1
ATOM 5621 N N . TYR A 1 742 ? -25.238 -38.075 5.882 1.00 90.62 742 TYR A N 1
ATOM 5622 C CA . TYR A 1 742 ? -24.896 -39.475 6.137 1.00 90.62 742 TYR A CA 1
ATOM 5623 C C . TYR A 1 742 ? -23.376 -39.760 5.958 1.00 90.62 742 TYR A C 1
ATOM 5625 O O . TYR A 1 742 ? -22.995 -40.939 5.913 1.00 90.62 742 TYR A O 1
ATOM 5633 N N . ASP A 1 743 ? -22.517 -38.744 5.801 1.00 90.19 743 ASP A N 1
ATOM 5634 C CA . ASP A 1 743 ? -21.055 -38.854 5.681 1.00 90.19 743 ASP A CA 1
ATOM 5635 C C . ASP A 1 743 ? -20.334 -37.678 6.378 1.00 90.19 743 ASP A C 1
ATOM 5637 O O . ASP A 1 743 ? -19.978 -36.697 5.735 1.00 90.19 743 ASP A O 1
ATOM 5641 N N . ALA A 1 744 ? -20.024 -37.849 7.674 1.00 91.44 744 ALA A N 1
ATOM 5642 C CA . ALA A 1 744 ? -19.324 -36.906 8.575 1.00 91.44 744 ALA A CA 1
ATOM 5643 C C . ALA A 1 744 ? -17.865 -36.544 8.194 1.00 91.44 744 ALA A C 1
ATOM 5645 O O . ALA A 1 744 ? -16.979 -36.381 9.045 1.00 91.44 744 ALA A O 1
ATOM 5646 N N . SER A 1 745 ? -17.565 -36.528 6.901 1.00 88.75 745 SER A N 1
ATOM 5647 C CA . SER A 1 745 ? -16.392 -35.905 6.308 1.00 88.75 745 SER A CA 1
ATOM 5648 C C . SER A 1 745 ? -16.731 -34.916 5.185 1.00 88.75 745 SER A C 1
ATOM 5650 O O . SER A 1 745 ? -15.797 -34.366 4.606 1.00 88.75 745 SER A O 1
ATOM 5652 N N . GLU A 1 746 ? -18.019 -34.670 4.911 1.00 87.31 746 GLU A N 1
ATOM 5653 C CA . GLU A 1 746 ? -18.529 -33.767 3.875 1.00 87.31 746 GLU A CA 1
ATOM 5654 C C . GLU A 1 746 ? -19.833 -33.095 4.318 1.00 87.31 746 GLU A C 1
ATOM 5656 O O . GLU A 1 746 ? -20.767 -33.794 4.682 1.00 87.31 746 GLU A O 1
ATOM 5661 N N . TYR A 1 747 ? -19.934 -31.770 4.186 1.00 88.88 747 TYR A N 1
ATOM 5662 C CA . TYR A 1 747 ? -21.202 -31.039 4.365 1.00 88.88 747 TYR A CA 1
ATOM 5663 C C . TYR A 1 747 ? -21.519 -30.046 3.232 1.00 88.88 747 TYR A C 1
ATOM 5665 O O . TYR A 1 747 ? -22.639 -29.540 3.129 1.00 88.88 747 TYR A O 1
ATOM 5673 N N . LEU A 1 748 ? -20.537 -29.759 2.367 1.00 88.62 748 LEU A N 1
ATOM 5674 C CA . LEU A 1 748 ? -20.588 -28.726 1.331 1.00 88.62 748 LEU A CA 1
ATOM 5675 C C . LEU A 1 748 ? -20.474 -29.343 -0.072 1.00 88.62 748 LEU A C 1
ATOM 5677 O O . LEU A 1 748 ? -19.746 -30.316 -0.262 1.00 88.62 748 LEU A O 1
ATOM 5681 N N . ASP A 1 749 ? -21.208 -28.750 -1.015 1.00 89.00 749 ASP A N 1
ATOM 5682 C CA . ASP A 1 749 ? -21.252 -29.030 -2.459 1.00 89.00 749 ASP A CA 1
ATOM 5683 C C . ASP A 1 749 ? -21.242 -27.656 -3.154 1.00 89.00 749 ASP A C 1
ATOM 5685 O O . ASP A 1 749 ? -22.292 -27.023 -3.317 1.00 89.00 749 ASP A O 1
ATOM 5689 N N . SER A 1 750 ? -20.047 -27.110 -3.406 1.00 88.38 750 SER A N 1
ATOM 5690 C CA . SER A 1 750 ? -19.877 -25.710 -3.838 1.00 88.38 750 SER A CA 1
ATOM 5691 C C . SER A 1 750 ? -20.439 -25.412 -5.237 1.00 88.38 750 SER A C 1
ATOM 5693 O O . SER A 1 750 ? -20.957 -24.312 -5.458 1.00 88.38 750 SER A O 1
ATOM 5695 N N . ASP A 1 751 ? -20.380 -26.365 -6.173 1.00 83.94 751 ASP A N 1
ATOM 5696 C CA . ASP A 1 751 ? -20.870 -26.199 -7.550 1.00 83.94 751 ASP A CA 1
ATOM 5697 C C . ASP A 1 751 ? -22.295 -26.757 -7.776 1.00 83.94 751 ASP A C 1
ATOM 5699 O O . ASP A 1 751 ? -23.040 -26.261 -8.635 1.00 83.94 751 ASP A O 1
ATOM 5703 N N . GLY A 1 752 ? -22.704 -27.760 -6.990 1.00 88.94 752 GLY A N 1
ATOM 5704 C CA . GLY A 1 752 ? -23.976 -28.465 -7.114 1.00 88.94 752 GLY A CA 1
ATOM 5705 C C . GLY A 1 752 ? -23.963 -29.694 -8.041 1.00 88.94 752 GLY A C 1
ATOM 5706 O O . GLY A 1 752 ? -25.037 -30.056 -8.550 1.00 88.94 752 GLY A O 1
ATOM 5707 N N . ASP A 1 753 ? -22.810 -30.324 -8.313 1.00 87.31 753 ASP A N 1
ATOM 5708 C CA . ASP A 1 753 ? -22.703 -31.603 -9.046 1.00 87.31 753 ASP A CA 1
ATOM 5709 C C . ASP A 1 753 ? -23.319 -32.769 -8.250 1.00 87.31 753 ASP A C 1
ATOM 5711 O O . ASP A 1 753 ? -23.992 -33.642 -8.826 1.00 87.31 753 ASP A O 1
ATOM 5715 N N . GLY A 1 754 ? -23.163 -32.750 -6.920 1.00 86.00 754 GLY A N 1
ATOM 5716 C CA . GLY A 1 754 ? -23.498 -33.857 -6.021 1.00 86.00 754 GLY A CA 1
ATOM 5717 C C . GLY A 1 754 ? -22.294 -34.703 -5.587 1.00 86.00 754 GLY A C 1
ATOM 5718 O O . GLY A 1 754 ? -22.465 -35.892 -5.281 1.00 86.00 754 GLY A O 1
ATOM 5719 N N . ILE A 1 755 ? -21.099 -34.108 -5.572 1.00 86.56 755 ILE A N 1
ATOM 5720 C CA . ILE A 1 755 ? -19.872 -34.609 -4.939 1.00 86.56 755 ILE A CA 1
ATOM 5721 C C . ILE A 1 755 ? -19.460 -33.564 -3.887 1.00 86.56 755 ILE A C 1
ATOM 5723 O O . ILE A 1 755 ? -19.637 -32.374 -4.113 1.00 86.56 755 ILE A O 1
ATOM 5727 N N . GLY A 1 756 ? -18.991 -34.002 -2.716 1.00 88.44 756 GLY A N 1
ATOM 5728 C CA . GLY A 1 756 ? -18.582 -33.088 -1.645 1.00 88.44 756 GLY A CA 1
ATOM 5729 C C . GLY A 1 756 ? -17.158 -32.564 -1.820 1.00 88.44 756 GLY A C 1
ATOM 5730 O O . GLY A 1 756 ? -16.320 -33.236 -2.426 1.00 88.44 756 GLY A O 1
ATOM 5731 N N . ASN A 1 757 ? -16.880 -31.382 -1.269 1.00 88.94 757 ASN A N 1
ATOM 5732 C CA . ASN A 1 757 ? -15.615 -30.660 -1.457 1.00 88.94 757 ASN A CA 1
ATOM 5733 C C . ASN A 1 757 ? -14.337 -31.412 -0.990 1.00 88.94 757 ASN A C 1
ATOM 5735 O O . ASN A 1 757 ? -13.235 -31.130 -1.451 1.00 88.94 757 ASN A O 1
ATOM 5739 N N . ASN A 1 758 ? -14.413 -32.390 -0.077 1.00 86.56 758 ASN A N 1
ATOM 5740 C CA . ASN A 1 758 ? -13.245 -33.211 0.302 1.00 86.56 758 ASN A CA 1
ATOM 5741 C C . ASN A 1 758 ? -13.046 -34.441 -0.617 1.00 86.56 758 ASN A C 1
ATOM 5743 O O . ASN A 1 758 ? -12.053 -35.173 -0.470 1.00 86.56 758 ASN A O 1
ATOM 5747 N N . ALA A 1 759 ? -13.976 -34.690 -1.543 1.00 87.81 759 ALA A N 1
ATOM 5748 C CA . ALA A 1 759 ? -14.031 -35.836 -2.444 1.00 87.81 759 ALA A CA 1
ATOM 5749 C C . ALA A 1 759 ? -14.019 -35.460 -3.934 1.00 87.81 759 ALA A C 1
ATOM 5751 O O . ALA A 1 759 ? -13.647 -36.324 -4.745 1.00 87.81 759 ALA A O 1
ATOM 5752 N N . ASP A 1 760 ? -14.393 -34.229 -4.294 1.00 87.25 760 ASP A N 1
ATOM 5753 C CA . ASP A 1 760 ? -14.088 -33.658 -5.603 1.00 87.25 760 ASP A CA 1
ATOM 5754 C C . ASP A 1 760 ? -12.632 -33.152 -5.668 1.00 87.25 760 ASP A C 1
ATOM 5756 O O . ASP A 1 760 ? -11.775 -33.511 -4.852 1.00 87.25 760 ASP A O 1
ATOM 5760 N N . THR A 1 761 ? -12.321 -32.470 -6.764 1.00 90.31 761 THR A N 1
ATOM 5761 C CA . THR A 1 761 ? -11.002 -31.997 -7.182 1.00 90.31 761 THR A CA 1
ATOM 5762 C C . THR A 1 761 ? -11.103 -30.784 -8.120 1.00 90.31 761 THR A C 1
ATOM 5764 O O . THR A 1 761 ? -10.145 -30.524 -8.844 1.00 90.31 761 THR A O 1
ATOM 5767 N N . ASP A 1 762 ? -12.275 -30.150 -8.213 1.00 84.62 762 ASP A N 1
ATOM 5768 C CA . ASP A 1 762 ? -12.637 -29.023 -9.092 1.00 84.62 762 ASP A CA 1
ATOM 5769 C C . ASP A 1 762 ? -13.850 -28.315 -8.430 1.00 84.62 762 ASP A C 1
ATOM 5771 O O . ASP A 1 762 ? -14.936 -28.255 -9.002 1.00 84.62 762 ASP A O 1
ATOM 5775 N N . ASP A 1 763 ? -13.691 -27.914 -7.157 1.00 90.00 763 ASP A N 1
ATOM 5776 C CA . ASP A 1 763 ? -14.767 -27.597 -6.184 1.00 90.00 763 ASP A CA 1
ATOM 5777 C C . ASP A 1 763 ? -15.851 -26.589 -6.641 1.00 90.00 763 ASP A C 1
ATOM 5779 O O . ASP A 1 763 ? -16.970 -26.623 -6.126 1.00 90.00 763 ASP A O 1
ATOM 5783 N N . ASP A 1 764 ? -15.563 -25.694 -7.590 1.00 85.94 764 ASP A N 1
ATOM 5784 C CA . ASP A 1 764 ? -16.535 -24.752 -8.174 1.00 85.94 764 ASP A CA 1
ATOM 5785 C C . ASP A 1 764 ? -16.836 -24.990 -9.675 1.00 85.94 764 ASP A C 1
ATOM 5787 O O . ASP A 1 764 ? -17.663 -24.293 -10.279 1.00 85.94 764 ASP A O 1
ATOM 5791 N N . ASN A 1 765 ? -16.226 -26.031 -10.259 1.00 87.12 765 ASN A N 1
ATOM 5792 C CA . ASN A 1 765 ? -16.406 -26.530 -11.628 1.00 87.12 765 ASN A CA 1
ATOM 5793 C C . ASN A 1 765 ? -16.122 -25.489 -12.736 1.00 87.12 765 ASN A C 1
ATOM 5795 O O . ASN A 1 765 ? -16.654 -25.574 -13.854 1.00 87.12 765 ASN A O 1
ATOM 5799 N N . ASP A 1 766 ? -15.265 -24.506 -12.443 1.00 77.50 766 ASP A N 1
ATOM 5800 C CA . ASP A 1 766 ? -14.608 -23.630 -13.421 1.00 77.50 766 ASP A CA 1
ATOM 5801 C C . ASP A 1 766 ? -13.789 -24.443 -14.455 1.00 77.50 766 ASP A C 1
ATOM 5803 O O . ASP A 1 766 ? -13.803 -24.142 -15.662 1.00 77.50 766 ASP A O 1
ATOM 5807 N N . GLY A 1 767 ? -13.152 -25.533 -14.004 1.00 79.00 767 GLY A N 1
ATOM 5808 C CA . GLY A 1 767 ? -12.267 -26.393 -14.788 1.00 79.00 767 GLY A CA 1
ATOM 5809 C C . GLY A 1 767 ? -10.781 -26.314 -14.409 1.00 79.00 767 GLY A C 1
ATOM 5810 O O . GLY A 1 767 ? -9.953 -26.914 -15.118 1.00 79.00 767 GLY A O 1
ATOM 5811 N N . VAL A 1 768 ? -10.426 -25.581 -13.348 1.00 69.69 768 VAL A N 1
ATOM 5812 C CA . VAL A 1 768 ? -9.105 -25.566 -12.705 1.00 69.69 768 VAL A CA 1
ATOM 5813 C C . VAL A 1 768 ? -9.157 -26.363 -11.391 1.00 69.69 768 VAL A C 1
ATOM 5815 O O . VAL A 1 768 ? -9.747 -25.912 -10.418 1.00 69.69 768 VAL A O 1
ATOM 5818 N N . PRO A 1 769 ? -8.482 -27.527 -11.309 1.00 79.50 769 PRO A N 1
ATOM 5819 C CA . PRO A 1 769 ? -8.491 -28.338 -10.096 1.00 79.50 769 PRO A CA 1
ATOM 5820 C C . PRO A 1 769 ? -7.912 -27.619 -8.873 1.00 79.50 769 PRO A C 1
ATOM 5822 O O . PRO A 1 769 ? -6.773 -27.161 -8.957 1.00 79.50 769 PRO A O 1
ATOM 5825 N N . ASP A 1 770 ? -8.599 -27.631 -7.726 1.00 75.12 770 ASP A N 1
ATOM 5826 C CA . ASP A 1 770 ? -8.267 -26.909 -6.471 1.00 75.12 770 ASP A CA 1
ATOM 5827 C C . ASP A 1 770 ? -6.798 -26.994 -6.044 1.00 75.12 770 ASP A C 1
ATOM 5829 O O . ASP A 1 770 ? -6.212 -26.024 -5.572 1.00 75.12 770 ASP A O 1
ATOM 5833 N N . THR A 1 771 ? -6.140 -28.135 -6.261 1.00 71.38 771 THR A N 1
ATOM 5834 C CA . THR A 1 771 ? -4.688 -28.280 -6.014 1.00 71.38 771 THR A CA 1
ATOM 5835 C C . THR A 1 771 ? -3.785 -27.331 -6.826 1.00 71.38 771 THR A C 1
ATOM 5837 O O . THR A 1 771 ? -2.578 -27.282 -6.573 1.00 71.38 771 THR A O 1
ATOM 5840 N N . MET A 1 772 ? -4.346 -26.633 -7.813 1.00 53.06 772 MET A N 1
ATOM 5841 C CA . MET A 1 772 ? -3.736 -25.639 -8.697 1.00 53.06 772 MET A CA 1
ATOM 5842 C C . MET A 1 772 ? -4.406 -24.257 -8.575 1.00 53.06 772 MET A C 1
ATOM 5844 O O . MET A 1 772 ? -3.996 -23.359 -9.308 1.00 53.06 772 MET A O 1
ATOM 5848 N N . ASP A 1 773 ? -5.374 -24.074 -7.670 1.00 61.59 773 ASP A N 1
ATOM 5849 C CA . ASP A 1 773 ? -6.090 -22.810 -7.467 1.00 61.59 773 ASP A CA 1
ATOM 5850 C C . ASP A 1 773 ? -5.823 -22.171 -6.085 1.00 61.59 773 ASP A C 1
ATOM 5852 O O . ASP A 1 773 ? -5.377 -22.832 -5.147 1.00 61.59 773 ASP A O 1
ATOM 5856 N N . LEU A 1 774 ? -6.069 -20.862 -5.964 1.00 64.19 774 LEU A N 1
ATOM 5857 C CA . LEU A 1 774 ? -6.110 -20.120 -4.693 1.00 64.19 774 LEU A CA 1
ATOM 5858 C C . LEU A 1 774 ? -7.544 -19.795 -4.256 1.00 64.19 774 LEU A C 1
ATOM 5860 O O . LEU A 1 774 ? -7.765 -19.547 -3.071 1.00 64.19 774 LEU A O 1
ATOM 5864 N N . PHE A 1 775 ? -8.503 -19.807 -5.184 1.00 72.44 775 PHE A N 1
ATOM 5865 C CA . PHE A 1 775 ? -9.899 -19.449 -4.953 1.00 72.44 775 PHE A CA 1
ATOM 5866 C C . PHE A 1 775 ? -10.865 -20.585 -5.347 1.00 72.44 775 PHE A C 1
ATOM 5868 O O . PHE A 1 775 ? -11.848 -20.301 -6.019 1.00 72.44 775 PHE A O 1
ATOM 5875 N N . PRO A 1 776 ? -10.659 -21.850 -4.918 1.00 77.31 776 PRO A N 1
ATOM 5876 C CA . PRO A 1 776 ? -11.431 -23.015 -5.387 1.00 77.31 776 PRO A CA 1
ATOM 5877 C C . PRO A 1 776 ? -12.924 -23.041 -4.988 1.00 77.31 776 PRO A C 1
ATOM 5879 O O . PRO A 1 776 ? -13.545 -24.092 -4.965 1.00 77.31 776 PRO A O 1
ATOM 5882 N N . LEU A 1 777 ? -13.493 -21.910 -4.576 1.00 83.62 777 LEU A N 1
ATOM 5883 C CA . LEU A 1 777 ? -14.885 -21.744 -4.162 1.00 83.62 777 LEU A CA 1
ATOM 5884 C C . LEU A 1 777 ? -15.526 -20.512 -4.849 1.00 83.62 777 LEU A C 1
ATOM 5886 O O . LEU A 1 777 ? -16.590 -20.062 -4.421 1.00 83.62 777 LEU A O 1
ATOM 5890 N N . ASP A 1 778 ? -14.873 -19.917 -5.856 1.00 74.62 778 ASP A N 1
ATOM 5891 C CA . ASP A 1 778 ? -15.358 -18.755 -6.613 1.00 74.62 778 ASP A CA 1
ATOM 5892 C C . ASP A 1 778 ? -15.099 -18.947 -8.121 1.00 74.62 778 ASP A C 1
ATOM 5894 O O . ASP A 1 778 ? -14.061 -18.513 -8.623 1.00 74.62 778 ASP A O 1
ATOM 5898 N N . PRO A 1 779 ? -16.085 -19.444 -8.899 1.00 74.31 779 PRO A N 1
ATOM 5899 C CA . PRO A 1 779 ? -15.930 -19.778 -10.323 1.00 74.31 779 PRO A CA 1
ATOM 5900 C C . PRO A 1 779 ? -15.855 -18.541 -11.250 1.00 74.31 779 PRO A C 1
ATOM 5902 O O . PRO A 1 779 ? -16.245 -18.569 -12.423 1.00 74.31 779 PRO A O 1
ATOM 5905 N N . ASN A 1 780 ? -15.412 -17.405 -10.707 1.00 65.56 780 ASN A N 1
ATOM 5906 C CA . ASN A 1 780 ? -15.078 -16.163 -11.398 1.00 65.56 780 ASN A CA 1
ATOM 5907 C C . ASN A 1 780 ? -13.608 -15.751 -11.172 1.00 65.56 780 ASN A C 1
ATOM 5909 O O . ASN A 1 780 ? -13.122 -14.879 -11.896 1.00 65.56 780 ASN A O 1
ATOM 5913 N N . LYS A 1 781 ? -12.914 -16.361 -10.201 1.00 59.06 781 LYS A N 1
ATOM 5914 C CA . LYS A 1 781 ? -11.498 -16.168 -9.876 1.00 59.06 781 LYS A CA 1
ATOM 5915 C C . LYS A 1 781 ? -10.825 -17.538 -9.861 1.00 59.06 781 LYS A C 1
ATOM 5917 O O . LYS A 1 781 ? -11.114 -18.343 -8.998 1.00 59.06 781 LYS A O 1
ATOM 5922 N N . TYR A 1 782 ? -9.882 -17.769 -10.765 1.00 57.22 782 TYR A N 1
ATOM 5923 C CA . TYR A 1 782 ? -9.060 -18.979 -10.767 1.00 57.22 782 TYR A CA 1
ATOM 5924 C C . TYR A 1 782 ? -7.588 -18.578 -10.796 1.00 57.22 782 TYR A C 1
ATOM 5926 O O . TYR A 1 782 ? -7.163 -17.779 -11.639 1.00 57.22 782 TYR A O 1
ATOM 5934 N N . ASN A 1 783 ? -6.768 -19.127 -9.901 1.00 48.91 783 ASN A N 1
ATOM 5935 C CA . ASN A 1 783 ? -5.331 -18.874 -9.891 1.00 48.91 783 ASN A CA 1
ATOM 5936 C C . ASN A 1 783 ? -4.576 -19.732 -10.913 1.00 48.91 783 ASN A C 1
ATOM 5938 O O . ASN A 1 783 ? -3.551 -20.359 -10.628 1.00 48.91 783 ASN A O 1
ATOM 5942 N N . ALA A 1 784 ? -4.976 -19.609 -12.176 1.00 47.12 784 ALA A N 1
ATOM 5943 C CA . ALA A 1 784 ? -4.034 -19.762 -13.270 1.00 47.12 784 ALA A CA 1
ATOM 5944 C C . ALA A 1 784 ? -3.036 -18.584 -13.251 1.00 47.12 784 ALA A C 1
ATOM 5946 O O . ALA A 1 784 ? -3.040 -17.760 -14.169 1.00 47.12 784 ALA A O 1
ATOM 5947 N N . ARG A 1 785 ? -2.159 -18.516 -12.226 1.00 56.22 785 ARG A N 1
ATOM 5948 C CA . ARG A 1 785 ? -1.056 -17.545 -12.105 1.00 56.22 785 ARG A CA 1
ATOM 5949 C C . ARG A 1 785 ? -0.177 -17.674 -13.337 1.00 56.22 785 ARG A C 1
ATOM 5951 O O . ARG A 1 785 ? 0.720 -18.518 -13.392 1.00 56.22 785 ARG A O 1
ATOM 5958 N N . SER A 1 786 ? -0.494 -16.902 -14.376 1.00 65.69 786 SER A N 1
ATOM 5959 C CA . SER A 1 786 ? 0.065 -17.153 -15.700 1.00 65.69 786 SER A CA 1
ATOM 5960 C C . SER A 1 786 ? 1.576 -16.958 -15.621 1.00 65.69 786 SER A C 1
ATOM 5962 O O . SER A 1 786 ? 2.053 -15.864 -15.317 1.00 65.69 786 SER A O 1
ATOM 5964 N N . VAL A 1 787 ? 2.332 -18.050 -15.797 1.00 82.62 787 VAL A N 1
ATOM 5965 C CA . VAL A 1 787 ? 3.774 -18.058 -15.519 1.00 82.62 787 VAL A CA 1
ATOM 5966 C C . VAL A 1 787 ? 4.411 -16.954 -16.351 1.00 82.62 787 VAL A C 1
ATOM 5968 O O . VAL A 1 787 ? 4.366 -17.003 -17.582 1.00 82.62 787 VAL A O 1
ATOM 5971 N N . LYS A 1 788 ? 4.923 -15.907 -15.689 1.00 86.19 788 LYS A N 1
ATOM 5972 C CA . LYS A 1 788 ? 5.169 -14.615 -16.345 1.00 86.19 788 LYS A CA 1
ATOM 5973 C C . LYS A 1 788 ? 6.092 -14.799 -17.546 1.00 86.19 788 LYS A C 1
ATOM 5975 O O . LYS A 1 788 ? 7.231 -15.236 -17.391 1.00 86.19 788 LYS A O 1
ATOM 5980 N N . ASN A 1 789 ? 5.634 -14.410 -18.735 1.00 89.00 789 ASN A N 1
ATOM 5981 C CA . ASN A 1 789 ? 6.300 -14.617 -20.027 1.00 89.00 789 ASN A CA 1
ATOM 5982 C C . ASN A 1 789 ? 6.250 -16.050 -20.615 1.00 89.00 789 ASN A C 1
ATOM 5984 O O . ASN A 1 789 ? 6.993 -16.311 -21.555 1.00 89.00 789 ASN A O 1
ATOM 5988 N N . ASP A 1 790 ? 5.411 -16.986 -20.159 1.00 93.00 790 ASP A N 1
ATOM 5989 C CA . ASP A 1 790 ? 5.179 -18.254 -20.880 1.00 93.00 790 ASP A CA 1
ATOM 5990 C C . ASP A 1 790 ? 4.327 -18.000 -22.140 1.00 93.00 790 ASP A C 1
ATOM 5992 O O . ASP A 1 790 ? 3.114 -17.806 -22.066 1.00 93.00 790 ASP A O 1
ATOM 5996 N N . LEU A 1 791 ? 4.948 -17.990 -23.325 1.00 93.00 791 LEU A N 1
ATOM 5997 C CA . LEU A 1 791 ? 4.239 -17.823 -24.604 1.00 93.00 791 LEU A CA 1
ATOM 5998 C C . LEU A 1 791 ? 3.581 -19.126 -25.104 1.00 93.00 791 LEU A C 1
ATOM 6000 O O . LEU A 1 791 ? 2.884 -19.111 -26.125 1.00 93.00 791 LEU A O 1
ATOM 6004 N N . ASN A 1 792 ? 3.869 -20.273 -24.484 1.00 91.19 792 ASN A N 1
ATOM 6005 C CA . ASN A 1 792 ? 3.633 -21.604 -25.049 1.00 91.19 792 ASN A CA 1
ATOM 6006 C C . ASN A 1 792 ? 2.754 -22.535 -24.192 1.00 91.19 792 ASN A C 1
ATOM 6008 O O . ASN A 1 792 ? 2.219 -23.498 -24.748 1.00 91.19 792 ASN A O 1
ATOM 6012 N N . ALA A 1 793 ? 2.517 -22.180 -22.926 1.00 91.38 793 ALA A N 1
ATOM 6013 C CA . ALA A 1 793 ? 1.803 -22.952 -21.910 1.00 91.38 793 ALA A CA 1
ATOM 6014 C C . ALA A 1 793 ? 2.453 -24.324 -21.649 1.00 91.38 793 ALA A C 1
ATOM 6016 O O . ALA A 1 793 ? 1.805 -25.370 -21.751 1.00 91.38 793 ALA A O 1
ATOM 6017 N N . ASP A 1 794 ? 3.754 -24.322 -21.337 1.00 90.38 794 ASP A N 1
ATOM 6018 C CA . ASP A 1 794 ? 4.452 -25.494 -20.783 1.00 90.38 794 ASP A CA 1
ATOM 6019 C C . ASP A 1 794 ? 4.887 -25.309 -19.315 1.00 90.38 794 ASP A C 1
ATOM 6021 O O . ASP A 1 794 ? 5.591 -26.163 -18.767 1.00 90.38 794 ASP A O 1
ATOM 6025 N N . GLY A 1 795 ? 4.414 -24.237 -18.669 1.00 90.44 795 GLY A N 1
ATOM 6026 C CA . GLY A 1 795 ? 4.589 -23.940 -17.247 1.00 90.44 795 GLY A CA 1
ATOM 6027 C C . GLY A 1 795 ? 5.937 -23.301 -16.935 1.00 90.44 795 GLY A C 1
ATOM 6028 O O . GLY A 1 795 ? 6.507 -23.602 -15.893 1.00 90.44 795 GLY A O 1
ATOM 6029 N N . LYS A 1 796 ? 6.500 -22.522 -17.871 1.00 93.75 796 LYS A N 1
ATOM 6030 C CA . LYS A 1 796 ? 7.829 -21.891 -17.763 1.00 93.75 796 LYS A CA 1
ATOM 6031 C C . LYS A 1 796 ? 7.867 -20.542 -18.477 1.00 93.75 796 LYS A C 1
ATOM 6033 O O . LYS A 1 796 ? 7.429 -20.423 -19.617 1.00 93.75 796 LYS A O 1
ATOM 6038 N N . SER A 1 797 ? 8.488 -19.553 -17.845 1.00 94.75 797 SER A N 1
ATOM 6039 C CA . SER A 1 797 ? 8.809 -18.256 -18.434 1.00 94.75 797 SER A CA 1
ATOM 6040 C C . SER A 1 797 ? 9.687 -18.424 -19.678 1.00 94.75 797 SER A C 1
ATOM 6042 O O . SER A 1 797 ? 10.810 -18.925 -19.611 1.00 94.75 797 SER A O 1
ATOM 6044 N N . ASP A 1 798 ? 9.222 -17.950 -20.829 1.00 94.44 798 ASP A N 1
ATOM 6045 C CA . ASP A 1 798 ? 10.009 -17.939 -22.056 1.00 94.44 798 ASP A CA 1
ATOM 6046 C C . ASP A 1 798 ? 10.777 -16.624 -22.236 1.00 94.44 798 ASP A C 1
ATOM 6048 O O . ASP A 1 798 ? 10.410 -15.561 -21.737 1.00 94.44 798 ASP A O 1
ATOM 6052 N N . LEU A 1 799 ? 11.855 -16.665 -23.029 1.00 94.25 799 LEU A N 1
ATOM 6053 C CA . LEU A 1 799 ? 12.647 -15.471 -23.333 1.00 94.25 799 LEU A CA 1
ATOM 6054 C C . LEU A 1 799 ? 12.392 -14.968 -24.758 1.00 94.25 799 LEU A C 1
ATOM 6056 O O . LEU A 1 799 ? 12.907 -15.507 -25.746 1.00 94.25 799 LEU A O 1
ATOM 6060 N N . LEU A 1 800 ? 11.637 -13.874 -24.860 1.00 92.81 800 LEU A N 1
ATOM 6061 C CA . LEU A 1 800 ? 11.357 -13.164 -26.106 1.00 92.81 800 LEU A CA 1
ATOM 6062 C C . LEU A 1 800 ? 12.507 -12.206 -26.476 1.00 92.81 800 LEU A C 1
ATOM 6064 O O . LEU A 1 800 ? 12.816 -11.263 -25.754 1.00 92.81 800 LEU A O 1
ATOM 6068 N N . TRP A 1 801 ? 13.142 -12.411 -27.634 1.00 92.00 801 TRP A N 1
ATOM 6069 C CA . TRP A 1 801 ? 14.317 -11.649 -28.085 1.00 92.00 801 TRP A CA 1
ATOM 6070 C C . TRP A 1 801 ? 14.058 -10.836 -29.359 1.00 92.00 801 TRP A C 1
ATOM 6072 O O . TRP A 1 801 ? 13.700 -11.397 -30.399 1.00 92.00 801 TRP A O 1
ATOM 6082 N N . ARG A 1 802 ? 14.366 -9.529 -29.337 1.00 90.81 802 ARG A N 1
ATOM 6083 C CA . ARG A 1 802 ? 14.245 -8.608 -30.488 1.00 90.81 802 ARG A CA 1
ATOM 6084 C C . ARG A 1 802 ? 15.576 -7.993 -30.917 1.00 90.81 802 ARG A C 1
ATOM 6086 O O . ARG A 1 802 ? 16.296 -7.400 -30.118 1.00 90.81 802 ARG A O 1
ATOM 6093 N N . SER A 1 803 ? 15.879 -8.070 -32.217 1.00 88.44 803 SER A N 1
ATOM 6094 C CA . SER A 1 803 ? 17.070 -7.476 -32.844 1.00 88.44 803 SER A CA 1
ATOM 6095 C C . SER A 1 803 ? 16.760 -6.138 -33.520 1.00 88.44 803 SER A C 1
ATOM 6097 O O . SER A 1 803 ? 16.289 -6.102 -34.660 1.00 88.44 803 SER A O 1
ATOM 6099 N N . PHE A 1 804 ? 17.101 -5.021 -32.881 1.00 82.12 804 PHE A N 1
ATOM 6100 C CA . PHE A 1 804 ? 16.848 -3.666 -33.393 1.00 82.12 804 PHE A CA 1
ATOM 6101 C C . PHE A 1 804 ? 17.581 -3.359 -34.709 1.00 82.12 804 PHE A C 1
ATOM 6103 O O . PHE A 1 804 ? 17.072 -2.624 -35.552 1.00 82.12 804 PHE A O 1
ATOM 6110 N N . ALA A 1 805 ? 18.738 -3.985 -34.954 1.00 81.88 805 ALA A N 1
ATOM 6111 C CA . ALA A 1 805 ? 19.483 -3.820 -36.206 1.00 81.88 805 ALA A CA 1
ATOM 6112 C C . ALA A 1 805 ? 18.892 -4.586 -37.410 1.00 81.88 805 ALA A C 1
ATOM 6114 O O . ALA A 1 805 ? 19.370 -4.412 -38.534 1.00 81.88 805 ALA A O 1
ATOM 6115 N N . ARG A 1 806 ? 17.919 -5.488 -37.197 1.00 83.56 806 ARG A N 1
ATOM 6116 C CA . ARG A 1 806 ? 17.393 -6.395 -38.245 1.00 83.56 806 ARG A CA 1
ATOM 6117 C C . ARG A 1 806 ? 15.870 -6.566 -38.242 1.00 83.56 806 ARG A C 1
ATOM 6119 O O . ARG A 1 806 ? 15.335 -7.145 -39.186 1.00 83.56 806 ARG A O 1
ATOM 6126 N N . GLY A 1 807 ? 15.188 -6.108 -37.194 1.00 86.38 807 GLY A N 1
ATOM 6127 C CA . GLY A 1 807 ? 13.761 -6.323 -36.955 1.00 86.38 807 GLY A CA 1
ATOM 6128 C C . GLY A 1 807 ? 13.381 -7.761 -36.579 1.00 86.38 807 GLY A C 1
ATOM 6129 O O . GLY A 1 807 ? 12.194 -8.064 -36.519 1.00 86.38 807 GLY A O 1
ATOM 6130 N N . TRP A 1 808 ? 14.359 -8.657 -36.398 1.00 90.69 808 TRP A N 1
ATOM 6131 C CA . TRP A 1 808 ? 14.138 -10.087 -36.137 1.00 90.69 808 TRP A CA 1
ATOM 6132 C C . TRP A 1 808 ? 13.643 -10.311 -34.711 1.00 90.69 808 TRP A C 1
ATOM 6134 O O . TRP A 1 808 ? 14.252 -9.782 -33.784 1.00 90.69 808 TRP A O 1
ATOM 6144 N N . ASN A 1 809 ? 12.612 -11.142 -34.559 1.00 91.81 809 ASN A N 1
ATOM 6145 C CA . ASN A 1 809 ? 12.043 -11.524 -33.270 1.00 91.81 809 ASN A CA 1
ATOM 6146 C C . ASN A 1 809 ? 12.110 -13.053 -33.110 1.00 91.81 809 ASN A C 1
ATOM 6148 O O . ASN A 1 809 ? 11.799 -13.786 -34.054 1.00 91.81 809 ASN A O 1
ATOM 6152 N N . PHE A 1 810 ? 12.547 -13.530 -31.948 1.00 93.06 810 PHE A N 1
ATOM 6153 C CA . PHE A 1 810 ? 12.753 -14.947 -31.632 1.00 93.06 810 PHE A CA 1
ATOM 6154 C C . PHE A 1 810 ? 12.145 -15.280 -30.274 1.00 93.06 810 PHE A C 1
ATOM 6156 O O . PHE A 1 810 ? 12.316 -14.510 -29.338 1.00 93.06 810 PHE A O 1
ATOM 6163 N N . LEU A 1 811 ? 11.531 -16.455 -30.173 1.00 94.75 811 LEU A N 1
ATOM 6164 C CA . LEU A 1 811 ? 11.219 -17.098 -28.906 1.00 94.75 811 LEU A CA 1
ATOM 6165 C C . LEU A 1 811 ? 12.365 -18.039 -28.536 1.00 94.75 811 LEU A C 1
ATOM 6167 O O . LEU A 1 811 ? 12.807 -18.828 -29.380 1.00 94.75 811 LEU A O 1
ATOM 6171 N N . TRP A 1 812 ? 12.864 -17.961 -27.309 1.00 94.94 812 TRP A N 1
ATOM 6172 C CA . TRP A 1 812 ? 13.681 -19.008 -26.704 1.00 94.94 812 TRP A CA 1
ATOM 6173 C C . TRP A 1 812 ? 12.822 -19.701 -25.656 1.00 94.94 812 TRP A C 1
ATOM 6175 O O . TRP A 1 812 ? 12.679 -19.176 -24.557 1.00 94.94 812 TRP A O 1
ATOM 6185 N N . ALA A 1 813 ? 12.276 -20.858 -26.031 1.00 94.69 813 ALA A N 1
ATOM 6186 C CA . ALA A 1 813 ? 11.529 -21.704 -25.120 1.00 94.69 813 ALA A CA 1
ATOM 6187 C C . ALA A 1 813 ? 12.480 -22.255 -24.053 1.00 94.69 813 ALA A C 1
ATOM 6189 O O . ALA A 1 813 ? 13.507 -22.855 -24.420 1.00 94.69 813 ALA A O 1
ATOM 6190 N N . MET A 1 814 ? 12.200 -22.007 -22.776 1.00 95.06 814 MET A N 1
ATOM 6191 C CA . MET A 1 814 ? 13.116 -22.324 -21.673 1.00 95.06 814 MET A CA 1
ATOM 6192 C C . MET A 1 814 ? 12.912 -23.739 -21.116 1.00 95.06 814 MET A C 1
ATOM 6194 O O . MET A 1 814 ? 11.903 -24.392 -21.348 1.00 95.06 814 MET A O 1
ATOM 6198 N N . ASN A 1 815 ? 13.947 -24.275 -20.463 1.00 93.88 815 ASN A N 1
ATOM 6199 C CA . ASN A 1 815 ? 13.907 -25.558 -19.755 1.00 93.88 815 ASN A CA 1
ATOM 6200 C C . ASN A 1 815 ? 15.039 -25.576 -18.704 1.00 93.88 815 ASN A C 1
ATOM 6202 O O . ASN A 1 815 ? 16.046 -26.286 -18.841 1.00 93.88 815 ASN A O 1
ATOM 6206 N N . GLY A 1 816 ? 14.904 -24.730 -17.689 1.00 94.00 816 GLY A N 1
ATOM 6207 C CA . GLY A 1 816 ? 15.870 -24.473 -16.626 1.00 94.00 816 GLY A CA 1
ATOM 6208 C C . GLY A 1 816 ? 17.182 -23.891 -17.142 1.00 94.00 816 GLY A C 1
ATOM 6209 O O . GLY A 1 816 ? 17.216 -22.885 -17.847 1.00 94.00 816 GLY A O 1
ATOM 6210 N N . GLU A 1 817 ? 18.302 -24.551 -16.833 1.00 95.69 817 GLU A N 1
ATOM 6211 C CA . GLU A 1 817 ? 19.660 -24.100 -17.185 1.00 95.69 817 GLU A CA 1
ATOM 6212 C C . GLU A 1 817 ? 19.926 -23.926 -18.705 1.00 95.69 817 GLU A C 1
ATOM 6214 O O . GLU A 1 817 ? 21.033 -23.536 -19.100 1.00 95.69 817 GLU A O 1
ATOM 6219 N N . GLN A 1 818 ? 18.980 -24.284 -19.580 1.00 93.75 818 GLN A N 1
ATOM 6220 C CA . GLN A 1 818 ? 19.169 -24.384 -21.028 1.00 93.75 818 GLN A CA 1
ATOM 6221 C C . GLN A 1 818 ? 17.959 -23.858 -21.813 1.00 93.75 818 GLN A C 1
ATOM 6223 O O . GLN A 1 818 ? 16.814 -24.006 -21.403 1.00 93.75 818 GLN A O 1
ATOM 6228 N N . ILE A 1 819 ? 18.226 -23.324 -23.010 1.00 93.94 819 ILE A N 1
ATOM 6229 C CA . ILE A 1 819 ? 17.187 -23.084 -24.021 1.00 93.94 819 ILE A CA 1
ATOM 6230 C C . ILE A 1 819 ? 16.745 -24.452 -24.556 1.00 93.94 819 ILE A C 1
ATOM 6232 O O . ILE A 1 819 ? 17.552 -25.143 -25.188 1.00 93.94 819 ILE A O 1
ATOM 6236 N N . GLY A 1 820 ? 15.481 -24.822 -24.355 1.00 90.38 820 GLY A N 1
ATOM 6237 C CA . GLY A 1 820 ? 14.882 -26.017 -24.944 1.00 90.38 820 GLY A CA 1
ATOM 6238 C C . GLY A 1 820 ? 14.775 -25.897 -26.466 1.00 90.38 820 GLY A C 1
ATOM 6239 O O . GLY A 1 820 ? 15.286 -26.749 -27.201 1.00 90.38 820 GLY A O 1
ATOM 6240 N N . VAL A 1 821 ? 14.173 -24.806 -26.963 1.00 91.69 821 VAL A N 1
ATOM 6241 C CA . VAL A 1 821 ? 14.033 -24.536 -28.408 1.00 91.69 821 VAL A CA 1
ATOM 6242 C C . VAL A 1 821 ? 14.151 -23.040 -28.725 1.00 91.69 821 VAL A C 1
ATOM 6244 O O . VAL A 1 821 ? 13.388 -22.227 -28.225 1.00 91.69 821 VAL A O 1
ATOM 6247 N N . ALA A 1 822 ? 15.052 -22.660 -29.638 1.00 93.56 822 ALA A N 1
ATOM 6248 C CA . ALA A 1 822 ? 15.129 -21.293 -30.169 1.00 93.56 822 ALA A CA 1
ATOM 6249 C C . ALA A 1 822 ? 14.430 -21.187 -31.540 1.00 93.56 822 ALA A C 1
ATOM 6251 O O . ALA A 1 822 ? 14.937 -21.712 -32.538 1.00 93.56 822 ALA A O 1
ATOM 6252 N N . THR A 1 823 ? 13.305 -20.471 -31.608 1.00 95.00 823 THR A N 1
ATOM 6253 C CA . THR A 1 823 ? 12.421 -20.408 -32.786 1.00 95.00 823 THR A CA 1
ATOM 6254 C C . THR A 1 823 ? 12.224 -18.966 -33.283 1.00 95.00 823 THR A C 1
ATOM 6256 O O . THR A 1 823 ? 11.891 -18.087 -32.492 1.00 95.00 823 THR A O 1
ATOM 6259 N N . PRO A 1 824 ? 12.397 -18.671 -34.588 1.00 94.38 824 PRO A N 1
ATOM 6260 C CA . PRO A 1 824 ? 12.066 -17.360 -35.147 1.00 94.38 824 PRO A CA 1
ATOM 6261 C C . PRO A 1 824 ? 10.547 -17.159 -35.222 1.00 94.38 824 PRO A C 1
ATOM 6263 O O . PRO A 1 824 ? 9.860 -17.970 -35.838 1.00 94.38 824 PRO A O 1
ATOM 6266 N N . ILE A 1 825 ? 10.049 -16.043 -34.684 1.00 94.44 825 ILE A N 1
ATOM 6267 C CA . ILE A 1 825 ? 8.627 -15.668 -34.735 1.00 94.44 825 ILE A CA 1
ATOM 6268 C C . ILE A 1 825 ? 8.339 -14.966 -36.069 1.00 94.44 825 ILE A C 1
ATOM 6270 O O . ILE A 1 825 ? 7.686 -15.494 -36.970 1.00 94.44 825 ILE A O 1
ATOM 6274 N N . ASN A 1 826 ? 8.856 -13.745 -36.229 1.00 92.81 826 ASN A N 1
ATOM 6275 C CA . ASN A 1 826 ? 8.638 -12.914 -37.408 1.00 92.81 826 ASN A CA 1
ATOM 6276 C C . ASN A 1 826 ? 9.758 -11.867 -37.577 1.00 92.81 826 ASN A C 1
ATOM 6278 O O . ASN A 1 826 ? 10.788 -11.890 -36.897 1.00 92.81 826 ASN A O 1
ATOM 6282 N N . VAL A 1 827 ? 9.562 -10.943 -38.523 1.00 89.81 827 VAL A N 1
ATOM 6283 C CA . VAL A 1 827 ? 10.445 -9.789 -38.718 1.00 89.81 827 VAL A CA 1
ATOM 6284 C C . VAL A 1 827 ? 9.613 -8.510 -38.809 1.00 89.81 827 VAL A C 1
ATOM 6286 O O . VAL A 1 827 ? 9.056 -8.203 -39.864 1.00 89.81 827 VAL A O 1
ATOM 6289 N N . VAL A 1 828 ? 9.567 -7.746 -37.717 1.00 86.62 828 VAL A N 1
ATOM 6290 C CA . VAL A 1 828 ? 8.994 -6.392 -37.685 1.00 86.62 828 VAL A CA 1
ATOM 6291 C C . VAL A 1 828 ? 10.098 -5.402 -38.052 1.00 86.62 828 VAL A C 1
ATOM 6293 O O . VAL A 1 828 ? 10.972 -5.098 -37.236 1.00 86.62 828 VAL A O 1
ATOM 6296 N N . GLN A 1 829 ? 10.076 -4.965 -39.316 1.00 73.44 829 GLN A N 1
ATOM 6297 C CA . GLN A 1 829 ? 10.952 -3.920 -39.860 1.00 73.44 829 GLN A CA 1
ATOM 6298 C C . GLN A 1 829 ? 10.733 -2.582 -39.137 1.00 73.44 829 GLN A C 1
ATOM 6300 O O . GLN A 1 829 ? 9.688 -2.380 -38.530 1.00 73.44 829 GLN A O 1
ATOM 6305 N N . GLU A 1 830 ? 11.703 -1.673 -39.282 1.00 76.31 830 GLU A N 1
ATOM 6306 C CA . GLU A 1 830 ? 11.811 -0.387 -38.568 1.00 76.31 830 GLU A CA 1
ATOM 6307 C C . GLU A 1 830 ? 12.212 -0.552 -37.086 1.00 76.31 830 GLU A C 1
ATOM 6309 O O . GLU A 1 830 ? 11.705 -1.400 -36.355 1.00 76.31 830 GLU A O 1
ATOM 6314 N N . TYR A 1 831 ? 13.182 0.260 -36.650 1.00 80.06 831 TYR A N 1
ATOM 6315 C CA . TYR A 1 831 ? 13.719 0.255 -35.278 1.00 80.06 831 TYR A CA 1
ATOM 6316 C C . TYR A 1 831 ? 12.803 0.979 -34.277 1.00 80.06 831 TYR A C 1
ATOM 6318 O O . TYR A 1 831 ? 13.056 0.935 -33.080 1.00 80.06 831 TYR A O 1
ATOM 6326 N N . THR A 1 832 ? 11.774 1.657 -34.788 1.00 86.81 832 THR A N 1
ATOM 6327 C CA . THR A 1 832 ? 10.777 2.440 -34.049 1.00 86.81 832 THR A CA 1
ATOM 6328 C C . THR A 1 832 ? 9.670 1.568 -33.463 1.00 86.81 832 THR A C 1
ATOM 6330 O O . THR A 1 832 ? 8.920 2.026 -32.612 1.00 86.81 832 THR A O 1
ATOM 6333 N N . TRP A 1 833 ? 9.563 0.309 -33.901 1.00 89.06 833 TRP A N 1
ATOM 6334 C CA . TRP A 1 833 ? 8.710 -0.694 -33.272 1.00 89.06 833 TRP A CA 1
ATOM 6335 C C . TRP A 1 833 ? 9.439 -1.378 -32.117 1.00 89.06 833 TRP A C 1
ATOM 6337 O O . TRP A 1 833 ? 10.465 -2.038 -32.330 1.00 89.06 833 TRP A O 1
ATOM 6347 N N . THR A 1 834 ? 8.867 -1.274 -30.927 1.00 89.88 834 THR A N 1
ATOM 6348 C CA . THR A 1 834 ? 9.306 -1.927 -29.693 1.00 89.88 834 THR A CA 1
ATOM 6349 C C . THR A 1 834 ? 8.262 -2.940 -29.217 1.00 89.88 834 THR A C 1
ATOM 6351 O O . THR A 1 834 ? 7.098 -2.886 -29.619 1.00 89.88 834 THR A O 1
ATOM 6354 N N . MET A 1 835 ? 8.723 -3.902 -28.418 1.00 91.62 835 MET A N 1
ATOM 6355 C CA . MET A 1 835 ? 7.876 -4.724 -27.555 1.00 91.62 835 MET A CA 1
ATOM 6356 C C . MET A 1 835 ? 7.863 -3.980 -26.220 1.00 91.62 835 MET A C 1
ATOM 6358 O O . MET A 1 835 ? 8.938 -3.806 -25.645 1.00 91.62 835 MET A O 1
ATOM 6362 N N . ASP A 1 836 ? 6.704 -3.461 -25.827 1.00 88.94 836 ASP A N 1
ATOM 6363 C CA . ASP A 1 836 ? 6.563 -2.510 -24.707 1.00 88.94 836 ASP A CA 1
ATOM 6364 C C . ASP A 1 836 ? 5.795 -3.104 -23.512 1.00 88.94 836 ASP A C 1
ATOM 6366 O O . ASP A 1 836 ? 5.644 -2.424 -22.504 1.00 88.94 836 ASP A O 1
ATOM 6370 N N . GLY A 1 837 ? 5.334 -4.351 -23.632 1.00 88.88 837 GLY A N 1
ATOM 6371 C CA . GLY A 1 837 ? 4.692 -5.131 -22.576 1.00 88.88 837 GLY A CA 1
ATOM 6372 C C . GLY A 1 837 ? 4.450 -6.577 -23.021 1.00 88.88 837 GLY A C 1
ATOM 6373 O O . GLY A 1 837 ? 4.420 -6.870 -24.229 1.00 88.88 837 GLY A O 1
ATOM 6374 N N . GLN A 1 838 ? 4.296 -7.461 -22.042 1.00 90.69 838 GLN A N 1
ATOM 6375 C CA . GLN A 1 838 ? 4.004 -8.888 -22.179 1.00 90.69 838 GLN A CA 1
ATOM 6376 C C . GLN A 1 838 ? 2.998 -9.288 -21.089 1.00 90.69 838 GLN A C 1
ATOM 6378 O O . GLN A 1 838 ? 2.988 -8.696 -20.014 1.00 90.69 838 GLN A O 1
ATOM 6383 N N . GLY A 1 839 ? 2.149 -10.271 -21.380 1.00 90.75 839 GLY A N 1
ATOM 6384 C CA . GLY A 1 839 ? 1.054 -10.720 -20.508 1.00 90.75 839 GLY A CA 1
ATOM 6385 C C . GLY A 1 839 ? -0.064 -11.340 -21.346 1.00 90.75 839 GLY A C 1
ATOM 6386 O O . GLY A 1 839 ? -0.089 -11.126 -22.559 1.00 90.75 839 GLY A O 1
ATOM 6387 N N . ASP A 1 840 ? -0.951 -12.145 -20.760 1.00 92.06 840 ASP A N 1
ATOM 6388 C CA . ASP A 1 840 ? -2.042 -12.773 -21.519 1.00 92.06 840 ASP A CA 1
ATOM 6389 C C . ASP A 1 840 ? -3.153 -11.763 -21.826 1.00 92.06 840 ASP A C 1
ATOM 6391 O O . ASP A 1 840 ? -4.070 -11.551 -21.041 1.00 92.06 840 ASP A O 1
ATOM 6395 N N . TYR A 1 841 ? -3.098 -11.147 -23.006 1.00 93.50 841 TYR A N 1
ATOM 6396 C CA . TYR A 1 841 ? -4.080 -10.147 -23.423 1.00 93.50 841 TYR A CA 1
ATOM 6397 C C . TYR A 1 841 ? -5.440 -10.747 -23.833 1.00 93.50 841 TYR A C 1
ATOM 6399 O O . TYR A 1 841 ? -6.295 -10.006 -24.342 1.00 93.50 841 TYR A O 1
ATOM 6407 N N . ASN A 1 842 ? -5.664 -12.063 -23.701 1.00 90.25 842 ASN A N 1
ATOM 6408 C CA . ASN A 1 842 ? -6.899 -12.715 -24.145 1.00 90.25 842 ASN A CA 1
ATOM 6409 C C . ASN A 1 842 ? -7.508 -13.817 -23.255 1.00 90.25 842 ASN A C 1
ATOM 6411 O O . ASN A 1 842 ? -8.600 -14.261 -23.616 1.00 90.25 842 ASN A O 1
ATOM 6415 N N . GLY A 1 843 ? -6.864 -14.217 -22.157 1.00 88.44 843 GLY A N 1
ATOM 6416 C CA . GLY A 1 843 ? -7.292 -15.314 -21.283 1.00 88.44 843 GLY A CA 1
ATOM 6417 C C . GLY A 1 843 ? -7.259 -16.685 -21.977 1.00 88.44 843 GLY A C 1
ATOM 6418 O O . GLY A 1 843 ? -8.297 -17.331 -22.107 1.00 88.44 843 GLY A O 1
ATOM 6419 N N . ASP A 1 844 ? -6.102 -17.124 -22.496 1.00 86.62 844 ASP A N 1
ATOM 6420 C CA . ASP A 1 844 ? -5.903 -18.519 -22.953 1.00 86.62 844 ASP A CA 1
ATOM 6421 C C . ASP A 1 844 ? -4.632 -19.204 -22.416 1.00 86.62 844 ASP A C 1
ATOM 6423 O O . ASP A 1 844 ? -4.113 -20.147 -23.024 1.00 86.62 844 ASP A O 1
ATOM 6427 N N . GLY A 1 845 ? -4.169 -18.745 -21.248 1.00 86.62 845 GLY A N 1
ATOM 6428 C CA . GLY A 1 845 ? -3.049 -19.286 -20.479 1.00 86.62 845 GLY A CA 1
ATOM 6429 C C . GLY A 1 845 ? -1.680 -18.977 -21.084 1.00 86.62 845 GLY A C 1
ATOM 6430 O O . GLY A 1 845 ? -0.742 -19.751 -20.888 1.00 86.62 845 GLY A O 1
ATOM 6431 N N . LYS A 1 846 ? -1.565 -17.917 -21.897 1.00 90.75 846 LYS A N 1
ATOM 6432 C CA . LYS A 1 846 ? -0.373 -17.631 -22.712 1.00 90.75 846 LYS A CA 1
ATOM 6433 C C . LYS A 1 846 ? -0.054 -16.149 -22.771 1.00 90.75 846 LYS A C 1
ATOM 6435 O O . LYS A 1 846 ? -0.860 -15.333 -23.198 1.00 90.75 846 LYS A O 1
ATOM 6440 N N . SER A 1 847 ? 1.195 -15.823 -22.460 1.00 92.56 847 SER A N 1
ATOM 6441 C CA . SER A 1 847 ? 1.737 -14.484 -22.647 1.00 92.56 847 SER A CA 1
ATOM 6442 C C . SER A 1 847 ? 1.693 -14.070 -24.120 1.00 92.56 847 SER A C 1
ATOM 6444 O O . SER A 1 847 ? 2.238 -14.729 -25.006 1.00 92.56 847 SER A O 1
ATOM 6446 N N . ASP A 1 848 ? 1.087 -12.919 -24.366 1.00 94.69 848 ASP A N 1
ATOM 6447 C CA . ASP A 1 848 ? 1.031 -12.246 -25.651 1.00 94.69 848 ASP A CA 1
ATOM 6448 C C . ASP A 1 848 ? 2.040 -11.089 -25.713 1.00 94.69 848 ASP A C 1
ATOM 6450 O O . ASP A 1 848 ? 2.781 -10.815 -24.768 1.00 94.69 848 ASP A O 1
ATOM 6454 N N . ILE A 1 849 ? 2.116 -10.404 -26.862 1.00 94.12 849 ILE A N 1
ATOM 6455 C CA . ILE A 1 849 ? 3.121 -9.354 -27.089 1.00 94.12 849 ILE A CA 1
ATOM 6456 C C . ILE A 1 849 ? 2.455 -8.020 -27.425 1.00 94.12 849 ILE A C 1
ATOM 6458 O O . ILE A 1 849 ? 1.871 -7.873 -28.510 1.00 94.12 849 ILE A O 1
ATOM 6462 N N . PHE A 1 850 ? 2.641 -7.016 -26.564 1.00 95.06 850 PHE A N 1
ATOM 6463 C CA . PHE A 1 850 ? 2.245 -5.636 -26.829 1.00 95.06 850 PHE A CA 1
ATOM 6464 C C . PHE A 1 850 ? 3.307 -4.902 -27.656 1.00 95.06 850 PHE A C 1
ATOM 6466 O O . PHE A 1 850 ? 4.490 -4.853 -27.312 1.00 95.06 850 PHE A O 1
ATOM 6473 N N . TRP A 1 851 ? 2.885 -4.286 -28.759 1.00 93.62 851 TRP A N 1
ATOM 6474 C CA . TRP A 1 851 ? 3.756 -3.550 -29.671 1.00 93.62 851 TRP A CA 1
ATOM 6475 C C . TRP A 1 851 ? 3.378 -2.085 -29.773 1.00 93.62 851 TRP A C 1
ATOM 6477 O O . TRP A 1 851 ? 2.256 -1.743 -30.159 1.00 93.62 851 TRP A O 1
ATOM 6487 N N . ARG A 1 852 ? 4.377 -1.224 -29.584 1.00 93.69 852 ARG A N 1
ATOM 6488 C CA . ARG A 1 852 ? 4.270 0.226 -29.745 1.00 93.69 852 ARG A CA 1
ATOM 6489 C C . ARG A 1 852 ? 5.200 0.727 -30.843 1.00 93.69 852 ARG A C 1
ATOM 6491 O O . ARG A 1 852 ? 6.266 0.164 -31.089 1.00 93.69 852 ARG A O 1
ATOM 6498 N N . ASN A 1 853 ? 4.795 1.802 -31.517 1.00 91.50 853 ASN A N 1
ATOM 6499 C CA . ASN A 1 853 ? 5.647 2.536 -32.445 1.00 91.50 853 ASN A CA 1
ATOM 6500 C C . ASN A 1 853 ? 6.023 3.919 -31.893 1.00 91.50 853 ASN A C 1
ATOM 6502 O O . ASN A 1 853 ? 5.161 4.793 -31.781 1.00 91.50 853 ASN A O 1
ATOM 6506 N N . SER A 1 854 ? 7.313 4.140 -31.628 1.00 89.31 854 SER A N 1
ATOM 6507 C CA . SER A 1 854 ? 7.859 5.367 -31.023 1.00 89.31 854 SER A CA 1
ATOM 6508 C C . SER A 1 854 ? 7.559 6.653 -31.795 1.00 89.31 854 SER A C 1
ATOM 6510 O O . SER A 1 854 ? 7.472 7.716 -31.188 1.00 89.31 854 SER A O 1
ATOM 6512 N N . ASP A 1 855 ? 7.410 6.564 -33.119 1.00 89.31 855 ASP A N 1
ATOM 6513 C CA . ASP A 1 855 ? 7.363 7.724 -34.020 1.00 89.31 855 ASP A CA 1
ATOM 6514 C C . ASP A 1 855 ? 5.932 8.085 -34.442 1.00 89.31 855 ASP A C 1
ATOM 6516 O O . ASP A 1 855 ? 5.637 9.244 -34.736 1.00 89.31 855 ASP A O 1
ATOM 6520 N N . THR A 1 856 ? 5.034 7.097 -34.493 1.00 85.69 856 THR A N 1
ATOM 6521 C CA . THR A 1 856 ? 3.629 7.276 -34.910 1.00 85.69 856 THR A CA 1
ATOM 6522 C C . THR A 1 856 ? 2.630 7.137 -33.766 1.00 85.69 856 THR A C 1
ATOM 6524 O O . THR A 1 856 ? 1.482 7.547 -33.919 1.00 85.69 856 THR A O 1
ATOM 6527 N N . GLY A 1 857 ? 3.039 6.556 -32.634 1.00 90.94 857 GLY A N 1
ATOM 6528 C CA . GLY A 1 857 ? 2.168 6.270 -31.496 1.00 90.94 857 GLY A CA 1
ATOM 6529 C C . GLY A 1 857 ? 1.217 5.089 -31.710 1.00 90.94 857 GLY A C 1
ATOM 6530 O O . GLY A 1 857 ? 0.380 4.836 -30.848 1.00 90.94 857 GLY A O 1
ATOM 6531 N N . MET A 1 858 ? 1.314 4.389 -32.847 1.00 93.12 858 MET A N 1
ATOM 6532 C CA . MET A 1 858 ? 0.477 3.235 -33.176 1.00 93.12 858 MET A CA 1
ATOM 6533 C C . MET A 1 858 ? 0.755 2.063 -32.231 1.00 93.12 858 MET A C 1
ATOM 6535 O O . MET A 1 858 ? 1.913 1.681 -32.061 1.00 93.12 858 MET A O 1
ATOM 6539 N N . ASN A 1 859 ? -0.310 1.453 -31.712 1.00 94.50 859 ASN A N 1
ATOM 6540 C CA . ASN A 1 859 ? -0.244 0.276 -30.851 1.00 94.50 859 ASN A CA 1
ATOM 6541 C C . ASN A 1 859 ? -0.943 -0.934 -31.497 1.00 94.50 859 ASN A C 1
ATOM 6543 O O . ASN A 1 859 ? -1.960 -0.794 -32.189 1.00 94.50 859 ASN A O 1
ATOM 6547 N N . PHE A 1 860 ? -0.422 -2.137 -31.269 1.00 93.50 860 PHE A N 1
ATOM 6548 C CA . PHE A 1 860 ? -1.087 -3.393 -31.622 1.00 93.50 860 PHE A CA 1
ATOM 6549 C C . PHE A 1 860 ? -0.634 -4.531 -30.701 1.00 93.50 860 PHE A C 1
ATOM 6551 O O . PHE A 1 860 ? 0.475 -4.492 -30.187 1.00 93.50 860 PHE A O 1
ATOM 6558 N N . ILE A 1 861 ? -1.434 -5.587 -30.590 1.00 95.38 861 ILE A N 1
ATOM 6559 C CA . ILE A 1 861 ? -1.044 -6.850 -29.951 1.00 95.38 861 ILE A CA 1
ATOM 6560 C C . ILE A 1 861 ? -0.857 -7.937 -31.018 1.00 95.38 861 ILE A C 1
ATOM 6562 O O . ILE A 1 861 ? -1.542 -7.943 -32.054 1.00 95.38 861 ILE A O 1
ATOM 6566 N N . TYR A 1 862 ? 0.102 -8.835 -30.795 1.00 94.94 862 TYR A N 1
ATOM 6567 C CA . TYR A 1 862 ? 0.082 -10.169 -31.392 1.00 94.94 862 TYR A CA 1
ATOM 6568 C C . TYR A 1 862 ? -0.404 -11.158 -30.339 1.00 94.94 862 TYR A C 1
ATOM 6570 O O . TYR A 1 862 ? 0.256 -11.280 -29.313 1.00 94.94 862 TYR A O 1
ATOM 6578 N N . LEU A 1 863 ? -1.510 -11.846 -30.641 1.00 95.19 863 LEU A N 1
ATOM 6579 C CA . LEU A 1 863 ? -1.894 -13.038 -29.894 1.00 95.19 863 LEU A CA 1
ATOM 6580 C C . LEU A 1 863 ? -0.990 -14.192 -30.334 1.00 95.19 863 LEU A C 1
ATOM 6582 O O . LEU A 1 863 ? -0.746 -14.342 -31.544 1.00 95.19 863 LEU A O 1
ATOM 6586 N N . MET A 1 864 ? -0.517 -14.993 -29.392 1.00 94.56 864 MET A N 1
ATOM 6587 C CA . MET A 1 864 ? 0.547 -15.974 -29.568 1.00 94.56 864 MET A CA 1
ATOM 6588 C C . MET A 1 864 ? 0.041 -17.420 -29.447 1.00 94.56 864 MET A C 1
ATOM 6590 O O . MET A 1 864 ? -1.118 -17.689 -29.145 1.00 94.56 864 MET A O 1
ATOM 6594 N N . ASP A 1 865 ? 0.904 -18.359 -29.828 1.00 93.81 865 ASP A N 1
ATOM 6595 C CA . ASP A 1 865 ? 0.764 -19.803 -29.621 1.00 93.81 865 ASP A CA 1
ATOM 6596 C C . ASP A 1 865 ? 2.176 -20.399 -29.754 1.00 93.81 865 ASP A C 1
ATOM 6598 O O . ASP A 1 865 ? 2.644 -20.766 -30.847 1.00 93.81 865 ASP A O 1
ATOM 6602 N N . GLY A 1 866 ? 2.938 -20.298 -28.663 1.00 92.50 866 GLY A N 1
ATOM 6603 C CA . GLY A 1 866 ? 4.395 -20.379 -28.667 1.00 92.50 866 GLY A CA 1
ATOM 6604 C C . GLY A 1 866 ? 4.992 -19.355 -29.633 1.00 92.50 866 GLY A C 1
ATOM 6605 O O . GLY A 1 866 ? 4.657 -18.174 -29.635 1.00 92.50 866 GLY A O 1
ATOM 6606 N N . ALA A 1 867 ? 5.852 -19.811 -30.544 1.00 93.69 867 ALA A N 1
ATOM 6607 C CA . ALA A 1 867 ? 6.454 -18.940 -31.557 1.00 93.69 867 ALA A CA 1
ATOM 6608 C C . ALA A 1 867 ? 5.509 -18.557 -32.723 1.00 93.69 867 ALA A C 1
ATOM 6610 O O . ALA A 1 867 ? 5.944 -17.892 -33.670 1.00 93.69 867 ALA A O 1
ATOM 6611 N N . SER A 1 868 ? 4.247 -18.996 -32.705 1.00 94.69 868 SER A N 1
ATOM 6612 C CA . SER A 1 868 ? 3.256 -18.706 -33.748 1.00 94.69 868 SER A CA 1
ATOM 6613 C C . SER A 1 868 ? 2.453 -17.455 -33.406 1.00 94.69 868 SER A C 1
ATOM 6615 O O . SER A 1 868 ? 2.063 -17.264 -32.266 1.00 94.69 868 SER A O 1
ATOM 6617 N N . ILE A 1 869 ? 2.132 -16.626 -34.402 1.00 95.50 869 ILE A N 1
ATOM 6618 C CA . ILE A 1 869 ? 1.176 -15.523 -34.222 1.00 95.50 869 ILE A CA 1
ATOM 6619 C C . ILE A 1 869 ? -0.216 -16.036 -34.597 1.00 95.50 869 ILE A C 1
ATOM 6621 O O . ILE A 1 869 ? -0.522 -16.194 -35.784 1.00 95.50 869 ILE A O 1
ATOM 6625 N N . LYS A 1 870 ? -1.033 -16.283 -33.571 1.00 94.44 870 LYS A N 1
ATOM 6626 C CA . LYS A 1 870 ? -2.444 -16.691 -33.613 1.00 94.44 870 LYS A CA 1
ATOM 6627 C C . LYS A 1 870 ? -3.295 -15.599 -34.268 1.00 94.44 870 LYS A C 1
ATOM 6629 O O . LYS A 1 870 ? -4.012 -15.866 -35.234 1.00 94.44 870 LYS A O 1
ATOM 6634 N N . GLN A 1 871 ? -3.141 -14.344 -33.831 1.00 94.25 871 GLN A N 1
ATOM 6635 C CA . GLN A 1 871 ? -3.849 -13.188 -34.399 1.00 94.25 871 GLN A CA 1
ATOM 6636 C C . GLN A 1 871 ? -3.063 -11.873 -34.230 1.00 94.25 871 GLN A C 1
ATOM 6638 O O . GLN A 1 871 ? -2.106 -11.786 -33.470 1.00 94.25 871 GLN A O 1
ATOM 6643 N N . LYS A 1 872 ? -3.457 -10.821 -34.960 1.00 94.06 872 LYS A N 1
ATOM 6644 C CA . LYS A 1 872 ? -2.993 -9.442 -34.742 1.00 94.06 872 LYS A CA 1
ATOM 6645 C C . LYS A 1 872 ? -4.192 -8.531 -34.510 1.00 94.06 872 LYS A C 1
ATOM 6647 O O . LYS A 1 872 ? -5.001 -8.373 -35.427 1.00 94.06 872 LYS A O 1
ATOM 6652 N N . TYR A 1 873 ? -4.234 -7.856 -33.369 1.00 93.00 873 TYR A N 1
ATOM 6653 C CA . TYR A 1 873 ? -5.199 -6.795 -33.092 1.00 93.00 873 TYR A CA 1
ATOM 6654 C C . TYR A 1 873 ? -4.514 -5.433 -33.136 1.00 93.00 873 TYR A C 1
ATOM 6656 O O . TYR A 1 873 ? -3.595 -5.164 -32.374 1.00 93.00 873 TYR A O 1
ATOM 6664 N N . VAL A 1 874 ? -4.936 -4.564 -34.056 1.00 92.56 874 VAL A N 1
ATOM 6665 C CA . VAL A 1 874 ? -4.542 -3.147 -34.034 1.00 92.56 874 VAL A CA 1
ATOM 6666 C C . VAL A 1 874 ? -5.472 -2.435 -33.064 1.00 92.56 874 VAL A C 1
ATOM 6668 O O . VAL A 1 874 ? -6.682 -2.479 -33.270 1.00 92.56 874 VAL A O 1
ATOM 6671 N N . LEU A 1 875 ? -4.902 -1.798 -32.043 1.00 92.44 875 LEU A N 1
ATOM 6672 C CA . LEU A 1 875 ? -5.660 -1.171 -30.965 1.00 92.44 875 LEU A CA 1
ATOM 6673 C C . LEU A 1 875 ? -5.975 0.287 -31.319 1.00 92.44 875 LEU A C 1
ATOM 6675 O O . LEU A 1 875 ? -7.022 0.599 -31.882 1.00 92.44 875 LEU A O 1
ATOM 6679 N N . ASN A 1 876 ? -5.042 1.189 -31.025 1.00 90.62 876 ASN A N 1
ATOM 6680 C CA . ASN A 1 876 ? -5.234 2.629 -31.110 1.00 90.62 876 ASN A CA 1
ATOM 6681 C C . ASN A 1 876 ? -3.932 3.361 -31.503 1.00 90.62 876 ASN A C 1
ATOM 6683 O O . ASN A 1 876 ? -2.937 2.754 -31.909 1.00 90.62 876 ASN A O 1
ATOM 6687 N N . PHE A 1 877 ? -3.968 4.691 -31.423 1.00 91.69 877 PHE A N 1
ATOM 6688 C CA . PHE A 1 877 ? -2.810 5.567 -31.577 1.00 91.69 877 PHE A CA 1
ATOM 6689 C C . PHE A 1 877 ? -2.729 6.470 -30.343 1.00 91.69 877 PHE A C 1
ATOM 6691 O O . PHE A 1 877 ? -3.590 7.329 -30.163 1.00 91.69 877 PHE A O 1
ATOM 6698 N N . VAL A 1 878 ? -1.699 6.291 -29.517 1.00 92.25 878 VAL A N 1
ATOM 6699 C CA . VAL A 1 878 ? -1.456 7.086 -28.300 1.00 92.25 878 VAL A CA 1
ATOM 6700 C C . VAL A 1 878 ? -0.205 7.929 -28.510 1.00 92.25 878 VAL A C 1
ATOM 6702 O O . VAL A 1 878 ? 0.842 7.394 -28.881 1.00 92.25 878 VAL A O 1
ATOM 6705 N N . THR A 1 879 ? -0.309 9.244 -28.303 1.00 90.31 879 THR A N 1
ATOM 6706 C CA . THR A 1 879 ? 0.647 10.264 -28.771 1.00 90.31 879 THR A CA 1
ATOM 6707 C C . THR A 1 879 ? 2.119 9.910 -28.522 1.00 90.31 879 THR A C 1
ATOM 6709 O O . THR A 1 879 ? 2.585 9.839 -27.382 1.00 90.31 879 THR A O 1
ATOM 6712 N N . ALA A 1 880 ? 2.853 9.723 -29.623 1.00 87.31 880 ALA A N 1
ATOM 6713 C CA . ALA A 1 880 ? 4.298 9.511 -29.654 1.00 87.31 880 ALA A CA 1
ATOM 6714 C C . ALA A 1 880 ? 5.060 10.608 -28.890 1.00 87.31 880 ALA A C 1
ATOM 6716 O O . ALA A 1 880 ? 4.742 11.790 -29.018 1.00 87.31 880 ALA A O 1
ATOM 6717 N N . GLY A 1 881 ? 6.067 10.218 -28.104 1.00 85.62 881 GLY A N 1
ATOM 6718 C CA . GLY A 1 881 ? 6.905 11.146 -27.329 1.00 85.62 881 GLY A CA 1
ATOM 6719 C C . GLY A 1 881 ? 6.207 11.866 -26.165 1.00 85.62 881 GLY A C 1
ATOM 6720 O O . GLY A 1 881 ? 6.842 12.684 -25.508 1.00 85.62 881 GLY A O 1
ATOM 6721 N N . VAL A 1 882 ? 4.928 11.573 -25.903 1.00 92.06 882 VAL A N 1
ATOM 6722 C CA . VAL A 1 882 ? 4.173 12.106 -24.755 1.00 92.06 882 VAL A CA 1
ATOM 6723 C C . VAL A 1 882 ? 3.784 10.988 -23.797 1.00 92.06 882 VAL A C 1
ATOM 6725 O O . VAL A 1 882 ? 3.985 11.121 -22.596 1.00 92.06 882 VAL A O 1
ATOM 6728 N N . TRP A 1 883 ? 3.292 9.871 -24.334 1.00 93.56 883 TRP A N 1
ATOM 6729 C CA . TRP A 1 883 ? 2.872 8.710 -23.555 1.00 93.56 883 TRP A CA 1
ATOM 6730 C C . TRP A 1 883 ? 3.808 7.518 -23.756 1.00 93.56 883 TRP A C 1
ATOM 6732 O O . TRP A 1 883 ? 4.189 7.199 -24.892 1.00 93.56 883 TRP A O 1
ATOM 6742 N N . GLN A 1 884 ? 4.123 6.839 -22.659 1.00 93.56 884 GLN A N 1
ATOM 6743 C CA . GLN A 1 884 ? 4.878 5.587 -22.603 1.00 93.56 884 GLN A CA 1
ATOM 6744 C C . GLN A 1 884 ? 4.027 4.512 -21.918 1.00 93.56 884 GLN A C 1
ATOM 6746 O O . GLN A 1 884 ? 3.229 4.842 -21.041 1.00 93.56 884 GLN A O 1
ATOM 6751 N N . VAL A 1 885 ? 4.199 3.251 -22.322 1.00 94.69 885 VAL A N 1
ATOM 6752 C CA . VAL A 1 885 ? 3.820 2.109 -21.477 1.00 94.69 885 VAL A CA 1
ATOM 6753 C C . VAL A 1 885 ? 4.871 2.013 -20.373 1.00 94.69 885 VAL A C 1
ATOM 6755 O O . VAL A 1 885 ? 6.055 2.229 -20.648 1.00 94.69 885 VAL A O 1
ATOM 6758 N N . VAL A 1 886 ? 4.443 1.761 -19.138 1.00 93.44 886 VAL A N 1
ATOM 6759 C CA . VAL A 1 886 ? 5.336 1.685 -17.968 1.00 93.44 886 VAL A CA 1
ATOM 6760 C C . VAL A 1 886 ? 5.122 0.439 -17.100 1.00 93.44 886 VAL A C 1
ATOM 6762 O O . VAL A 1 886 ? 5.941 0.196 -16.221 1.00 93.44 886 VAL A O 1
ATOM 6765 N N . GLY A 1 887 ? 4.088 -0.360 -17.377 1.00 92.81 887 GLY A N 1
ATOM 6766 C CA . GLY A 1 887 ? 3.840 -1.665 -16.759 1.00 92.81 887 GLY A CA 1
ATOM 6767 C C . GLY A 1 887 ? 2.827 -2.487 -17.565 1.00 92.81 887 GLY A C 1
ATOM 6768 O O . GLY A 1 887 ? 2.056 -1.920 -18.349 1.00 92.81 887 GLY A O 1
ATOM 6769 N N . SER A 1 888 ? 2.846 -3.805 -17.380 1.00 92.06 888 SER A N 1
ATOM 6770 C CA . SER A 1 888 ? 1.866 -4.747 -17.930 1.00 92.06 888 SER A CA 1
ATOM 6771 C C . SER A 1 888 ? 1.806 -6.004 -17.062 1.00 92.06 888 SER A C 1
ATOM 6773 O O . SER A 1 888 ? 2.832 -6.646 -16.859 1.00 92.06 888 SER A O 1
ATOM 6775 N N . GLY A 1 889 ? 0.602 -6.325 -16.610 1.00 91.12 889 GLY A N 1
ATOM 6776 C CA . GLY A 1 889 ? 0.194 -7.391 -15.691 1.00 91.12 889 GLY A CA 1
ATOM 6777 C C . GLY A 1 889 ? -1.323 -7.253 -15.512 1.00 91.12 889 GLY A C 1
ATOM 6778 O O . GLY A 1 889 ? -1.873 -6.283 -16.031 1.00 91.12 889 GLY A O 1
ATOM 6779 N N . ASP A 1 890 ? -2.021 -8.199 -14.893 1.00 91.81 890 ASP A N 1
ATOM 6780 C CA . ASP A 1 890 ? -3.476 -8.074 -14.692 1.00 91.81 890 ASP A CA 1
ATOM 6781 C C . ASP A 1 890 ? -3.746 -7.072 -13.562 1.00 91.81 890 ASP A C 1
ATOM 6783 O O . ASP A 1 890 ? -3.445 -7.357 -12.413 1.00 91.81 890 ASP A O 1
ATOM 6787 N N . PHE A 1 891 ? -4.248 -5.874 -13.875 1.00 93.06 891 PHE A N 1
ATOM 6788 C CA . PHE A 1 891 ? -4.474 -4.839 -12.859 1.00 93.06 891 PHE A CA 1
ATOM 6789 C C . PHE A 1 891 ? -5.847 -4.955 -12.179 1.00 93.06 891 PHE A C 1
ATOM 6791 O O . PHE A 1 891 ? -6.139 -4.100 -11.346 1.00 93.06 891 PHE A O 1
ATOM 6798 N N . ASN A 1 892 ? -6.703 -5.913 -12.569 1.00 89.38 892 ASN A N 1
ATOM 6799 C CA . ASN A 1 892 ? -8.083 -6.035 -12.083 1.00 89.38 892 ASN A CA 1
ATOM 6800 C C . ASN A 1 892 ? -8.553 -7.479 -11.801 1.00 89.38 892 ASN A C 1
ATOM 6802 O O . ASN A 1 892 ? -9.764 -7.711 -11.766 1.00 89.38 892 ASN A O 1
ATOM 6806 N N . GLY A 1 893 ? -7.645 -8.450 -11.724 1.00 87.62 893 GLY A N 1
ATOM 6807 C CA . GLY A 1 893 ? -7.929 -9.835 -11.349 1.00 87.62 893 GLY A CA 1
ATOM 6808 C C . GLY A 1 893 ? -8.951 -10.581 -12.218 1.00 87.62 893 GLY A C 1
ATOM 6809 O O . GLY A 1 893 ? -9.637 -11.454 -11.688 1.00 87.62 893 GLY A O 1
ATOM 6810 N N . ASP A 1 894 ? -9.100 -10.258 -13.516 1.00 84.00 894 ASP A N 1
ATOM 6811 C CA . ASP A 1 894 ? -10.051 -10.957 -14.417 1.00 84.00 894 ASP A CA 1
ATOM 6812 C C . ASP A 1 894 ? -9.414 -12.021 -15.331 1.00 84.00 894 ASP A C 1
ATOM 6814 O O . ASP A 1 894 ? -10.046 -12.512 -16.274 1.00 84.00 894 ASP A O 1
ATOM 6818 N N . GLY A 1 895 ? -8.166 -12.397 -15.040 1.00 83.38 895 GLY A N 1
ATOM 6819 C CA . GLY A 1 895 ? -7.379 -13.389 -15.771 1.00 83.38 895 GLY A CA 1
ATOM 6820 C C . GLY A 1 895 ? -6.792 -12.851 -17.080 1.00 83.38 895 GLY A C 1
ATOM 6821 O O . GLY A 1 895 ? -6.394 -13.635 -17.950 1.00 83.38 895 GLY A O 1
ATOM 6822 N N . VAL A 1 896 ? -6.763 -11.526 -17.265 1.00 89.75 896 VAL A N 1
ATOM 6823 C CA . VAL A 1 896 ? -6.328 -10.869 -18.503 1.00 89.75 896 VAL A CA 1
ATOM 6824 C C . VAL A 1 896 ? -5.295 -9.790 -18.192 1.00 89.75 896 VAL A C 1
ATOM 6826 O O . VAL A 1 896 ? -5.564 -8.784 -17.552 1.00 89.75 896 VAL A O 1
ATOM 6829 N N . GLY A 1 897 ? -4.083 -9.966 -18.717 1.00 91.12 897 GLY A N 1
ATOM 6830 C CA . GLY A 1 897 ? -3.011 -8.990 -18.560 1.00 91.12 897 GLY A CA 1
ATOM 6831 C C . GLY A 1 897 ? -3.329 -7.656 -19.242 1.00 91.12 897 GLY A C 1
ATOM 6832 O O . GLY A 1 897 ? -3.810 -7.619 -20.374 1.00 91.12 897 GLY A O 1
ATOM 6833 N N . ASP A 1 898 ? -2.963 -6.558 -18.589 1.00 94.69 898 ASP A N 1
ATOM 6834 C CA . ASP A 1 898 ? -3.306 -5.189 -18.966 1.00 94.69 898 ASP A CA 1
ATOM 6835 C C . ASP A 1 898 ? -2.102 -4.332 -19.389 1.00 94.69 898 ASP A C 1
ATOM 6837 O O . ASP A 1 898 ? -0.971 -4.800 -19.569 1.00 94.69 898 ASP A O 1
ATOM 6841 N N . VAL A 1 899 ? -2.352 -3.036 -19.624 1.00 95.31 899 VAL A N 1
ATOM 6842 C CA . VAL A 1 899 ? -1.334 -2.059 -20.028 1.00 95.31 899 VAL A CA 1
ATOM 6843 C C . VAL A 1 899 ? -1.474 -0.747 -19.252 1.00 95.31 899 VAL A C 1
ATOM 6845 O O . VAL A 1 899 ? -2.393 0.043 -19.495 1.00 95.31 899 VAL A O 1
ATOM 6848 N N . LEU A 1 900 ? -0.495 -0.468 -18.387 1.00 95.62 900 LEU A N 1
ATOM 6849 C CA . LEU A 1 900 ? -0.365 0.791 -17.654 1.00 95.62 900 LEU A CA 1
ATOM 6850 C C . LEU A 1 900 ? 0.425 1.823 -18.471 1.00 95.62 900 LEU A C 1
ATOM 6852 O O . LEU A 1 900 ? 1.570 1.609 -18.884 1.00 95.62 900 LEU A O 1
ATOM 6856 N N . TRP A 1 901 ? -0.180 2.992 -18.653 1.00 95.19 901 TRP A N 1
ATOM 6857 C CA . TRP A 1 901 ? 0.375 4.134 -19.369 1.00 95.19 901 TRP A CA 1
ATOM 6858 C C . TRP A 1 901 ? 0.751 5.279 -18.437 1.00 95.19 901 TRP A C 1
ATOM 6860 O O . TRP A 1 901 ? 0.052 5.551 -17.462 1.00 95.19 901 TRP A O 1
ATOM 6870 N N . ARG A 1 902 ? 1.782 6.046 -18.813 1.00 94.50 902 ARG A N 1
ATOM 6871 C CA . ARG A 1 902 ? 2.080 7.345 -18.194 1.00 94.50 902 ARG A CA 1
ATOM 6872 C C . ARG A 1 902 ? 2.485 8.427 -19.192 1.00 94.50 902 ARG A C 1
ATOM 6874 O O . ARG A 1 902 ? 3.182 8.174 -20.181 1.00 94.50 902 ARG A O 1
ATOM 6881 N N . ASN A 1 903 ? 2.062 9.653 -18.902 1.00 93.50 903 ASN A N 1
ATOM 6882 C CA . ASN A 1 903 ? 2.410 10.868 -19.623 1.00 93.50 903 ASN A CA 1
ATOM 6883 C C . ASN A 1 903 ? 3.679 11.514 -19.048 1.00 93.50 903 ASN A C 1
ATOM 6885 O O . ASN A 1 903 ? 3.659 12.123 -17.978 1.00 93.50 903 ASN A O 1
ATOM 6889 N N . ILE A 1 904 ? 4.780 11.458 -19.797 1.00 90.75 904 ILE A N 1
ATOM 6890 C CA . ILE A 1 904 ? 6.104 11.906 -19.329 1.00 90.75 904 ILE A CA 1
ATOM 6891 C C . ILE A 1 904 ? 6.266 13.432 -19.222 1.00 90.75 904 ILE A C 1
ATOM 6893 O O . ILE A 1 904 ? 7.335 13.893 -18.840 1.00 90.75 904 ILE A O 1
ATOM 6897 N N . ASN A 1 905 ? 5.250 14.216 -19.602 1.00 90.06 905 ASN A N 1
ATOM 6898 C CA . ASN A 1 905 ? 5.295 15.686 -19.584 1.00 90.06 905 ASN A CA 1
ATOM 6899 C C . ASN A 1 905 ? 4.301 16.317 -18.594 1.00 90.06 905 ASN A C 1
ATOM 6901 O O . ASN A 1 905 ? 4.231 17.541 -18.519 1.00 90.06 905 ASN A O 1
ATOM 6905 N N . ARG A 1 906 ? 3.476 15.507 -17.918 1.00 87.62 906 ARG A N 1
ATOM 6906 C CA . ARG A 1 906 ? 2.413 15.977 -17.009 1.00 87.62 906 ARG A CA 1
ATOM 6907 C C . ARG A 1 906 ? 2.167 15.083 -15.792 1.00 87.62 906 ARG A C 1
ATOM 6909 O O . ARG A 1 906 ? 1.552 15.543 -14.841 1.00 87.62 906 ARG A O 1
ATOM 6916 N N . GLY A 1 907 ? 2.595 13.821 -15.834 1.00 87.69 907 GLY A N 1
ATOM 6917 C CA . GLY A 1 907 ? 2.443 12.896 -14.718 1.00 87.69 907 GLY A CA 1
ATOM 6918 C C . GLY A 1 907 ? 1.215 11.989 -14.764 1.00 87.69 907 GLY A C 1
ATOM 6919 O O . GLY A 1 907 ? 1.252 10.941 -14.119 1.00 87.69 907 GLY A O 1
ATOM 6920 N N . ASP A 1 908 ? 0.175 12.334 -15.540 1.00 90.69 908 ASP A N 1
ATOM 6921 C CA . ASP A 1 908 ? -1.053 11.532 -15.658 1.00 90.69 908 ASP A CA 1
ATOM 6922 C C . ASP A 1 908 ? -0.790 10.068 -16.039 1.00 90.69 908 ASP A C 1
ATOM 6924 O O . ASP A 1 908 ? -0.009 9.774 -16.951 1.00 90.69 908 ASP A O 1
ATOM 6928 N N . THR A 1 909 ? -1.476 9.161 -15.340 1.00 92.25 909 THR A N 1
ATOM 6929 C CA . THR A 1 909 ? -1.464 7.713 -15.581 1.00 92.25 909 THR A CA 1
ATOM 6930 C C . THR A 1 909 ? -2.812 7.230 -16.114 1.00 92.25 909 THR A C 1
ATOM 6932 O O . THR A 1 909 ? -3.834 7.909 -15.976 1.00 92.25 909 THR A O 1
ATOM 6935 N N . TRP A 1 910 ? -2.813 6.089 -16.803 1.00 92.88 910 TRP A N 1
ATOM 6936 C CA . TRP A 1 910 ? -4.008 5.555 -17.458 1.00 92.88 910 TRP A CA 1
ATOM 6937 C C . TRP A 1 910 ? -3.911 4.036 -17.619 1.00 92.88 910 TRP A C 1
ATOM 6939 O O . TRP A 1 910 ? -2.899 3.547 -18.121 1.00 92.88 910 TRP A O 1
ATOM 6949 N N . PHE A 1 911 ? -4.963 3.302 -17.265 1.00 93.88 911 PHE A N 1
ATOM 6950 C CA . PHE A 1 911 ? -5.062 1.866 -17.524 1.00 93.88 911 PHE A CA 1
ATOM 6951 C C . PHE A 1 911 ? -5.842 1.612 -18.813 1.00 93.88 911 PHE A C 1
ATOM 6953 O O . PHE A 1 911 ? -6.883 2.232 -19.051 1.00 93.88 911 PHE A O 1
ATOM 6960 N N . TYR A 1 912 ? -5.360 0.696 -19.649 1.00 95.06 912 TYR A N 1
ATOM 6961 C CA . TYR A 1 912 ? -6.207 0.015 -20.626 1.00 95.06 912 TYR A CA 1
ATOM 6962 C C . TYR A 1 912 ? -6.497 -1.374 -20.083 1.00 95.06 912 TYR A C 1
ATOM 6964 O O . TYR A 1 912 ? -5.595 -2.209 -20.125 1.00 95.06 912 TYR A O 1
ATOM 6972 N N . LEU A 1 913 ? -7.733 -1.563 -19.611 1.00 94.00 913 LEU A N 1
ATOM 6973 C CA . LEU A 1 913 ? -8.237 -2.863 -19.190 1.00 94.00 913 LEU A CA 1
ATOM 6974 C C . LEU A 1 913 ? -8.565 -3.673 -20.443 1.00 94.00 913 LEU A C 1
ATOM 6976 O O . LEU A 1 913 ? -9.225 -3.177 -21.371 1.00 94.00 913 LEU A O 1
ATOM 6980 N N . MET A 1 914 ? -8.064 -4.890 -20.524 1.00 93.19 914 MET A N 1
ATOM 6981 C CA . MET A 1 914 ? -7.986 -5.679 -21.739 1.00 93.19 914 MET A CA 1
ATOM 6982 C C . MET A 1 914 ? -9.061 -6.762 -21.759 1.00 93.19 914 MET A C 1
ATOM 6984 O O . MET A 1 914 ? -9.530 -7.264 -20.750 1.00 93.19 914 MET A O 1
ATOM 6988 N N . LYS A 1 915 ? -9.528 -7.116 -22.957 1.00 90.56 915 LYS A N 1
ATOM 6989 C CA . LYS A 1 915 ? -10.452 -8.236 -23.141 1.00 90.56 915 LYS A CA 1
ATOM 6990 C C . LYS A 1 915 ? -10.327 -8.814 -24.539 1.00 90.56 915 LYS A C 1
ATOM 6992 O O . LYS A 1 915 ? -10.480 -8.105 -25.542 1.00 90.56 915 LYS A O 1
ATOM 6997 N N . ASN A 1 916 ? -10.089 -10.126 -24.617 1.00 87.00 916 ASN A N 1
ATOM 6998 C CA . ASN A 1 916 ? -10.060 -10.896 -25.870 1.00 87.00 916 ASN A CA 1
ATOM 6999 C C . ASN A 1 916 ? -9.103 -10.306 -26.945 1.00 87.00 916 ASN A C 1
ATOM 7001 O O . ASN A 1 916 ? -9.392 -10.328 -28.148 1.00 87.00 916 ASN A O 1
ATOM 7005 N N . GLY A 1 917 ? -7.964 -9.745 -26.523 1.00 86.31 917 GLY A N 1
ATOM 7006 C CA . GLY A 1 917 ? -6.957 -9.119 -27.384 1.00 86.31 917 GLY A CA 1
ATOM 7007 C C . GLY A 1 917 ? -7.253 -7.672 -27.795 1.00 86.31 917 GLY A C 1
ATOM 7008 O O . GLY A 1 917 ? -6.624 -7.152 -28.721 1.00 86.31 917 GLY A O 1
ATOM 7009 N N . SER A 1 918 ? -8.221 -7.017 -27.154 1.00 90.62 918 SER A N 1
ATOM 7010 C CA . SER A 1 918 ? -8.651 -5.645 -27.442 1.00 90.62 918 SER A CA 1
ATOM 7011 C C . SER A 1 918 ? -8.839 -4.830 -26.162 1.00 90.62 918 SER A C 1
ATOM 7013 O O . SER A 1 918 ? -9.018 -5.411 -25.104 1.00 90.62 918 SER A O 1
ATOM 7015 N N . ILE A 1 919 ? -8.806 -3.497 -26.250 1.00 93.56 919 ILE A N 1
ATOM 7016 C CA . ILE A 1 919 ? -9.106 -2.629 -25.098 1.00 93.56 919 ILE A CA 1
ATOM 7017 C C . ILE A 1 919 ? -10.593 -2.808 -24.756 1.00 93.56 919 ILE A C 1
ATOM 7019 O O . ILE A 1 919 ? -11.446 -2.461 -25.581 1.00 93.56 919 ILE A O 1
ATOM 7023 N N . GLY A 1 920 ? -10.877 -3.381 -23.587 1.00 90.44 920 GLY A N 1
ATOM 7024 C CA . GLY A 1 920 ? -12.216 -3.584 -23.039 1.00 90.44 920 GLY A CA 1
ATOM 7025 C C . GLY A 1 920 ? -12.740 -2.315 -22.372 1.00 90.44 920 GLY A C 1
ATOM 7026 O O . GLY A 1 920 ? -13.801 -1.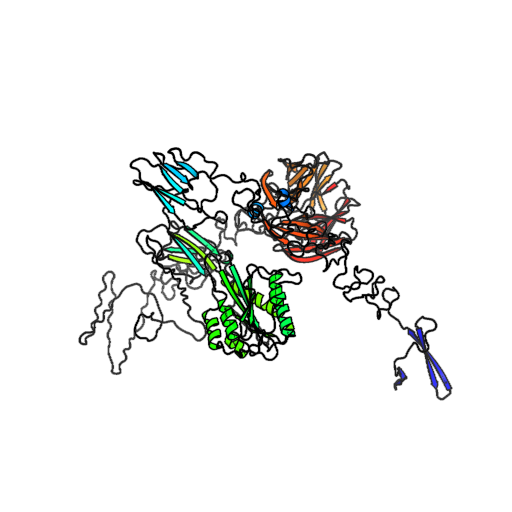823 -22.760 1.00 90.44 920 GLY A O 1
ATOM 7027 N N . ASP A 1 921 ? -11.949 -1.746 -21.458 1.00 91.75 921 ASP A N 1
ATOM 7028 C CA . ASP A 1 921 ? -12.169 -0.418 -20.875 1.00 91.75 921 ASP A CA 1
ATOM 7029 C C . ASP A 1 921 ? -10.860 0.397 -20.793 1.00 91.75 921 ASP A C 1
ATOM 7031 O O . ASP A 1 921 ? -9.772 -0.080 -21.111 1.00 91.75 921 ASP A O 1
ATOM 7035 N N . SER A 1 922 ? -10.954 1.687 -20.475 1.00 90.69 922 SER A N 1
ATOM 7036 C CA . SER A 1 922 ? -9.845 2.635 -20.568 1.00 90.69 922 SER A CA 1
ATOM 7037 C C . SER A 1 922 ? -9.991 3.751 -19.527 1.00 90.69 922 SER A C 1
ATOM 7039 O O . SER A 1 922 ? -10.319 4.893 -19.884 1.00 90.69 922 SER A O 1
ATOM 7041 N N . LYS A 1 923 ? -9.704 3.450 -18.255 1.00 89.19 923 LYS A N 1
ATOM 7042 C CA . LYS A 1 923 ? -9.888 4.369 -17.119 1.00 89.19 923 LYS A CA 1
ATOM 7043 C C . LYS A 1 923 ? -8.626 5.177 -16.742 1.00 89.19 923 LYS A C 1
ATOM 7045 O O . LYS A 1 923 ? -7.513 4.648 -16.807 1.00 89.19 923 LYS A O 1
ATOM 7050 N N . PRO A 1 924 ? -8.764 6.473 -16.387 1.00 87.19 924 PRO A N 1
ATOM 7051 C CA . PRO A 1 924 ? -7.664 7.256 -15.825 1.00 87.19 924 PRO A CA 1
ATOM 7052 C C . PRO A 1 924 ? -7.266 6.714 -14.449 1.00 87.19 924 PRO A C 1
ATOM 7054 O O . PRO A 1 924 ? -8.076 6.095 -13.767 1.00 87.19 924 PRO A O 1
ATOM 7057 N N . SER A 1 925 ? -6.042 7.011 -14.023 1.00 83.00 925 SER A N 1
ATOM 7058 C CA . SER A 1 925 ? -5.576 6.773 -12.654 1.00 83.00 925 SER A CA 1
ATOM 7059 C C . SER A 1 925 ? -4.900 8.040 -12.099 1.00 83.00 925 SER A C 1
ATOM 7061 O O . SER A 1 925 ? -4.954 9.106 -12.728 1.00 83.00 925 SER A O 1
ATOM 7063 N N . LEU A 1 926 ? -4.323 7.971 -10.896 1.00 79.00 926 LEU A N 1
ATOM 7064 C CA . LEU A 1 926 ? -3.763 9.122 -10.184 1.00 79.00 926 LEU A CA 1
ATOM 7065 C C . LEU A 1 926 ? -2.712 9.875 -11.018 1.00 79.00 926 LEU A C 1
ATOM 7067 O O . LEU A 1 926 ? -1.873 9.294 -11.716 1.00 79.00 926 LEU A O 1
ATOM 7071 N N . TRP A 1 927 ? -2.739 11.203 -10.925 1.00 80.56 927 TRP A N 1
ATOM 7072 C CA . TRP A 1 927 ? -1.748 12.063 -11.564 1.00 80.56 927 TRP A CA 1
ATOM 7073 C C . TRP A 1 927 ? -0.533 12.189 -10.650 1.00 80.56 927 TRP A C 1
ATOM 7075 O O . TRP A 1 927 ? -0.617 12.790 -9.584 1.00 80.56 927 TRP A O 1
ATOM 7085 N N . VAL A 1 928 ? 0.608 11.652 -11.082 1.00 86.19 928 VAL A N 1
ATOM 7086 C CA . VAL A 1 928 ? 1.886 11.822 -10.375 1.00 86.19 928 VAL A CA 1
ATOM 7087 C C . VAL A 1 928 ? 2.644 12.945 -11.067 1.00 86.19 928 VAL A C 1
ATOM 7089 O O . VAL A 1 928 ? 3.484 12.686 -11.932 1.00 86.19 928 VAL A O 1
ATOM 7092 N N . THR A 1 929 ? 2.229 14.178 -10.761 1.00 88.50 929 THR A N 1
ATOM 7093 C CA . THR A 1 929 ? 2.685 15.445 -11.364 1.00 88.50 929 THR A CA 1
ATOM 7094 C C . THR A 1 929 ? 4.186 15.652 -11.235 1.00 88.50 929 THR A C 1
ATOM 7096 O O . THR A 1 929 ? 4.812 16.090 -12.202 1.00 88.50 929 THR A O 1
ATOM 7099 N N . ASP A 1 930 ? 4.768 15.258 -10.100 1.00 90.19 930 ASP A N 1
ATOM 7100 C CA . ASP A 1 930 ? 6.207 15.064 -9.966 1.00 90.19 930 ASP A CA 1
ATOM 7101 C C . ASP A 1 930 ? 6.682 14.028 -11.000 1.00 90.19 930 ASP A C 1
ATOM 7103 O O . ASP A 1 930 ? 6.416 12.818 -10.941 1.00 90.19 930 ASP A O 1
ATOM 7107 N N . LEU A 1 931 ? 7.396 14.540 -11.998 1.00 91.12 931 LEU A N 1
ATOM 7108 C CA . LEU A 1 931 ? 7.878 13.753 -13.116 1.00 91.12 931 LEU A CA 1
ATOM 7109 C C . LEU A 1 931 ? 9.041 12.842 -12.728 1.00 91.12 931 LEU A C 1
ATOM 7111 O O . LEU A 1 931 ? 9.300 11.911 -13.494 1.00 91.12 931 LEU A O 1
ATOM 7115 N N . ASP A 1 932 ? 9.723 13.062 -11.600 1.00 93.19 932 ASP A N 1
ATOM 7116 C CA . ASP A 1 932 ? 10.856 12.259 -11.145 1.00 93.19 932 ASP A CA 1
ATOM 7117 C C . ASP A 1 932 ? 10.476 11.018 -10.343 1.00 93.19 932 ASP A C 1
ATOM 7119 O O . ASP A 1 932 ? 11.239 10.051 -10.369 1.00 93.19 932 ASP A O 1
ATOM 7123 N N . TYR A 1 933 ? 9.255 10.900 -9.817 1.00 92.00 933 TYR A N 1
ATOM 7124 C CA . TYR A 1 933 ? 8.691 9.560 -9.607 1.00 92.00 933 TYR A CA 1
ATOM 7125 C C . TYR A 1 933 ? 8.605 8.821 -10.942 1.00 92.00 933 TYR A C 1
ATOM 7127 O O . TYR A 1 933 ? 8.172 9.390 -11.941 1.00 92.00 933 TYR A O 1
ATOM 7135 N N . LYS A 1 934 ? 8.989 7.544 -10.979 1.00 92.88 934 LYS A N 1
ATOM 7136 C CA . LYS A 1 934 ? 8.822 6.622 -12.115 1.00 92.88 934 LYS A CA 1
ATOM 7137 C C . LYS A 1 934 ? 8.207 5.318 -11.601 1.00 92.88 934 LYS A C 1
ATOM 7139 O O . LYS A 1 934 ? 8.566 4.883 -10.511 1.00 92.88 934 LYS A O 1
ATOM 7144 N N . VAL A 1 935 ? 7.366 4.666 -12.401 1.00 94.25 935 VAL A N 1
ATOM 7145 C CA . VAL A 1 935 ? 7.094 3.229 -12.220 1.00 94.25 935 VAL A CA 1
ATOM 7146 C C . VAL A 1 935 ? 8.374 2.473 -12.584 1.00 94.25 935 VAL A C 1
ATOM 7148 O O . VAL A 1 935 ? 9.005 2.797 -13.596 1.00 94.25 935 VAL A O 1
ATOM 7151 N N . VAL A 1 936 ? 8.793 1.527 -11.744 1.00 92.75 936 VAL A N 1
ATOM 7152 C CA . VAL A 1 936 ? 10.048 0.768 -11.918 1.00 92.75 936 VAL A CA 1
ATOM 7153 C C . VAL A 1 936 ? 9.845 -0.740 -12.058 1.00 92.75 936 VAL A C 1
ATOM 7155 O O . VAL A 1 936 ? 10.665 -1.386 -12.712 1.00 92.75 936 VAL A O 1
ATOM 7158 N N . ALA A 1 937 ? 8.758 -1.275 -11.502 1.00 93.12 937 ALA A N 1
ATOM 7159 C CA . ALA A 1 937 ? 8.306 -2.655 -11.657 1.00 93.12 937 ALA A CA 1
ATOM 7160 C C . ALA A 1 937 ? 6.799 -2.748 -11.347 1.00 93.12 937 ALA A C 1
ATOM 7162 O O . ALA A 1 937 ? 6.230 -1.816 -10.771 1.00 93.12 937 ALA A O 1
ATOM 7163 N N . THR A 1 938 ? 6.194 -3.872 -11.719 1.00 94.25 938 THR A N 1
ATOM 7164 C CA . THR A 1 938 ? 4.839 -4.292 -11.338 1.00 94.25 938 THR A CA 1
ATOM 7165 C C . THR A 1 938 ? 4.891 -5.745 -10.866 1.00 94.25 938 THR A C 1
ATOM 7167 O O . THR A 1 938 ? 5.808 -6.468 -11.260 1.00 94.25 938 THR A O 1
ATOM 7170 N N . GLY A 1 939 ? 3.993 -6.162 -9.986 1.00 92.88 939 GLY A N 1
ATOM 7171 C CA . GLY A 1 939 ? 3.939 -7.525 -9.448 1.00 92.88 939 GLY A CA 1
ATOM 7172 C C . GLY A 1 939 ? 2.883 -7.619 -8.360 1.00 92.88 939 GLY A C 1
ATOM 7173 O O . GLY A 1 939 ? 2.564 -6.598 -7.782 1.00 92.88 939 GLY A O 1
ATOM 7174 N N . ASP A 1 940 ? 2.354 -8.800 -8.092 1.00 93.38 940 ASP A N 1
ATOM 7175 C CA . ASP A 1 940 ? 1.393 -9.064 -7.010 1.00 93.38 940 ASP A CA 1
ATOM 7176 C C . ASP A 1 940 ? 2.132 -9.054 -5.653 1.00 93.38 940 ASP A C 1
ATOM 7178 O O . ASP A 1 940 ? 2.870 -9.992 -5.362 1.00 93.38 940 ASP A O 1
ATOM 7182 N N . LEU A 1 941 ? 2.064 -7.968 -4.867 1.00 93.94 941 LEU A N 1
ATOM 7183 C CA . LEU A 1 941 ? 2.903 -7.772 -3.665 1.00 93.94 941 LEU A CA 1
ATOM 7184 C C . LEU A 1 941 ? 2.160 -8.020 -2.344 1.00 93.94 941 LEU A C 1
ATOM 7186 O O . LEU A 1 941 ? 2.764 -7.852 -1.272 1.00 93.94 941 LEU A O 1
ATOM 7190 N N . ASP A 1 942 ? 0.879 -8.386 -2.391 1.00 91.25 942 ASP A N 1
ATOM 7191 C CA . ASP A 1 942 ? 0.103 -8.777 -1.213 1.00 91.25 942 ASP A CA 1
ATOM 7192 C C . ASP A 1 942 ? -0.524 -10.178 -1.275 1.00 91.25 942 ASP A C 1
ATOM 7194 O O . ASP A 1 942 ? -0.776 -10.738 -0.204 1.00 91.25 942 ASP A O 1
ATOM 7198 N N . GLY A 1 943 ? -0.623 -10.784 -2.463 1.00 89.25 943 GLY A N 1
ATOM 7199 C CA . GLY A 1 943 ? -1.115 -12.139 -2.691 1.00 89.25 943 GLY A CA 1
ATOM 7200 C C . GLY A 1 943 ? -2.595 -12.222 -3.079 1.00 89.25 943 GLY A C 1
ATOM 7201 O O . GLY A 1 943 ? -3.148 -13.323 -3.023 1.00 89.25 943 GLY A O 1
ATOM 7202 N N . ASP A 1 944 ? -3.261 -11.109 -3.421 1.00 84.50 944 ASP A N 1
ATOM 7203 C CA . ASP A 1 944 ? -4.688 -11.101 -3.799 1.00 84.50 944 ASP A CA 1
ATOM 7204 C C . ASP A 1 944 ? -4.974 -11.452 -5.278 1.00 84.50 944 ASP A C 1
ATOM 7206 O O . ASP A 1 944 ? -6.125 -11.743 -5.637 1.00 84.50 944 ASP A O 1
ATOM 7210 N N . GLY A 1 945 ? -3.922 -11.504 -6.104 1.00 83.62 945 GLY A N 1
ATOM 7211 C CA . GLY A 1 945 ? -3.952 -11.861 -7.524 1.00 83.62 945 GLY A CA 1
ATOM 7212 C C . GLY A 1 945 ? -3.924 -10.677 -8.502 1.00 83.62 945 GLY A C 1
ATOM 7213 O O . GLY A 1 945 ? -3.664 -10.903 -9.689 1.00 83.62 945 GLY A O 1
ATOM 7214 N N . ASP A 1 946 ? -4.135 -9.440 -8.044 1.00 89.44 946 ASP A N 1
ATOM 7215 C CA . ASP A 1 946 ? -3.983 -8.231 -8.859 1.00 89.44 946 ASP A CA 1
ATOM 7216 C C . ASP A 1 946 ? -2.495 -7.782 -8.903 1.00 89.44 946 ASP A C 1
ATOM 7218 O O . ASP A 1 946 ? -1.715 -7.924 -7.963 1.00 89.44 946 ASP A O 1
ATOM 7222 N N . GLU A 1 947 ? -2.043 -7.232 -10.033 1.00 92.06 947 GLU A N 1
ATOM 7223 C CA . GLU A 1 947 ? -0.652 -6.805 -10.234 1.00 92.06 947 GLU A CA 1
ATOM 7224 C C . GLU A 1 947 ? -0.417 -5.371 -9.711 1.00 92.06 947 GLU A C 1
ATOM 7226 O O . GLU A 1 947 ? -0.766 -4.383 -10.357 1.00 92.06 947 GLU A O 1
ATOM 7231 N N . ASP A 1 948 ? 0.289 -5.218 -8.594 1.00 94.94 948 ASP A N 1
ATOM 7232 C CA . ASP A 1 948 ? 0.613 -3.913 -8.007 1.00 94.94 948 ASP A CA 1
ATOM 7233 C C . ASP A 1 948 ? 1.631 -3.083 -8.796 1.00 94.94 948 ASP A C 1
ATOM 7235 O O . ASP A 1 948 ? 2.329 -3.540 -9.708 1.00 94.94 948 ASP A O 1
ATOM 7239 N N . ILE A 1 949 ? 1.775 -1.813 -8.394 1.00 95.25 949 ILE A N 1
ATOM 7240 C CA . ILE A 1 949 ? 2.659 -0.844 -9.049 1.00 95.25 949 ILE A CA 1
ATOM 7241 C C . ILE A 1 949 ? 3.718 -0.311 -8.079 1.00 95.25 949 ILE A C 1
ATOM 7243 O O . ILE A 1 949 ? 3.417 0.424 -7.133 1.00 95.25 949 ILE A O 1
ATOM 7247 N N . ILE A 1 950 ? 4.994 -0.579 -8.383 1.00 94.81 950 ILE A N 1
ATOM 7248 C CA . ILE A 1 950 ? 6.135 -0.027 -7.642 1.00 94.81 950 ILE A CA 1
ATOM 7249 C C . ILE A 1 950 ? 6.601 1.283 -8.275 1.00 94.81 950 ILE A C 1
ATOM 7251 O O . ILE A 1 950 ? 7.099 1.329 -9.406 1.00 94.81 950 ILE A O 1
ATOM 7255 N N . TRP A 1 951 ? 6.526 2.350 -7.488 1.00 93.38 951 TRP A N 1
ATOM 7256 C CA . TRP A 1 951 ? 7.004 3.688 -7.811 1.00 93.38 951 TRP A CA 1
ATOM 7257 C C . TRP A 1 951 ? 8.316 4.017 -7.098 1.00 93.38 951 TRP A C 1
ATOM 7259 O O . TRP A 1 951 ? 8.533 3.640 -5.948 1.00 93.38 951 TRP A O 1
ATOM 7269 N N . ARG A 1 952 ? 9.179 4.800 -7.750 1.00 91.56 952 ARG A N 1
ATOM 7270 C CA . ARG A 1 952 ? 10.443 5.295 -7.187 1.00 91.56 952 ARG A CA 1
ATOM 7271 C C . ARG A 1 952 ? 10.753 6.714 -7.649 1.00 91.56 952 ARG A C 1
ATOM 7273 O O . ARG A 1 952 ? 10.738 6.973 -8.849 1.00 91.56 952 ARG A O 1
ATOM 7280 N N . HIS A 1 953 ? 11.114 7.600 -6.725 1.00 90.75 953 HIS A N 1
ATOM 7281 C CA . HIS A 1 953 ? 11.651 8.926 -7.040 1.00 90.75 953 HIS A CA 1
ATOM 7282 C C . HIS A 1 953 ? 13.091 8.816 -7.564 1.00 90.75 953 HIS A C 1
ATOM 7284 O O . HIS A 1 953 ? 13.953 8.260 -6.881 1.00 90.75 953 HIS A O 1
ATOM 7290 N N . SER A 1 954 ? 13.384 9.325 -8.765 1.00 86.75 954 SER A N 1
ATOM 7291 C CA . SER A 1 954 ? 14.695 9.143 -9.405 1.00 86.75 954 SER A CA 1
ATOM 7292 C C . SER A 1 954 ? 15.813 10.030 -8.858 1.00 86.75 954 SER A C 1
ATOM 7294 O O . SER A 1 954 ? 16.973 9.733 -9.137 1.00 86.75 954 SER A O 1
ATOM 7296 N N . VAL A 1 955 ? 15.493 11.073 -8.083 1.00 83.94 955 VAL A N 1
ATOM 7297 C CA . VAL A 1 955 ? 16.499 11.904 -7.397 1.00 83.94 955 VAL A CA 1
ATOM 7298 C C . VAL A 1 955 ? 16.787 11.356 -5.999 1.00 83.94 955 VAL A C 1
ATOM 7300 O O . VAL A 1 955 ? 17.913 10.958 -5.719 1.00 83.94 955 VAL A O 1
ATOM 7303 N N . THR A 1 956 ? 15.770 11.275 -5.133 1.00 82.38 956 THR A N 1
ATOM 7304 C CA . THR A 1 956 ? 15.978 10.891 -3.722 1.00 82.38 956 THR A CA 1
ATOM 7305 C C . THR A 1 956 ? 16.007 9.378 -3.493 1.00 82.38 956 THR A C 1
ATOM 7307 O O . THR A 1 956 ? 16.652 8.922 -2.558 1.00 82.38 956 THR A O 1
ATOM 7310 N N . GLY A 1 957 ? 15.338 8.568 -4.322 1.00 83.12 957 GLY A N 1
ATOM 7311 C CA . GLY A 1 957 ? 15.252 7.116 -4.112 1.00 83.12 957 GLY A CA 1
ATOM 7312 C C . GLY A 1 957 ? 14.214 6.669 -3.071 1.00 83.12 957 GLY A C 1
ATOM 7313 O O . GLY A 1 957 ? 14.237 5.512 -2.640 1.00 83.12 957 GLY A O 1
ATOM 7314 N N . ARG A 1 958 ? 13.273 7.553 -2.694 1.00 85.88 958 ARG A N 1
ATOM 7315 C CA . ARG A 1 958 ? 12.032 7.174 -1.992 1.00 85.88 958 ARG A CA 1
ATOM 7316 C C . ARG A 1 958 ? 11.214 6.230 -2.883 1.00 85.88 958 ARG A C 1
ATOM 7318 O O . ARG A 1 958 ? 11.053 6.508 -4.073 1.00 85.88 958 ARG A O 1
ATOM 7325 N N . ASN A 1 959 ? 10.699 5.140 -2.317 1.00 87.50 959 ASN A N 1
ATOM 7326 C CA . ASN A 1 959 ? 9.892 4.146 -3.027 1.00 87.50 959 ASN A CA 1
ATOM 7327 C C . ASN A 1 959 ? 8.454 4.136 -2.471 1.00 87.50 959 ASN A C 1
ATOM 7329 O O . ASN A 1 959 ? 8.258 4.319 -1.270 1.00 87.50 959 ASN A O 1
ATOM 7333 N N . TYR A 1 960 ? 7.461 3.884 -3.321 1.00 90.12 960 TYR A N 1
ATOM 7334 C CA . TYR A 1 960 ? 6.074 3.628 -2.922 1.00 90.12 960 TYR A CA 1
ATOM 7335 C C . TYR A 1 960 ? 5.556 2.362 -3.606 1.00 90.12 960 TYR A C 1
ATOM 7337 O O . TYR A 1 960 ? 5.916 2.090 -4.749 1.00 90.12 960 TYR A O 1
ATOM 7345 N N . ILE A 1 961 ? 4.671 1.640 -2.927 1.00 92.19 961 ILE A N 1
ATOM 7346 C CA . ILE A 1 961 ? 3.815 0.607 -3.518 1.00 92.19 961 ILE A CA 1
ATOM 7347 C C . ILE A 1 961 ? 2.401 1.181 -3.600 1.00 92.19 961 ILE A C 1
ATOM 7349 O O . ILE A 1 961 ? 1.940 1.828 -2.653 1.00 92.19 961 ILE A O 1
ATOM 7353 N N . TRP A 1 962 ? 1.725 0.982 -4.725 1.00 93.88 962 TRP A N 1
ATOM 7354 C CA . TRP A 1 962 ? 0.281 1.167 -4.849 1.00 93.88 962 TRP A CA 1
ATOM 7355 C C . TRP A 1 962 ? -0.337 -0.219 -4.972 1.00 93.88 962 TRP A C 1
ATOM 7357 O O . TRP A 1 962 ? -0.030 -0.890 -5.956 1.00 93.88 962 TRP A O 1
ATOM 7367 N N . LEU A 1 963 ? -1.153 -0.607 -3.986 1.00 93.06 963 LEU A N 1
ATOM 7368 C CA . LEU A 1 963 ? -1.903 -1.856 -4.060 1.00 93.06 963 LEU A CA 1
ATOM 7369 C C . LEU A 1 963 ? -3.122 -1.666 -4.956 1.00 93.06 963 LEU A C 1
ATOM 7371 O O . LEU A 1 963 ? -3.854 -0.674 -4.792 1.00 93.06 963 LEU A O 1
ATOM 7375 N N . MET A 1 964 ? -3.295 -2.588 -5.890 1.00 91.50 964 MET A N 1
ATOM 7376 C CA . MET A 1 964 ? -4.384 -2.608 -6.858 1.00 91.50 964 MET A CA 1
ATOM 7377 C C . MET A 1 964 ? -5.510 -3.528 -6.378 1.00 91.50 964 MET A C 1
ATOM 7379 O O . MET A 1 964 ? -5.277 -4.439 -5.602 1.00 91.50 964 MET A O 1
ATOM 7383 N N . ASN A 1 965 ? -6.743 -3.242 -6.784 1.00 85.88 965 ASN A N 1
ATOM 7384 C CA . ASN A 1 965 ? -7.859 -4.189 -6.731 1.00 85.88 965 ASN A CA 1
ATOM 7385 C C . ASN A 1 965 ? -8.931 -3.692 -7.714 1.00 85.88 965 ASN A C 1
ATOM 7387 O O . ASN A 1 965 ? -9.224 -2.488 -7.727 1.00 85.88 965 ASN A O 1
ATOM 7391 N N . ASP A 1 966 ? -9.492 -4.554 -8.565 1.00 82.88 966 ASP A N 1
ATOM 7392 C CA . ASP A 1 966 ? -10.498 -4.166 -9.580 1.00 82.88 966 ASP A CA 1
ATOM 7393 C C . ASP A 1 966 ? -9.981 -3.051 -10.541 1.00 82.88 966 ASP A C 1
ATOM 7395 O O . ASP A 1 966 ? -10.739 -2.304 -11.178 1.00 82.88 966 ASP A O 1
ATOM 7399 N N . GLY A 1 967 ? -8.659 -2.856 -10.648 1.00 81.06 967 GLY A N 1
ATOM 7400 C CA . GLY A 1 967 ? -8.020 -1.755 -11.383 1.00 81.06 967 GLY A CA 1
ATOM 7401 C C . GLY A 1 967 ? -8.072 -0.388 -10.695 1.00 81.06 967 GLY A C 1
ATOM 7402 O O . GLY A 1 967 ? -7.738 0.619 -11.327 1.00 81.06 967 GLY A O 1
ATOM 7403 N N . GLU A 1 968 ? -8.518 -0.301 -9.444 1.00 85.31 968 GLU A N 1
ATOM 7404 C CA . GLU A 1 968 ? -8.437 0.909 -8.617 1.00 85.31 968 GLU A CA 1
ATOM 7405 C C . GLU A 1 968 ? -7.339 0.784 -7.549 1.00 85.31 968 GLU A C 1
ATOM 7407 O O . GLU A 1 968 ? -6.870 -0.304 -7.237 1.00 85.31 968 GLU A O 1
ATOM 7412 N N . ILE A 1 969 ? -6.868 1.916 -7.014 1.00 88.12 969 ILE A N 1
ATOM 7413 C CA . ILE A 1 969 ? -5.769 1.936 -6.036 1.00 88.12 969 ILE A CA 1
ATOM 7414 C C . ILE A 1 969 ? -6.370 1.943 -4.632 1.00 88.12 969 ILE A C 1
ATOM 7416 O O . ILE A 1 969 ? -6.710 3.009 -4.106 1.00 88.12 969 ILE A O 1
ATOM 7420 N N . VAL A 1 970 ? -6.496 0.767 -4.019 1.00 83.62 970 VAL A N 1
ATOM 7421 C CA . VAL A 1 970 ? -7.139 0.617 -2.703 1.00 83.62 970 VAL A CA 1
ATOM 7422 C C . VAL A 1 970 ? -6.224 1.089 -1.573 1.00 83.62 970 VAL A C 1
ATOM 7424 O O . VAL A 1 970 ? -6.689 1.711 -0.613 1.00 83.62 970 VAL A O 1
ATOM 7427 N N . ARG A 1 971 ? -4.905 0.863 -1.676 1.00 82.31 971 ARG A N 1
ATOM 7428 C CA . ARG A 1 971 ? -3.924 1.320 -0.673 1.00 82.31 971 ARG A CA 1
ATOM 7429 C C . ARG A 1 971 ? -2.627 1.825 -1.297 1.00 82.31 971 ARG A C 1
ATOM 7431 O O . ARG A 1 971 ? -2.291 1.540 -2.440 1.00 82.31 971 ARG A O 1
ATOM 7438 N N . ARG A 1 972 ? -1.878 2.615 -0.523 1.00 85.75 972 ARG A N 1
ATOM 7439 C CA . ARG A 1 972 ? -0.570 3.164 -0.909 1.00 85.75 972 ARG A CA 1
ATOM 7440 C C . ARG A 1 972 ? 0.380 3.101 0.281 1.00 85.75 972 ARG A C 1
ATOM 7442 O O . ARG A 1 972 ? 0.075 3.663 1.331 1.00 85.75 972 ARG A O 1
ATOM 7449 N N . TYR A 1 973 ? 1.527 2.456 0.105 1.00 78.44 973 TYR A N 1
ATOM 7450 C CA . TYR A 1 973 ? 2.524 2.226 1.152 1.00 78.44 973 TYR A CA 1
ATOM 7451 C C . TYR A 1 973 ? 3.824 2.951 0.811 1.00 78.44 973 TYR A C 1
ATOM 7453 O O . TYR A 1 973 ? 4.308 2.874 -0.318 1.00 78.44 973 TYR A O 1
ATOM 7461 N N . THR A 1 974 ? 4.425 3.626 1.791 1.00 81.19 974 THR A N 1
ATOM 7462 C CA . THR A 1 974 ? 5.809 4.108 1.678 1.00 81.19 974 THR A CA 1
ATOM 7463 C C . THR A 1 974 ? 6.743 2.936 1.947 1.00 81.19 974 THR A C 1
ATOM 7465 O O . THR A 1 974 ? 6.846 2.475 3.082 1.00 81.19 974 THR A O 1
ATOM 7468 N N . LEU A 1 975 ? 7.429 2.459 0.912 1.00 78.50 975 LEU A N 1
ATOM 7469 C CA . LEU A 1 975 ? 8.463 1.439 1.049 1.00 78.50 975 LEU A CA 1
ATOM 7470 C C . LEU A 1 975 ? 9.778 2.112 1.491 1.00 78.50 975 LEU A C 1
ATOM 7472 O O . LEU A 1 975 ? 9.979 3.311 1.277 1.00 78.50 975 LEU A O 1
ATOM 7476 N N . ASN A 1 976 ? 10.680 1.348 2.114 1.00 74.00 976 ASN A N 1
ATOM 7477 C CA . ASN A 1 976 ? 11.938 1.861 2.665 1.00 74.00 976 ASN A CA 1
ATOM 7478 C C . ASN A 1 976 ? 12.694 2.789 1.699 1.00 74.00 976 ASN A C 1
ATOM 7480 O O . ASN A 1 976 ? 12.822 2.520 0.499 1.00 74.00 976 ASN A O 1
ATOM 7484 N N . PHE A 1 977 ? 13.246 3.870 2.252 1.00 73.75 977 PHE A N 1
ATOM 7485 C CA . PHE A 1 977 ? 14.141 4.761 1.527 1.00 73.75 977 PHE A CA 1
ATOM 7486 C C . PHE A 1 977 ? 15.431 4.021 1.164 1.00 73.75 977 PHE A C 1
ATOM 7488 O O . PHE A 1 977 ? 16.069 3.393 2.009 1.00 73.75 977 PHE A O 1
ATOM 7495 N N . THR A 1 978 ? 15.831 4.107 -0.100 1.00 72.81 978 THR A N 1
ATOM 7496 C CA . THR A 1 978 ? 17.060 3.485 -0.603 1.00 72.81 978 THR A CA 1
ATOM 7497 C C . THR A 1 978 ? 17.807 4.516 -1.426 1.00 72.81 978 THR A C 1
ATOM 7499 O O . THR A 1 978 ? 17.223 5.063 -2.359 1.00 72.81 978 THR A O 1
ATOM 7502 N N . ASN A 1 979 ? 19.078 4.767 -1.121 1.00 80.75 979 ASN A N 1
ATOM 7503 C CA . ASN A 1 979 ? 19.860 5.775 -1.835 1.00 80.75 979 ASN A CA 1
ATOM 7504 C C . ASN A 1 979 ? 20.012 5.455 -3.343 1.00 80.75 979 ASN A C 1
ATOM 7506 O O . ASN A 1 979 ? 19.651 4.374 -3.825 1.00 80.75 979 ASN A O 1
ATOM 7510 N N . ALA A 1 980 ? 20.571 6.406 -4.095 1.00 81.31 980 ALA A N 1
ATOM 7511 C CA . ALA A 1 980 ? 20.748 6.304 -5.544 1.00 81.31 980 ALA A CA 1
ATOM 7512 C C . ALA A 1 980 ? 21.647 5.135 -6.008 1.00 81.31 980 ALA A C 1
ATOM 7514 O O . ALA A 1 980 ? 21.603 4.776 -7.186 1.00 81.31 980 ALA A O 1
ATOM 7515 N N . ASP A 1 981 ? 22.423 4.511 -5.112 1.00 89.62 981 ASP A N 1
ATOM 7516 C CA . ASP A 1 981 ? 23.243 3.341 -5.445 1.00 89.62 981 ASP A CA 1
ATOM 7517 C C . ASP A 1 981 ? 22.387 2.100 -5.724 1.00 89.62 981 ASP A C 1
ATOM 7519 O O . ASP A 1 981 ? 22.800 1.227 -6.486 1.00 89.62 981 ASP A O 1
ATOM 7523 N N . TRP A 1 982 ? 21.209 1.985 -5.103 1.00 91.12 982 TRP A N 1
ATOM 7524 C CA . TRP A 1 982 ? 20.317 0.839 -5.272 1.00 91.12 982 TRP A CA 1
ATOM 7525 C C . TRP A 1 982 ? 19.281 1.087 -6.368 1.00 91.12 982 TRP A C 1
ATOM 7527 O O . TRP A 1 982 ? 18.594 2.103 -6.392 1.00 91.12 982 TRP A O 1
ATOM 7537 N N . SER A 1 983 ? 19.109 0.105 -7.248 1.00 91.56 983 SER A N 1
ATOM 7538 C CA . SER A 1 983 ? 18.021 0.046 -8.225 1.00 91.56 983 SER A CA 1
ATOM 7539 C C . SER A 1 983 ? 17.142 -1.168 -7.951 1.00 91.56 983 SER A C 1
ATOM 7541 O O . SER A 1 983 ? 17.673 -2.276 -7.848 1.00 91.56 983 SER A O 1
ATOM 7543 N N . ILE A 1 984 ? 15.822 -0.990 -7.916 1.00 93.69 984 ILE A N 1
ATOM 7544 C CA . ILE A 1 984 ? 14.878 -2.101 -8.101 1.00 93.69 984 ILE A CA 1
ATOM 7545 C C . ILE A 1 984 ? 15.053 -2.588 -9.546 1.00 93.69 984 ILE A C 1
ATOM 7547 O O . ILE A 1 984 ? 15.057 -1.774 -10.472 1.00 93.69 984 ILE A O 1
ATOM 7551 N N . VAL A 1 985 ? 15.300 -3.887 -9.732 1.00 93.44 985 VAL A N 1
ATOM 7552 C CA . VAL A 1 985 ? 15.587 -4.488 -11.053 1.00 93.44 985 VAL A CA 1
ATOM 7553 C C . VAL A 1 985 ? 14.445 -5.342 -11.589 1.00 93.44 985 VAL A C 1
ATOM 7555 O O . VAL A 1 985 ? 14.414 -5.622 -12.788 1.00 93.44 985 VAL A O 1
ATOM 7558 N N . GLY A 1 986 ? 13.511 -5.712 -10.719 1.00 93.25 986 GLY A N 1
ATOM 7559 C CA . GLY A 1 986 ? 12.300 -6.442 -11.044 1.00 93.25 986 GLY A CA 1
ATOM 7560 C C . GLY A 1 986 ? 11.644 -7.008 -9.789 1.00 93.25 986 GLY A C 1
ATOM 7561 O O . GLY A 1 986 ? 12.101 -6.780 -8.665 1.00 93.25 986 GLY A O 1
ATOM 7562 N N . THR A 1 987 ? 10.589 -7.751 -10.049 1.00 95.44 987 THR A N 1
ATOM 7563 C CA . THR A 1 987 ? 9.692 -8.454 -9.134 1.00 95.44 987 THR A CA 1
ATOM 7564 C C . THR A 1 987 ? 9.682 -9.934 -9.505 1.00 95.44 987 THR A C 1
ATOM 7566 O O . THR A 1 987 ? 10.105 -10.299 -10.609 1.00 95.44 987 THR A O 1
ATOM 7569 N N . GLY A 1 988 ? 9.237 -10.779 -8.585 1.00 94.19 988 GLY A N 1
ATOM 7570 C CA . GLY A 1 988 ? 9.052 -12.204 -8.822 1.00 94.19 988 GLY A CA 1
ATOM 7571 C C . GLY A 1 988 ? 9.088 -12.976 -7.515 1.00 94.19 988 GLY A C 1
ATOM 7572 O O . GLY A 1 988 ? 10.000 -12.769 -6.723 1.00 94.19 988 GLY A O 1
ATOM 7573 N N . ASP A 1 989 ? 8.138 -13.874 -7.301 1.00 95.00 989 ASP A N 1
ATOM 7574 C CA . ASP A 1 989 ? 8.113 -14.818 -6.177 1.00 95.00 989 ASP A CA 1
ATOM 7575 C C . ASP A 1 989 ? 9.404 -15.652 -6.127 1.00 95.00 989 ASP A C 1
ATOM 7577 O O . ASP A 1 989 ? 9.613 -16.501 -6.992 1.00 95.00 989 ASP A O 1
ATOM 7581 N N . LEU A 1 990 ? 10.307 -15.410 -5.171 1.00 95.62 990 LEU A N 1
ATOM 7582 C CA . LEU A 1 990 ? 11.545 -16.186 -5.015 1.00 95.62 990 LEU A CA 1
ATOM 7583 C C . LEU A 1 990 ? 11.379 -17.358 -4.040 1.00 95.62 990 LEU A C 1
ATOM 7585 O O . LEU A 1 990 ? 12.218 -18.268 -4.053 1.00 95.62 990 LEU A O 1
ATOM 7589 N N . ASN A 1 991 ? 10.390 -17.330 -3.144 1.00 93.12 991 ASN A N 1
ATOM 7590 C CA . ASN A 1 991 ? 10.296 -18.266 -2.022 1.00 93.12 991 ASN A CA 1
ATOM 7591 C C . ASN A 1 991 ? 9.320 -19.439 -2.272 1.00 93.12 991 ASN A C 1
ATOM 7593 O O . ASN A 1 991 ? 9.562 -20.525 -1.725 1.00 93.12 991 ASN A O 1
ATOM 7597 N N . GLY A 1 992 ? 8.345 -19.275 -3.168 1.00 91.31 992 GLY A N 1
ATOM 7598 C CA . GLY A 1 992 ? 7.251 -20.190 -3.487 1.00 91.31 992 GLY A CA 1
ATOM 7599 C C . GLY A 1 992 ? 6.010 -20.040 -2.594 1.00 91.31 992 GLY A C 1
ATOM 7600 O O . GLY A 1 992 ? 5.421 -21.068 -2.258 1.00 91.31 992 GLY A O 1
ATOM 7601 N N . ASP A 1 993 ? 5.659 -18.827 -2.151 1.00 89.00 993 ASP A N 1
ATOM 7602 C CA . ASP A 1 993 ? 4.466 -18.535 -1.330 1.00 89.00 993 ASP A CA 1
ATOM 7603 C C . ASP A 1 993 ? 3.301 -17.875 -2.090 1.00 89.00 993 ASP A C 1
ATOM 7605 O O . ASP A 1 993 ? 2.215 -17.748 -1.530 1.00 89.00 993 ASP A O 1
ATOM 7609 N N . SER A 1 994 ? 3.480 -17.617 -3.389 1.00 87.56 994 SER A N 1
ATOM 7610 C CA . SER A 1 994 ? 2.565 -16.937 -4.322 1.00 87.56 994 SER A CA 1
ATOM 7611 C C . SER A 1 994 ? 2.642 -15.408 -4.348 1.00 87.56 994 SER A C 1
ATOM 7613 O O . SER A 1 994 ? 2.110 -14.829 -5.290 1.00 87.56 994 SER A O 1
ATOM 7615 N N . THR A 1 995 ? 3.374 -14.754 -3.443 1.00 92.50 995 THR A N 1
ATOM 7616 C CA . THR A 1 995 ? 3.612 -13.296 -3.484 1.00 92.50 995 THR A CA 1
ATOM 7617 C C . THR A 1 995 ? 4.838 -12.963 -4.348 1.00 92.50 995 THR A C 1
ATOM 7619 O O . THR A 1 995 ? 5.833 -13.683 -4.318 1.00 92.50 995 THR A O 1
ATOM 7622 N N . ASP A 1 996 ? 4.835 -11.874 -5.124 1.00 95.00 996 ASP A N 1
ATOM 7623 C CA . ASP A 1 996 ? 6.028 -11.385 -5.832 1.00 95.00 996 ASP A CA 1
ATOM 7624 C C . ASP A 1 996 ? 6.995 -10.635 -4.898 1.00 95.00 996 ASP A C 1
ATOM 7626 O O . ASP A 1 996 ? 6.701 -9.572 -4.350 1.00 95.00 996 ASP A O 1
ATOM 7630 N N . ASP A 1 997 ? 8.234 -11.119 -4.810 1.00 96.50 997 ASP A N 1
ATOM 7631 C CA . ASP A 1 997 ? 9.283 -10.463 -4.032 1.00 96.50 997 ASP A CA 1
ATOM 7632 C C . ASP A 1 997 ? 9.940 -9.302 -4.794 1.00 96.50 997 ASP A C 1
ATOM 7634 O O . ASP A 1 997 ? 10.124 -9.340 -6.015 1.00 96.50 997 ASP A O 1
ATOM 7638 N N . ILE A 1 998 ? 10.397 -8.271 -4.074 1.00 96.25 998 ILE A N 1
ATOM 7639 C CA . ILE A 1 998 ? 11.070 -7.110 -4.682 1.00 96.25 998 ILE A CA 1
ATOM 7640 C C . ILE A 1 998 ? 12.581 -7.346 -4.722 1.00 96.25 998 ILE A C 1
ATOM 7642 O O . ILE A 1 998 ? 13.247 -7.403 -3.683 1.00 96.25 998 ILE A O 1
ATOM 7646 N N . VAL A 1 999 ? 13.157 -7.397 -5.927 1.00 96.81 999 VAL A N 1
ATOM 7647 C CA . VAL A 1 999 ? 14.594 -7.632 -6.132 1.00 96.81 999 VAL A CA 1
ATOM 7648 C C . VAL A 1 999 ? 15.332 -6.324 -6.428 1.00 96.81 999 VAL A C 1
ATOM 7650 O O . VAL A 1 999 ? 15.020 -5.584 -7.366 1.00 96.81 999 VAL A O 1
ATOM 7653 N N . LEU A 1 1000 ? 16.380 -6.057 -5.644 1.00 95.50 1000 LEU A N 1
ATOM 7654 C CA . LEU A 1 1000 ? 17.216 -4.861 -5.735 1.00 95.50 1000 LEU A CA 1
ATOM 7655 C C . LEU A 1 1000 ? 18.667 -5.213 -6.081 1.00 95.50 1000 LEU A C 1
ATOM 7657 O O . LEU A 1 1000 ? 19.225 -6.202 -5.606 1.00 95.50 1000 LEU A O 1
ATOM 7661 N N . ARG A 1 1001 ? 19.322 -4.348 -6.858 1.00 95.69 1001 ARG A N 1
ATOM 7662 C CA . ARG A 1 1001 ? 20.748 -4.425 -7.202 1.00 95.69 1001 ARG A CA 1
ATOM 7663 C C . ARG A 1 1001 ? 21.442 -3.106 -6.893 1.00 95.69 1001 ARG A C 1
ATOM 7665 O O . ARG A 1 1001 ? 20.981 -2.055 -7.328 1.00 95.69 1001 ARG A O 1
ATOM 7672 N N . ASN A 1 1002 ? 22.565 -3.166 -6.186 1.00 95.06 1002 ASN A N 1
ATOM 7673 C CA . ASN A 1 1002 ? 23.451 -2.027 -5.998 1.00 95.06 1002 ASN A CA 1
ATOM 7674 C C . ASN A 1 1002 ? 24.331 -1.845 -7.248 1.00 95.06 1002 ASN A C 1
ATOM 7676 O O . ASN A 1 1002 ? 24.970 -2.789 -7.715 1.00 95.06 1002 ASN A O 1
ATOM 7680 N N . GLN A 1 1003 ? 24.357 -0.635 -7.796 1.00 92.94 1003 GLN A N 1
ATOM 7681 C CA . GLN A 1 1003 ? 25.033 -0.278 -9.044 1.00 92.94 1003 GLN A CA 1
ATOM 7682 C C . GLN A 1 1003 ? 26.459 0.265 -8.835 1.00 92.94 1003 GLN A C 1
ATOM 7684 O O . GLN A 1 1003 ? 27.143 0.559 -9.816 1.00 92.94 1003 GLN A O 1
ATOM 7689 N N . ILE A 1 1004 ? 26.926 0.364 -7.585 1.00 95.12 1004 ILE A N 1
ATOM 7690 C CA . ILE A 1 1004 ? 28.288 0.783 -7.216 1.00 95.12 1004 ILE A CA 1
ATOM 7691 C C . ILE A 1 1004 ? 29.157 -0.420 -6.821 1.00 95.12 1004 ILE A C 1
ATOM 7693 O O . ILE A 1 1004 ? 30.280 -0.547 -7.308 1.00 95.12 1004 ILE A O 1
ATOM 7697 N N . ASP A 1 1005 ? 28.642 -1.323 -5.980 1.00 94.75 1005 ASP A N 1
ATOM 7698 C CA . ASP A 1 1005 ? 29.368 -2.508 -5.491 1.00 94.75 1005 ASP A CA 1
ATOM 7699 C C . ASP A 1 1005 ? 28.868 -3.847 -6.063 1.00 94.75 1005 ASP A C 1
ATOM 7701 O O . ASP A 1 1005 ? 29.584 -4.849 -6.027 1.00 94.75 1005 ASP A O 1
ATOM 7705 N N . GLY A 1 1006 ? 27.675 -3.879 -6.662 1.00 95.69 1006 GLY A N 1
ATOM 7706 C CA . GLY A 1 1006 ? 27.137 -5.078 -7.295 1.00 95.69 1006 GLY A CA 1
ATOM 7707 C C . GLY A 1 1006 ? 26.495 -6.092 -6.344 1.00 95.69 1006 GLY A C 1
ATOM 7708 O O . GLY A 1 1006 ? 26.243 -7.217 -6.792 1.00 95.69 1006 GLY A O 1
ATOM 7709 N N . ARG A 1 1007 ? 26.208 -5.753 -5.080 1.00 97.00 1007 ARG A N 1
ATOM 7710 C CA . ARG A 1 1007 ? 25.327 -6.546 -4.199 1.00 97.00 1007 ARG A CA 1
ATOM 7711 C C . ARG A 1 1007 ? 23.915 -6.667 -4.782 1.00 97.00 1007 ARG A C 1
ATOM 7713 O O . ARG A 1 1007 ? 23.429 -5.750 -5.439 1.00 97.00 1007 ARG A O 1
ATOM 7720 N N . ASN A 1 1008 ? 23.248 -7.788 -4.520 1.00 96.88 1008 ASN A N 1
ATOM 7721 C CA . ASN A 1 1008 ? 21.837 -8.010 -4.844 1.00 96.88 1008 ASN A CA 1
ATOM 7722 C C . ASN A 1 1008 ? 21.082 -8.402 -3.573 1.00 96.88 1008 ASN A C 1
ATOM 7724 O O . ASN A 1 1008 ? 21.568 -9.225 -2.794 1.00 96.88 1008 ASN A O 1
ATOM 7728 N N . TRP A 1 1009 ? 19.914 -7.810 -3.373 1.00 95.62 1009 TRP A N 1
ATOM 7729 C CA . TRP A 1 1009 ? 19.091 -7.914 -2.171 1.00 95.62 1009 TRP A CA 1
ATOM 7730 C C . TRP A 1 1009 ? 17.655 -8.253 -2.568 1.00 95.62 1009 TRP A C 1
ATOM 7732 O O . TRP A 1 1009 ? 17.235 -7.934 -3.679 1.00 95.62 1009 TRP A O 1
ATOM 7742 N N . VAL A 1 1010 ? 16.914 -8.876 -1.661 1.00 96.94 1010 VAL A N 1
ATOM 7743 C CA . VAL A 1 1010 ? 15.482 -9.147 -1.809 1.00 96.94 1010 VAL A CA 1
ATOM 7744 C C . VAL A 1 1010 ? 14.731 -8.634 -0.584 1.00 96.94 1010 VAL A C 1
ATOM 7746 O O . VAL A 1 1010 ? 15.216 -8.757 0.549 1.00 96.94 1010 VAL A O 1
ATOM 7749 N N . TYR A 1 1011 ? 13.575 -8.024 -0.820 1.00 95.75 1011 TYR A N 1
ATOM 7750 C CA . TYR A 1 1011 ? 12.532 -7.842 0.182 1.00 95.75 1011 TYR A CA 1
ATOM 7751 C C . TYR A 1 1011 ? 11.481 -8.911 -0.090 1.00 95.75 1011 TYR A C 1
ATOM 7753 O O . TYR A 1 1011 ? 10.909 -8.914 -1.178 1.00 95.75 1011 TYR A O 1
ATOM 7761 N N . PHE A 1 1012 ? 11.300 -9.820 0.867 1.00 96.25 1012 PHE A N 1
ATOM 7762 C CA . PHE A 1 1012 ? 10.241 -10.816 0.801 1.00 96.25 1012 PHE A CA 1
ATOM 7763 C C . PHE A 1 1012 ? 8.927 -10.147 1.186 1.00 96.25 1012 PHE A C 1
ATOM 7765 O O . PHE A 1 1012 ? 8.866 -9.511 2.248 1.00 96.25 1012 PHE A O 1
ATOM 7772 N N . MET A 1 1013 ? 7.942 -10.225 0.298 1.00 94.31 1013 MET A N 1
ATOM 7773 C CA . MET A 1 1013 ? 6.694 -9.464 0.390 1.00 94.31 1013 MET A CA 1
ATOM 7774 C C . MET A 1 1013 ? 5.550 -10.318 0.928 1.00 94.31 1013 MET A C 1
ATOM 7776 O O . MET A 1 1013 ? 5.583 -11.535 0.800 1.00 94.31 1013 MET A O 1
ATOM 7780 N N . LYS A 1 1014 ? 4.584 -9.668 1.586 1.00 90.38 1014 LYS A N 1
ATOM 7781 C CA . LYS A 1 1014 ? 3.365 -10.279 2.131 1.00 90.38 1014 LYS A CA 1
ATOM 7782 C C . LYS A 1 1014 ? 2.402 -9.212 2.636 1.00 90.38 1014 LYS A C 1
ATOM 7784 O O . LYS A 1 1014 ? 2.860 -8.270 3.286 1.00 90.38 1014 LYS A O 1
ATOM 7789 N N . ASP A 1 1015 ? 1.098 -9.353 2.402 1.00 87.06 1015 ASP A N 1
ATOM 7790 C CA . ASP A 1 1015 ? 0.076 -8.392 2.859 1.00 87.06 1015 ASP A CA 1
ATOM 7791 C C . ASP A 1 1015 ? 0.408 -6.917 2.460 1.00 87.06 1015 ASP A C 1
ATOM 7793 O O . ASP A 1 1015 ? 0.095 -5.959 3.182 1.00 87.06 1015 ASP A O 1
ATOM 7797 N N . GLY A 1 1016 ? 1.139 -6.722 1.349 1.00 87.12 1016 GLY A N 1
ATOM 7798 C CA . GLY A 1 1016 ? 1.608 -5.429 0.833 1.00 87.12 1016 GLY A CA 1
ATOM 7799 C C . GLY A 1 1016 ? 2.830 -4.849 1.559 1.00 87.12 1016 GLY A C 1
ATOM 7800 O O . GLY A 1 1016 ? 3.229 -3.705 1.316 1.00 87.12 1016 GLY A O 1
ATOM 7801 N N . ALA A 1 1017 ? 3.430 -5.611 2.474 1.00 89.62 1017 ALA A N 1
ATOM 7802 C CA . ALA A 1 1017 ? 4.516 -5.202 3.356 1.00 89.62 1017 ALA A CA 1
ATOM 7803 C C . ALA A 1 1017 ? 5.756 -6.106 3.223 1.00 89.62 1017 ALA A C 1
ATOM 7805 O O . ALA A 1 1017 ? 5.707 -7.207 2.688 1.00 89.62 1017 ALA A O 1
ATOM 7806 N N . ILE A 1 1018 ? 6.899 -5.640 3.739 1.00 92.19 1018 ILE A N 1
ATOM 7807 C CA . ILE A 1 1018 ? 8.117 -6.458 3.824 1.00 92.19 1018 ILE A CA 1
ATOM 7808 C C . ILE A 1 1018 ? 7.988 -7.405 5.029 1.00 92.19 1018 ILE A C 1
ATOM 7810 O O . ILE A 1 1018 ? 8.123 -6.945 6.165 1.00 92.19 1018 ILE A O 1
ATOM 7814 N N . GLU A 1 1019 ? 7.810 -8.712 4.807 1.00 93.75 1019 GLU A N 1
ATOM 7815 C CA . GLU A 1 1019 ? 7.870 -9.712 5.888 1.00 93.75 1019 GLU A CA 1
ATOM 7816 C C . GLU A 1 1019 ? 9.325 -9.894 6.356 1.00 93.75 1019 GLU A C 1
ATOM 7818 O O . GLU A 1 1019 ? 9.635 -9.804 7.548 1.00 93.75 1019 GLU A O 1
ATOM 7823 N N . THR A 1 1020 ? 10.259 -10.088 5.414 1.00 94.44 1020 THR A N 1
ATOM 7824 C CA . THR A 1 1020 ? 11.700 -10.195 5.706 1.00 94.44 1020 THR A CA 1
ATOM 7825 C C . THR A 1 1020 ? 12.566 -9.558 4.614 1.00 94.44 1020 THR A C 1
ATOM 7827 O O . THR A 1 1020 ? 12.108 -9.263 3.516 1.00 94.44 1020 THR A O 1
ATOM 7830 N N . SER A 1 1021 ? 13.854 -9.319 4.884 1.00 93.31 1021 SER A N 1
ATOM 7831 C CA . SER A 1 1021 ? 14.784 -8.834 3.854 1.00 93.31 1021 SER A CA 1
ATOM 7832 C C . SER A 1 1021 ? 16.166 -9.468 3.980 1.00 93.31 1021 SER A C 1
ATOM 7834 O O . SER A 1 1021 ? 16.677 -9.650 5.087 1.00 93.31 1021 SER A O 1
ATOM 7836 N N . MET A 1 1022 ? 16.777 -9.830 2.847 1.00 95.06 1022 MET A N 1
ATOM 7837 C CA . MET A 1 1022 ? 18.027 -10.598 2.822 1.00 95.06 1022 MET A CA 1
ATOM 7838 C C . MET A 1 1022 ? 18.946 -10.241 1.645 1.00 95.06 1022 MET A C 1
ATOM 7840 O O . MET A 1 1022 ? 18.505 -9.974 0.529 1.00 95.06 1022 MET A O 1
ATOM 7844 N N . LEU A 1 1023 ? 20.260 -10.325 1.882 1.00 95.69 1023 LEU A N 1
ATOM 7845 C CA . LEU A 1 1023 ? 21.271 -10.327 0.822 1.00 95.69 1023 LEU A CA 1
ATOM 7846 C C . LEU A 1 1023 ? 21.209 -11.655 0.053 1.00 95.69 1023 LEU A C 1
ATOM 7848 O O . LEU A 1 1023 ? 21.349 -12.718 0.655 1.00 95.69 1023 LEU A O 1
ATOM 7852 N N . ILE A 1 1024 ? 21.091 -11.593 -1.274 1.00 96.38 1024 ILE A N 1
ATOM 7853 C CA . ILE A 1 1024 ? 21.153 -12.769 -2.152 1.00 96.38 1024 ILE A CA 1
ATOM 7854 C C . ILE A 1 1024 ? 22.622 -13.141 -2.399 1.00 96.38 1024 ILE A C 1
ATOM 7856 O O . ILE A 1 1024 ? 23.085 -14.229 -2.059 1.00 96.38 1024 ILE A O 1
ATOM 7860 N N . ASN A 1 1025 ? 23.380 -12.228 -3.015 1.00 93.88 1025 ASN A N 1
ATOM 7861 C CA . ASN A 1 1025 ? 24.792 -12.406 -3.354 1.00 93.88 1025 ASN A CA 1
ATOM 7862 C C . ASN A 1 1025 ? 25.458 -11.069 -3.738 1.00 93.88 1025 ASN A C 1
ATOM 7864 O O . ASN A 1 1025 ? 24.821 -10.019 -3.778 1.00 93.88 1025 ASN A O 1
ATOM 7868 N N . GLU A 1 1026 ? 26.748 -11.121 -4.074 1.00 96.12 1026 GLU A N 1
ATOM 7869 C CA . GLU A 1 1026 ? 27.500 -10.010 -4.661 1.00 96.12 1026 GLU A CA 1
ATOM 7870 C C . GLU A 1 1026 ? 28.029 -10.403 -6.049 1.00 96.12 1026 GLU A C 1
ATOM 7872 O O . GLU A 1 1026 ? 28.585 -11.488 -6.242 1.00 96.12 1026 GLU A O 1
ATOM 7877 N N . VAL A 1 1027 ? 27.849 -9.512 -7.025 1.00 96.31 1027 VAL A N 1
ATOM 7878 C CA . VAL A 1 1027 ? 28.334 -9.632 -8.406 1.00 96.31 1027 VAL A CA 1
ATOM 7879 C C . VAL A 1 1027 ? 29.008 -8.311 -8.795 1.00 96.31 1027 VAL A C 1
ATOM 7881 O O . VAL A 1 1027 ? 28.454 -7.507 -9.546 1.00 96.31 1027 VAL A O 1
ATOM 7884 N N . ALA A 1 1028 ? 30.218 -8.100 -8.267 1.00 95.00 1028 ALA A N 1
ATOM 7885 C CA . ALA A 1 1028 ? 31.004 -6.865 -8.397 1.00 95.00 1028 ALA A CA 1
ATOM 7886 C C . ALA A 1 1028 ? 31.476 -6.515 -9.830 1.00 95.00 1028 ALA A C 1
ATOM 7888 O O . ALA A 1 1028 ? 31.987 -5.423 -10.073 1.00 95.00 1028 ALA A O 1
ATOM 7889 N N . ASP A 1 1029 ? 31.309 -7.408 -10.814 1.00 96.81 1029 ASP A N 1
ATOM 7890 C CA . ASP A 1 1029 ? 31.405 -7.021 -12.228 1.00 96.81 1029 ASP A CA 1
ATOM 7891 C C . ASP A 1 1029 ? 30.081 -6.376 -12.662 1.00 96.81 1029 ASP A C 1
ATOM 7893 O O . ASP A 1 1029 ? 29.192 -7.051 -13.178 1.00 96.81 1029 ASP A O 1
ATOM 7897 N N . LEU A 1 1030 ? 29.977 -5.058 -12.465 1.00 95.81 1030 LEU A N 1
ATOM 7898 C CA . LEU A 1 1030 ? 28.808 -4.217 -12.780 1.00 95.81 1030 LEU A CA 1
ATOM 7899 C C . LEU A 1 1030 ? 28.342 -4.289 -14.249 1.00 95.81 1030 LEU A C 1
ATOM 7901 O O . LEU A 1 1030 ? 27.237 -3.856 -14.574 1.00 95.81 1030 LEU A O 1
ATOM 7905 N N . ASN A 1 1031 ? 29.153 -4.856 -15.153 1.00 95.75 1031 ASN A N 1
ATOM 7906 C CA . ASN A 1 1031 ? 28.710 -5.156 -16.515 1.00 95.75 1031 ASN A CA 1
ATOM 7907 C C . ASN A 1 1031 ? 27.628 -6.246 -16.540 1.00 95.75 1031 ASN A C 1
ATOM 7909 O O . ASN A 1 1031 ? 26.902 -6.329 -17.529 1.00 95.75 1031 ASN A O 1
ATOM 7913 N N . TRP A 1 1032 ? 27.536 -7.086 -15.502 1.00 96.00 1032 TRP A N 1
ATOM 7914 C CA . TRP A 1 1032 ? 26.419 -7.998 -15.278 1.00 96.00 1032 TRP A CA 1
ATOM 7915 C C . TRP A 1 1032 ? 25.252 -7.280 -14.606 1.00 96.00 1032 TRP A C 1
ATOM 7917 O O . TRP A 1 1032 ? 25.412 -6.632 -13.571 1.00 96.00 1032 TRP A O 1
ATOM 7927 N N . GLN A 1 1033 ? 24.072 -7.459 -15.185 1.00 95.38 1033 GLN A N 1
ATOM 7928 C CA . GLN A 1 1033 ? 22.792 -6.964 -14.696 1.00 95.38 1033 GLN A CA 1
ATOM 7929 C C . GLN A 1 1033 ? 21.771 -8.106 -14.737 1.00 95.38 1033 GLN A C 1
ATOM 7931 O O . GLN A 1 1033 ? 21.880 -9.002 -15.584 1.00 95.38 1033 GLN A O 1
ATOM 7936 N N . ILE A 1 1034 ? 20.787 -8.072 -13.839 1.00 95.94 1034 ILE A N 1
ATOM 7937 C CA . ILE A 1 1034 ? 19.578 -8.893 -13.969 1.00 95.94 1034 ILE A CA 1
ATOM 7938 C C . ILE A 1 1034 ? 18.745 -8.254 -15.087 1.00 95.94 1034 ILE A C 1
ATOM 7940 O O . ILE A 1 1034 ? 18.566 -7.037 -15.110 1.00 95.94 1034 ILE A O 1
ATOM 7944 N N . ALA A 1 1035 ? 18.345 -9.054 -16.073 1.00 92.75 1035 ALA A N 1
ATOM 7945 C CA . ALA A 1 1035 ? 17.739 -8.580 -17.319 1.00 92.75 1035 ALA A CA 1
ATOM 7946 C C . ALA A 1 1035 ? 16.268 -8.985 -17.479 1.00 92.75 1035 ALA A C 1
ATOM 7948 O O . ALA A 1 1035 ? 15.554 -8.339 -18.241 1.00 92.75 1035 ALA A O 1
ATOM 7949 N N . ASN A 1 1036 ? 15.852 -10.049 -16.792 1.00 93.56 1036 ASN A N 1
ATOM 7950 C CA . ASN A 1 1036 ? 14.483 -10.536 -16.658 1.00 93.56 1036 ASN A CA 1
ATOM 7951 C C . ASN A 1 1036 ? 14.446 -11.499 -15.448 1.00 93.56 1036 ASN A C 1
ATOM 7953 O O . ASN A 1 1036 ? 15.487 -12.066 -15.085 1.00 93.56 1036 ASN A O 1
ATOM 7957 N N . ILE A 1 1037 ? 13.277 -11.621 -14.826 1.00 95.12 1037 ILE A N 1
ATOM 7958 C CA . ILE A 1 1037 ? 12.979 -12.479 -13.674 1.00 95.12 1037 ILE A CA 1
ATOM 7959 C C . ILE A 1 1037 ? 11.716 -13.280 -14.034 1.00 95.12 1037 ILE A C 1
ATOM 7961 O O . ILE A 1 1037 ? 10.849 -12.748 -14.732 1.00 95.12 1037 ILE A O 1
ATOM 7965 N N . GLY A 1 1038 ? 11.652 -14.546 -13.623 1.00 93.94 1038 GLY A N 1
ATOM 7966 C CA . GLY A 1 1038 ? 10.530 -15.460 -13.874 1.00 93.94 1038 GLY A CA 1
ATOM 7967 C C . GLY A 1 1038 ? 10.963 -16.923 -13.743 1.00 93.94 1038 GLY A C 1
ATOM 7968 O O . GLY A 1 1038 ? 12.159 -17.205 -13.794 1.00 93.94 1038 GLY A O 1
ATOM 7969 N N . ASP A 1 1039 ? 10.028 -17.849 -13.536 1.00 95.25 1039 ASP A N 1
ATOM 7970 C CA . ASP A 1 1039 ? 10.329 -19.278 -13.363 1.00 95.25 1039 ASP A CA 1
ATOM 7971 C C . ASP A 1 1039 ? 10.800 -19.914 -14.681 1.00 95.25 1039 ASP A C 1
ATOM 7973 O O . ASP A 1 1039 ? 10.015 -20.116 -15.610 1.00 95.25 1039 ASP A O 1
ATOM 7977 N N . PHE A 1 1040 ? 12.089 -20.255 -14.779 1.00 96.19 1040 PHE A N 1
ATOM 7978 C CA . PHE A 1 1040 ? 12.643 -20.861 -15.987 1.00 96.19 1040 PHE A CA 1
ATOM 7979 C C . PHE A 1 1040 ? 12.665 -22.394 -15.950 1.00 96.19 1040 PHE A C 1
ATOM 7981 O O . PHE A 1 1040 ? 12.932 -22.977 -17.009 1.00 96.19 1040 PHE A O 1
ATOM 7988 N N . ASP A 1 1041 ? 12.427 -23.069 -14.812 1.00 94.50 1041 ASP A N 1
ATOM 7989 C CA . ASP A 1 1041 ? 12.492 -24.542 -14.700 1.00 94.50 1041 ASP A CA 1
ATOM 7990 C C . ASP A 1 1041 ? 11.174 -25.273 -14.379 1.00 94.50 1041 ASP A C 1
ATOM 7992 O O . ASP A 1 1041 ? 11.047 -26.444 -14.763 1.00 94.50 1041 ASP A O 1
ATOM 7996 N N . GLY A 1 1042 ? 10.162 -24.551 -13.897 1.00 92.81 1042 GLY A N 1
ATOM 7997 C CA . GLY A 1 1042 ? 8.798 -25.013 -13.647 1.00 92.81 1042 GLY A CA 1
ATOM 7998 C C . GLY A 1 1042 ? 8.604 -25.581 -12.241 1.00 92.81 1042 GLY A C 1
ATOM 7999 O O . GLY A 1 1042 ? 8.005 -26.652 -12.109 1.00 92.81 1042 GLY A O 1
ATOM 8000 N N . ASP A 1 1043 ? 9.152 -24.926 -11.210 1.00 91.94 1043 ASP A N 1
ATOM 8001 C CA . ASP A 1 1043 ? 8.964 -25.300 -9.796 1.00 91.94 1043 ASP A CA 1
ATOM 8002 C C . ASP A 1 1043 ? 8.220 -24.266 -8.938 1.00 91.94 1043 ASP A C 1
ATOM 8004 O O . ASP A 1 1043 ? 8.105 -24.457 -7.726 1.00 91.94 1043 ASP A O 1
ATOM 8008 N N . GLY A 1 1044 ? 7.668 -23.227 -9.569 1.00 90.62 1044 GLY A N 1
ATOM 8009 C CA . GLY A 1 1044 ? 6.874 -22.181 -8.928 1.00 90.62 1044 GLY A CA 1
ATOM 8010 C C . GLY A 1 1044 ? 7.700 -21.018 -8.380 1.00 90.62 1044 GLY A C 1
ATOM 8011 O O . GLY A 1 1044 ? 7.148 -20.200 -7.653 1.00 90.62 1044 GLY A O 1
ATOM 8012 N N . LYS A 1 1045 ? 9.004 -20.936 -8.688 1.00 94.19 1045 LYS A N 1
ATOM 8013 C CA . LYS A 1 1045 ? 9.905 -19.903 -8.152 1.00 94.19 1045 LYS A CA 1
ATOM 8014 C C . LYS A 1 1045 ? 10.636 -19.137 -9.244 1.00 94.19 1045 LYS A C 1
ATOM 8016 O O . LYS A 1 1045 ? 11.075 -19.683 -10.249 1.00 94.19 1045 LYS A O 1
ATOM 8021 N N . SER A 1 1046 ? 10.815 -17.848 -9.008 1.00 96.00 1046 SER A N 1
ATOM 8022 C CA . SER A 1 1046 ? 11.370 -16.893 -9.955 1.00 96.00 1046 SER A CA 1
ATOM 8023 C C . SER A 1 1046 ? 12.893 -16.957 -10.023 1.00 96.00 1046 SER A C 1
ATOM 8025 O O . SER A 1 1046 ? 13.622 -16.629 -9.083 1.00 96.00 1046 SER A O 1
ATOM 8027 N N . ASP A 1 1047 ? 13.382 -17.315 -11.203 1.00 97.31 1047 ASP A N 1
ATOM 8028 C CA . ASP A 1 1047 ? 14.792 -17.424 -11.532 1.00 97.31 1047 ASP A CA 1
ATOM 8029 C C . ASP A 1 1047 ? 15.351 -16.120 -12.129 1.00 97.31 1047 ASP A C 1
ATOM 8031 O O . ASP A 1 1047 ? 14.626 -15.228 -12.574 1.00 97.31 1047 ASP A O 1
ATOM 8035 N N . PHE A 1 1048 ? 16.684 -16.001 -12.200 1.00 97.12 1048 PHE A N 1
ATOM 8036 C CA . PHE A 1 1048 ? 17.348 -14.798 -12.720 1.00 97.12 1048 PHE A CA 1
ATOM 8037 C C . PHE A 1 1048 ? 18.025 -15.012 -14.078 1.00 97.12 1048 PHE A C 1
ATOM 8039 O O . PHE A 1 1048 ? 19.055 -15.697 -14.178 1.00 97.12 1048 PHE A O 1
ATOM 8046 N N . LEU A 1 1049 ? 17.552 -14.293 -15.107 1.00 96.25 1049 LEU A N 1
ATOM 8047 C CA . LEU A 1 1049 ? 18.305 -14.084 -16.343 1.00 96.25 1049 LEU A CA 1
ATOM 8048 C C . LEU A 1 1049 ? 19.354 -12.989 -16.122 1.00 96.25 1049 LEU A C 1
ATOM 8050 O O . LEU A 1 1049 ? 19.058 -11.795 -16.079 1.00 96.25 1049 LEU A O 1
ATOM 8054 N N . TRP A 1 1050 ? 20.615 -13.396 -16.074 1.00 96.12 1050 TRP A N 1
ATOM 8055 C CA . TRP A 1 1050 ? 21.763 -12.503 -15.978 1.00 96.12 1050 TRP A CA 1
ATOM 8056 C C . TRP A 1 1050 ? 22.327 -12.174 -17.357 1.00 96.12 1050 TRP A C 1
ATOM 8058 O O . TRP A 1 1050 ? 22.642 -13.068 -18.146 1.00 96.12 1050 TRP A O 1
ATOM 8068 N N . ARG A 1 1051 ? 22.550 -10.888 -17.637 1.00 94.75 1051 ARG A N 1
ATOM 8069 C CA . ARG A 1 1051 ? 23.123 -10.409 -18.901 1.00 94.75 1051 ARG A CA 1
ATOM 8070 C C . ARG A 1 1051 ? 24.355 -9.547 -18.672 1.00 94.75 1051 ARG A C 1
ATOM 8072 O O . ARG A 1 1051 ? 24.360 -8.689 -17.799 1.00 94.75 1051 ARG A O 1
ATOM 8079 N N . ASN A 1 1052 ? 25.396 -9.755 -19.479 1.00 94.75 1052 ASN A N 1
ATOM 8080 C CA . ASN A 1 1052 ? 26.599 -8.927 -19.466 1.00 94.75 1052 ASN A CA 1
ATOM 8081 C C . ASN A 1 1052 ? 26.583 -7.912 -20.615 1.00 94.75 1052 ASN A C 1
ATOM 8083 O O . ASN A 1 1052 ? 26.870 -8.264 -21.765 1.00 94.75 1052 ASN A O 1
ATOM 8087 N N . GLU A 1 1053 ? 26.306 -6.649 -20.305 1.00 91.31 1053 GLU A N 1
ATOM 8088 C CA . GLU A 1 1053 ? 26.107 -5.589 -21.301 1.00 91.31 1053 GLU A CA 1
ATOM 8089 C C . GLU A 1 1053 ? 27.371 -5.251 -22.108 1.00 91.31 1053 GLU A C 1
ATOM 8091 O O . GLU A 1 1053 ? 27.271 -4.789 -23.244 1.00 91.31 1053 GLU A O 1
ATOM 8096 N N . SER A 1 1054 ? 28.576 -5.552 -21.606 1.00 91.81 1054 SER A N 1
ATOM 8097 C CA . SER A 1 1054 ? 29.811 -5.358 -22.386 1.00 91.81 1054 SER A CA 1
ATOM 8098 C C . SER A 1 1054 ? 30.135 -6.504 -23.357 1.00 91.81 1054 SER A C 1
ATOM 8100 O O . SER A 1 1054 ? 30.941 -6.314 -24.272 1.00 91.81 1054 SER A O 1
ATOM 8102 N N . THR A 1 1055 ? 29.526 -7.689 -23.195 1.00 92.06 1055 THR A N 1
ATOM 8103 C CA . THR A 1 1055 ? 29.870 -8.894 -23.983 1.00 92.06 1055 THR A CA 1
ATOM 8104 C C . THR A 1 1055 ? 28.690 -9.659 -24.597 1.00 92.06 1055 THR A C 1
ATOM 8106 O O . THR A 1 1055 ? 28.930 -10.674 -25.256 1.00 92.06 1055 THR A O 1
ATOM 8109 N N . ALA A 1 1056 ? 27.445 -9.204 -24.411 1.00 91.12 1056 ALA A N 1
ATOM 8110 C CA . ALA A 1 1056 ? 26.204 -9.854 -24.870 1.00 91.12 1056 ALA A CA 1
ATOM 8111 C C . ALA A 1 1056 ? 26.022 -11.317 -24.409 1.00 91.12 1056 ALA A C 1
ATOM 8113 O O . ALA A 1 1056 ? 25.297 -12.097 -25.042 1.00 91.12 1056 ALA A O 1
ATOM 8114 N N . ARG A 1 1057 ? 26.710 -11.702 -23.326 1.00 93.69 1057 ARG A N 1
ATOM 8115 C CA . ARG A 1 1057 ? 26.603 -13.025 -22.701 1.00 93.69 1057 ARG A CA 1
ATOM 8116 C C . ARG A 1 1057 ? 25.388 -13.076 -21.789 1.00 93.69 1057 ARG A C 1
ATOM 8118 O O . ARG A 1 1057 ? 25.111 -12.105 -21.095 1.00 93.69 1057 ARG A O 1
ATOM 8125 N N . ASN A 1 1058 ? 24.745 -14.235 -21.768 1.00 94.44 1058 ASN A N 1
ATOM 8126 C CA . ASN A 1 1058 ? 23.560 -14.520 -20.976 1.00 94.44 1058 ASN A CA 1
ATOM 8127 C C . ASN A 1 1058 ? 23.853 -15.735 -20.071 1.00 94.44 1058 ASN A C 1
ATOM 8129 O O . ASN A 1 1058 ? 24.443 -16.716 -20.535 1.00 94.44 1058 ASN A O 1
ATOM 8133 N N . LEU A 1 1059 ? 23.451 -15.676 -18.805 1.00 95.56 1059 LEU A N 1
ATOM 8134 C CA . LEU A 1 1059 ? 23.485 -16.769 -17.829 1.00 95.56 1059 LEU A CA 1
ATOM 8135 C C . LEU A 1 1059 ? 22.093 -16.909 -17.208 1.00 95.56 1059 LEU A C 1
ATOM 8137 O O . LEU A 1 1059 ? 21.367 -15.925 -17.116 1.00 95.56 1059 LEU A O 1
ATOM 8141 N N . ILE A 1 1060 ? 21.759 -18.107 -16.746 1.00 96.44 1060 ILE A N 1
ATOM 8142 C CA . ILE A 1 1060 ? 20.598 -18.351 -15.882 1.00 96.44 1060 ILE A CA 1
ATOM 8143 C C . ILE A 1 1060 ? 21.142 -18.709 -14.505 1.00 96.44 1060 ILE A C 1
ATOM 8145 O O . ILE A 1 1060 ? 22.054 -19.534 -14.412 1.00 96.44 1060 ILE A O 1
ATOM 8149 N N . HIS A 1 1061 ? 20.603 -18.117 -13.446 1.00 97.06 1061 HIS A N 1
ATOM 8150 C CA . HIS A 1 1061 ? 20.695 -18.681 -12.104 1.00 97.06 1061 HIS A CA 1
ATOM 8151 C C . HIS A 1 1061 ? 19.312 -19.200 -11.739 1.00 97.06 1061 HIS A C 1
ATOM 8153 O O . HIS A 1 1061 ? 18.379 -18.405 -11.710 1.00 97.06 1061 HIS A O 1
ATOM 8159 N N . LEU A 1 1062 ? 19.220 -20.508 -11.492 1.00 97.56 1062 LEU A N 1
ATOM 8160 C CA . LEU A 1 1062 ? 18.011 -21.096 -10.930 1.00 97.56 1062 LEU A CA 1
ATOM 8161 C C . LEU A 1 1062 ? 18.036 -20.869 -9.417 1.00 97.56 1062 LEU A C 1
ATOM 8163 O O . LEU A 1 1062 ? 19.107 -21.046 -8.816 1.00 97.56 1062 LEU A O 1
ATOM 8167 N N . MET A 1 1063 ? 16.917 -20.475 -8.824 1.00 96.94 1063 MET A N 1
ATOM 8168 C CA . MET A 1 1063 ? 16.818 -19.970 -7.452 1.00 96.94 1063 MET A CA 1
ATOM 8169 C C . MET A 1 1063 ? 16.057 -20.932 -6.521 1.00 96.94 1063 MET A C 1
ATOM 8171 O O . MET A 1 1063 ? 15.510 -21.940 -6.954 1.00 96.94 1063 MET A O 1
ATOM 8175 N N . ASP A 1 1064 ? 16.129 -20.672 -5.216 1.00 94.38 1064 ASP A N 1
ATOM 8176 C CA . ASP A 1 1064 ? 15.321 -21.285 -4.151 1.00 94.38 1064 ASP A CA 1
ATOM 8177 C C . ASP A 1 1064 ? 15.420 -20.344 -2.938 1.00 94.38 1064 ASP A C 1
ATOM 8179 O O . ASP A 1 1064 ? 16.393 -20.378 -2.171 1.00 94.38 1064 ASP A O 1
ATOM 8183 N N . GLY A 1 1065 ? 14.514 -19.367 -2.862 1.00 93.19 1065 GLY A N 1
ATOM 8184 C CA . GLY A 1 1065 ? 14.712 -18.160 -2.062 1.00 93.19 1065 GLY A CA 1
ATOM 8185 C C . GLY A 1 1065 ? 16.006 -17.443 -2.463 1.00 93.19 1065 GLY A C 1
ATOM 8186 O O . GLY A 1 1065 ? 16.303 -17.227 -3.637 1.00 93.19 1065 GLY A O 1
ATOM 8187 N N . THR A 1 1066 ? 16.852 -17.123 -1.482 1.00 95.25 1066 THR A N 1
ATOM 8188 C CA . THR A 1 1066 ? 18.174 -16.516 -1.728 1.00 95.25 1066 THR A CA 1
ATOM 8189 C C . THR A 1 1066 ? 19.241 -17.499 -2.236 1.00 95.25 1066 THR A C 1
ATOM 8191 O O . THR A 1 1066 ? 20.342 -17.074 -2.601 1.00 95.25 1066 THR A O 1
ATOM 8194 N N . ALA A 1 1067 ? 18.969 -18.810 -2.270 1.00 94.81 1067 ALA A N 1
ATOM 8195 C CA . ALA A 1 1067 ? 19.940 -19.818 -2.688 1.00 94.81 1067 ALA A CA 1
ATOM 8196 C C . ALA A 1 1067 ? 19.967 -20.003 -4.215 1.00 94.81 1067 ALA A C 1
ATOM 8198 O O . ALA A 1 1067 ? 18.946 -19.945 -4.884 1.00 94.81 1067 ALA A O 1
ATOM 8199 N N . ILE A 1 1068 ? 21.148 -20.287 -4.780 1.00 95.31 1068 ILE A N 1
ATOM 8200 C CA . ILE A 1 1068 ? 21.284 -20.619 -6.210 1.00 95.31 1068 ILE A CA 1
ATOM 8201 C C . ILE A 1 1068 ? 21.283 -22.146 -6.377 1.00 95.31 1068 ILE A C 1
ATOM 8203 O O . ILE A 1 1068 ? 22.320 -22.796 -6.190 1.00 95.31 1068 ILE A O 1
ATOM 8207 N N . LYS A 1 1069 ? 20.115 -22.676 -6.751 1.00 95.12 1069 LYS A N 1
ATOM 8208 C CA . LYS A 1 1069 ? 19.775 -24.070 -7.090 1.00 95.12 1069 LYS A CA 1
ATOM 8209 C C . LYS A 1 1069 ? 20.557 -24.586 -8.309 1.00 95.12 1069 LYS A C 1
ATOM 8211 O O . LYS A 1 1069 ? 21.111 -25.686 -8.260 1.00 95.12 1069 LYS A O 1
ATOM 8216 N N . GLY A 1 1070 ? 20.693 -23.776 -9.365 1.00 94.94 1070 GLY A N 1
ATOM 8217 C CA . GLY A 1 1070 ? 21.333 -24.164 -10.637 1.00 94.94 1070 GLY A CA 1
ATOM 8218 C C . GLY A 1 1070 ? 21.986 -23.001 -11.395 1.00 94.94 1070 GLY A C 1
ATOM 8219 O O . GLY A 1 1070 ? 21.797 -21.838 -11.044 1.00 94.94 1070 GLY A O 1
ATOM 8220 N N . ARG A 1 1071 ? 22.810 -23.286 -12.417 1.00 96.00 1071 ARG A N 1
ATOM 8221 C CA . ARG A 1 1071 ? 23.500 -22.262 -13.234 1.00 96.00 1071 ARG A CA 1
ATOM 8222 C C . ARG A 1 1071 ? 23.639 -22.631 -14.716 1.00 96.00 1071 ARG A C 1
ATOM 8224 O O . ARG A 1 1071 ? 24.568 -23.338 -15.113 1.00 96.00 1071 ARG A O 1
ATOM 8231 N N . GLY A 1 1072 ? 22.801 -22.023 -15.551 1.00 94.38 1072 GLY A N 1
ATOM 8232 C CA . GLY A 1 1072 ? 22.852 -22.124 -17.009 1.00 94.38 1072 GLY A CA 1
ATOM 8233 C C . GLY A 1 1072 ? 23.805 -21.137 -17.692 1.00 94.38 1072 GLY A C 1
ATOM 8234 O O . GLY A 1 1072 ? 24.035 -20.023 -17.220 1.00 94.38 1072 GLY A O 1
ATOM 8235 N N . VAL A 1 1073 ? 24.319 -21.522 -18.865 1.00 94.69 1073 VAL A N 1
ATOM 8236 C CA . VAL A 1 1073 ? 25.029 -20.624 -19.797 1.00 94.69 1073 VAL A CA 1
ATOM 8237 C C . VAL A 1 1073 ? 24.283 -20.628 -21.123 1.00 94.69 1073 VAL A C 1
ATOM 8239 O O . VAL A 1 1073 ? 24.380 -21.590 -21.888 1.00 94.69 1073 VAL A O 1
ATOM 8242 N N . LEU A 1 1074 ? 23.546 -19.555 -21.408 1.00 91.94 1074 LEU A N 1
ATOM 8243 C CA . LEU A 1 1074 ? 22.738 -19.474 -22.624 1.00 91.94 1074 LEU A CA 1
ATOM 8244 C C . LEU A 1 1074 ? 23.571 -19.002 -23.824 1.00 91.94 1074 LEU A C 1
ATOM 8246 O O . LEU A 1 1074 ? 24.735 -18.599 -23.709 1.00 91.94 1074 LEU A O 1
ATOM 8250 N N . LEU A 1 1075 ? 22.973 -19.059 -25.017 1.00 84.19 1075 LEU A N 1
ATOM 8251 C CA . LEU A 1 1075 ? 23.631 -18.596 -26.235 1.00 84.19 1075 LEU A CA 1
ATOM 8252 C C . LEU A 1 1075 ? 23.973 -17.095 -26.128 1.00 84.19 1075 LEU A C 1
ATOM 8254 O O . LEU A 1 1075 ? 23.118 -16.297 -25.740 1.00 84.19 1075 LEU A O 1
ATOM 8258 N N . PRO A 1 1076 ? 25.200 -16.673 -26.489 1.00 77.19 1076 PRO A N 1
ATOM 8259 C CA . PRO A 1 1076 ? 25.533 -15.259 -26.556 1.00 77.19 1076 PRO A CA 1
ATOM 8260 C C . PRO A 1 1076 ? 24.814 -14.606 -27.740 1.00 77.19 1076 PRO A C 1
ATOM 8262 O O . PRO A 1 1076 ? 24.720 -15.172 -28.832 1.00 77.19 1076 PRO A O 1
ATOM 8265 N N . THR A 1 1077 ? 24.346 -13.384 -27.518 1.00 80.50 1077 THR A N 1
ATOM 8266 C CA . THR A 1 1077 ? 23.696 -12.545 -28.536 1.00 80.50 1077 THR A CA 1
ATOM 8267 C C . THR A 1 1077 ? 24.710 -11.544 -29.118 1.00 80.50 1077 THR A C 1
ATOM 8269 O O . THR A 1 1077 ? 25.920 -11.743 -29.018 1.00 80.50 1077 THR A O 1
ATOM 8272 N N . ASP A 1 1078 ? 24.243 -10.465 -29.746 1.00 85.12 1078 ASP A N 1
ATOM 8273 C CA . ASP A 1 1078 ? 25.041 -9.251 -29.961 1.00 85.12 1078 ASP A CA 1
ATOM 8274 C C . ASP A 1 1078 ? 24.294 -8.049 -29.341 1.00 85.12 1078 ASP A C 1
ATOM 8276 O O . ASP A 1 1078 ? 23.086 -8.140 -29.115 1.00 85.12 1078 ASP A O 1
ATOM 8280 N N . ASN A 1 1079 ? 24.968 -6.928 -29.049 1.00 83.69 1079 ASN A N 1
ATOM 8281 C CA . ASN A 1 1079 ? 24.347 -5.761 -28.386 1.00 83.69 1079 ASN A CA 1
ATOM 8282 C C . ASN A 1 1079 ? 23.239 -5.059 -29.208 1.00 83.69 1079 ASN A C 1
ATOM 8284 O O . ASN A 1 1079 ? 22.680 -4.066 -28.750 1.00 83.69 1079 ASN A O 1
ATOM 8288 N N . ASN A 1 1080 ? 22.900 -5.534 -30.413 1.00 87.19 1080 ASN A N 1
ATOM 8289 C CA . ASN A 1 1080 ? 21.709 -5.079 -31.137 1.00 87.19 1080 ASN A CA 1
ATOM 8290 C C . ASN A 1 1080 ? 20.453 -5.882 -30.753 1.00 87.19 1080 ASN A C 1
ATOM 8292 O O . ASN A 1 1080 ? 19.375 -5.588 -31.272 1.00 87.19 1080 ASN A O 1
ATOM 8296 N N . TRP A 1 1081 ? 20.589 -6.908 -29.909 1.00 88.44 1081 TRP A N 1
ATOM 8297 C CA . TRP A 1 1081 ? 19.488 -7.667 -29.326 1.00 88.44 1081 TRP A CA 1
ATOM 8298 C C . TRP A 1 1081 ? 19.169 -7.181 -27.915 1.00 88.44 1081 TRP A C 1
ATOM 8300 O O . TRP A 1 1081 ? 20.079 -6.908 -27.129 1.00 88.44 1081 TRP A O 1
ATOM 8310 N N . ARG A 1 1082 ? 17.879 -7.154 -27.589 1.00 87.44 1082 ARG A N 1
ATOM 8311 C CA . ARG A 1 1082 ? 17.361 -7.066 -26.220 1.00 87.44 1082 ARG A CA 1
ATOM 8312 C C . ARG A 1 1082 ? 16.376 -8.208 -25.991 1.00 87.44 1082 ARG A C 1
ATOM 8314 O O . ARG A 1 1082 ? 15.774 -8.683 -26.958 1.00 87.44 1082 ARG A O 1
ATOM 8321 N N . VAL A 1 1083 ? 16.243 -8.623 -24.737 1.00 89.31 1083 VAL A N 1
ATOM 8322 C CA . VAL A 1 1083 ? 15.034 -9.309 -24.275 1.00 89.31 1083 VAL A CA 1
ATOM 8323 C C . VAL A 1 1083 ? 13.882 -8.290 -24.290 1.00 89.31 1083 VAL A C 1
ATOM 8325 O O . VAL A 1 1083 ? 14.140 -7.078 -24.263 1.00 89.31 1083 VAL A O 1
ATOM 8328 N N . ALA A 1 1084 ? 12.644 -8.749 -24.431 1.00 83.12 1084 ALA A N 1
ATOM 8329 C CA . ALA A 1 1084 ? 11.479 -7.930 -24.116 1.00 83.12 1084 ALA A CA 1
ATOM 8330 C C . ALA A 1 1084 ? 11.443 -7.611 -22.607 1.00 83.12 1084 ALA A C 1
ATOM 8332 O O . ALA A 1 1084 ? 12.228 -8.160 -21.831 1.00 83.12 1084 ALA A O 1
ATOM 8333 N N . LYS A 1 1085 ? 10.601 -6.656 -22.226 1.00 67.38 1085 LYS A N 1
ATOM 8334 C CA . LYS A 1 1085 ? 10.283 -6.362 -20.829 1.00 67.38 1085 LYS A CA 1
ATOM 8335 C C . LYS A 1 1085 ? 8.873 -6.844 -20.545 1.00 67.38 1085 LYS A C 1
ATOM 8337 O O . LYS A 1 1085 ? 8.088 -6.891 -21.522 1.00 67.38 1085 LYS A O 1
#

Sequence (1085 aa):
FAITPMGELSFTKAPIFEMPADSNGDNIYQLTVSAEDELGASAQFSIAVQVITNDADSDGVLDENDAFPNDPSEWSDSDNDGVGDNSDAFPNNGTEWDDRDGDGLGSETADNCPDIANPAQADLDNDGIGDVCDDDDDGDGLTDVWETNFGLDPLSSNQYQDPDLDGRSNFVEFLTGHSPVSKEDFPSLVIYSRFITSPVTLVIDNKYTVDITEDGIREINQIPHQFDGHKVRIQKQPAGLSCSMSKVNLEPQNITSEYNHVKVLQLSCTNRSYHLEKMSVSTQSPSIVKGIIDVDAHTPSLLIEDATGNVNQNSYGKRLAPVFGLNDSDFYVLENNESIEEEAFWCTQPLEQVSNTLKTVILLDVSSSLSFAEVILAREALKSLLVDSNGKSKLLPNQEVAIYTFDDQIIKVQDFTSSITKAVLKQVDGISRGGASTNLYGAVSSGLDLWNEVLDLEGSESGSLIVITDGKDTSGQVSLDSVAKKISSEQKAVYAIAVGNQVDNQALEQMVGSSANIFQLNSFSLLAEQLNEVNKNAAMTMASLIDGKYAVYYASPKRSGTSNLATFGIQNNNGFSLDGFNEEVYGNFNASGFSNISPQLSIYSSVRSDQVTETTKLSPKMCFSNDEVTYVWQEVSDIQNEFSITVSHDDGAVTVEAAGNSDDAEATYRVEAYVEVLGQLHLYAAQEITITAADGIDASLDNCPLIANPSQSDVDADGVGDSCDPDIDGDGTDNEEDVFPYDASEYLDSDGDGIGNNADTDDDNDGVPDTMDLFPLDPNKYNARSVKNDLNADGKSDLLWRSFARGWNFLWAMNGEQIGVATPINVVQEYTWTMDGQGDYNGDGKSDIFWRNSDTGMNFIYLMDGASIKQKYVLNFVTAGVWQVVGSGDFNGDGVGDVLWRNINRGDTWFYLMKNGSIGDSKPSLWVTDLDYKVVATGDLDGDGDEDIIWRHSVTGRNYIWLMNDGEIVRRYTLNFTNADWSIVGTGDLNGDSTDDIVLRNQIDGRNWVYFMKDGAIETSMLINEVADLNWQIANIGDFDGDGKSDFLWRNESTARNLIHLMDGTAIKGRGVLLPTDNNWRVAK

Radius of gyration: 42.54 Å; chains: 1; bounding box: 152×92×104 Å

Foldseek 3Di:
DDADPVGDDDDPDDDDDVVVHDPPPQQWDKDKDKDADPVGDIDIDIDIDHDDFAQDCPLPDGPVQALDSNDSVAGDQQCPLSDGPVQFPDRNDNQAGDQQCVLSAGLRPGALDSNFRDVVRAQQCPQSHHPRPDQQRNPQQDGPVNCVVLVHDSNDRFQAPQQCQLPHGPVVCRVVVHHSNDSVRDDDDDDADADDDDWWWKDKPVPDIWIADNRGTDDDPDDHPDDPPIDMDTPDDDDPKDKDKDWDDDDDDDDPPDDDDDTDIFIDIDPDGDDDDPDDDDDFFFFKDKDKFFQDPDDDDDDDDDPPDDDDDDDDPDPDDQPPPDFQVQKAKDWQNHGDVVFKDKGKDFQVPAAEAEEEEEEEELEPVDDPVLLVLVLVLVQLCQADPSRDGNADVRYWYWYWYWFLDIGTLGATDPDDDPVSSVSSVVDHRDYHFTQVLVNLQVSVVRDAFDDDDNHTYAYEYEYEELADGPNPPDDLVGQLVVCVVRVHHYAYEHEADRHPLVSVCSNRVDSRSYHYYHHSNCSNVVVNVNSVVRVVVVCVVRRRMMMMMMTGGAPAAAFIWMWMAGHDPVRDGPVQSTQRQDFRDHPVHTDDGDRDDDHPDDDDDDDDDDDDDDDDDDDDDDDDDDDIIGDDDDDDDDWDWDFDDDDDDTDTDTDDDDDDDDDDDDDDADDDPDDDGDDDDDDDDADAADAGDGPVQALCRDFDDVVSAQQCNPSRADRPDLQHNPLPDGPVQALDRRDSVFRDQLCPPSAGPVGDQQRNVLPDGPVQAPCSNDSQFGPLVLFFCAQAPPQFHWWWKAFLVWQWIWIQQFAAQERPDIGTQDGDDDSQKAQQAWWALAQPSHIWTWIAGQPFQWIKIFRGNRSYRPDIGGEDRDDHPFKGFQAWQAQARRNHIWTWMAGLQAQWIKIQHGYRRYRPDIGTADRPRPNQWGFQEWFQQAQPRHIWTWIARQQFGWIKIFDGYNNHRPDMDGDDRDGNQKGFQYWWAAAQPRHIWTWIFGLQQTWIKIQRGHNNDRPDIDTLDGDRLSLKDFQDWTGRNNPRHIWTWIARLVFQWTKIFHGNRSDGPDIHTYDRDDNSMGTHD

pLDDT: mean 72.43, std 23.65, range [20.52, 97.75]